Protein AF-0000000079376894 (afdb_homodimer)

Nearest PDB structures (foldseek):
  8e0w-assembly1_A  TM=9.448E-01  e=4.688E-58  Mus musculus
  8e0r-assembly2_B  TM=9.564E-01  e=1.560E-56  Mus musculus
  8e0p-assembly2_B  TM=9.452E-01  e=2.364E-57  Escherichia coli
  8e0p-assembly1_A  TM=9.479E-01  e=5.028E-57  Escherichia coli
  8e0p-assembly4_D  TM=9.497E-01  e=9.604E-57  Escherichia coli

Sequence (1106 aa):
MASERAGTKEGRCAEGPSDGFRYWSWEPTIAGLCAGPRGACVRACVCVRARAQPRGTDRLPTFSPPPRAVYAAAESSLRWEPRCRQQLRHLQDGARIAARLPPRLEGQWVSTGCEVRPGPEFLTRSYLFYANRLFKAFQFYYWDPSCREPSYSLVIKGKLRLRQASWITRGATEADYHLHKVGIVFHSQKAMREVASRINQSSGEGCRGFLPPGRAWAPGALYELLSAKTERDCTAALGFAMHELSLVRVERHHQPLPGLQQSGSSLVEELYLGDIHTDWLERLHYRPTGYQRPLQSAVHHVHPCPACRAIYRADEHHPPILPARAELPVQLSGSWVSTRCEVRPAVLFLTRYFIFHGSNHTWQGYYYHYSDPLCKQPTFTIYASGRYTQGVPSSKVRGGMELAFKVTQARVTPMDQVTVMMLNSSEPGSCGLASSWSTGVEQDITPTNGCLALGIRLPHTEYELFRTEHDPKERSLLYIGERPTDGSSPDRPDKRPTSYQAPLVQCAGASEEFPNYYSLKYVGKEGANGSQELKPFLVALLLLVALQLLRWDMASERAGTKEGRCAEGPSDGFRYWSWEPTIAGLCAGPRGACVRACVCVRARAQPRGTDRLPTFSPPPRAVYAAAESSLRWEPRCRQQLRHLQDGARIAARLPPRLEGQWVSTGCEVRPGPEFLTRSYLFYANRLFKAFQFYYWDPSCREPSYSLVIKGKLRLRQASWITRGATEADYHLHKVGIVFHSQKAMREVASRINQSSGEGCRGFLPPGRAWAPGALYELLSAKTERDCTAALGFAMHELSLVRVERHHQPLPGLQQSGSSLVEELYLGDIHTDWLERLHYRPTGYQRPLQSAVHHVHPCPACRAIYRADEHHPPILPARAELPVQLSGSWVSTRCEVRPAVLFLTRYFIFHGSNHTWQGYYYHYSDPLCKQPTFTIYASGRYTQGVPSSKVRGGMELAFKVTQARVTPMDQVTVMMLNSSEPGSCGLASSWSTGVEQDITPTNGCLALGIRLPHTEYELFRTEHDPKERSLLYIGERPTDGSSPDRPDKRPTSYQAPLVQCAGASEEFPNYYSLKYVGKEGANGSQELKPFLVALLLLVALQLLRWD

pLDDT: mean 76.82, std 28.01, range [15.2, 98.81]

Structure (mmCIF, N/CA/C/O backbone):
data_AF-0000000079376894-model_v1
#
loop_
_entity.id
_entity.type
_entity.pdbx_description
1 polymer 'APC down-regulated 1 like'
#
loop_
_atom_site.group_PDB
_atom_site.id
_atom_site.type_symbol
_atom_site.label_atom_id
_atom_site.label_alt_id
_atom_site.label_comp_id
_atom_site.label_asym_id
_atom_site.label_entity_id
_atom_site.label_seq_id
_atom_site.pdbx_PDB_ins_code
_atom_site.Cartn_x
_atom_site.Cartn_y
_atom_site.Cartn_z
_atom_site.occupancy
_atom_site.B_iso_or_equiv
_atom_site.auth_seq_id
_atom_site.auth_comp_id
_atom_site.auth_asym_id
_atom_site.auth_atom_id
_atom_site.pdbx_PDB_model_num
ATOM 1 N N . MET A 1 1 ? 77.5 -7.77 -24.25 1 15.68 1 MET A N 1
ATOM 2 C CA . MET A 1 1 ? 77.875 -6.363 -24.344 1 15.68 1 MET A CA 1
ATOM 3 C C . MET A 1 1 ? 76.625 -5.469 -24.422 1 15.68 1 MET A C 1
ATOM 5 O O . MET A 1 1 ? 75.562 -5.941 -24.719 1 15.68 1 MET A O 1
ATOM 9 N N . ALA A 1 2 ? 76.875 -4.098 -24.672 1 16.38 2 ALA A N 1
ATOM 10 C CA . ALA A 1 2 ? 76.625 -2.684 -24.391 1 16.38 2 ALA A CA 1
ATOM 11 C C . ALA A 1 2 ? 75.5 -2.135 -25.266 1 16.38 2 ALA A C 1
ATOM 13 O O . ALA A 1 2 ? 75.188 -0.935 -25.234 1 16.38 2 ALA A O 1
ATOM 14 N N . SER A 1 3 ? 75 -2.865 -26.141 1 16.47 3 SER A N 1
ATOM 15 C CA . SER A 1 3 ? 74.562 -2.072 -27.281 1 16.47 3 SER A CA 1
ATOM 16 C C . SER A 1 3 ? 73.312 -1.206 -26.922 1 16.47 3 SER A C 1
ATOM 18 O O . SER A 1 3 ? 72.438 -1.644 -26.188 1 16.47 3 SER A O 1
ATOM 20 N N . GLU A 1 4 ? 73.125 0.078 -27.281 1 16.53 4 GLU A N 1
ATOM 21 C CA . GLU A 1 4 ? 72.875 1.498 -27.031 1 16.53 4 GLU A CA 1
ATOM 22 C C . GLU A 1 4 ? 71.438 1.861 -27.203 1 16.53 4 GLU A C 1
ATOM 24 O O . GLU A 1 4 ? 70.812 2.547 -26.359 1 16.53 4 GLU A O 1
ATOM 29 N N . ARG A 1 5 ? 70.75 1.841 -28.453 1 15.53 5 ARG A N 1
ATOM 30 C CA . ARG A 1 5 ? 70.312 3.096 -29.062 1 15.53 5 ARG A CA 1
ATOM 31 C C . ARG A 1 5 ? 68.938 3.516 -28.531 1 15.53 5 ARG A C 1
ATOM 33 O O . ARG A 1 5 ? 68.125 2.668 -28.219 1 15.53 5 ARG A O 1
ATOM 40 N N . ALA A 1 6 ? 68.375 4.828 -28.578 1 16.48 6 ALA A N 1
ATOM 41 C CA . ALA A 1 6 ? 67.75 5.996 -28 1 16.48 6 ALA A CA 1
ATOM 42 C C . ALA A 1 6 ? 66.312 6.129 -28.484 1 16.48 6 ALA A C 1
ATOM 44 O O . ALA A 1 6 ? 65.438 6.465 -27.703 1 16.48 6 ALA A O 1
ATOM 45 N N . GLY A 1 7 ? 65.875 6.059 -29.812 1 15.73 7 GLY A N 1
ATOM 46 C CA . GLY A 1 7 ? 65.312 7.281 -30.359 1 15.73 7 GLY A CA 1
ATOM 47 C C . GLY A 1 7 ? 63.906 7.547 -29.906 1 15.73 7 GLY A C 1
ATOM 48 O O . GLY A 1 7 ? 63.312 6.723 -29.219 1 15.73 7 GLY A O 1
ATOM 49 N N . THR A 1 8 ? 62.875 7.988 -30.891 1 16.77 8 THR A N 1
ATOM 50 C CA . THR A 1 8 ? 62.125 9.156 -31.344 1 16.77 8 THR A CA 1
ATOM 51 C C . THR A 1 8 ? 60.656 9.023 -30.953 1 16.77 8 THR A C 1
ATOM 53 O O . THR A 1 8 ? 60.156 7.91 -30.719 1 16.77 8 THR A O 1
ATOM 56 N N . LYS A 1 9 ? 59.781 10.188 -31.141 1 17.61 9 LYS A N 1
ATOM 57 C CA . LYS A 1 9 ? 58.812 11.148 -30.594 1 17.61 9 LYS A CA 1
ATOM 58 C C . LYS A 1 9 ? 57.375 10.758 -30.938 1 17.61 9 LYS A C 1
ATOM 60 O O . LYS A 1 9 ? 56.469 11.062 -30.188 1 17.61 9 LYS A O 1
ATOM 65 N N . GLU A 1 10 ? 56.844 10.219 -32.188 1 17.25 10 GLU A N 1
ATOM 66 C CA . GLU A 1 10 ? 55.844 10.938 -32.938 1 17.25 10 GLU A CA 1
ATOM 67 C C . GLU A 1 10 ? 54.438 10.562 -32.438 1 17.25 10 GLU A C 1
ATOM 69 O O . GLU A 1 10 ? 54.031 9.391 -32.469 1 17.25 10 GLU A O 1
ATOM 74 N N . GLY A 1 11 ? 53.75 11.281 -31.5 1 18.5 11 GLY A N 1
ATOM 75 C CA . GLY A 1 11 ? 52.562 11.023 -30.703 1 18.5 11 GLY A CA 1
ATOM 76 C C . GLY A 1 11 ? 51.281 11.148 -31.5 1 18.5 11 GLY A C 1
ATOM 77 O O . GLY A 1 11 ? 51 12.211 -32.062 1 18.5 11 GLY A O 1
ATOM 78 N N . ARG A 1 12 ? 50.719 10.18 -32.281 1 17.67 12 ARG A N 1
ATOM 79 C CA . ARG A 1 12 ? 49.594 10.172 -33.219 1 17.67 12 ARG A CA 1
ATOM 80 C C . ARG A 1 12 ? 48.312 10.672 -32.531 1 17.67 12 ARG A C 1
ATOM 82 O O . ARG A 1 12 ? 48.031 10.297 -31.391 1 17.67 12 ARG A O 1
ATOM 89 N N . CYS A 1 13 ? 47.562 11.711 -33.062 1 17.56 13 CYS A N 1
ATOM 90 C CA . CYS A 1 13 ? 46.531 12.719 -32.875 1 17.56 13 CYS A CA 1
ATOM 91 C C . CYS A 1 13 ? 45.156 12.07 -32.75 1 17.56 13 CYS A C 1
ATOM 93 O O . CYS A 1 13 ? 44.688 11.383 -33.656 1 17.56 13 CYS A O 1
ATOM 95 N N . ALA A 1 14 ? 44.562 11.602 -31.594 1 18.25 14 ALA A N 1
ATOM 96 C CA . ALA A 1 14 ? 43.344 10.906 -31.188 1 18.25 14 ALA A CA 1
ATOM 97 C C . ALA A 1 14 ? 42.125 11.773 -31.422 1 18.25 14 ALA A C 1
ATOM 99 O O . ALA A 1 14 ? 41.875 12.727 -30.672 1 18.25 14 ALA A O 1
ATOM 100 N N . GLU A 1 15 ? 41.812 12.203 -32.656 1 18.25 15 GLU A N 1
ATOM 101 C CA . GLU A 1 15 ? 40.812 13.219 -32.969 1 18.25 15 GLU A CA 1
ATOM 102 C C . GLU A 1 15 ? 39.438 12.805 -32.469 1 18.25 15 GLU A C 1
ATOM 104 O O . GLU A 1 15 ? 39.031 11.648 -32.625 1 18.25 15 GLU A O 1
ATOM 109 N N . GLY A 1 16 ? 38.719 13.547 -31.547 1 19.25 16 GLY A N 1
ATOM 110 C CA . GLY A 1 16 ? 37.594 13.641 -30.641 1 19.25 16 GLY A CA 1
ATOM 111 C C . GLY A 1 16 ? 36.281 13.867 -31.375 1 19.25 16 GLY A C 1
ATOM 112 O O . GLY A 1 16 ? 35.938 15 -31.75 1 19.25 16 GLY A O 1
ATOM 113 N N . PRO A 1 17 ? 35.75 12.945 -32.312 1 19.88 17 PRO A N 1
ATOM 114 C CA . PRO A 1 17 ? 34.75 13.438 -33.25 1 19.88 17 PRO A CA 1
ATOM 115 C C . PRO A 1 17 ? 33.5 13.969 -32.531 1 19.88 17 PRO A C 1
ATOM 117 O O . PRO A 1 17 ? 33.219 13.586 -31.391 1 19.88 17 PRO A O 1
ATOM 120 N N . SER A 1 18 ? 32.875 15.156 -32.969 1 18.7 18 SER A N 1
ATOM 121 C CA . SER A 1 18 ? 31.891 16.188 -32.688 1 18.7 18 SER A CA 1
ATOM 122 C C . SER A 1 18 ? 30.484 15.656 -32.875 1 18.7 18 SER A C 1
ATOM 124 O O . SER A 1 18 ? 30.109 15.203 -33.938 1 18.7 18 SER A O 1
ATOM 126 N N . ASP A 1 19 ? 29.781 15.062 -31.875 1 19 19 ASP A N 1
ATOM 127 C CA . ASP A 1 19 ? 28.516 14.383 -31.656 1 19 19 ASP A CA 1
ATOM 128 C C . ASP A 1 19 ? 27.344 15.312 -31.953 1 19 19 ASP A C 1
ATOM 130 O O . ASP A 1 19 ? 27.016 16.188 -31.156 1 19 19 ASP A O 1
ATOM 134 N N . GLY A 1 20 ? 27.172 15.852 -33.188 1 17.66 20 GLY A N 1
ATOM 135 C CA . GLY A 1 20 ? 26.234 16.875 -33.625 1 17.66 20 GLY A CA 1
ATOM 136 C C . GLY A 1 20 ? 24.781 16.469 -33.438 1 17.66 20 GLY A C 1
ATOM 137 O O . GLY A 1 20 ? 24.344 15.445 -33.969 1 17.66 20 GLY A O 1
ATOM 138 N N . PHE A 1 21 ? 24.109 16.734 -32.406 1 18.73 21 PHE A N 1
ATOM 139 C CA . PHE A 1 21 ? 22.766 16.422 -31.938 1 18.73 21 PHE A CA 1
ATOM 140 C C . PHE A 1 21 ? 21.719 17.094 -32.844 1 18.73 21 PHE A C 1
ATOM 142 O O . PHE A 1 21 ? 21.344 18.234 -32.594 1 18.73 21 PHE A O 1
ATOM 149 N N . ARG A 1 22 ? 21.75 17.016 -34.188 1 16.86 22 ARG A N 1
ATOM 150 C CA . ARG A 1 22 ? 20.906 17.875 -35 1 16.86 22 ARG A CA 1
ATOM 151 C C . ARG A 1 22 ? 19.438 17.578 -34.781 1 16.86 22 ARG A C 1
ATOM 153 O O . ARG A 1 22 ? 19.031 16.406 -34.781 1 16.86 22 ARG A O 1
ATOM 160 N N . TYR A 1 23 ? 18.672 18.5 -34.219 1 18.8 23 TYR A N 1
ATOM 161 C CA . TYR A 1 23 ? 17.281 18.656 -33.812 1 18.8 23 TYR A CA 1
ATOM 162 C C . TYR A 1 23 ? 16.375 18.672 -35.031 1 18.8 23 TYR A C 1
ATOM 164 O O . TYR A 1 23 ? 16.5 19.531 -35.906 1 18.8 23 TYR A O 1
ATOM 172 N N . TRP A 1 24 ? 16.312 17.547 -35.781 1 17.8 24 TRP A N 1
ATOM 173 C CA . TRP A 1 24 ? 15.633 17.578 -37.062 1 17.8 24 TRP A CA 1
ATOM 174 C C . TRP A 1 24 ? 14.195 18.062 -36.906 1 17.8 24 TRP A C 1
ATOM 176 O O . TRP A 1 24 ? 13.508 17.703 -35.969 1 17.8 24 TRP A O 1
ATOM 186 N N . SER A 1 25 ? 13.883 19.156 -37.594 1 18.42 25 SER A N 1
ATOM 187 C CA . SER A 1 25 ? 12.836 20.141 -37.812 1 18.42 25 SER A CA 1
ATOM 188 C C . SER A 1 25 ? 11.617 19.516 -38.469 1 18.42 25 SER A C 1
ATOM 190 O O . SER A 1 25 ? 10.688 20.219 -38.875 1 18.42 25 SER A O 1
ATOM 192 N N . TRP A 1 26 ? 11.156 18.328 -38.062 1 18.03 26 TRP A N 1
ATOM 193 C CA . TRP A 1 26 ? 10.164 17.703 -38.938 1 18.03 26 TRP A CA 1
ATOM 194 C C . TRP A 1 26 ? 8.969 18.625 -39.156 1 18.03 26 TRP A C 1
ATOM 196 O O . TRP A 1 26 ? 8.398 19.141 -38.188 1 18.03 26 TRP A O 1
ATOM 206 N N . GLU A 1 27 ? 8.883 19.188 -40.281 1 18.36 27 GLU A N 1
ATOM 207 C CA . GLU A 1 27 ? 8.055 20.234 -40.875 1 18.36 27 GLU A CA 1
ATOM 208 C C . GLU A 1 27 ? 6.605 19.766 -41.031 1 18.36 27 GLU A C 1
ATOM 210 O O . GLU A 1 27 ? 5.766 20.5 -41.562 1 18.36 27 GLU A O 1
ATOM 215 N N . PRO A 1 28 ? 5.957 18.922 -40.281 1 19 28 PRO A N 1
ATOM 216 C CA . PRO A 1 28 ? 4.789 18.438 -41 1 19 28 PRO A CA 1
ATOM 217 C C . PRO A 1 28 ? 3.832 19.562 -41.406 1 19 28 PRO A C 1
ATOM 219 O O . PRO A 1 28 ? 3.562 20.453 -40.594 1 19 28 PRO A O 1
ATOM 222 N N . THR A 1 29 ? 3.809 19.906 -42.562 1 18.58 29 THR A N 1
ATOM 223 C CA . THR A 1 29 ? 3.111 21 -43.25 1 18.58 29 THR A CA 1
ATOM 224 C C . THR A 1 29 ? 1.601 20.781 -43.188 1 18.58 29 THR A C 1
ATOM 226 O O . THR A 1 29 ? 1.052 19.984 -43.969 1 18.58 29 THR A O 1
ATOM 229 N N . ILE A 1 30 ? 1.025 20.344 -42.125 1 18.95 30 ILE A N 1
ATOM 230 C CA . ILE A 1 30 ? -0.39 20.062 -42.344 1 18.95 30 ILE A CA 1
ATOM 231 C C . ILE A 1 30 ? -1.087 21.328 -42.844 1 18.95 30 ILE A C 1
ATOM 233 O O . ILE A 1 30 ? -1.014 22.375 -42.188 1 18.95 30 ILE A O 1
ATOM 237 N N . ALA A 1 31 ? -1.322 21.328 -44.125 1 18.28 31 ALA A N 1
ATOM 238 C CA . ALA A 1 31 ? -1.952 22.359 -44.938 1 18.28 31 ALA A CA 1
ATOM 239 C C . ALA A 1 31 ? -3.34 22.703 -44.406 1 18.28 31 ALA A C 1
ATOM 241 O O . ALA A 1 31 ? -4.172 21.828 -44.188 1 18.28 31 ALA A O 1
ATOM 242 N N . GLY A 1 32 ? -3.537 23.844 -43.688 1 18.34 32 GLY A N 1
ATOM 243 C CA . GLY A 1 32 ? -4.586 24.594 -43 1 18.34 32 GLY A CA 1
ATOM 244 C C . GLY A 1 32 ? -5.66 25.109 -43.938 1 18.34 32 GLY A C 1
ATOM 245 O O . GLY A 1 32 ? -6.188 26.203 -43.719 1 18.34 32 GLY A O 1
ATOM 246 N N . LEU A 1 33 ? -6.137 24.188 -44.906 1 18.31 33 LEU A N 1
ATOM 247 C CA . LEU A 1 33 ? -6.973 24.938 -45.844 1 18.31 33 LEU A CA 1
ATOM 248 C C . LEU A 1 33 ? -8.07 25.703 -45.125 1 18.31 33 LEU A C 1
ATOM 250 O O . LEU A 1 33 ? -8.57 25.234 -44.094 1 18.31 33 LEU A O 1
ATOM 254 N N . CYS A 1 34 ? -8.602 26.906 -45.688 1 16.91 34 CYS A N 1
ATOM 255 C CA . CYS A 1 34 ? -9.109 28.234 -45.344 1 16.91 34 CYS A CA 1
ATOM 256 C C . CYS A 1 34 ? -10.609 28.188 -45.062 1 16.91 34 CYS A C 1
ATOM 258 O O . CYS A 1 34 ? -11.102 28.797 -44.125 1 16.91 34 CYS A O 1
ATOM 260 N N . ALA A 1 35 ? -11.562 27.688 -46 1 19.03 35 ALA A N 1
ATOM 261 C CA . ALA A 1 35 ? -12.492 28.688 -46.531 1 19.03 35 ALA A CA 1
ATOM 262 C C . ALA A 1 35 ? -13.648 28.922 -45.594 1 19.03 35 ALA A C 1
ATOM 264 O O . ALA A 1 35 ? -13.914 28.094 -44.719 1 19.03 35 ALA A O 1
ATOM 265 N N . GLY A 1 36 ? -14.766 29.812 -46.031 1 17.52 36 GLY A N 1
ATOM 266 C CA . GLY A 1 36 ? -15.484 30.984 -45.531 1 17.52 36 GLY A CA 1
ATOM 267 C C . GLY A 1 36 ? -16.734 30.641 -44.75 1 17.52 36 GLY A C 1
ATOM 268 O O . GLY A 1 36 ? -16.812 30.953 -43.562 1 17.52 36 GLY A O 1
ATOM 269 N N . PRO A 1 37 ? -18.016 30.531 -45.406 1 20.39 37 PRO A N 1
ATOM 270 C CA . PRO A 1 37 ? -19.047 31.516 -45.094 1 20.39 37 PRO A CA 1
ATOM 271 C C . PRO A 1 37 ? -19.938 31.094 -43.938 1 20.39 37 PRO A C 1
ATOM 273 O O . PRO A 1 37 ? -19.969 29.922 -43.562 1 20.39 37 PRO A O 1
ATOM 276 N N . ARG A 1 38 ? -20.906 32.062 -43.406 1 19.88 38 ARG A N 1
ATOM 277 C CA . ARG A 1 38 ? -21.641 32.531 -42.219 1 19.88 38 ARG A CA 1
ATOM 278 C C . ARG A 1 38 ? -22.938 31.734 -42.062 1 19.88 38 ARG A C 1
ATOM 280 O O . ARG A 1 38 ? -23.859 31.859 -42.875 1 19.88 38 ARG A O 1
ATOM 287 N N . GLY A 1 39 ? -22.891 30.406 -42 1 18.53 39 GLY A N 1
ATOM 288 C CA . GLY A 1 39 ? -24.203 29.766 -42 1 18.53 39 GLY A CA 1
ATOM 289 C C . GLY A 1 39 ? -25.094 30.266 -40.875 1 18.53 39 GLY A C 1
ATOM 290 O O . GLY A 1 39 ? -24.594 30.766 -39.844 1 18.53 39 GLY A O 1
ATOM 291 N N . ALA A 1 40 ? -26.375 30.531 -41.156 1 20.5 40 ALA A N 1
ATOM 292 C CA . ALA A 1 40 ? -27.531 31.188 -40.531 1 20.5 40 ALA A CA 1
ATOM 293 C C . ALA A 1 40 ? -27.953 30.469 -39.25 1 20.5 40 ALA A C 1
ATOM 295 O O . ALA A 1 40 ? -28.156 29.25 -39.25 1 20.5 40 ALA A O 1
ATOM 296 N N . CYS A 1 41 ? -27.484 30.922 -38.125 1 18.84 41 CYS A N 1
ATOM 297 C CA . CYS A 1 41 ? -27.594 30.391 -36.781 1 18.84 41 CYS A CA 1
ATOM 298 C C . CYS A 1 41 ? -29.031 30.453 -36.281 1 18.84 41 CYS A C 1
ATOM 300 O O . CYS A 1 41 ? -29.5 31.5 -35.875 1 18.84 41 CYS A O 1
ATOM 302 N N . VAL A 1 42 ? -30.016 30 -37.094 1 19.39 42 VAL A N 1
ATOM 303 C CA . VAL A 1 42 ? -31.312 30.406 -36.562 1 19.39 42 VAL A CA 1
ATOM 304 C C . VAL A 1 42 ? -31.5 29.891 -35.156 1 19.39 42 VAL A C 1
ATOM 306 O O . VAL A 1 42 ? -31.234 28.719 -34.875 1 19.39 42 VAL A O 1
ATOM 309 N N . ARG A 1 43 ? -31.484 30.766 -34.156 1 19.25 43 ARG A N 1
ATOM 310 C CA . ARG A 1 43 ? -31.562 30.797 -32.688 1 19.25 43 ARG A CA 1
ATOM 311 C C . ARG A 1 43 ? -32.906 30.234 -32.219 1 19.25 43 ARG A C 1
ATOM 313 O O . ARG A 1 43 ? -33.938 30.891 -32.344 1 19.25 43 ARG A O 1
ATOM 320 N N . ALA A 1 44 ? -33.5 29.109 -32.75 1 19.19 44 ALA A N 1
ATOM 321 C CA . ALA A 1 44 ? -34.875 28.953 -32.281 1 19.19 44 ALA A CA 1
ATOM 322 C C . ALA A 1 44 ? -34.969 28.781 -30.781 1 19.19 44 ALA A C 1
ATOM 324 O O . ALA A 1 44 ? -34.25 27.953 -30.219 1 19.19 44 ALA A O 1
ATOM 325 N N . CYS A 1 45 ? -35.219 29.891 -30.047 1 19.02 45 CYS A N 1
ATOM 326 C CA . CYS A 1 45 ? -35.375 30.125 -28.609 1 19.02 45 CYS A CA 1
ATOM 327 C C . CYS A 1 45 ? -36.469 29.266 -28.016 1 19.02 45 CYS A C 1
ATOM 329 O O . CYS A 1 45 ? -37.656 29.484 -28.297 1 19.02 45 CYS A O 1
ATOM 331 N N . VAL A 1 46 ? -36.531 27.953 -28.219 1 19.69 46 VAL A N 1
ATOM 332 C CA . VAL A 1 46 ? -37.781 27.328 -27.781 1 19.69 46 VAL A CA 1
ATOM 333 C C . VAL A 1 46 ? -37.938 27.5 -26.281 1 19.69 46 VAL A C 1
ATOM 335 O O . VAL A 1 46 ? -37.031 27.156 -25.5 1 19.69 46 VAL A O 1
ATOM 338 N N . CYS A 1 47 ? -38.688 28.469 -25.844 1 20.05 47 CYS A N 1
ATOM 339 C CA . CYS A 1 47 ? -39.094 28.891 -24.5 1 20.05 47 CYS A CA 1
ATOM 340 C C . CYS A 1 47 ? -39.812 27.766 -23.766 1 20.05 47 CYS A C 1
ATOM 342 O O . CYS A 1 47 ? -40.938 27.391 -24.109 1 20.05 47 CYS A O 1
ATOM 344 N N . VAL A 1 48 ? -39.219 26.625 -23.625 1 19.73 48 VAL A N 1
ATOM 345 C CA . VAL A 1 48 ? -40.062 25.594 -23.016 1 19.73 48 VAL A CA 1
ATOM 346 C C . VAL A 1 48 ? -40.438 26 -21.609 1 19.73 48 VAL A C 1
ATOM 348 O O . VAL A 1 48 ? -39.594 26.297 -20.781 1 19.73 48 VAL A O 1
ATOM 351 N N . ARG A 1 49 ? -41.594 26.656 -21.422 1 21.66 49 ARG A N 1
ATOM 352 C CA . ARG A 1 49 ? -42.281 27.094 -20.219 1 21.66 49 ARG A CA 1
ATOM 353 C C . ARG A 1 49 ? -42.469 25.938 -19.234 1 21.66 49 ARG A C 1
ATOM 355 O O . ARG A 1 49 ? -43.219 25.016 -19.516 1 21.66 49 ARG A O 1
ATOM 362 N N . ALA A 1 50 ? -41.406 25.25 -18.797 1 20.7 50 ALA A N 1
ATOM 363 C CA . ALA A 1 50 ? -41.719 24.141 -17.922 1 20.7 50 ALA A CA 1
ATOM 364 C C . ALA A 1 50 ? -42.406 24.625 -16.641 1 20.7 50 ALA A C 1
ATOM 366 O O . ALA A 1 50 ? -41.875 25.5 -15.953 1 20.7 50 ALA A O 1
ATOM 367 N N . ARG A 1 51 ? -43.688 24.766 -16.688 1 22.69 51 ARG A N 1
ATOM 368 C CA . ARG A 1 51 ? -44.562 25.047 -15.547 1 22.69 51 ARG A CA 1
ATOM 369 C C . ARG A 1 51 ? -44.156 24.203 -14.344 1 22.69 51 ARG A C 1
ATOM 371 O O . ARG A 1 51 ? -44.031 22.984 -14.453 1 22.69 51 ARG A O 1
ATOM 378 N N . ALA A 1 52 ? -43.469 24.812 -13.367 1 22.88 52 ALA A N 1
ATOM 379 C CA . ALA A 1 52 ? -42.938 24.344 -12.086 1 22.88 52 ALA A CA 1
ATOM 380 C C . ALA A 1 52 ? -44.062 23.781 -11.211 1 22.88 52 ALA A C 1
ATOM 382 O O . ALA A 1 52 ? -44.906 24.531 -10.711 1 22.88 52 ALA A O 1
ATOM 383 N N . GLN A 1 53 ? -44.875 22.891 -11.727 1 23.03 53 GLN A N 1
ATOM 384 C CA . GLN A 1 53 ? -45.906 22.5 -10.781 1 23.03 53 GLN A CA 1
ATOM 385 C C . GLN A 1 53 ? -45.312 22.125 -9.43 1 23.03 53 GLN A C 1
ATOM 387 O O . GLN A 1 53 ? -44.188 21.656 -9.352 1 23.03 53 GLN A O 1
ATOM 392 N N . PRO A 1 54 ? -45.969 22.562 -8.32 1 27.38 54 PRO A N 1
ATOM 393 C CA . PRO A 1 54 ? -45.531 22.5 -6.922 1 27.38 54 PRO A CA 1
ATOM 394 C C . PRO A 1 54 ? -45.219 21.078 -6.449 1 27.38 54 PRO A C 1
ATOM 396 O O . PRO A 1 54 ? -46.094 20.203 -6.543 1 27.38 54 PRO A O 1
ATOM 399 N N . ARG A 1 55 ? -44.062 20.547 -6.77 1 24.61 55 ARG A N 1
ATOM 400 C CA . ARG A 1 55 ? -43.688 19.141 -6.656 1 24.61 55 ARG A CA 1
ATOM 401 C C . ARG A 1 55 ? -43.906 18.625 -5.234 1 24.61 55 ARG A C 1
ATOM 403 O O . ARG A 1 55 ? -43.562 19.297 -4.266 1 24.61 55 ARG A O 1
ATOM 410 N N . GLY A 1 56 ? -44.969 17.906 -5.055 1 23.48 56 GLY A N 1
ATOM 411 C CA . GLY A 1 56 ? -45.406 17.141 -3.896 1 23.48 56 GLY A CA 1
ATOM 412 C C . GLY A 1 56 ? -44.25 16.422 -3.195 1 23.48 56 GLY A C 1
ATOM 413 O O . GLY A 1 56 ? -43.188 16.25 -3.775 1 23.48 56 GLY A O 1
ATOM 414 N N . THR A 1 57 ? -44.281 16.328 -1.848 1 27.75 57 THR A N 1
ATOM 415 C CA . THR A 1 57 ? -43.312 15.898 -0.852 1 27.75 57 THR A CA 1
ATOM 416 C C . THR A 1 57 ? -42.781 14.5 -1.179 1 27.75 57 THR A C 1
ATOM 418 O O . THR A 1 57 ? -43.531 13.516 -1.052 1 27.75 57 THR A O 1
ATOM 421 N N . ASP A 1 58 ? -42.156 14.398 -2.301 1 25.56 58 ASP A N 1
ATOM 422 C CA . ASP A 1 58 ? -41.812 13.07 -2.801 1 25.56 58 ASP A CA 1
ATOM 423 C C . ASP A 1 58 ? -41 12.289 -1.772 1 25.56 58 ASP A C 1
ATOM 425 O O . ASP A 1 58 ? -39.938 12.75 -1.325 1 25.56 58 ASP A O 1
ATOM 429 N N . ARG A 1 59 ? -41.719 11.516 -0.993 1 29.16 59 ARG A N 1
ATOM 430 C CA . ARG A 1 59 ? -41.188 10.562 -0.02 1 29.16 59 ARG A CA 1
ATOM 431 C C . ARG A 1 59 ? -40.062 9.734 -0.617 1 29.16 59 ARG A C 1
ATOM 433 O O . ARG A 1 59 ? -40.219 9.094 -1.655 1 29.16 59 ARG A O 1
ATOM 440 N N . LEU A 1 60 ? -38.875 10.258 -0.433 1 27.41 60 LEU A N 1
ATOM 441 C CA . LEU A 1 60 ? -37.656 9.648 -0.966 1 27.41 60 LEU A CA 1
ATOM 442 C C . LEU A 1 60 ? -37.688 8.133 -0.786 1 27.41 60 LEU A C 1
ATOM 444 O O . LEU A 1 60 ? -37.938 7.641 0.315 1 27.41 60 LEU A O 1
ATOM 448 N N . PRO A 1 61 ? -38.031 7.461 -1.914 1 27.2 61 PRO A N 1
ATOM 449 C CA . PRO A 1 61 ? -38.25 6.008 -1.87 1 27.2 61 PRO A CA 1
ATOM 450 C C . PRO A 1 61 ? -37.125 5.285 -1.125 1 27.2 61 PRO A C 1
ATOM 452 O O . PRO A 1 61 ? -36 5.781 -1.061 1 27.2 61 PRO A O 1
ATOM 455 N N . THR A 1 62 ? -37.469 4.477 -0.186 1 30.19 62 THR A N 1
ATOM 456 C CA . THR A 1 62 ? -36.719 3.594 0.68 1 30.19 62 THR A CA 1
ATOM 457 C C . THR A 1 62 ? -35.781 2.703 -0.144 1 30.19 62 THR A C 1
ATOM 459 O O . THR A 1 62 ? -36.25 1.936 -0.991 1 30.19 62 THR A O 1
ATOM 462 N N . PHE A 1 63 ? -34.625 3.238 -0.369 1 27.98 63 PHE A N 1
ATOM 463 C CA . PHE A 1 63 ? -33.625 2.543 -1.185 1 27.98 63 PHE A CA 1
ATOM 464 C C . PHE A 1 63 ? -33.406 1.121 -0.678 1 27.98 63 PHE A C 1
ATOM 466 O O . PHE A 1 63 ? -32.906 0.921 0.421 1 27.98 63 PHE A O 1
ATOM 473 N N . SER A 1 64 ? -34.344 0.251 -0.972 1 31.86 64 SER A N 1
ATOM 474 C CA . SER A 1 64 ? -34.125 -1.168 -0.697 1 31.86 64 SER A CA 1
ATOM 475 C C . SER A 1 64 ? -32.875 -1.693 -1.38 1 31.86 64 SER A C 1
ATOM 477 O O . SER A 1 64 ? -32.625 -1.388 -2.547 1 31.86 64 SER A O 1
ATOM 479 N N . PRO A 1 65 ? -31.953 -2.07 -0.597 1 34.25 65 PRO A N 1
ATOM 480 C CA . PRO A 1 65 ? -30.766 -2.586 -1.261 1 34.25 65 PRO A CA 1
ATOM 481 C C . PRO A 1 65 ? -31.078 -3.531 -2.414 1 34.25 65 PRO A C 1
ATOM 483 O O . PRO A 1 65 ? -32.125 -4.199 -2.396 1 34.25 65 PRO A O 1
ATOM 486 N N . PRO A 1 66 ? -30.781 -3.221 -3.562 1 35.16 66 PRO A N 1
ATOM 487 C CA . PRO A 1 66 ? -31.25 -3.99 -4.719 1 35.16 66 PRO A CA 1
ATOM 488 C C . PRO A 1 66 ? -31.203 -5.496 -4.484 1 35.16 66 PRO A C 1
ATOM 490 O O . PRO A 1 66 ? -30.297 -5.988 -3.801 1 35.16 66 PRO A O 1
ATOM 493 N N . PRO A 1 67 ? -32.344 -6.172 -4.406 1 34.75 67 PRO A N 1
ATOM 494 C CA . PRO A 1 67 ? -32.5 -7.609 -4.188 1 34.75 67 PRO A CA 1
ATOM 495 C C . PRO A 1 67 ? -31.484 -8.453 -4.945 1 34.75 67 PRO A C 1
ATOM 497 O O . PRO A 1 67 ? -30.906 -7.992 -5.934 1 34.75 67 PRO A O 1
ATOM 500 N N . ARG A 1 68 ? -31.172 -9.75 -4.434 1 38.22 68 ARG A N 1
ATOM 501 C CA . ARG A 1 68 ? -30.484 -10.867 -5.07 1 38.22 68 ARG A CA 1
ATOM 502 C C . ARG A 1 68 ? -30.781 -10.914 -6.566 1 38.22 68 ARG A C 1
ATOM 504 O O . ARG A 1 68 ? -30.234 -11.75 -7.289 1 38.22 68 ARG A O 1
ATOM 511 N N . ALA A 1 69 ? -31.859 -10.258 -6.84 1 37.88 69 ALA A N 1
ATOM 512 C CA . ALA A 1 69 ? -32.312 -10.227 -8.227 1 37.88 69 ALA A CA 1
ATOM 513 C C . ALA A 1 69 ? -31.359 -9.414 -9.102 1 37.88 69 ALA A C 1
ATOM 515 O O . ALA A 1 69 ? -31.25 -9.664 -10.305 1 37.88 69 ALA A O 1
ATOM 516 N N . VAL A 1 70 ? -30.719 -8.477 -8.469 1 39.38 70 VAL A N 1
ATOM 517 C CA . VAL A 1 70 ? -29.812 -7.719 -9.328 1 39.38 70 VAL A CA 1
ATOM 518 C C . VAL A 1 70 ? -28.578 -8.555 -9.648 1 39.38 70 VAL A C 1
ATOM 520 O O . VAL A 1 70 ? -27.984 -8.406 -10.711 1 39.38 70 VAL A O 1
ATOM 523 N N . TYR A 1 71 ? -28.047 -9.383 -8.664 1 40.31 71 TYR A N 1
ATOM 524 C CA . TYR A 1 71 ? -26.891 -10.25 -8.906 1 40.31 71 TYR A CA 1
ATOM 525 C C . TYR A 1 71 ? -27.234 -11.32 -9.938 1 40.31 71 TYR A C 1
ATOM 527 O O . TYR A 1 71 ? -26.438 -11.594 -10.844 1 40.31 71 TYR A O 1
ATOM 535 N N . ALA A 1 72 ? -28.375 -12.039 -9.648 1 41.22 72 ALA A N 1
ATOM 536 C CA . ALA A 1 72 ? -28.859 -13.047 -10.578 1 41.22 72 ALA A CA 1
ATOM 537 C C . ALA A 1 72 ? -29.125 -12.445 -11.953 1 41.22 72 ALA A C 1
ATOM 539 O O . ALA A 1 72 ? -28.938 -13.102 -12.977 1 41.22 72 ALA A O 1
ATOM 540 N N . ALA A 1 73 ? -29.516 -11.289 -11.875 1 38.22 73 ALA A N 1
ATOM 541 C CA . ALA A 1 73 ? -29.844 -10.656 -13.148 1 38.22 73 ALA A CA 1
ATOM 542 C C . ALA A 1 73 ? -28.578 -10.289 -13.922 1 38.22 73 ALA A C 1
ATOM 544 O O . ALA A 1 73 ? -28.547 -10.383 -15.148 1 38.22 73 ALA A O 1
ATOM 545 N N . ALA A 1 74 ? -27.594 -9.836 -13.172 1 41.72 74 ALA A N 1
ATOM 546 C CA . ALA A 1 74 ? -26.359 -9.508 -13.906 1 41.72 74 ALA A CA 1
ATOM 547 C C . ALA A 1 74 ? -25.75 -10.758 -14.523 1 41.72 74 ALA A C 1
ATOM 549 O O . ALA A 1 74 ? -25.234 -10.719 -15.641 1 41.72 74 ALA A O 1
ATOM 550 N N . GLU A 1 75 ? -25.719 -11.859 -13.758 1 45.16 75 GLU A N 1
ATOM 551 C CA . GLU A 1 75 ? -25.234 -13.133 -14.273 1 45.16 75 GLU A CA 1
ATOM 552 C C . GLU A 1 75 ? -26.141 -13.68 -15.359 1 45.16 75 GLU A C 1
ATOM 554 O O . GLU A 1 75 ? -25.688 -14.352 -16.281 1 45.16 75 GLU A O 1
ATOM 559 N N . SER A 1 76 ? -27.406 -13.469 -15.195 1 43.12 76 SER A N 1
ATOM 560 C CA . SER A 1 76 ? -28.359 -14.117 -16.078 1 43.12 76 SER A CA 1
ATOM 561 C C . SER A 1 76 ? -28.219 -13.602 -17.516 1 43.12 76 SER A C 1
ATOM 563 O O . SER A 1 76 ? -28.641 -14.273 -18.469 1 43.12 76 SER A O 1
ATOM 565 N N . SER A 1 77 ? -27.688 -12.414 -17.531 1 43.69 77 SER A N 1
ATOM 566 C CA . SER A 1 77 ? -27.75 -11.93 -18.906 1 43.69 77 SER A CA 1
ATOM 567 C C . SER A 1 77 ? -26.578 -12.469 -19.719 1 43.69 77 SER A C 1
ATOM 569 O O . SER A 1 77 ? -26.484 -12.211 -20.922 1 43.69 77 SER A O 1
ATOM 571 N N . LEU A 1 78 ? -25.578 -12.961 -19.047 1 45.78 78 LEU A N 1
ATOM 572 C CA . LEU A 1 78 ? -24.484 -13.469 -19.859 1 45.78 78 LEU A CA 1
ATOM 573 C C . LEU A 1 78 ? -24.75 -14.906 -20.297 1 45.78 78 LEU A C 1
ATOM 575 O O . LEU A 1 78 ? -25.125 -15.742 -19.484 1 45.78 78 LEU A O 1
ATOM 579 N N . ARG A 1 79 ? -25.141 -15.172 -21.469 1 49.66 79 ARG A N 1
ATOM 580 C CA . ARG A 1 79 ? -25.188 -16.531 -22 1 49.66 79 ARG A CA 1
ATOM 581 C C . ARG A 1 79 ? -23.922 -17.297 -21.625 1 49.66 79 ARG A C 1
ATOM 583 O O . ARG A 1 79 ? -22.984 -17.391 -22.406 1 49.66 79 ARG A O 1
ATOM 590 N N . TRP A 1 80 ? -23.594 -17.266 -20.391 1 61.19 80 TRP A N 1
ATOM 591 C CA . TRP A 1 80 ? -22.5 -18.125 -19.922 1 61.19 80 TRP A CA 1
ATOM 592 C C . TRP A 1 80 ? -22.75 -19.578 -20.297 1 61.19 80 TRP A C 1
ATOM 594 O O . TRP A 1 80 ? -23.891 -20.031 -20.297 1 61.19 80 TRP A O 1
ATOM 604 N N . GLU A 1 81 ? -21.672 -20.062 -21.016 1 71.44 81 GLU A N 1
ATOM 605 C CA . GLU A 1 81 ? -21.734 -21.531 -21 1 71.44 81 GLU A CA 1
ATOM 606 C C . GLU A 1 81 ? -22.062 -22.062 -19.609 1 71.44 81 GLU A C 1
ATOM 608 O O . GLU A 1 81 ? -21.453 -21.641 -18.625 1 71.44 81 GLU A O 1
ATOM 613 N N . PRO A 1 82 ? -23.062 -22.734 -19.516 1 70.31 82 PRO A N 1
ATOM 614 C CA . PRO A 1 82 ? -23.594 -23.172 -18.219 1 70.31 82 PRO A CA 1
ATOM 615 C C . PRO A 1 82 ? -22.516 -23.688 -17.281 1 70.31 82 PRO A C 1
ATOM 617 O O . PRO A 1 82 ? -22.531 -23.391 -16.078 1 70.31 82 PRO A O 1
ATOM 620 N N . ARG A 1 83 ? -21.5 -24.328 -17.844 1 75.69 83 ARG A N 1
ATOM 621 C CA . ARG A 1 83 ? -20.469 -24.906 -16.984 1 75.69 83 ARG A CA 1
ATOM 622 C C . ARG A 1 83 ? -19.578 -23.812 -16.391 1 75.69 83 ARG A C 1
ATOM 624 O O . ARG A 1 83 ? -19.172 -23.891 -15.234 1 75.69 83 ARG A O 1
ATOM 631 N N . CYS A 1 84 ? -19.312 -22.844 -17.141 1 84.56 84 CYS A N 1
ATOM 632 C CA . CYS A 1 84 ? -18.453 -21.75 -16.703 1 84.56 84 CYS A CA 1
ATOM 633 C C . CYS A 1 84 ? -19.141 -20.938 -15.609 1 84.56 84 CYS A C 1
ATOM 635 O O . CYS A 1 84 ? -18.5 -20.562 -14.617 1 84.56 84 CYS A O 1
ATOM 637 N N . ARG A 1 85 ? -20.328 -20.797 -15.836 1 78.69 85 ARG A N 1
ATOM 638 C CA . ARG A 1 85 ? -21.125 -20.078 -14.844 1 78.69 85 ARG A CA 1
ATOM 639 C C . ARG A 1 85 ? -21.156 -20.812 -13.516 1 78.69 85 ARG A C 1
ATOM 641 O O . ARG A 1 85 ? -21.062 -20.203 -12.453 1 78.69 85 ARG A O 1
ATOM 648 N N . GLN A 1 86 ? -21.375 -22.031 -13.688 1 76.31 86 GLN A N 1
ATOM 649 C CA . GLN A 1 86 ? -21.438 -22.859 -12.484 1 76.31 86 GLN A CA 1
ATOM 650 C C . GLN A 1 86 ? -20.125 -22.781 -11.703 1 76.31 86 GLN A C 1
ATOM 652 O O . GLN A 1 86 ? -20.125 -22.688 -10.477 1 76.31 86 GLN A O 1
ATOM 657 N N . GLN A 1 87 ? -19.094 -22.719 -12.406 1 78.19 87 GLN A N 1
ATOM 658 C CA . GLN A 1 87 ? -17.781 -22.641 -11.766 1 78.19 87 GLN A CA 1
ATOM 659 C C . GLN A 1 87 ? -17.609 -21.297 -11.07 1 78.19 87 GLN A C 1
ATOM 661 O O . GLN A 1 87 ? -17.078 -21.234 -9.953 1 78.19 87 GLN A O 1
ATOM 666 N N . LEU A 1 88 ? -18 -20.344 -11.688 1 79.75 88 LEU A N 1
ATOM 667 C CA . LEU A 1 88 ? -17.875 -19.016 -11.109 1 79.75 88 LEU A CA 1
ATOM 668 C C . LEU A 1 88 ? -18.797 -18.859 -9.906 1 79.75 88 LEU A C 1
ATOM 670 O O . LEU A 1 88 ? -18.406 -18.25 -8.906 1 79.75 88 LEU A O 1
ATOM 674 N N . ARG A 1 89 ? -20 -19.375 -10.078 1 75.38 89 ARG A N 1
ATOM 675 C CA . ARG A 1 89 ? -20.938 -19.344 -8.961 1 75.38 89 ARG A CA 1
ATOM 676 C C . ARG A 1 89 ? -20.406 -20.125 -7.766 1 75.38 89 ARG A C 1
ATOM 678 O O . ARG A 1 89 ? -20.578 -19.719 -6.617 1 75.38 89 ARG A O 1
ATOM 685 N N . HIS A 1 90 ? -19.781 -21.156 -8.078 1 69.94 90 HIS A N 1
ATOM 686 C CA . HIS A 1 90 ? -19.188 -21.953 -7.012 1 69.94 90 HIS A CA 1
ATOM 687 C C . HIS A 1 90 ? -18.125 -21.156 -6.258 1 69.94 90 HIS A C 1
ATOM 689 O O . HIS A 1 90 ? -18 -21.281 -5.039 1 69.94 90 HIS A O 1
ATOM 695 N N . LEU A 1 91 ? -17.469 -20.406 -6.98 1 74.75 91 LEU A N 1
ATOM 696 C CA . LEU A 1 91 ? -16.469 -19.562 -6.344 1 74.75 91 LEU A CA 1
ATOM 697 C C . LEU A 1 91 ? -17.125 -18.516 -5.449 1 74.75 91 LEU A C 1
ATOM 699 O O . LEU A 1 91 ? -16.594 -18.188 -4.379 1 74.75 91 LEU A O 1
ATOM 703 N N . GLN A 1 92 ? -18.25 -18.125 -5.953 1 67.75 92 GLN A N 1
ATOM 704 C CA . GLN A 1 92 ? -18.953 -17.078 -5.223 1 67.75 92 GLN A CA 1
ATOM 705 C C . GLN A 1 92 ? -19.672 -17.641 -3.998 1 67.75 92 GLN A C 1
ATOM 707 O O . GLN A 1 92 ? -19.844 -16.953 -2.998 1 67.75 92 GLN A O 1
ATOM 712 N N . ASP A 1 93 ? -20.328 -18.812 -4.301 1 60.66 93 ASP A N 1
ATOM 713 C CA . ASP A 1 93 ? -21.016 -19.438 -3.178 1 60.66 93 ASP A CA 1
ATOM 714 C C . ASP A 1 93 ? -20.031 -19.938 -2.135 1 60.66 93 ASP A C 1
ATOM 716 O O . ASP A 1 93 ? -20.438 -20.484 -1.101 1 60.66 93 ASP A O 1
ATOM 720 N N . GLY A 1 94 ? -18.938 -19.391 -2.146 1 55.44 94 GLY A N 1
ATOM 721 C CA . GLY A 1 94 ? -17.875 -19.484 -1.159 1 55.44 94 GLY A CA 1
ATOM 722 C C . GLY A 1 94 ? -17.766 -20.859 -0.536 1 55.44 94 GLY A C 1
ATOM 723 O O . GLY A 1 94 ? -18.375 -21.125 0.502 1 55.44 94 GLY A O 1
ATOM 724 N N . ALA A 1 95 ? -17.625 -21.797 -1.373 1 55.97 95 ALA A N 1
ATOM 725 C CA . ALA A 1 95 ? -17.266 -23 -0.637 1 55.97 95 ALA A CA 1
ATOM 726 C C . ALA A 1 95 ? -16.562 -22.656 0.679 1 55.97 95 ALA A C 1
ATOM 728 O O . ALA A 1 95 ? -16.094 -21.531 0.865 1 55.97 95 ALA A O 1
ATOM 729 N N . ARG A 1 96 ? -16.5 -23.594 1.708 1 75.88 96 ARG A N 1
ATOM 730 C CA . ARG A 1 96 ? -16.094 -23.766 3.1 1 75.88 96 ARG A CA 1
ATOM 731 C C . ARG A 1 96 ? -14.617 -23.406 3.279 1 75.88 96 ARG A C 1
ATOM 733 O O . ARG A 1 96 ? -13.812 -24.25 3.666 1 75.88 96 ARG A O 1
ATOM 740 N N . ILE A 1 97 ? -14.227 -22.203 2.654 1 87.06 97 ILE A N 1
ATOM 741 C CA . ILE A 1 97 ? -12.844 -21.812 2.924 1 87.06 97 ILE A CA 1
ATOM 742 C C . ILE A 1 97 ? -12.758 -21.125 4.289 1 87.06 97 ILE A C 1
ATOM 744 O O . ILE A 1 97 ? -13.508 -20.203 4.574 1 87.06 97 ILE A O 1
ATOM 748 N N . ALA A 1 98 ? -11.953 -21.656 5.031 1 89.31 98 ALA A N 1
ATOM 749 C CA . ALA A 1 98 ? -11.703 -21.062 6.348 1 89.31 98 ALA A CA 1
ATOM 750 C C . ALA A 1 98 ? -10.336 -20.375 6.391 1 89.31 98 ALA A C 1
ATOM 752 O O . ALA A 1 98 ? -9.352 -20.906 5.863 1 89.31 98 ALA A O 1
ATOM 753 N N . ALA A 1 99 ? -10.344 -19.219 6.891 1 92.56 99 ALA A N 1
ATOM 754 C CA . ALA A 1 99 ? -9.102 -18.469 7.074 1 92.56 99 ALA A CA 1
ATOM 755 C C . ALA A 1 99 ? -9.078 -17.781 8.43 1 92.56 99 ALA A C 1
ATOM 757 O O . ALA A 1 99 ? -9.781 -16.781 8.641 1 92.56 99 ALA A O 1
ATOM 758 N N . ARG A 1 100 ? -8.211 -18.188 9.258 1 92.12 100 ARG A N 1
ATOM 759 C CA . ARG A 1 100 ? -8.141 -17.656 10.609 1 92.12 100 ARG A CA 1
ATOM 760 C C . ARG A 1 100 ? -7.23 -16.438 10.672 1 92.12 100 ARG A C 1
ATOM 762 O O . ARG A 1 100 ? -6.242 -16.359 9.938 1 92.12 100 ARG A O 1
ATOM 769 N N . LEU A 1 101 ? -7.574 -15.531 11.625 1 91.88 101 LEU A N 1
ATOM 770 C CA . LEU A 1 101 ? -6.777 -14.328 11.875 1 91.88 101 LEU A CA 1
ATOM 771 C C . LEU A 1 101 ? -6.367 -14.25 13.344 1 91.88 101 LEU A C 1
ATOM 773 O O . LEU A 1 101 ? -7.223 -14.18 14.234 1 91.88 101 LEU A O 1
ATOM 777 N N . PRO A 1 102 ? -5.098 -14.281 13.664 1 91.75 102 PRO A N 1
ATOM 778 C CA . PRO A 1 102 ? -4.004 -14.492 12.711 1 91.75 102 PRO A CA 1
ATOM 779 C C . PRO A 1 102 ? -3.883 -15.945 12.266 1 91.75 102 PRO A C 1
ATOM 781 O O . PRO A 1 102 ? -4.402 -16.844 12.938 1 91.75 102 PRO A O 1
ATOM 784 N N . PRO A 1 103 ? -3.104 -16.094 11.219 1 95.25 103 PRO A N 1
ATOM 785 C CA . PRO A 1 103 ? -3 -17.469 10.711 1 95.25 103 PRO A CA 1
ATOM 786 C C . PRO A 1 103 ? -2.021 -18.328 11.508 1 95.25 103 PRO A C 1
ATOM 788 O O . PRO A 1 103 ? -1.105 -17.797 12.141 1 95.25 103 PRO A O 1
ATOM 791 N N . ARG A 1 104 ? -2.252 -19.625 11.484 1 93.88 104 ARG A N 1
ATOM 792 C CA . ARG A 1 104 ? -1.295 -20.578 12.016 1 93.88 104 ARG A CA 1
ATOM 793 C C . ARG A 1 104 ? -0.301 -21.016 10.945 1 93.88 104 ARG A C 1
ATOM 795 O O . ARG A 1 104 ? -0.691 -21.594 9.922 1 93.88 104 ARG A O 1
ATOM 802 N N . LEU A 1 105 ? 0.929 -20.797 11.219 1 97.06 105 LEU A N 1
ATOM 803 C CA . LEU A 1 105 ? 1.934 -20.984 10.18 1 97.06 105 LEU A CA 1
ATOM 804 C C . LEU A 1 105 ? 2.754 -22.25 10.445 1 97.06 105 LEU A C 1
ATOM 806 O O . LEU A 1 105 ? 3.465 -22.734 9.562 1 97.06 105 LEU A O 1
ATOM 810 N N . GLU A 1 106 ? 2.67 -22.812 11.602 1 97.25 106 GLU A N 1
ATOM 811 C CA . GLU A 1 106 ? 3.539 -23.922 12 1 97.25 106 GLU A CA 1
ATOM 812 C C . GLU A 1 106 ? 3.453 -25.078 11.008 1 97.25 106 GLU A C 1
ATOM 814 O O . GLU A 1 106 ? 2.355 -25.5 10.633 1 97.25 106 GLU A O 1
ATOM 819 N N . GLY A 1 107 ? 4.625 -25.547 10.656 1 97.88 107 GLY A N 1
ATOM 820 C CA . GLY A 1 107 ? 4.691 -26.656 9.719 1 97.88 107 GLY A CA 1
ATOM 821 C C . GLY A 1 107 ? 5.496 -26.328 8.469 1 97.88 107 GLY A C 1
ATOM 822 O O . GLY A 1 107 ? 6.105 -25.266 8.375 1 97.88 107 GLY A O 1
ATOM 823 N N . GLN A 1 108 ? 5.551 -27.312 7.617 1 98.31 108 GLN A N 1
ATOM 824 C CA . GLN A 1 108 ? 6.301 -27.172 6.375 1 98.31 108 GLN A CA 1
ATOM 825 C C . GLN A 1 108 ? 5.367 -26.891 5.199 1 98.31 108 GLN A C 1
ATOM 827 O O . GLN A 1 108 ? 4.348 -27.562 5.039 1 98.31 108 GLN A O 1
ATOM 832 N N . TRP A 1 109 ? 5.691 -25.906 4.52 1 98.75 109 TRP A N 1
ATOM 833 C CA . TRP A 1 109 ? 4.934 -25.453 3.354 1 98.75 109 TRP A CA 1
ATOM 834 C C . TRP A 1 109 ? 5.773 -25.562 2.084 1 98.75 109 TRP A C 1
ATOM 836 O O . TRP A 1 109 ? 6.938 -25.156 2.07 1 98.75 109 TRP A O 1
ATOM 846 N N . VAL A 1 110 ? 5.176 -26.109 0.983 1 98.69 110 VAL A N 1
ATOM 847 C CA . VAL A 1 110 ? 5.98 -26.375 -0.204 1 98.69 110 VAL A CA 1
ATOM 848 C C . VAL A 1 110 ? 5.238 -25.906 -1.449 1 98.69 110 VAL A C 1
ATOM 850 O O . VAL A 1 110 ? 4.012 -25.797 -1.446 1 98.69 110 VAL A O 1
ATOM 853 N N . SER A 1 111 ? 6.016 -25.578 -2.471 1 98.25 111 SER A N 1
ATOM 854 C CA . SER A 1 111 ? 5.43 -25.328 -3.783 1 98.25 111 SER A CA 1
ATOM 855 C C . SER A 1 111 ? 4.742 -26.578 -4.336 1 98.25 111 SER A C 1
ATOM 857 O O . SER A 1 111 ? 5.125 -27.703 -4.004 1 98.25 111 SER A O 1
ATOM 859 N N . THR A 1 112 ? 3.748 -26.375 -5.191 1 95.25 112 THR A N 1
ATOM 860 C CA . THR A 1 112 ? 3.059 -27.5 -5.809 1 95.25 112 THR A CA 1
ATOM 861 C C . THR A 1 112 ? 3.539 -27.703 -7.238 1 95.25 112 THR A C 1
ATOM 863 O O . THR A 1 112 ? 3.084 -28.625 -7.926 1 95.25 112 THR A O 1
ATOM 866 N N . GLY A 1 113 ? 4.355 -26.922 -7.715 1 94.5 113 GLY A N 1
ATOM 867 C CA . GLY A 1 113 ? 4.965 -26.938 -9.031 1 94.5 113 GLY A CA 1
ATOM 868 C C . GLY A 1 113 ? 5.996 -25.844 -9.227 1 94.5 113 GLY A C 1
ATOM 869 O O . GLY A 1 113 ? 6.355 -25.141 -8.281 1 94.5 113 GLY A O 1
ATOM 870 N N . CYS A 1 114 ? 6.465 -25.781 -10.453 1 95.94 114 CYS A N 1
ATOM 871 C CA . CYS A 1 114 ? 7.469 -24.766 -10.75 1 95.94 114 CYS A CA 1
ATOM 872 C C . CYS A 1 114 ? 6.844 -23.375 -10.82 1 95.94 114 CYS A C 1
ATOM 874 O O . CYS A 1 114 ? 5.828 -23.188 -11.492 1 95.94 114 CYS A O 1
ATOM 876 N N . GLU A 1 115 ? 7.395 -22.5 -10.102 1 96.81 115 GLU A N 1
ATOM 877 C CA . GLU A 1 115 ? 6.902 -21.125 -10.062 1 96.81 115 GLU A CA 1
ATOM 878 C C . GLU A 1 115 ? 7.727 -20.219 -10.969 1 96.81 115 GLU A C 1
ATOM 880 O O . GLU A 1 115 ? 8.914 -20.469 -11.195 1 96.81 115 GLU A O 1
ATOM 885 N N . VAL A 1 116 ? 7.043 -19.203 -11.469 1 96.94 116 VAL A N 1
ATOM 886 C CA . VAL A 1 116 ? 7.723 -18.188 -12.266 1 96.94 116 VAL A CA 1
ATOM 887 C C . VAL A 1 116 ? 7.547 -16.828 -11.609 1 96.94 116 VAL A C 1
ATOM 889 O O . VAL A 1 116 ? 6.434 -16.297 -11.523 1 96.94 116 VAL A O 1
ATOM 892 N N . ARG A 1 117 ? 8.633 -16.234 -11.133 1 96.75 117 ARG A N 1
ATOM 893 C CA . ARG A 1 117 ? 8.648 -14.891 -10.57 1 96.75 117 ARG A CA 1
ATOM 894 C C . ARG A 1 117 ? 9.086 -13.867 -11.617 1 96.75 117 ARG A C 1
ATOM 896 O O . ARG A 1 117 ? 9.695 -14.227 -12.617 1 96.75 117 ARG A O 1
ATOM 903 N N . PRO A 1 118 ? 8.758 -12.578 -11.352 1 95.75 118 PRO A N 1
ATOM 904 C CA . PRO A 1 118 ? 9.195 -11.555 -12.305 1 95.75 118 PRO A CA 1
ATOM 905 C C . PRO A 1 118 ? 10.711 -11.508 -12.469 1 95.75 118 PRO A C 1
ATOM 907 O O . PRO A 1 118 ? 11.445 -11.641 -11.492 1 95.75 118 PRO A O 1
ATOM 910 N N . GLY A 1 119 ? 11.117 -11.297 -13.758 1 92.25 119 GLY A N 1
ATOM 911 C CA . GLY A 1 119 ? 12.539 -11.242 -14.078 1 92.25 119 GLY A CA 1
ATOM 912 C C . GLY A 1 119 ? 12.875 -11.883 -15.414 1 92.25 119 GLY A C 1
ATOM 913 O O . GLY A 1 119 ? 13.367 -11.211 -16.328 1 92.25 119 GLY A O 1
ATOM 914 N N . PRO A 1 120 ? 12.562 -13.023 -15.711 1 95.69 120 PRO A N 1
ATOM 915 C CA . PRO A 1 120 ? 11.898 -14.078 -14.938 1 95.69 120 PRO A CA 1
ATOM 916 C C . PRO A 1 120 ? 12.875 -14.875 -14.07 1 95.69 120 PRO A C 1
ATOM 918 O O . PRO A 1 120 ? 14.062 -14.938 -14.375 1 95.69 120 PRO A O 1
ATOM 921 N N . GLU A 1 121 ? 12.344 -15.391 -13.023 1 96.94 121 GLU A N 1
ATOM 922 C CA . GLU A 1 121 ? 13 -16.375 -12.164 1 96.94 121 GLU A CA 1
ATOM 923 C C . GLU A 1 121 ? 12.148 -17.625 -12.016 1 96.94 121 GLU A C 1
ATOM 925 O O . GLU A 1 121 ? 10.945 -17.547 -11.742 1 96.94 121 GLU A O 1
ATOM 930 N N . PHE A 1 122 ? 12.789 -18.766 -12.258 1 97.62 122 PHE A N 1
ATOM 931 C CA . PHE A 1 122 ? 12.133 -20.047 -12.031 1 97.62 122 PHE A CA 1
ATOM 932 C C . PHE A 1 122 ? 12.562 -20.641 -10.695 1 97.62 122 PHE A C 1
ATOM 934 O O . PHE A 1 122 ? 13.758 -20.781 -10.422 1 97.62 122 PHE A O 1
ATOM 941 N N . LEU A 1 123 ? 11.562 -21.016 -9.945 1 98.12 123 LEU A N 1
ATOM 942 C CA . LEU A 1 123 ? 12 -21.484 -8.641 1 98.12 123 LEU A CA 1
ATOM 943 C C . LEU A 1 123 ? 10.938 -22.359 -7.996 1 98.12 123 LEU A C 1
ATOM 945 O O . LEU A 1 123 ? 9.789 -22.406 -8.461 1 98.12 123 LEU A O 1
ATOM 949 N N . THR A 1 124 ? 11.328 -23.094 -7.008 1 98.62 124 THR A N 1
ATOM 950 C CA . THR A 1 124 ? 10.469 -23.766 -6.043 1 98.62 124 THR A CA 1
ATOM 951 C C . THR A 1 124 ? 10.836 -23.375 -4.617 1 98.62 124 THR A C 1
ATOM 953 O O . THR A 1 124 ? 11.984 -23 -4.348 1 98.62 124 THR A O 1
ATOM 956 N N . ARG A 1 125 ? 9.922 -23.453 -3.734 1 98.69 125 ARG A N 1
ATOM 957 C CA . ARG A 1 125 ? 10.109 -23 -2.355 1 98.69 125 ARG A CA 1
ATOM 958 C C . ARG A 1 125 ? 9.711 -24.094 -1.371 1 98.69 125 ARG A C 1
ATOM 960 O O . ARG A 1 125 ? 8.797 -24.875 -1.636 1 98.69 125 ARG A O 1
ATOM 967 N N . SER A 1 126 ? 10.367 -24.156 -0.302 1 98.75 126 SER A N 1
ATOM 968 C CA . SER A 1 126 ? 10.062 -24.984 0.858 1 98.75 126 SER A CA 1
ATOM 969 C C . SER A 1 126 ? 10.328 -24.234 2.16 1 98.75 126 SER A C 1
ATOM 971 O O . SER A 1 126 ? 11.484 -23.953 2.502 1 98.75 126 SER A O 1
ATOM 973 N N . TYR A 1 127 ? 9.32 -23.953 2.898 1 98.75 127 TYR A N 1
ATOM 974 C CA . TYR A 1 127 ? 9.422 -23.125 4.098 1 98.75 127 TYR A CA 1
ATOM 975 C C . TYR A 1 127 ? 8.961 -23.891 5.328 1 98.75 127 TYR A C 1
ATOM 977 O O . TYR A 1 127 ? 7.871 -24.484 5.328 1 98.75 127 TYR A O 1
ATOM 985 N N . LEU A 1 128 ? 9.758 -23.891 6.285 1 98.69 128 LEU A N 1
ATOM 986 C CA . LEU A 1 128 ? 9.422 -24.5 7.566 1 98.69 128 LEU A CA 1
ATOM 987 C C . LEU A 1 128 ? 9.312 -23.453 8.656 1 98.69 128 LEU A C 1
ATOM 989 O O . LEU A 1 128 ? 10.273 -22.719 8.93 1 98.69 128 LEU A O 1
ATOM 993 N N . PHE A 1 129 ? 8.164 -23.375 9.266 1 98.56 129 PHE A N 1
ATOM 994 C CA . PHE A 1 129 ? 7.945 -22.469 10.383 1 98.56 129 PHE A CA 1
ATOM 995 C C . PHE A 1 129 ? 7.84 -23.234 11.688 1 98.56 129 PHE A C 1
ATOM 997 O O . PHE A 1 129 ? 7.098 -24.219 11.781 1 98.56 129 PHE A O 1
ATOM 1004 N N . TYR A 1 130 ? 8.523 -22.734 12.656 1 97.75 130 TYR A N 1
ATOM 1005 C CA . TYR A 1 130 ? 8.508 -23.344 13.984 1 97.75 130 TYR A CA 1
ATOM 1006 C C . TYR A 1 130 ? 7.531 -22.625 14.906 1 97.75 130 TYR A C 1
ATOM 1008 O O . TYR A 1 130 ? 7.066 -21.531 14.594 1 97.75 130 TYR A O 1
ATOM 1016 N N . ALA A 1 131 ? 7.234 -23.219 16 1 93.94 131 ALA A N 1
ATOM 1017 C CA . ALA A 1 131 ? 6.266 -22.688 16.953 1 93.94 131 ALA A CA 1
ATOM 1018 C C . ALA A 1 131 ? 6.758 -21.375 17.547 1 93.94 131 ALA A C 1
ATOM 1020 O O . ALA A 1 131 ? 5.957 -20.484 17.875 1 93.94 131 ALA A O 1
ATOM 1021 N N . ASN A 1 132 ? 8.008 -21.25 17.688 1 93.5 132 ASN A N 1
ATOM 1022 C CA . ASN A 1 132 ? 8.57 -20.047 18.297 1 93.5 132 ASN A CA 1
ATOM 1023 C C . ASN A 1 132 ? 8.758 -18.938 17.266 1 93.5 132 ASN A C 1
ATOM 1025 O O . ASN A 1 132 ? 9.438 -17.938 17.516 1 93.5 132 ASN A O 1
ATOM 1029 N N . ARG A 1 133 ? 8.305 -19.094 16.031 1 92.69 133 ARG A N 1
ATOM 1030 C CA . ARG A 1 133 ? 8.258 -18.109 14.945 1 92.69 133 ARG A CA 1
ATOM 1031 C C . ARG A 1 133 ? 9.602 -18.016 14.234 1 92.69 133 ARG A C 1
ATOM 1033 O O . ARG A 1 133 ? 9.805 -17.141 13.391 1 92.69 133 ARG A O 1
ATOM 1040 N N . LEU A 1 134 ? 10.484 -18.922 14.664 1 97.88 134 LEU A N 1
ATOM 1041 C CA . LEU A 1 134 ? 11.664 -19.109 13.82 1 97.88 134 LEU A CA 1
ATOM 1042 C C . LEU A 1 134 ? 11.297 -19.844 12.539 1 97.88 134 LEU A C 1
ATOM 1044 O O . LEU A 1 134 ? 10.305 -20.562 12.484 1 97.88 134 LEU A O 1
ATOM 1048 N N . PHE A 1 135 ? 12.094 -19.578 11.547 1 98.44 135 PHE A N 1
ATOM 1049 C CA . PHE A 1 135 ? 11.797 -20.297 10.32 1 98.44 135 PHE A CA 1
ATOM 1050 C C . PHE A 1 135 ? 13.086 -20.672 9.586 1 98.44 135 PHE A C 1
ATOM 1052 O O . PHE A 1 135 ? 14.133 -20.062 9.82 1 98.44 135 PHE A O 1
ATOM 1059 N N . LYS A 1 136 ? 13.039 -21.672 8.867 1 98.56 136 LYS A N 1
ATOM 1060 C CA . LYS A 1 136 ? 14.023 -22.109 7.879 1 98.56 136 LYS A CA 1
ATOM 1061 C C . LYS A 1 136 ? 13.391 -22.25 6.496 1 98.56 136 LYS A C 1
ATOM 1063 O O . LYS A 1 136 ? 12.445 -23.016 6.32 1 98.56 136 LYS A O 1
ATOM 1068 N N . ALA A 1 137 ? 13.914 -21.562 5.559 1 98.56 137 ALA A N 1
ATOM 1069 C CA . ALA A 1 137 ? 13.312 -21.547 4.223 1 98.56 137 ALA A CA 1
ATOM 1070 C C . ALA A 1 137 ? 14.336 -21.938 3.162 1 98.56 137 ALA A C 1
ATOM 1072 O O . ALA A 1 137 ? 15.5 -21.547 3.238 1 98.56 137 ALA A O 1
ATOM 1073 N N . PHE A 1 138 ? 13.891 -22.734 2.234 1 98.75 138 PHE A N 1
ATOM 1074 C CA . PHE A 1 138 ? 14.68 -23.047 1.048 1 98.75 138 PHE A CA 1
ATOM 1075 C C . PHE A 1 138 ? 14.055 -22.406 -0.194 1 98.75 138 PHE A C 1
ATOM 1077 O O . PHE A 1 138 ? 12.844 -22.484 -0.395 1 98.75 138 PHE A O 1
ATOM 1084 N N . GLN A 1 139 ? 14.836 -21.812 -0.946 1 98.62 139 GLN A N 1
ATOM 1085 C CA . GLN A 1 139 ? 14.477 -21.391 -2.297 1 98.62 139 GLN A CA 1
ATOM 1086 C C . GLN A 1 139 ? 15.406 -22 -3.332 1 98.62 139 GLN A C 1
ATOM 1088 O O . GLN A 1 139 ? 16.625 -21.812 -3.277 1 98.62 139 GLN A O 1
ATOM 1093 N N . PHE A 1 140 ? 14.867 -22.75 -4.211 1 98.75 140 PHE A N 1
ATOM 1094 C CA . PHE A 1 140 ? 15.641 -23.422 -5.254 1 98.75 140 PHE A CA 1
ATOM 1095 C C . PHE A 1 140 ? 15.438 -22.734 -6.602 1 98.75 140 PHE A C 1
ATOM 1097 O O . PHE A 1 140 ? 14.32 -22.703 -7.125 1 98.75 140 PHE A O 1
ATOM 1104 N N . TYR A 1 141 ? 16.453 -22.25 -7.148 1 98.12 141 TYR A N 1
ATOM 1105 C CA . TYR A 1 141 ? 16.391 -21.547 -8.422 1 98.12 141 TYR A CA 1
ATOM 1106 C C . TYR A 1 141 ? 16.812 -22.438 -9.57 1 98.12 141 TYR A C 1
ATOM 1108 O O . TYR A 1 141 ? 17.703 -23.281 -9.414 1 98.12 141 TYR A O 1
ATOM 1116 N N . TYR A 1 142 ? 16.234 -22.25 -10.758 1 97.88 142 TYR A N 1
ATOM 1117 C CA . TYR A 1 142 ? 16.469 -23.109 -11.906 1 97.88 142 TYR A CA 1
ATOM 1118 C C . TYR A 1 142 ? 16.719 -22.281 -13.164 1 97.88 142 TYR A C 1
ATOM 1120 O O . TYR A 1 142 ? 16.375 -21.109 -13.219 1 97.88 142 TYR A O 1
ATOM 1128 N N . TRP A 1 143 ? 17.25 -22.953 -14.188 1 96.38 143 TRP A N 1
ATOM 1129 C CA . TRP A 1 143 ? 17.516 -22.328 -15.477 1 96.38 143 TRP A CA 1
ATOM 1130 C C . TRP A 1 143 ? 16.297 -22.453 -16.406 1 96.38 143 TRP A C 1
ATOM 1132 O O . TRP A 1 143 ? 16.188 -21.734 -17.391 1 96.38 143 TRP A O 1
ATOM 1142 N N . ASP A 1 144 ? 15.453 -23.391 -16.109 1 94.69 144 ASP A N 1
ATOM 1143 C CA . ASP A 1 144 ? 14.375 -23.719 -17.031 1 94.69 144 ASP A CA 1
ATOM 1144 C C . ASP A 1 144 ? 13.008 -23.609 -16.359 1 94.69 144 ASP A C 1
ATOM 1146 O O . ASP A 1 144 ? 12.906 -23.734 -15.133 1 94.69 144 ASP A O 1
ATOM 1150 N N . PRO A 1 145 ? 11.945 -23.422 -17.125 1 94 145 PRO A N 1
ATOM 1151 C CA . PRO A 1 145 ? 10.609 -23.219 -16.562 1 94 145 PRO A CA 1
ATOM 1152 C C . PRO A 1 145 ? 9.984 -24.5 -16.016 1 94 145 PRO A C 1
ATOM 1154 O O . PRO A 1 145 ? 8.922 -24.453 -15.383 1 94 145 PRO A O 1
ATOM 1157 N N . SER A 1 146 ? 10.578 -25.609 -16.203 1 93.62 146 SER A N 1
ATOM 1158 C CA . SER A 1 146 ? 10.055 -26.875 -15.703 1 93.62 146 SER A CA 1
ATOM 1159 C C . SER A 1 146 ? 10.742 -27.266 -14.398 1 93.62 146 SER A C 1
ATOM 1161 O O . SER A 1 146 ? 10.391 -28.281 -13.789 1 93.62 146 SER A O 1
ATOM 1163 N N . CYS A 1 147 ? 11.727 -26.484 -13.977 1 97.25 147 CYS A N 1
ATOM 1164 C CA . CYS A 1 147 ? 12.469 -26.719 -12.734 1 97.25 147 CYS A CA 1
ATOM 1165 C C . CYS A 1 147 ? 13.141 -28.078 -12.742 1 97.25 147 CYS A C 1
ATOM 1167 O O . CYS A 1 147 ? 13.008 -28.844 -11.789 1 97.25 147 CYS A O 1
ATOM 1169 N N . ARG A 1 148 ? 13.883 -28.297 -13.797 1 96.81 148 ARG A N 1
ATOM 1170 C CA . ARG A 1 148 ? 14.609 -29.547 -13.93 1 96.81 148 ARG A CA 1
ATOM 1171 C C . ARG A 1 148 ? 16.109 -29.312 -13.953 1 96.81 148 ARG A C 1
ATOM 1173 O O . ARG A 1 148 ? 16.891 -30.25 -13.773 1 96.81 148 ARG A O 1
ATOM 1180 N N . GLU A 1 149 ? 16.547 -28.109 -14.219 1 96.75 149 GLU A N 1
ATOM 1181 C CA . GLU A 1 149 ? 17.953 -27.734 -14.258 1 96.75 149 GLU A CA 1
ATOM 1182 C C . GLU A 1 149 ? 18.312 -26.734 -13.164 1 96.75 149 GLU A C 1
ATOM 1184 O O . GLU A 1 149 ? 18.312 -25.531 -13.398 1 96.75 149 GLU A O 1
ATOM 1189 N N . PRO A 1 150 ? 18.766 -27.25 -12.039 1 97.69 150 PRO A N 1
ATOM 1190 C CA . PRO A 1 150 ? 19.031 -26.359 -10.906 1 97.69 150 PRO A CA 1
ATOM 1191 C C . PRO A 1 150 ? 20.188 -25.422 -11.156 1 97.69 150 PRO A C 1
ATOM 1193 O O . PRO A 1 150 ? 21.188 -25.797 -11.781 1 97.69 150 PRO A O 1
ATOM 1196 N N . SER A 1 151 ? 20.078 -24.219 -10.703 1 97.31 151 SER A N 1
ATOM 1197 C CA . SER A 1 151 ? 21.141 -23.203 -10.75 1 97.31 151 SER A CA 1
ATOM 1198 C C . SER A 1 151 ? 21.797 -23.031 -9.383 1 97.31 151 SER A C 1
ATOM 1200 O O . SER A 1 151 ? 22.938 -23.438 -9.18 1 97.31 151 SER A O 1
ATOM 1202 N N . TYR A 1 152 ? 21.078 -22.531 -8.461 1 97.44 152 TYR A N 1
ATOM 1203 C CA . TYR A 1 152 ? 21.562 -22.406 -7.09 1 97.44 152 TYR A CA 1
ATOM 1204 C C . TYR A 1 152 ? 20.422 -22.531 -6.086 1 97.44 152 TYR A C 1
ATOM 1206 O O . TYR A 1 152 ? 19.25 -22.422 -6.453 1 97.44 152 TYR A O 1
ATOM 1214 N N . SER A 1 153 ? 20.766 -22.812 -4.855 1 98.25 153 SER A N 1
ATOM 1215 C CA . SER A 1 153 ? 19.812 -22.906 -3.746 1 98.25 153 SER A CA 1
ATOM 1216 C C . SER A 1 153 ? 20.156 -21.922 -2.635 1 98.25 153 SER A C 1
ATOM 1218 O O . SER A 1 153 ? 21.328 -21.703 -2.336 1 98.25 153 SER A O 1
ATOM 1220 N N . LEU A 1 154 ? 19.156 -21.328 -2.111 1 98.25 154 LEU A N 1
ATOM 1221 C CA . LEU A 1 154 ? 19.328 -20.484 -0.934 1 98.25 154 LEU A CA 1
ATOM 1222 C C . LEU A 1 154 ? 18.75 -21.156 0.306 1 98.25 154 LEU A C 1
ATOM 1224 O O . LEU A 1 154 ? 17.688 -21.797 0.241 1 98.25 154 LEU A O 1
ATOM 1228 N N . VAL A 1 155 ? 19.453 -21.109 1.351 1 98.25 155 VAL A N 1
ATOM 1229 C CA . VAL A 1 155 ? 18.984 -21.516 2.668 1 98.25 155 VAL A CA 1
ATOM 1230 C C . VAL A 1 155 ? 18.859 -20.297 3.57 1 98.25 155 VAL A C 1
ATOM 1232 O O . VAL A 1 155 ? 19.828 -19.578 3.797 1 98.25 155 VAL A O 1
ATOM 1235 N N . ILE A 1 156 ? 17.703 -20.047 4.094 1 98.56 156 ILE A N 1
ATOM 1236 C CA . ILE A 1 156 ? 17.391 -18.812 4.797 1 98.56 156 ILE A CA 1
ATOM 1237 C C . ILE A 1 156 ? 16.875 -19.141 6.199 1 98.56 156 ILE A C 1
ATOM 1239 O O . ILE A 1 156 ? 15.961 -19.938 6.363 1 98.56 156 ILE A O 1
ATOM 1243 N N . LYS A 1 157 ? 17.422 -18.562 7.148 1 98.31 157 LYS A N 1
ATOM 1244 C CA . LYS A 1 157 ? 17 -18.703 8.539 1 98.31 157 LYS A CA 1
ATOM 1245 C C . LYS A 1 157 ? 16.688 -17.344 9.164 1 98.31 157 LYS A C 1
ATOM 1247 O O . LYS A 1 157 ? 17.406 -16.375 8.945 1 98.31 157 LYS A O 1
ATOM 1252 N N . GLY A 1 158 ? 15.562 -17.312 9.852 1 98.25 158 GLY A N 1
ATOM 1253 C CA . GLY A 1 158 ? 15.188 -16.047 10.484 1 98.25 158 GLY A CA 1
ATOM 1254 C C . GLY A 1 158 ? 14.008 -16.188 11.43 1 98.25 158 GLY A C 1
ATOM 1255 O O . GLY A 1 158 ? 13.734 -17.281 11.938 1 98.25 158 GLY A O 1
ATOM 1256 N N . LYS A 1 159 ? 13.469 -15.031 11.727 1 97.81 159 LYS A N 1
ATOM 1257 C CA . LYS A 1 159 ? 12.336 -14.953 12.648 1 97.81 159 LYS A CA 1
ATOM 1258 C C . LYS A 1 159 ? 11.211 -14.109 12.055 1 97.81 159 LYS A C 1
ATOM 1260 O O . LYS A 1 159 ? 11.461 -13.117 11.375 1 97.81 159 LYS A O 1
ATOM 1265 N N . LEU A 1 160 ? 9.992 -14.617 12.336 1 97.12 160 LEU A N 1
ATOM 1266 C CA . LEU A 1 160 ? 8.797 -13.953 11.844 1 97.12 160 LEU A CA 1
ATOM 1267 C C . LEU A 1 160 ? 7.926 -13.469 13 1 97.12 160 LEU A C 1
ATOM 1269 O O . LEU A 1 160 ? 7.766 -14.18 14 1 97.12 160 LEU A O 1
ATOM 1273 N N . ARG A 1 161 ? 7.379 -12.234 12.867 1 93.12 161 ARG A N 1
ATOM 1274 C CA . ARG A 1 161 ? 6.453 -11.672 13.844 1 93.12 161 ARG A CA 1
ATOM 1275 C C . ARG A 1 161 ? 5.164 -11.211 13.18 1 93.12 161 ARG A C 1
ATOM 1277 O O . ARG A 1 161 ? 5.176 -10.289 12.367 1 93.12 161 ARG A O 1
ATOM 1284 N N . LEU A 1 162 ? 4.07 -11.906 13.57 1 92.44 162 LEU A N 1
ATOM 1285 C CA . LEU A 1 162 ? 2.771 -11.484 13.055 1 92.44 162 LEU A CA 1
ATOM 1286 C C . LEU A 1 162 ? 2.281 -10.234 13.781 1 92.44 162 LEU A C 1
ATOM 1288 O O . LEU A 1 162 ? 2.4 -10.141 15.008 1 92.44 162 LEU A O 1
ATOM 1292 N N . ARG A 1 163 ? 1.771 -9.312 13.07 1 89.31 163 ARG A N 1
ATOM 1293 C CA . ARG A 1 163 ? 1.315 -8.055 13.648 1 89.31 163 ARG A CA 1
ATOM 1294 C C . ARG A 1 163 ? -0.207 -8 13.711 1 89.31 163 ARG A C 1
ATOM 1296 O O . ARG A 1 163 ? -0.816 -8.594 14.609 1 89.31 163 ARG A O 1
ATOM 1303 N N . GLN A 1 164 ? -0.912 -7.434 12.758 1 85.94 164 GLN A N 1
ATOM 1304 C CA . GLN A 1 164 ? -2.361 -7.266 12.727 1 85.94 164 GLN A CA 1
ATOM 1305 C C . GLN A 1 164 ? -2.926 -7.621 11.352 1 85.94 164 GLN A C 1
ATOM 1307 O O . GLN A 1 164 ? -2.172 -7.824 10.398 1 85.94 164 GLN A O 1
ATOM 1312 N N . ALA A 1 165 ? -4.203 -7.691 11.359 1 88.94 165 ALA A N 1
ATOM 1313 C CA . ALA A 1 165 ? -4.859 -7.863 10.062 1 88.94 165 ALA A CA 1
ATOM 1314 C C . ALA A 1 165 ? -4.578 -6.68 9.148 1 88.94 165 ALA A C 1
ATOM 1316 O O . ALA A 1 165 ? -4.559 -5.527 9.594 1 88.94 165 ALA A O 1
ATOM 1317 N N . SER A 1 166 ? -4.371 -6.938 7.895 1 87.88 166 SER A N 1
ATOM 1318 C CA . SER A 1 166 ? -4.074 -5.895 6.918 1 87.88 166 SER A CA 1
ATOM 1319 C C . SER A 1 166 ? -5.328 -5.098 6.566 1 87.88 166 SER A C 1
ATOM 1321 O O . SER A 1 166 ? -6.379 -5.676 6.289 1 87.88 166 SER A O 1
ATOM 1323 N N . TRP A 1 167 ? -5.191 -3.875 6.59 1 82.44 167 TRP A N 1
ATOM 1324 C CA . TRP A 1 167 ? -6.289 -3.023 6.148 1 82.44 167 TRP A CA 1
ATOM 1325 C C . TRP A 1 167 ? -6.211 -2.771 4.645 1 82.44 167 TRP A C 1
ATOM 1327 O O . TRP A 1 167 ? -7.195 -2.359 4.027 1 82.44 167 TRP A O 1
ATOM 1337 N N . ILE A 1 168 ? -5.062 -2.965 4.137 1 84.25 168 ILE A N 1
ATOM 1338 C CA . ILE A 1 168 ? -4.863 -2.781 2.705 1 84.25 168 ILE A CA 1
ATOM 1339 C C . ILE A 1 168 ? -5.332 -4.027 1.956 1 84.25 168 ILE A C 1
ATOM 1341 O O . ILE A 1 168 ? -6.168 -3.938 1.053 1 84.25 168 ILE A O 1
ATOM 1345 N N . THR A 1 169 ? -4.773 -5.105 2.32 1 89.56 169 THR A N 1
ATOM 1346 C CA . THR A 1 169 ? -5.191 -6.383 1.752 1 89.56 169 THR A CA 1
ATOM 1347 C C . THR A 1 169 ? -6.07 -7.148 2.734 1 89.56 169 THR A C 1
ATOM 1349 O O . THR A 1 169 ? -5.574 -7.961 3.518 1 89.56 169 THR A O 1
ATOM 1352 N N . ARG A 1 170 ? -7.301 -7 2.49 1 87.44 170 ARG A N 1
ATOM 1353 C CA . ARG A 1 170 ? -8.258 -7.57 3.434 1 87.44 170 ARG A CA 1
ATOM 1354 C C . ARG A 1 170 ? -8.109 -9.086 3.514 1 87.44 170 ARG A C 1
ATOM 1356 O O . ARG A 1 170 ? -7.938 -9.75 2.492 1 87.44 170 ARG A O 1
ATOM 1363 N N . GLY A 1 171 ? -8.18 -9.602 4.75 1 89.94 171 GLY A N 1
ATOM 1364 C CA . GLY A 1 171 ? -8.078 -11.031 4.988 1 89.94 171 GLY A CA 1
ATOM 1365 C C . GLY A 1 171 ? -6.656 -11.492 5.262 1 89.94 171 GLY A C 1
ATOM 1366 O O . GLY A 1 171 ? -6.434 -12.617 5.711 1 89.94 171 GLY A O 1
ATOM 1367 N N . ALA A 1 172 ? -5.742 -10.633 5.016 1 93.38 172 ALA A N 1
ATOM 1368 C CA . ALA A 1 172 ? -4.34 -10.969 5.25 1 93.38 172 ALA A CA 1
ATOM 1369 C C . ALA A 1 172 ? -3.869 -10.461 6.605 1 93.38 172 ALA A C 1
ATOM 1371 O O . ALA A 1 172 ? -4.559 -9.656 7.246 1 93.38 172 ALA A O 1
ATOM 1372 N N . THR A 1 173 ? -2.764 -10.992 7.047 1 94.12 173 THR A N 1
ATOM 1373 C CA . THR A 1 173 ? -2.066 -10.508 8.234 1 94.12 173 THR A CA 1
ATOM 1374 C C . THR A 1 173 ? -0.726 -9.883 7.855 1 94.12 173 THR A C 1
ATOM 1376 O O . THR A 1 173 ? 0.049 -10.469 7.102 1 94.12 173 THR A O 1
ATOM 1379 N N . GLU A 1 174 ? -0.528 -8.656 8.344 1 92 174 GLU A N 1
ATOM 1380 C CA . GLU A 1 174 ? 0.778 -8.031 8.172 1 92 174 GLU A CA 1
ATOM 1381 C C . GLU A 1 174 ? 1.812 -8.641 9.117 1 92 174 GLU A C 1
ATOM 1383 O O . GLU A 1 174 ? 1.486 -9.016 10.242 1 92 174 GLU A O 1
ATOM 1388 N N . ALA A 1 175 ? 3.061 -8.68 8.602 1 94.5 175 ALA A N 1
ATOM 1389 C CA . ALA A 1 175 ? 4.109 -9.273 9.422 1 94.5 175 ALA A CA 1
ATOM 1390 C C . ALA A 1 175 ? 5.457 -8.609 9.164 1 94.5 175 ALA A C 1
ATOM 1392 O O . ALA A 1 175 ? 5.633 -7.922 8.148 1 94.5 175 ALA A O 1
ATOM 1393 N N . ASP A 1 176 ? 6.301 -8.773 10.156 1 92.38 176 ASP A N 1
ATOM 1394 C CA . ASP A 1 176 ? 7.707 -8.391 10.039 1 92.38 176 ASP A CA 1
ATOM 1395 C C . ASP A 1 176 ? 8.617 -9.609 10.141 1 92.38 176 ASP A C 1
ATOM 1397 O O . ASP A 1 176 ? 8.234 -10.633 10.711 1 92.38 176 ASP A O 1
ATOM 1401 N N . TYR A 1 177 ? 9.766 -9.43 9.492 1 96.06 177 TYR A N 1
ATOM 1402 C CA . TYR A 1 177 ? 10.727 -10.531 9.57 1 96.06 177 TYR A CA 1
ATOM 1403 C C . TYR A 1 177 ? 12.133 -10.008 9.836 1 96.06 177 TYR A C 1
ATOM 1405 O O . TYR A 1 177 ? 12.414 -8.828 9.617 1 96.06 177 TYR A O 1
ATOM 1413 N N . HIS A 1 178 ? 12.906 -10.906 10.422 1 95 178 HIS A N 1
ATOM 1414 C CA . HIS A 1 178 ? 14.336 -10.68 10.625 1 95 178 HIS A CA 1
ATOM 1415 C C . HIS A 1 178 ? 15.156 -11.875 10.156 1 95 178 HIS A C 1
ATOM 1417 O O . HIS A 1 178 ? 14.859 -13.016 10.523 1 95 178 HIS A O 1
ATOM 1423 N N . LEU A 1 179 ? 16.156 -11.555 9.367 1 96.81 179 LEU A N 1
ATOM 1424 C CA . LEU A 1 179 ? 17 -12.633 8.852 1 96.81 179 LEU A CA 1
ATOM 1425 C C . LEU A 1 179 ? 18.219 -12.836 9.734 1 96.81 179 LEU A C 1
ATOM 1427 O O . LEU A 1 179 ? 18.906 -11.867 10.094 1 96.81 179 LEU A O 1
ATOM 1431 N N . HIS A 1 180 ? 18.5 -14.055 10.039 1 97.25 180 HIS A N 1
ATOM 1432 C CA . HIS A 1 180 ? 19.688 -14.406 10.797 1 97.25 180 HIS A CA 1
ATOM 1433 C C . HIS A 1 180 ? 20.828 -14.812 9.867 1 97.25 180 HIS A C 1
ATOM 1435 O O . HIS A 1 180 ? 21.969 -14.375 10.047 1 97.25 180 HIS A O 1
ATOM 1441 N N . LYS A 1 181 ? 20.469 -15.602 8.969 1 97.19 181 LYS A N 1
ATOM 1442 C CA . LYS A 1 181 ? 21.484 -16.141 8.07 1 97.19 181 LYS A CA 1
ATOM 1443 C C . LYS A 1 181 ? 20.875 -16.5 6.715 1 97.19 181 LYS A C 1
ATOM 1445 O O . LYS A 1 181 ? 19.766 -17.031 6.648 1 97.19 181 LYS A O 1
ATOM 1450 N N . VAL A 1 182 ? 21.672 -16.219 5.676 1 97.81 182 VAL A N 1
ATOM 1451 C CA . VAL A 1 182 ? 21.328 -16.641 4.324 1 97.81 182 VAL A CA 1
ATOM 1452 C C . VAL A 1 182 ? 22.547 -17.297 3.662 1 97.81 182 VAL A C 1
ATOM 1454 O O . VAL A 1 182 ? 23.609 -16.672 3.566 1 97.81 182 VAL A O 1
ATOM 1457 N N . GLY A 1 183 ? 22.375 -18.516 3.299 1 97 183 GLY A N 1
ATOM 1458 C CA . GLY A 1 183 ? 23.438 -19.234 2.596 1 97 183 GLY A CA 1
ATOM 1459 C C . GLY A 1 183 ? 23.078 -19.562 1.159 1 97 183 GLY A C 1
ATOM 1460 O O . GLY A 1 183 ? 21.891 -19.656 0.815 1 97 183 GLY A O 1
ATOM 1461 N N . ILE A 1 184 ? 24.109 -19.781 0.363 1 96.81 184 ILE A N 1
ATOM 1462 C CA . ILE A 1 184 ? 23.891 -20.109 -1.041 1 96.81 184 ILE A CA 1
ATOM 1463 C C . ILE A 1 184 ? 24.75 -21.312 -1.425 1 96.81 184 ILE A C 1
ATOM 1465 O O . ILE A 1 184 ? 25.906 -21.438 -1.008 1 96.81 184 ILE A O 1
ATOM 1469 N N . VAL A 1 185 ? 24.172 -22.219 -2.135 1 97.56 185 VAL A N 1
ATOM 1470 C CA . VAL A 1 185 ? 24.844 -23.375 -2.727 1 97.56 185 VAL A CA 1
ATOM 1471 C C . VAL A 1 185 ? 24.703 -23.328 -4.246 1 97.56 185 VAL A C 1
ATOM 1473 O O . VAL A 1 185 ? 23.578 -23.203 -4.766 1 97.56 185 VAL A O 1
ATOM 1476 N N . PHE A 1 186 ? 25.812 -23.5 -4.914 1 97.19 186 PHE A N 1
ATOM 1477 C CA . PHE A 1 186 ? 25.797 -23.5 -6.371 1 97.19 186 PHE A CA 1
ATOM 1478 C C . PHE A 1 186 ? 25.75 -24.922 -6.914 1 97.19 186 PHE A C 1
ATOM 1480 O O . PHE A 1 186 ? 26.406 -25.812 -6.383 1 97.19 186 PHE A O 1
ATOM 1487 N N . HIS A 1 187 ? 25.047 -25.094 -8 1 97.19 187 HIS A N 1
ATOM 1488 C CA . HIS A 1 187 ? 24.906 -26.453 -8.547 1 97.19 187 HIS A CA 1
ATOM 1489 C C . HIS A 1 187 ? 25.641 -26.578 -9.875 1 97.19 187 HIS A C 1
ATOM 1491 O O . HIS A 1 187 ? 25.531 -27.609 -10.547 1 97.19 187 HIS A O 1
ATOM 1497 N N . SER A 1 188 ? 26.297 -25.562 -10.297 1 94 188 SER A N 1
ATOM 1498 C CA . SER A 1 188 ? 27.172 -25.578 -11.461 1 94 188 SER A CA 1
ATOM 1499 C C . SER A 1 188 ? 28.203 -24.469 -11.391 1 94 188 SER A C 1
ATOM 1501 O O . SER A 1 188 ? 28.031 -23.484 -10.656 1 94 188 SER A O 1
ATOM 1503 N N . GLN A 1 189 ? 29.234 -24.656 -12.172 1 93.31 189 GLN A N 1
ATOM 1504 C CA . GLN A 1 189 ? 30.25 -23.625 -12.266 1 93.31 189 GLN A CA 1
ATOM 1505 C C . GLN A 1 189 ? 29.703 -22.359 -12.898 1 93.31 189 GLN A C 1
ATOM 1507 O O . GLN A 1 189 ? 30.047 -21.25 -12.484 1 93.31 189 GLN A O 1
ATOM 1512 N N . LYS A 1 190 ? 28.891 -22.578 -13.797 1 93.88 190 LYS A N 1
ATOM 1513 C CA . LYS A 1 190 ? 28.281 -21.438 -14.484 1 93.88 190 LYS A CA 1
ATOM 1514 C C . LYS A 1 190 ? 27.484 -20.578 -13.508 1 93.88 190 LYS A C 1
ATOM 1516 O O . LYS A 1 190 ? 27.594 -19.359 -13.508 1 93.88 190 LYS A O 1
ATOM 1521 N N . ALA A 1 191 ? 26.672 -21.234 -12.719 1 95.31 191 ALA A N 1
ATOM 1522 C CA . ALA A 1 191 ? 25.859 -20.531 -11.734 1 95.31 191 ALA A CA 1
ATOM 1523 C C . ALA A 1 191 ? 26.734 -19.75 -10.766 1 95.31 191 ALA A C 1
ATOM 1525 O O . ALA A 1 191 ? 26.438 -18.578 -10.453 1 95.31 191 ALA A O 1
ATOM 1526 N N . MET A 1 192 ? 27.75 -20.344 -10.273 1 94.81 192 MET A N 1
ATOM 1527 C CA . MET A 1 192 ? 28.641 -19.688 -9.328 1 94.81 192 MET A CA 1
ATOM 1528 C C . MET A 1 192 ? 29.266 -18.438 -9.945 1 94.81 192 MET A C 1
ATOM 1530 O O . MET A 1 192 ? 29.297 -17.375 -9.32 1 94.81 192 MET A O 1
ATOM 1534 N N . ARG A 1 193 ? 29.75 -18.578 -11.148 1 91.88 193 ARG A N 1
ATOM 1535 C CA . ARG A 1 193 ? 30.406 -17.469 -11.828 1 91.88 193 ARG A CA 1
ATOM 1536 C C . ARG A 1 193 ? 29.438 -16.297 -12.039 1 91.88 193 ARG A C 1
ATOM 1538 O O . ARG A 1 193 ? 29.797 -15.141 -11.789 1 91.88 193 ARG A O 1
ATOM 1545 N N . GLU A 1 194 ? 28.297 -16.609 -12.477 1 91.62 194 GLU A N 1
ATOM 1546 C CA . GLU A 1 194 ? 27.297 -15.57 -12.758 1 91.62 194 GLU A CA 1
ATOM 1547 C C . GLU A 1 194 ? 26.906 -14.828 -11.484 1 91.62 194 GLU A C 1
ATOM 1549 O O . GLU A 1 194 ? 26.859 -13.594 -11.469 1 91.62 194 GLU A O 1
ATOM 1554 N N . VAL A 1 195 ? 26.641 -15.531 -10.453 1 92.38 195 VAL A N 1
ATOM 1555 C CA . VAL A 1 195 ? 26.203 -14.93 -9.195 1 92.38 195 VAL A CA 1
ATOM 1556 C C . VAL A 1 195 ? 27.375 -14.156 -8.57 1 92.38 195 VAL A C 1
ATOM 1558 O O . VAL A 1 195 ? 27.188 -13.047 -8.07 1 92.38 195 VAL A O 1
ATOM 1561 N N . ALA A 1 196 ? 28.5 -14.734 -8.609 1 90.44 196 ALA A N 1
ATOM 1562 C CA . ALA A 1 196 ? 29.672 -14.078 -8.047 1 90.44 196 ALA A CA 1
ATOM 1563 C C . ALA A 1 196 ? 29.953 -12.758 -8.758 1 90.44 196 ALA A C 1
ATOM 1565 O O . ALA A 1 196 ? 30.312 -11.766 -8.117 1 90.44 196 ALA A O 1
ATOM 1566 N N . SER A 1 197 ? 29.844 -12.805 -9.969 1 89.88 197 SER A N 1
ATOM 1567 C CA . SER A 1 197 ? 30.062 -11.586 -10.742 1 89.88 197 SER A CA 1
ATOM 1568 C C . SER A 1 197 ? 29.078 -10.492 -10.328 1 89.88 197 SER A C 1
ATOM 1570 O O . SER A 1 197 ? 29.484 -9.328 -10.172 1 89.88 197 SER A O 1
ATOM 1572 N N . ARG A 1 198 ? 27.859 -10.852 -10.102 1 89.5 198 ARG A N 1
ATOM 1573 C CA . ARG A 1 198 ? 26.844 -9.891 -9.672 1 89.5 198 ARG A CA 1
ATOM 1574 C C . ARG A 1 198 ? 27.156 -9.336 -8.289 1 89.5 198 ARG A C 1
ATOM 1576 O O . ARG A 1 198 ? 27.047 -8.133 -8.047 1 89.5 198 ARG A O 1
ATOM 1583 N N . ILE A 1 199 ? 27.531 -10.141 -7.414 1 90.06 199 ILE A N 1
ATOM 1584 C CA . ILE A 1 199 ? 27.812 -9.758 -6.035 1 90.06 199 ILE A CA 1
ATOM 1585 C C . ILE A 1 199 ? 29.047 -8.867 -5.984 1 90.06 199 ILE A C 1
ATOM 1587 O O . ILE A 1 199 ? 29.078 -7.855 -5.277 1 90.06 199 ILE A O 1
ATOM 1591 N N . ASN A 1 200 ? 29.984 -9.258 -6.754 1 86 200 ASN A N 1
ATOM 1592 C CA . ASN A 1 200 ? 31.25 -8.508 -6.746 1 86 200 ASN A CA 1
ATOM 1593 C C . ASN A 1 200 ? 31.062 -7.109 -7.328 1 86 200 ASN A C 1
ATOM 1595 O O . ASN A 1 200 ? 31.828 -6.195 -7 1 86 200 ASN A O 1
ATOM 1599 N N . GLN A 1 201 ? 30.156 -6.945 -8.117 1 83.06 201 GLN A N 1
ATOM 1600 C CA . GLN A 1 201 ? 29.906 -5.656 -8.75 1 83.06 201 GLN A CA 1
ATOM 1601 C C . GLN A 1 201 ? 29.031 -4.773 -7.863 1 83.06 201 GLN A C 1
ATOM 1603 O O . GLN A 1 201 ? 28.922 -3.568 -8.102 1 83.06 201 GLN A O 1
ATOM 1608 N N . SER A 1 202 ? 28.516 -5.355 -6.875 1 80.19 202 SER A N 1
ATOM 1609 C CA . SER A 1 202 ? 27.641 -4.578 -6 1 80.19 202 SER A CA 1
ATOM 1610 C C . SER A 1 202 ? 28.453 -3.732 -5.023 1 80.19 202 SER A C 1
ATOM 1612 O O . SER A 1 202 ? 29.609 -4.047 -4.734 1 80.19 202 SER A O 1
ATOM 1614 N N . SER A 1 203 ? 27.906 -2.637 -4.547 1 67.56 203 SER A N 1
ATOM 1615 C CA . SER A 1 203 ? 28.578 -1.676 -3.68 1 67.56 203 SER A CA 1
ATOM 1616 C C . SER A 1 203 ? 28.391 -2.035 -2.209 1 67.56 203 SER A C 1
ATOM 1618 O O . SER A 1 203 ? 28.859 -1.31 -1.327 1 67.56 203 SER A O 1
ATOM 1620 N N . GLY A 1 204 ? 27.781 -3.158 -2.027 1 67.62 204 GLY A N 1
ATOM 1621 C CA . GLY A 1 204 ? 27.594 -3.477 -0.621 1 67.62 204 GLY A CA 1
ATOM 1622 C C . GLY A 1 204 ? 28.906 -3.617 0.132 1 67.62 204 GLY A C 1
ATOM 1623 O O . GLY A 1 204 ? 29.891 -4.137 -0.406 1 67.62 204 GLY A O 1
ATOM 1624 N N . GLU A 1 205 ? 28.969 -3.041 1.269 1 67.69 205 GLU A N 1
ATOM 1625 C CA . GLU A 1 205 ? 30.172 -3.084 2.086 1 67.69 205 GLU A CA 1
ATOM 1626 C C . GLU A 1 205 ? 30.578 -4.523 2.396 1 67.69 205 GLU A C 1
ATOM 1628 O O . GLU A 1 205 ? 29.766 -5.312 2.875 1 67.69 205 GLU A O 1
ATOM 1633 N N . GLY A 1 206 ? 31.672 -4.949 2.117 1 74.5 206 GLY A N 1
ATOM 1634 C CA . GLY A 1 206 ? 32.188 -6.262 2.457 1 74.5 206 GLY A CA 1
ATOM 1635 C C . GLY A 1 206 ? 31.859 -7.328 1.436 1 74.5 206 GLY A C 1
ATOM 1636 O O . GLY A 1 206 ? 32.156 -8.508 1.64 1 74.5 206 GLY A O 1
ATOM 1637 N N . CYS A 1 207 ? 31.188 -6.91 0.411 1 84.31 207 CYS A N 1
ATOM 1638 C CA . CYS A 1 207 ? 30.766 -7.934 -0.536 1 84.31 207 CYS A CA 1
ATOM 1639 C C . CYS A 1 207 ? 31.734 -8.031 -1.709 1 84.31 207 CYS A C 1
ATOM 1641 O O . CYS A 1 207 ? 31.688 -8.992 -2.48 1 84.31 207 CYS A O 1
ATOM 1643 N N . ARG A 1 208 ? 32.562 -7.039 -1.63 1 79.81 208 ARG A N 1
ATOM 1644 C CA . ARG A 1 208 ? 33.594 -7.117 -2.67 1 79.81 208 ARG A CA 1
ATOM 1645 C C . ARG A 1 208 ? 34.5 -8.32 -2.457 1 79.81 208 ARG A C 1
ATOM 1647 O O . ARG A 1 208 ? 34.969 -8.57 -1.343 1 79.81 208 ARG A O 1
ATOM 1654 N N . GLY A 1 209 ? 34.656 -9.195 -3.391 1 78.38 209 GLY A N 1
ATOM 1655 C CA . GLY A 1 209 ? 35.469 -10.375 -3.309 1 78.38 209 GLY A CA 1
ATOM 1656 C C . GLY A 1 209 ? 34.75 -11.578 -2.727 1 78.38 209 GLY A C 1
ATOM 1657 O O . GLY A 1 209 ? 35.406 -12.453 -2.125 1 78.38 209 GLY A O 1
ATOM 1658 N N . PHE A 1 210 ? 33.5 -11.594 -2.555 1 81.88 210 PHE A N 1
ATOM 1659 C CA . PHE A 1 210 ? 32.719 -12.719 -2.064 1 81.88 210 PHE A CA 1
ATOM 1660 C C . PHE A 1 210 ? 33.281 -14.039 -2.557 1 81.88 210 PHE A C 1
ATOM 1662 O O . PHE A 1 210 ? 33.531 -14.953 -1.762 1 81.88 210 PHE A O 1
ATOM 1669 N N . LEU A 1 211 ? 33.594 -14.125 -3.793 1 82.81 211 LEU A N 1
ATOM 1670 C CA . LEU A 1 211 ? 34.281 -15.242 -4.434 1 82.81 211 LEU A CA 1
ATOM 1671 C C . LEU A 1 211 ? 35.25 -14.742 -5.504 1 82.81 211 LEU A C 1
ATOM 1673 O O . LEU A 1 211 ? 34.844 -14.016 -6.418 1 82.81 211 LEU A O 1
ATOM 1677 N N . PRO A 1 212 ? 36.5 -14.93 -5.148 1 77.12 212 PRO A N 1
ATOM 1678 C CA . PRO A 1 212 ? 37.469 -14.461 -6.145 1 77.12 212 PRO A CA 1
ATOM 1679 C C . PRO A 1 212 ? 37.219 -15.023 -7.535 1 77.12 212 PRO A C 1
ATOM 1681 O O . PRO A 1 212 ? 36.688 -16.141 -7.668 1 77.12 212 PRO A O 1
ATOM 1684 N N . PRO A 1 213 ? 37.594 -14.102 -8.398 1 74.69 213 PRO A N 1
ATOM 1685 C CA . PRO A 1 213 ? 37.469 -14.609 -9.766 1 74.69 213 PRO A CA 1
ATOM 1686 C C . PRO A 1 213 ? 38.281 -15.859 -10.008 1 74.69 213 PRO A C 1
ATOM 1688 O O . PRO A 1 213 ? 39.438 -15.961 -9.523 1 74.69 213 PRO A O 1
ATOM 1691 N N . GLY A 1 214 ? 37.75 -16.797 -10.617 1 73.88 214 GLY A N 1
ATOM 1692 C CA . GLY A 1 214 ? 38.469 -18 -10.969 1 73.88 214 GLY A CA 1
ATOM 1693 C C . GLY A 1 214 ? 38.375 -19.078 -9.914 1 73.88 214 GLY A C 1
ATOM 1694 O O . GLY A 1 214 ? 38.969 -20.156 -10.07 1 73.88 214 GLY A O 1
ATOM 1695 N N . ARG A 1 215 ? 37.781 -18.734 -8.914 1 79.88 215 ARG A N 1
ATOM 1696 C CA . ARG A 1 215 ? 37.594 -19.75 -7.887 1 79.88 215 ARG A CA 1
ATOM 1697 C C . ARG A 1 215 ? 36.906 -20.984 -8.453 1 79.88 215 ARG A C 1
ATOM 1699 O O . ARG A 1 215 ? 35.969 -20.875 -9.242 1 79.88 215 ARG A O 1
ATOM 1706 N N . ALA A 1 216 ? 37.469 -22.188 -8.102 1 83.88 216 ALA A N 1
ATOM 1707 C CA . ALA A 1 216 ? 36.875 -23.438 -8.57 1 83.88 216 ALA A CA 1
ATOM 1708 C C . ALA A 1 216 ? 35.562 -23.734 -7.848 1 83.88 216 ALA A C 1
ATOM 1710 O O . ALA A 1 216 ? 35.438 -23.484 -6.648 1 83.88 216 ALA A O 1
ATOM 1711 N N . TRP A 1 217 ? 34.656 -24.141 -8.664 1 86.38 217 TRP A N 1
ATOM 1712 C CA . TRP A 1 217 ? 33.375 -24.531 -8.117 1 86.38 217 TRP A CA 1
ATOM 1713 C C . TRP A 1 217 ? 33.5 -25.812 -7.289 1 86.38 217 TRP A C 1
ATOM 1715 O O . TRP A 1 217 ? 34.094 -26.797 -7.746 1 86.38 217 TRP A O 1
ATOM 1725 N N . ALA A 1 218 ? 33.094 -25.781 -6.062 1 88.62 218 ALA A N 1
ATOM 1726 C CA . ALA A 1 218 ? 33.031 -26.938 -5.168 1 88.62 218 ALA A CA 1
ATOM 1727 C C . ALA A 1 218 ? 31.609 -27.375 -4.918 1 88.62 218 ALA A C 1
ATOM 1729 O O . ALA A 1 218 ? 30.859 -26.719 -4.191 1 88.62 218 ALA A O 1
ATOM 1730 N N . PRO A 1 219 ? 31.328 -28.547 -5.551 1 86.38 219 PRO A N 1
ATOM 1731 C CA . PRO A 1 219 ? 29.953 -29.016 -5.367 1 86.38 219 PRO A CA 1
ATOM 1732 C C . PRO A 1 219 ? 29.562 -29.156 -3.895 1 86.38 219 PRO A C 1
ATOM 1734 O O . PRO A 1 219 ? 30.328 -29.719 -3.107 1 86.38 219 PRO A O 1
ATOM 1737 N N . GLY A 1 220 ? 28.453 -28.516 -3.523 1 86.94 220 GLY A N 1
ATOM 1738 C CA . GLY A 1 220 ? 27.891 -28.688 -2.189 1 86.94 220 GLY A CA 1
ATOM 1739 C C . GLY A 1 220 ? 28.391 -27.656 -1.202 1 86.94 220 GLY A C 1
ATOM 1740 O O . GLY A 1 220 ? 27.953 -27.625 -0.049 1 86.94 220 GLY A O 1
ATOM 1741 N N . ALA A 1 221 ? 29.344 -26.938 -1.647 1 92.81 221 ALA A N 1
ATOM 1742 C CA . ALA A 1 221 ? 29.859 -25.891 -0.75 1 92.81 221 ALA A CA 1
ATOM 1743 C C . ALA A 1 221 ? 28.781 -24.859 -0.442 1 92.81 221 ALA A C 1
ATOM 1745 O O . ALA A 1 221 ? 28.062 -24.422 -1.34 1 92.81 221 ALA A O 1
ATOM 1746 N N . LEU A 1 222 ? 28.688 -24.562 0.861 1 95.06 222 LEU A N 1
ATOM 1747 C CA . LEU A 1 222 ? 27.75 -23.531 1.314 1 95.06 222 LEU A CA 1
ATOM 1748 C C . LEU A 1 222 ? 28.469 -22.219 1.581 1 95.06 222 LEU A C 1
ATOM 1750 O O . LEU A 1 222 ? 29.406 -22.172 2.375 1 95.06 222 LEU A O 1
ATOM 1754 N N . TYR A 1 223 ? 28.094 -21.203 0.901 1 93.25 223 TYR A N 1
ATOM 1755 C CA . TYR A 1 223 ? 28.672 -19.875 1.095 1 93.25 223 TYR A CA 1
ATOM 1756 C C . TYR A 1 223 ? 27.688 -18.953 1.807 1 93.25 223 TYR A C 1
ATOM 1758 O O . TYR A 1 223 ? 26.484 -19 1.545 1 93.25 223 TYR A O 1
ATOM 1766 N N . GLU A 1 224 ? 28.203 -18.109 2.654 1 93.06 224 GLU A N 1
ATOM 1767 C CA . GLU A 1 224 ? 27.344 -17.234 3.443 1 93.06 224 GLU A CA 1
ATOM 1768 C C . GLU A 1 224 ? 27.141 -15.891 2.742 1 93.06 224 GLU A C 1
ATOM 1770 O O . GLU A 1 224 ? 28.109 -15.188 2.443 1 93.06 224 GLU A O 1
ATOM 1775 N N . LEU A 1 225 ? 25.922 -15.594 2.459 1 93.94 225 LEU A N 1
ATOM 1776 C CA . LEU A 1 225 ? 25.594 -14.328 1.828 1 93.94 225 LEU A CA 1
ATOM 1777 C C . LEU A 1 225 ? 25.25 -13.273 2.877 1 93.94 225 LEU A C 1
ATOM 1779 O O . LEU A 1 225 ? 25.516 -12.086 2.674 1 93.94 225 LEU A O 1
ATOM 1783 N N . LEU A 1 226 ? 24.562 -13.688 3.861 1 94.06 226 LEU A N 1
ATOM 1784 C CA . LEU A 1 226 ? 24.141 -12.797 4.941 1 94.06 226 LEU A CA 1
ATOM 1785 C C . LEU A 1 226 ? 24.359 -13.461 6.301 1 94.06 226 LEU A C 1
ATOM 1787 O O . LEU A 1 226 ? 24.078 -14.648 6.465 1 94.06 226 LEU A O 1
ATOM 1791 N N . SER A 1 227 ? 24.891 -12.68 7.191 1 92.06 227 SER A N 1
ATOM 1792 C CA . SER A 1 227 ? 25.047 -13.07 8.586 1 92.06 227 SER A CA 1
ATOM 1793 C C . SER A 1 227 ? 24.797 -11.898 9.523 1 92.06 227 SER A C 1
ATOM 1795 O O . SER A 1 227 ? 25.547 -10.922 9.516 1 92.06 227 SER A O 1
ATOM 1797 N N . ALA A 1 228 ? 23.812 -12.055 10.242 1 89.75 228 ALA A N 1
ATOM 1798 C CA . ALA A 1 228 ? 23.516 -10.992 11.203 1 89.75 228 ALA A CA 1
ATOM 1799 C C . ALA A 1 228 ? 24.641 -10.828 12.219 1 89.75 228 ALA A C 1
ATOM 1801 O O . ALA A 1 228 ? 24.938 -9.711 12.656 1 89.75 228 ALA A O 1
ATOM 1802 N N . LYS A 1 229 ? 25.328 -11.82 12.531 1 86.44 229 LYS A N 1
ATOM 1803 C CA .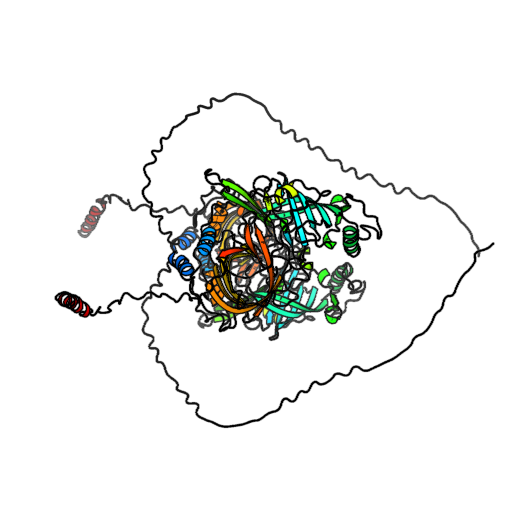 LYS A 1 229 ? 26.406 -11.82 13.508 1 86.44 229 LYS A CA 1
ATOM 1804 C C . LYS A 1 229 ? 27.594 -11 13.016 1 86.44 229 LYS A C 1
ATOM 1806 O O . LYS A 1 229 ? 28.172 -10.211 13.766 1 86.44 229 LYS A O 1
ATOM 1811 N N . THR A 1 230 ? 27.922 -11.156 11.758 1 83.56 230 THR A N 1
ATOM 1812 C CA . THR A 1 230 ? 29.078 -10.477 11.211 1 83.56 230 THR A CA 1
ATOM 1813 C C . THR A 1 230 ? 28.688 -9.188 10.508 1 83.56 230 THR A C 1
ATOM 1815 O O . THR A 1 230 ? 29.531 -8.492 9.93 1 83.56 230 THR A O 1
ATOM 1818 N N . GLU A 1 231 ? 27.422 -8.844 10.492 1 82.38 231 GLU A N 1
ATOM 1819 C CA . GLU A 1 231 ? 26.859 -7.645 9.883 1 82.38 231 GLU A CA 1
ATOM 1820 C C . GLU A 1 231 ? 27.203 -7.578 8.391 1 82.38 231 GLU A C 1
ATOM 1822 O O . GLU A 1 231 ? 27.547 -6.512 7.875 1 82.38 231 GLU A O 1
ATOM 1827 N N . ARG A 1 232 ? 27.281 -8.742 7.777 1 86 232 ARG A N 1
ATOM 1828 C CA . ARG A 1 232 ? 27.453 -8.836 6.332 1 86 232 ARG A CA 1
ATOM 1829 C C . ARG A 1 232 ? 26.125 -9.117 5.633 1 86 232 ARG A C 1
ATOM 1831 O O . ARG A 1 232 ? 25.344 -9.938 6.098 1 86 232 ARG A O 1
ATOM 1838 N N . ASP A 1 233 ? 25.891 -8.328 4.605 1 90.56 233 ASP A N 1
ATOM 1839 C CA . ASP A 1 233 ? 24.672 -8.562 3.82 1 90.56 233 ASP A CA 1
ATOM 1840 C C . ASP A 1 233 ? 24.938 -8.32 2.336 1 90.56 233 ASP A C 1
ATOM 1842 O O . ASP A 1 233 ? 24.969 -7.172 1.887 1 90.56 233 ASP A O 1
ATOM 1846 N N . CYS A 1 234 ? 25.047 -9.414 1.601 1 91.75 234 CYS A N 1
ATOM 1847 C CA . CYS A 1 234 ? 25.312 -9.32 0.17 1 91.75 234 CYS A CA 1
ATOM 1848 C C . CYS A 1 234 ? 24.094 -9.758 -0.643 1 91.75 234 CYS A C 1
ATOM 1850 O O . CYS A 1 234 ? 24.203 -9.969 -1.854 1 91.75 234 CYS A O 1
ATOM 1852 N N . THR A 1 235 ? 22.969 -9.867 -0.006 1 92.56 235 THR A N 1
ATOM 1853 C CA . THR A 1 235 ? 21.797 -10.422 -0.66 1 92.56 235 THR A CA 1
ATOM 1854 C C . THR A 1 235 ? 21.219 -9.422 -1.66 1 92.56 235 THR A C 1
ATOM 1856 O O . THR A 1 235 ? 20.562 -9.82 -2.633 1 92.56 235 THR A O 1
ATOM 1859 N N . ALA A 1 236 ? 21.453 -8.164 -1.473 1 88.81 236 ALA A N 1
ATOM 1860 C CA . ALA A 1 236 ? 20.891 -7.133 -2.328 1 88.81 236 ALA A CA 1
ATOM 1861 C C . ALA A 1 236 ? 21.328 -7.305 -3.775 1 88.81 236 ALA A C 1
ATOM 1863 O O . ALA A 1 236 ? 20.578 -7.004 -4.707 1 88.81 236 ALA A O 1
ATOM 1864 N N . ALA A 1 237 ? 22.516 -7.82 -3.955 1 89.56 237 ALA A N 1
ATOM 1865 C CA . ALA A 1 237 ? 23.078 -8.016 -5.293 1 89.56 237 ALA A CA 1
ATOM 1866 C C . ALA A 1 237 ? 22.25 -9.016 -6.09 1 89.56 237 ALA A C 1
ATOM 1868 O O . ALA A 1 237 ? 22.266 -9 -7.324 1 89.56 237 ALA A O 1
ATOM 1869 N N . LEU A 1 238 ? 21.531 -9.828 -5.387 1 91.12 238 LEU A N 1
ATOM 1870 C CA . LEU A 1 238 ? 20.719 -10.852 -6.035 1 91.12 238 LEU A CA 1
ATOM 1871 C C . LEU A 1 238 ? 19.266 -10.398 -6.129 1 91.12 238 LEU A C 1
ATOM 1873 O O . LEU A 1 238 ? 18.391 -11.164 -6.562 1 91.12 238 LEU A O 1
ATOM 1877 N N . GLY A 1 239 ? 18.984 -9.164 -5.719 1 88.38 239 GLY A N 1
ATOM 1878 C CA . GLY A 1 239 ? 17.594 -8.734 -5.668 1 88.38 239 GLY A CA 1
ATOM 1879 C C . GLY A 1 239 ? 16.75 -9.539 -4.699 1 88.38 239 GLY A C 1
ATOM 1880 O O . GLY A 1 239 ? 15.539 -9.656 -4.867 1 88.38 239 GLY A O 1
ATOM 1881 N N . PHE A 1 240 ? 17.484 -10.047 -3.711 1 92.62 240 PHE A N 1
ATOM 1882 C CA . PHE A 1 240 ? 16.844 -10.953 -2.766 1 92.62 240 PHE A CA 1
ATOM 1883 C C . PHE A 1 240 ? 16.297 -10.18 -1.568 1 92.62 240 PHE A C 1
ATOM 1885 O O . PHE A 1 240 ? 17.016 -9.406 -0.94 1 92.62 240 PHE A O 1
ATOM 1892 N N . ALA A 1 241 ? 15 -10.391 -1.352 1 93.12 241 ALA A N 1
ATOM 1893 C CA . ALA A 1 241 ? 14.344 -9.945 -0.124 1 93.12 241 ALA A CA 1
ATOM 1894 C C . ALA A 1 241 ? 13.234 -10.906 0.281 1 93.12 241 ALA A C 1
ATOM 1896 O O . ALA A 1 241 ? 12.625 -11.562 -0.571 1 93.12 241 ALA A O 1
ATOM 1897 N N . MET A 1 242 ? 13.023 -11.039 1.575 1 96.38 242 MET A N 1
ATOM 1898 C CA . MET A 1 242 ? 11.953 -11.906 2.059 1 96.38 242 MET A CA 1
ATOM 1899 C C . MET A 1 242 ? 10.711 -11.094 2.42 1 96.38 242 MET A C 1
ATOM 1901 O O . MET A 1 242 ? 10 -11.43 3.361 1 96.38 242 MET A O 1
ATOM 1905 N N . HIS A 1 243 ? 10.5 -10.016 1.676 1 94.69 243 HIS A N 1
ATOM 1906 C CA . HIS A 1 243 ? 9.312 -9.203 1.938 1 94.69 243 HIS A CA 1
ATOM 1907 C C . HIS A 1 243 ? 8.039 -10 1.692 1 94.69 243 HIS A C 1
ATOM 1909 O O . HIS A 1 243 ? 6.957 -9.602 2.133 1 94.69 243 HIS A O 1
ATOM 1915 N N . GLU A 1 244 ? 8.203 -11.07 0.982 1 96.88 244 GLU A N 1
ATOM 1916 C CA . GLU A 1 244 ? 7.047 -11.938 0.799 1 96.88 244 GLU A CA 1
ATOM 1917 C C . GLU A 1 244 ? 6.465 -12.375 2.141 1 96.88 244 GLU A C 1
ATOM 1919 O O . GLU A 1 244 ? 5.289 -12.734 2.225 1 96.88 244 GLU A O 1
ATOM 1924 N N . LEU A 1 245 ? 7.27 -12.312 3.189 1 97.88 245 LEU A N 1
ATOM 1925 C CA . LEU A 1 245 ? 6.816 -12.719 4.516 1 97.88 245 LEU A CA 1
ATOM 1926 C C . LEU A 1 245 ? 6.051 -11.586 5.195 1 97.88 245 LEU A C 1
ATOM 1928 O O . LEU A 1 245 ? 5.426 -11.797 6.238 1 97.88 245 LEU A O 1
ATOM 1932 N N . SER A 1 246 ? 5.977 -10.438 4.625 1 95.44 246 SER A N 1
ATOM 1933 C CA . SER A 1 246 ? 5.344 -9.281 5.258 1 95.44 246 SER A CA 1
ATOM 1934 C C . SER A 1 246 ? 3.828 -9.32 5.09 1 95.44 246 SER A C 1
ATOM 1936 O O . SER A 1 246 ? 3.111 -8.508 5.668 1 95.44 246 SER A O 1
ATOM 1938 N N . LEU A 1 247 ? 3.354 -10.156 4.332 1 95.38 247 LEU A N 1
ATOM 1939 C CA . LEU A 1 247 ? 1.93 -10.383 4.113 1 95.38 247 LEU A CA 1
ATOM 1940 C C . LEU A 1 247 ? 1.616 -11.875 4.074 1 95.38 247 LEU A C 1
ATOM 1942 O O . LEU A 1 247 ? 2.107 -12.594 3.199 1 95.38 247 LEU A O 1
ATOM 1946 N N . VAL A 1 248 ? 0.729 -12.281 5.02 1 97 248 VAL A N 1
ATOM 1947 C CA . VAL A 1 248 ? 0.548 -13.719 5.176 1 97 248 VAL A CA 1
ATOM 1948 C C . VAL A 1 248 ? -0.938 -14.039 5.32 1 97 248 VAL A C 1
ATOM 1950 O O . VAL A 1 248 ? -1.679 -13.297 5.973 1 97 248 VAL A O 1
ATOM 1953 N N . ARG A 1 249 ? -1.284 -15.102 4.672 1 96.44 249 ARG A N 1
ATOM 1954 C CA . ARG A 1 249 ? -2.645 -15.617 4.785 1 96.44 249 ARG A CA 1
ATOM 1955 C C . ARG A 1 249 ? -2.666 -17.141 4.629 1 96.44 249 ARG A C 1
ATOM 1957 O O . ARG A 1 249 ? -1.949 -17.688 3.793 1 96.44 249 ARG A O 1
ATOM 1964 N N . VAL A 1 250 ? -3.395 -17.828 5.469 1 97.31 250 VAL A N 1
ATOM 1965 C CA . VAL A 1 250 ? -3.568 -19.266 5.34 1 97.31 250 VAL A CA 1
ATOM 1966 C C . VAL A 1 250 ? -5.043 -19.594 5.098 1 97.31 250 VAL A C 1
ATOM 1968 O O . VAL A 1 250 ? -5.914 -19.125 5.832 1 97.31 250 VAL A O 1
ATOM 1971 N N . GLU A 1 251 ? -5.242 -20.344 4.109 1 95.12 251 GLU A N 1
ATOM 1972 C CA . GLU A 1 251 ? -6.586 -20.828 3.811 1 95.12 251 GLU A CA 1
ATOM 1973 C C . GLU A 1 251 ? -6.672 -22.344 3.963 1 95.12 251 GLU A C 1
ATOM 1975 O O . GLU A 1 251 ? -5.734 -23.062 3.604 1 95.12 251 GLU A O 1
ATOM 1980 N N . ARG A 1 252 ? -7.785 -22.766 4.473 1 94.56 252 ARG A N 1
ATOM 1981 C CA . ARG A 1 252 ? -8.086 -24.188 4.605 1 94.56 252 ARG A CA 1
ATOM 1982 C C . ARG A 1 252 ? -9.391 -24.547 3.902 1 94.56 252 ARG A C 1
ATOM 1984 O O . ARG A 1 252 ? -10.375 -23.797 3.99 1 94.56 252 ARG A O 1
ATOM 1991 N N . HIS A 1 253 ? -9.336 -25.547 3.176 1 91.19 253 HIS A N 1
ATOM 1992 C CA . HIS A 1 253 ? -10.555 -26.031 2.525 1 91.19 253 HIS A CA 1
ATOM 1993 C C . HIS A 1 253 ? -10.484 -27.547 2.283 1 91.19 253 HIS A C 1
ATOM 1995 O O . HIS A 1 253 ? -9.422 -28.156 2.428 1 91.19 253 HIS A O 1
ATOM 2001 N N . HIS A 1 254 ? -11.648 -28.141 2.02 1 88.25 254 HIS A N 1
ATOM 2002 C CA . HIS A 1 254 ? -11.734 -29.578 1.771 1 88.25 254 HIS A CA 1
ATOM 2003 C C . HIS A 1 254 ? -11.977 -29.859 0.294 1 88.25 254 HIS A C 1
ATOM 2005 O O . HIS A 1 254 ? -12.766 -29.188 -0.358 1 88.25 254 HIS A O 1
ATOM 2011 N N . GLN A 1 255 ? -11.164 -30.719 -0.193 1 82.75 255 GLN A N 1
ATOM 2012 C CA . GLN A 1 255 ? -11.328 -31.156 -1.579 1 82.75 255 GLN A CA 1
ATOM 2013 C C . GLN A 1 255 ? -11.867 -32.562 -1.656 1 82.75 255 GLN A C 1
ATOM 2015 O O . GLN A 1 255 ? -11.453 -33.438 -0.893 1 82.75 255 GLN A O 1
ATOM 2020 N N . PRO A 1 256 ? -12.836 -32.75 -2.57 1 76.38 256 PRO A N 1
ATOM 2021 C CA . PRO A 1 256 ? -13.352 -34.125 -2.732 1 76.38 256 PRO A CA 1
ATOM 2022 C C . PRO A 1 256 ? -12.297 -35.094 -3.236 1 76.38 256 PRO A C 1
ATOM 2024 O O . PRO A 1 256 ? -11.445 -34.719 -4.047 1 76.38 256 PRO A O 1
ATOM 2027 N N . LEU A 1 257 ? -12.102 -36.281 -2.646 1 69.88 257 LEU A N 1
ATOM 2028 C CA . LEU A 1 257 ? -11.164 -37.281 -3.096 1 69.88 257 LEU A CA 1
ATOM 2029 C C . LEU A 1 257 ? -11.617 -37.906 -4.418 1 69.88 257 LEU A C 1
ATOM 2031 O O . LEU A 1 257 ? -12.812 -38.125 -4.629 1 69.88 257 LEU A O 1
ATOM 2035 N N . PRO A 1 258 ? -10.523 -37.938 -5.371 1 59.41 258 PRO A N 1
ATOM 2036 C CA . PRO A 1 258 ? -10.852 -38.594 -6.633 1 59.41 258 PRO A CA 1
ATOM 2037 C C . PRO A 1 258 ? -11.203 -40.062 -6.445 1 59.41 258 PRO A C 1
ATOM 2039 O O . PRO A 1 258 ? -10.586 -40.75 -5.629 1 59.41 258 PRO A O 1
ATOM 2042 N N . GLY A 1 259 ? -12.453 -40.688 -6.691 1 54.94 259 GLY A N 1
ATOM 2043 C CA . GLY A 1 259 ? -12.969 -42.031 -6.738 1 54.94 259 GLY A CA 1
ATOM 2044 C C . GLY A 1 259 ? -14.406 -42.156 -6.258 1 54.94 259 GLY A C 1
ATOM 2045 O O . GLY A 1 259 ? -14.906 -41.25 -5.582 1 54.94 259 GLY A O 1
ATOM 2046 N N . LEU A 1 260 ? -15.086 -43.062 -7.039 1 49.19 260 LEU A N 1
ATOM 2047 C CA . LEU A 1 260 ? -16.516 -43.375 -6.926 1 49.19 260 LEU A CA 1
ATOM 2048 C C . LEU A 1 260 ? -16.984 -43.25 -5.48 1 49.19 260 LEU A C 1
ATOM 2050 O O . LEU A 1 260 ? -17.984 -42.562 -5.203 1 49.19 260 LEU A O 1
ATOM 2054 N N . GLN A 1 261 ? -17.016 -44.406 -4.855 1 45.34 261 GLN A N 1
ATOM 2055 C CA . GLN A 1 261 ? -17.875 -44.812 -3.744 1 45.34 261 GLN A CA 1
ATOM 2056 C C . GLN A 1 261 ? -17.516 -44.062 -2.469 1 45.34 261 GLN A C 1
ATOM 2058 O O . GLN A 1 261 ? -18.219 -44.156 -1.464 1 45.34 261 GLN A O 1
ATOM 2063 N N . GLN A 1 262 ? -16.266 -43.688 -2.23 1 47.62 262 GLN A N 1
ATOM 2064 C CA . GLN A 1 262 ? -15.977 -43.344 -0.841 1 47.62 262 GLN A CA 1
ATOM 2065 C C . GLN A 1 262 ? -16.078 -41.812 -0.611 1 47.62 262 GLN A C 1
ATOM 2067 O O . GLN A 1 262 ? -15.5 -41.031 -1.359 1 47.62 262 GLN A O 1
ATOM 2072 N N . SER A 1 263 ? -17.141 -41.219 -0.105 1 58 263 SER A N 1
ATOM 2073 C CA . SER A 1 263 ? -17.688 -40 0.452 1 58 263 SER A CA 1
ATOM 2074 C C . SER A 1 263 ? -16.609 -39.188 1.196 1 58 263 SER A C 1
ATOM 2076 O O . SER A 1 263 ? -16.922 -38.375 2.053 1 58 263 SER A O 1
ATOM 2078 N N . GLY A 1 264 ? -15.211 -39.375 0.954 1 69.06 264 GLY A N 1
ATOM 2079 C CA . GLY A 1 264 ? -14.32 -38.688 1.875 1 69.06 264 GLY A CA 1
ATOM 2080 C C . GLY A 1 264 ? -13.742 -37.406 1.312 1 69.06 264 GLY A C 1
ATOM 2081 O O . GLY A 1 264 ? -13.852 -37.125 0.111 1 69.06 264 GLY A O 1
ATOM 2082 N N . SER A 1 265 ? -13.57 -36.344 2.053 1 81.94 265 SER A N 1
ATOM 2083 C CA . SER A 1 265 ? -12.914 -35.062 1.743 1 81.94 265 SER A CA 1
ATOM 2084 C C . SER A 1 265 ? -11.555 -34.969 2.426 1 81.94 265 SER A C 1
ATOM 2086 O O . SER A 1 265 ? -11.32 -35.625 3.455 1 81.94 265 SER A O 1
ATOM 2088 N N . SER A 1 266 ? -10.625 -34.469 1.563 1 88 266 SER A N 1
ATOM 2089 C CA . SER A 1 266 ? -9.305 -34.25 2.133 1 88 266 SER A CA 1
ATOM 2090 C C . SER A 1 266 ? -9.062 -32.781 2.416 1 88 266 SER A C 1
ATOM 2092 O O . SER A 1 266 ? -9.469 -31.922 1.636 1 88 266 SER A O 1
ATOM 2094 N N . LEU A 1 267 ? -8.398 -32.562 3.541 1 93.12 267 LEU A N 1
ATOM 2095 C CA . LEU A 1 267 ? -8.07 -31.219 3.941 1 93.12 267 LEU A CA 1
ATOM 2096 C C . LEU A 1 267 ? -6.879 -30.688 3.148 1 93.12 267 LEU A C 1
ATOM 2098 O O . LEU A 1 267 ? -5.883 -31.391 2.971 1 93.12 267 LEU A O 1
ATOM 2102 N N . VAL A 1 268 ? -7.039 -29.516 2.615 1 94.88 268 VAL A N 1
ATOM 2103 C CA . VAL A 1 268 ? -5.945 -28.812 1.947 1 94.88 268 VAL A CA 1
ATOM 2104 C C . VAL A 1 268 ? -5.711 -27.469 2.615 1 94.88 268 VAL A C 1
ATOM 2106 O O . VAL A 1 268 ? -6.656 -26.703 2.844 1 94.88 268 VAL A O 1
ATOM 2109 N N . GLU A 1 269 ? -4.477 -27.203 2.994 1 97.25 269 GLU A N 1
ATOM 2110 C CA . GLU A 1 269 ? -4.07 -25.922 3.564 1 97.25 269 GLU A CA 1
ATOM 2111 C C . GLU A 1 269 ? -3.117 -25.172 2.635 1 97.25 269 GLU A C 1
ATOM 2113 O O . GLU A 1 269 ? -2.119 -25.734 2.184 1 97.25 269 GLU A O 1
ATOM 2118 N N . GLU A 1 270 ? -3.451 -23.953 2.383 1 97.31 270 GLU A N 1
ATOM 2119 C CA . GLU A 1 270 ? -2.645 -23.141 1.481 1 97.31 270 GLU A CA 1
ATOM 2120 C C . GLU A 1 270 ? -2.086 -21.922 2.197 1 97.31 270 GLU A C 1
ATOM 2122 O O . GLU A 1 270 ? -2.807 -21.25 2.941 1 97.31 270 GLU A O 1
ATOM 2127 N N . LEU A 1 271 ? -0.825 -21.672 2.012 1 98.44 271 LEU A N 1
ATOM 2128 C CA . LEU A 1 271 ? -0.146 -20.516 2.576 1 98.44 271 LEU A CA 1
ATOM 2129 C C . LEU A 1 271 ? 0.118 -19.469 1.504 1 98.44 271 LEU A C 1
ATOM 2131 O O . LEU A 1 271 ? 0.912 -19.688 0.588 1 98.44 271 LEU A O 1
ATOM 2135 N N . TYR A 1 272 ? -0.556 -18.359 1.671 1 97.19 272 TYR A N 1
ATOM 2136 C CA . TYR A 1 272 ? -0.349 -17.219 0.785 1 97.19 272 TYR A CA 1
ATOM 2137 C C . TYR A 1 272 ? 0.707 -16.281 1.347 1 97.19 272 TYR A C 1
ATOM 2139 O O . TYR A 1 272 ? 0.589 -15.812 2.482 1 97.19 272 TYR A O 1
ATOM 2147 N N . LEU A 1 273 ? 1.713 -16.031 0.525 1 97.94 273 LEU A N 1
ATOM 2148 C CA . LEU A 1 273 ? 2.742 -15.055 0.862 1 97.94 273 LEU A CA 1
ATOM 2149 C C . LEU A 1 273 ? 2.736 -13.891 -0.128 1 97.94 273 LEU A C 1
ATOM 2151 O O . LEU A 1 273 ? 2.24 -14.031 -1.248 1 97.94 273 LEU A O 1
ATOM 2155 N N . GLY A 1 274 ? 3.291 -12.812 0.301 1 96.06 274 GLY A N 1
ATOM 2156 C CA . GLY A 1 274 ? 3.264 -11.594 -0.491 1 96.06 274 GLY A CA 1
ATOM 2157 C C . GLY A 1 274 ? 3.934 -11.742 -1.844 1 96.06 274 GLY A C 1
ATOM 2158 O O . GLY A 1 274 ? 4.879 -12.523 -1.99 1 96.06 274 GLY A O 1
ATOM 2159 N N . ASP A 1 275 ? 3.504 -10.938 -2.77 1 94.69 275 ASP A N 1
ATOM 2160 C CA . ASP A 1 275 ? 4.078 -10.953 -4.113 1 94.69 275 ASP A CA 1
ATOM 2161 C C . ASP A 1 275 ? 5.406 -10.195 -4.152 1 94.69 275 ASP A C 1
ATOM 2163 O O . ASP A 1 275 ? 5.797 -9.57 -3.168 1 94.69 275 ASP A O 1
ATOM 2167 N N . ILE A 1 276 ? 6.066 -10.422 -5.32 1 94.56 276 ILE A N 1
ATOM 2168 C CA . ILE A 1 276 ? 7.344 -9.773 -5.602 1 94.56 276 ILE A CA 1
ATOM 2169 C C . ILE A 1 276 ? 7.141 -8.656 -6.625 1 94.56 276 ILE A C 1
ATOM 2171 O O . ILE A 1 276 ? 6.414 -8.828 -7.605 1 94.56 276 ILE A O 1
ATOM 2175 N N . HIS A 1 277 ? 7.777 -7.535 -6.352 1 93.19 277 HIS A N 1
ATOM 2176 C CA . HIS A 1 277 ? 7.613 -6.426 -7.281 1 93.19 277 HIS A CA 1
ATOM 2177 C C . HIS A 1 277 ? 8.07 -6.805 -8.688 1 93.19 277 HIS A C 1
ATOM 2179 O O . HIS A 1 277 ? 9.102 -7.469 -8.844 1 93.19 277 HIS A O 1
ATOM 2185 N N . THR A 1 278 ? 7.418 -6.375 -9.719 1 93.81 278 THR A N 1
ATOM 2186 C CA . THR A 1 278 ? 7.738 -6.734 -11.094 1 93.81 278 THR A CA 1
ATOM 2187 C C . THR A 1 278 ? 8.992 -6.004 -11.562 1 93.81 278 THR A C 1
ATOM 2189 O O . THR A 1 278 ? 9.672 -6.461 -12.484 1 93.81 278 THR A O 1
ATOM 2192 N N . ASP A 1 279 ? 9.281 -4.855 -10.961 1 91.19 279 ASP A N 1
ATOM 2193 C CA . ASP A 1 279 ? 10.523 -4.129 -11.227 1 91.19 279 ASP A CA 1
ATOM 2194 C C . ASP A 1 279 ? 11.625 -4.547 -10.258 1 91.19 279 ASP A C 1
ATOM 2196 O O . ASP A 1 279 ? 11.5 -4.352 -9.047 1 91.19 279 ASP A O 1
ATOM 2200 N N . TRP A 1 280 ? 12.664 -4.969 -10.812 1 90.94 280 TRP A N 1
ATOM 2201 C CA . TRP A 1 280 ? 13.773 -5.496 -10.023 1 90.94 280 TRP A CA 1
ATOM 2202 C C . TRP A 1 280 ? 14.305 -4.445 -9.055 1 90.94 280 TRP A C 1
ATOM 2204 O O . TRP A 1 280 ? 14.641 -4.758 -7.914 1 90.94 280 TRP A O 1
ATOM 2214 N N . LEU A 1 281 ? 14.328 -3.271 -9.398 1 85.38 281 LEU A N 1
ATOM 2215 C CA . LEU A 1 281 ? 14.938 -2.205 -8.609 1 85.38 281 LEU A CA 1
ATOM 2216 C C . LEU A 1 281 ? 14.062 -1.852 -7.41 1 85.38 281 LEU A C 1
ATOM 2218 O O . LEU A 1 281 ? 14.531 -1.239 -6.449 1 85.38 281 LEU A O 1
ATOM 2222 N N . GLU A 1 282 ? 12.836 -2.23 -7.457 1 88 282 GLU A N 1
ATOM 2223 C CA . GLU A 1 282 ? 11.898 -1.873 -6.398 1 88 282 GLU A CA 1
ATOM 2224 C C . GLU A 1 282 ? 11.742 -3.01 -5.391 1 88 282 GLU A C 1
ATOM 2226 O O . GLU A 1 282 ? 11.156 -2.824 -4.324 1 88 282 GLU A O 1
ATOM 2231 N N . ARG A 1 283 ? 12.281 -4.109 -5.586 1 90.94 283 ARG A N 1
ATOM 2232 C CA . ARG A 1 283 ? 12.062 -5.324 -4.809 1 90.94 283 ARG A CA 1
ATOM 2233 C C . ARG A 1 283 ? 12.508 -5.141 -3.361 1 90.94 283 ARG A C 1
ATOM 2235 O O . ARG A 1 283 ? 11.828 -5.59 -2.436 1 90.94 283 ARG A O 1
ATOM 2242 N N . LEU A 1 284 ? 13.609 -4.457 -3.188 1 89.06 284 LEU A N 1
ATOM 2243 C CA . LEU A 1 284 ? 14.227 -4.379 -1.865 1 89.06 284 LEU A CA 1
ATOM 2244 C C . LEU A 1 284 ? 13.422 -3.465 -0.948 1 89.06 284 LEU A C 1
ATOM 2246 O O . LEU A 1 284 ? 13.594 -3.498 0.273 1 89.06 284 LEU A O 1
ATOM 2250 N N . HIS A 1 285 ? 12.57 -2.701 -1.502 1 84.31 285 HIS A N 1
ATOM 2251 C CA . HIS A 1 285 ? 11.836 -1.742 -0.684 1 84.31 285 HIS A CA 1
ATOM 2252 C C . HIS A 1 285 ? 10.328 -1.969 -0.784 1 84.31 285 HIS A C 1
ATOM 2254 O O . HIS A 1 285 ? 9.547 -1.292 -0.11 1 84.31 285 HIS A O 1
ATOM 2260 N N . TYR A 1 286 ? 10.031 -2.861 -1.442 1 88.44 286 TYR A N 1
ATOM 2261 C CA . TYR A 1 286 ? 8.625 -3.105 -1.757 1 88.44 286 TYR A CA 1
ATOM 2262 C C . TYR A 1 286 ? 7.945 -3.893 -0.642 1 88.44 286 TYR A C 1
ATOM 2264 O O . TYR A 1 286 ? 8.469 -4.91 -0.183 1 88.44 286 TYR A O 1
ATOM 2272 N N . ARG A 1 287 ? 6.781 -3.336 -0.209 1 86.25 287 ARG A N 1
ATOM 2273 C CA . ARG A 1 287 ? 5.891 -4.105 0.652 1 86.25 287 ARG A CA 1
ATOM 2274 C C . ARG A 1 287 ? 4.695 -4.641 -0.132 1 86.25 287 ARG A C 1
ATOM 2276 O O . ARG A 1 287 ? 3.918 -3.863 -0.692 1 86.25 287 ARG A O 1
ATOM 2283 N N . PRO A 1 288 ? 4.477 -5.895 -0.093 1 91.44 288 PRO A N 1
ATOM 2284 C CA . PRO A 1 288 ? 3.494 -6.508 -0.991 1 91.44 288 PRO A CA 1
ATOM 2285 C C . PRO A 1 288 ? 2.055 -6.168 -0.615 1 91.44 288 PRO A C 1
ATOM 2287 O O . PRO A 1 288 ? 1.749 -5.977 0.564 1 91.44 288 PRO A O 1
ATOM 2290 N N . THR A 1 289 ? 1.218 -6.117 -1.634 1 88.75 289 THR A N 1
ATOM 2291 C CA . THR A 1 289 ? -0.214 -5.898 -1.457 1 88.75 289 THR A CA 1
ATOM 2292 C C . THR A 1 289 ? -1.017 -7.012 -2.125 1 88.75 289 THR A C 1
ATOM 2294 O O . THR A 1 289 ? -2.248 -6.965 -2.154 1 88.75 289 THR A O 1
ATOM 2297 N N . GLY A 1 290 ? -0.355 -7.91 -2.703 1 92 290 GLY A N 1
ATOM 2298 C CA . GLY A 1 290 ? -0.925 -9.109 -3.299 1 92 290 GLY A CA 1
ATOM 2299 C C . GLY A 1 290 ? -0.15 -10.367 -2.963 1 92 290 GLY A C 1
ATOM 2300 O O . GLY A 1 290 ? 0.703 -10.359 -2.072 1 92 290 GLY A O 1
ATOM 2301 N N . TYR A 1 291 ? -0.533 -11.469 -3.654 1 94.81 291 TYR A N 1
ATOM 2302 C CA . TYR A 1 291 ? 0.08 -12.742 -3.291 1 94.81 291 TYR A CA 1
ATOM 2303 C C . TYR A 1 291 ? 0.801 -13.359 -4.484 1 94.81 291 TYR A C 1
ATOM 2305 O O . TYR A 1 291 ? 0.463 -13.07 -5.637 1 94.81 291 TYR A O 1
ATOM 2313 N N . GLN A 1 292 ? 1.779 -14.156 -4.129 1 94.56 292 GLN A N 1
ATOM 2314 C CA . GLN A 1 292 ? 2.326 -15.133 -5.066 1 94.56 292 GLN A CA 1
ATOM 2315 C C . GLN A 1 292 ? 1.479 -16.406 -5.105 1 94.56 292 GLN A C 1
ATOM 2317 O O . GLN A 1 292 ? 0.475 -16.5 -4.395 1 94.56 292 GLN A O 1
ATOM 2322 N N . ARG A 1 293 ? 1.929 -17.25 -6.004 1 94.56 293 ARG A N 1
ATOM 2323 C CA . ARG A 1 293 ? 1.312 -18.578 -5.961 1 94.56 293 ARG A CA 1
ATOM 2324 C C . ARG A 1 293 ? 1.417 -19.188 -4.566 1 94.56 293 ARG A C 1
ATOM 2326 O O . ARG A 1 293 ? 2.502 -19.219 -3.98 1 94.56 293 ARG A O 1
ATOM 2333 N N . PRO A 1 294 ? 0.32 -19.609 -4.02 1 97 294 PRO A N 1
ATOM 2334 C CA . PRO A 1 294 ? 0.367 -20.109 -2.641 1 97 294 PRO A CA 1
ATOM 2335 C C . PRO A 1 294 ? 1.14 -21.422 -2.506 1 97 294 PRO A C 1
ATOM 2337 O O . PRO A 1 294 ? 1.146 -22.234 -3.432 1 97 294 PRO A O 1
ATOM 2340 N N . LEU A 1 295 ? 1.786 -21.578 -1.397 1 98.5 295 LEU A N 1
ATOM 2341 C CA . LEU A 1 295 ? 2.348 -22.859 -0.982 1 98.5 295 LEU A CA 1
ATOM 2342 C C . LEU A 1 295 ? 1.273 -23.734 -0.362 1 98.5 295 LEU A C 1
ATOM 2344 O O . LEU A 1 295 ? 0.191 -23.266 -0.015 1 98.5 295 LEU A O 1
ATOM 2348 N N . GLN A 1 296 ? 1.562 -25 -0.331 1 98.12 296 GLN A N 1
ATOM 2349 C CA . GLN A 1 296 ? 0.655 -25.891 0.368 1 98.12 296 GLN A CA 1
ATOM 2350 C C . GLN A 1 296 ? 1.375 -26.641 1.492 1 98.12 296 GLN A C 1
ATOM 2352 O O . GLN A 1 296 ? 2.592 -26.828 1.436 1 98.12 296 GLN A O 1
ATOM 2357 N N . SER A 1 297 ? 0.596 -26.953 2.494 1 98.06 297 SER A N 1
ATOM 2358 C CA . SER A 1 297 ? 1.143 -27.734 3.594 1 98.06 297 SER A CA 1
ATOM 2359 C C . SER A 1 297 ? 1.652 -29.094 3.104 1 98.06 297 SER A C 1
ATOM 2361 O O . SER A 1 297 ? 1.011 -29.734 2.273 1 98.06 297 SER A O 1
ATOM 2363 N N . ALA A 1 298 ? 2.779 -29.5 3.629 1 96.88 298 ALA A N 1
ATOM 2364 C CA . ALA A 1 298 ? 3.342 -30.797 3.244 1 96.88 298 ALA A CA 1
ATOM 2365 C C . ALA A 1 298 ? 2.436 -31.938 3.688 1 96.88 298 ALA A C 1
ATOM 2367 O O . ALA A 1 298 ? 2.422 -33 3.066 1 96.88 298 ALA A O 1
ATOM 2368 N N . VAL A 1 299 ? 1.66 -31.734 4.762 1 94.75 299 VAL A N 1
ATOM 2369 C CA . VAL A 1 299 ? 0.814 -32.781 5.332 1 94.75 299 VAL A CA 1
ATOM 2370 C C . VAL A 1 299 ? -0.597 -32.688 4.758 1 94.75 299 VAL A C 1
ATOM 2372 O O . VAL A 1 299 ? -1.295 -33.688 4.617 1 94.75 299 VAL A O 1
ATOM 2375 N N . HIS A 1 300 ? -1.036 -31.469 4.496 1 95.06 300 HIS A N 1
ATOM 2376 C CA . HIS A 1 300 ? -2.381 -31.219 3.986 1 95.06 300 HIS A CA 1
ATOM 2377 C C . HIS A 1 300 ? -2.338 -30.547 2.623 1 95.06 300 HIS A C 1
ATOM 2379 O O . HIS A 1 300 ? -2.557 -29.344 2.52 1 95.06 300 HIS A O 1
ATOM 2385 N N . HIS A 1 301 ? -2.074 -31.344 1.595 1 94.06 301 HIS A N 1
ATOM 2386 C CA . HIS A 1 301 ? -2.002 -30.828 0.235 1 94.06 301 HIS A CA 1
ATOM 2387 C C . HIS A 1 301 ? -2.854 -31.656 -0.72 1 94.06 301 HIS A C 1
ATOM 2389 O O . HIS A 1 301 ? -3.371 -32.719 -0.342 1 94.06 301 HIS A O 1
ATOM 2395 N N . VAL A 1 302 ? -2.961 -31.141 -1.847 1 90.06 302 VAL A N 1
ATOM 2396 C CA . VAL A 1 302 ? -3.746 -31.828 -2.869 1 90.06 302 VAL A CA 1
ATOM 2397 C C . VAL A 1 302 ? -3.02 -33.094 -3.32 1 90.06 302 VAL A C 1
ATOM 2399 O O . VAL A 1 302 ? -1.795 -33.094 -3.467 1 90.06 302 VAL A O 1
ATOM 2402 N N . HIS A 1 303 ? -3.791 -34.125 -3.594 1 86.94 303 HIS A N 1
ATOM 2403 C CA . HIS A 1 303 ? -3.236 -35.406 -4.094 1 86.94 303 HIS A CA 1
ATOM 2404 C C . HIS A 1 303 ? -3.861 -35.781 -5.43 1 86.94 303 HIS A C 1
ATOM 2406 O O . HIS A 1 303 ? -5.07 -35.625 -5.621 1 86.94 303 HIS A O 1
ATOM 2412 N N . PRO A 1 304 ? -3.039 -36.281 -6.285 1 87.56 304 PRO A N 1
ATOM 2413 C CA . PRO A 1 304 ? -1.595 -36.531 -6.195 1 87.56 304 PRO A CA 1
ATOM 2414 C C . PRO A 1 304 ? -0.779 -35.281 -6.484 1 87.56 304 PRO A C 1
ATOM 2416 O O . PRO A 1 304 ? -1.243 -34.375 -7.203 1 87.56 304 PRO A O 1
ATOM 2419 N N . CYS A 1 305 ? 0.384 -35.219 -5.887 1 91.38 305 CYS A N 1
ATOM 2420 C CA . CYS A 1 305 ? 1.296 -34.125 -6.113 1 91.38 305 CYS A CA 1
ATOM 2421 C C . CYS A 1 305 ? 2.746 -34.594 -6.082 1 91.38 305 CYS A C 1
ATOM 2423 O O . CYS A 1 305 ? 3.451 -34.375 -5.098 1 91.38 305 CYS A O 1
ATOM 2425 N N . PRO A 1 306 ? 3.207 -35.094 -7.184 1 92.19 306 PRO A N 1
ATOM 2426 C CA . PRO A 1 306 ? 4.598 -35.562 -7.23 1 92.19 306 PRO A CA 1
ATOM 2427 C C . PRO A 1 306 ? 5.598 -34.438 -6.957 1 92.19 306 PRO A C 1
ATOM 2429 O O . PRO A 1 306 ? 6.66 -34.688 -6.375 1 92.19 306 PRO A O 1
ATOM 2432 N N . ALA A 1 307 ? 5.293 -33.281 -7.379 1 94.5 307 ALA A N 1
ATOM 2433 C CA . ALA A 1 307 ? 6.176 -32.156 -7.129 1 94.5 307 ALA A CA 1
ATOM 2434 C C . ALA A 1 307 ? 6.316 -31.875 -5.633 1 94.5 307 ALA A C 1
ATOM 2436 O O . ALA A 1 307 ? 7.418 -31.625 -5.145 1 94.5 307 ALA A O 1
ATOM 2437 N N . CYS A 1 308 ? 5.191 -31.938 -4.895 1 96.12 308 CYS A N 1
ATOM 2438 C CA . CYS A 1 308 ? 5.211 -31.703 -3.455 1 96.12 308 CYS A CA 1
ATOM 2439 C C . CYS A 1 308 ? 6.152 -32.688 -2.75 1 96.12 308 CYS A C 1
ATOM 2441 O O . CYS A 1 308 ? 6.922 -32.281 -1.876 1 96.12 308 CYS A O 1
ATOM 2443 N N . ARG A 1 309 ? 6.09 -33.906 -3.178 1 95.38 309 ARG A N 1
ATOM 2444 C CA . ARG A 1 309 ? 6.934 -34.938 -2.572 1 95.38 309 ARG A CA 1
ATOM 2445 C C . ARG A 1 309 ? 8.406 -34.656 -2.838 1 95.38 309 ARG A C 1
ATOM 2447 O O . ARG A 1 309 ? 9.234 -34.75 -1.929 1 95.38 309 ARG A O 1
ATOM 2454 N N . ALA A 1 310 ? 8.688 -34.312 -4.059 1 97.12 310 ALA A N 1
ATOM 2455 C CA . ALA A 1 310 ? 10.07 -34.031 -4.434 1 97.12 310 ALA A CA 1
ATOM 2456 C C . ALA A 1 310 ? 10.617 -32.844 -3.652 1 97.12 310 ALA A C 1
ATOM 2458 O O . ALA A 1 310 ? 11.75 -32.875 -3.18 1 97.12 310 ALA A O 1
ATOM 2459 N N . ILE A 1 311 ? 9.836 -31.844 -3.453 1 98.31 311 ILE A N 1
ATOM 2460 C CA . ILE A 1 311 ? 10.273 -30.609 -2.818 1 98.31 311 ILE A CA 1
ATOM 2461 C C . ILE A 1 311 ? 10.375 -30.812 -1.308 1 98.31 311 ILE A C 1
ATOM 2463 O O . ILE A 1 311 ? 11.297 -30.297 -0.666 1 98.31 311 ILE A O 1
ATOM 2467 N N . TYR A 1 312 ? 9.492 -31.562 -0.773 1 97.44 312 TYR A N 1
ATOM 2468 C CA . TYR A 1 312 ? 9.492 -31.844 0.658 1 97.44 312 TYR A CA 1
ATOM 2469 C C . TYR A 1 312 ? 10.789 -32.531 1.076 1 97.44 312 TYR A C 1
ATOM 2471 O O . TYR A 1 312 ? 11.32 -32.25 2.154 1 97.44 312 TYR A O 1
ATOM 2479 N N . ARG A 1 313 ? 11.312 -33.344 0.241 1 96.81 313 ARG A N 1
ATOM 2480 C CA . ARG A 1 313 ? 12.477 -34.156 0.57 1 96.81 313 ARG A CA 1
ATOM 2481 C C . ARG A 1 313 ? 13.773 -33.438 0.211 1 96.81 313 ARG A C 1
ATOM 2483 O O . ARG A 1 313 ? 14.859 -33.938 0.511 1 96.81 313 ARG A O 1
ATOM 2490 N N . ALA A 1 314 ? 13.641 -32.312 -0.345 1 97.69 314 ALA A N 1
ATOM 2491 C CA . ALA A 1 314 ? 14.812 -31.625 -0.867 1 97.69 314 ALA A CA 1
ATOM 2492 C C . ALA A 1 314 ? 15.539 -30.859 0.24 1 97.69 314 ALA A C 1
ATOM 2494 O O . ALA A 1 314 ? 14.984 -30.656 1.322 1 97.69 314 ALA A O 1
ATOM 2495 N N . ASP A 1 315 ? 16.734 -30.5 -0.03 1 96.44 315 ASP A N 1
ATOM 2496 C CA . ASP A 1 315 ? 17.547 -29.641 0.82 1 96.44 315 ASP A CA 1
ATOM 2497 C C . ASP A 1 315 ? 18.5 -28.781 -0.015 1 96.44 315 ASP A C 1
ATOM 2499 O O . ASP A 1 315 ? 18.422 -28.797 -1.246 1 96.44 315 ASP A O 1
ATOM 2503 N N . GLU A 1 316 ? 19.266 -27.984 0.617 1 95.25 316 GLU A N 1
ATOM 2504 C CA . GLU A 1 316 ? 20.078 -27 -0.095 1 95.25 316 GLU A CA 1
ATOM 2505 C C . GLU A 1 316 ? 21.094 -27.672 -1.006 1 95.25 316 GLU A C 1
ATOM 2507 O O . GLU A 1 316 ? 21.516 -27.094 -2.01 1 95.25 316 GLU A O 1
ATOM 2512 N N . HIS A 1 317 ? 21.531 -28.906 -0.708 1 95.69 317 HIS A N 1
ATOM 2513 C CA . HIS A 1 317 ? 22.547 -29.609 -1.498 1 95.69 317 HIS A CA 1
ATOM 2514 C C . HIS A 1 317 ? 21.906 -30.453 -2.596 1 95.69 317 HIS A C 1
ATOM 2516 O O . HIS A 1 317 ? 22.547 -30.781 -3.588 1 95.69 317 HIS A O 1
ATOM 2522 N N . HIS A 1 318 ? 20.656 -30.75 -2.328 1 96.56 318 HIS A N 1
ATOM 2523 C CA . HIS A 1 318 ? 19.922 -31.578 -3.275 1 96.56 318 HIS A CA 1
ATOM 2524 C C . HIS A 1 318 ? 18.625 -30.906 -3.697 1 96.56 318 HIS A C 1
ATOM 2526 O O . HIS A 1 318 ? 17.531 -31.297 -3.254 1 96.56 318 HIS A O 1
ATOM 2532 N N . PRO A 1 319 ? 18.734 -30 -4.625 1 97.69 319 PRO A N 1
ATOM 2533 C CA . PRO A 1 319 ? 17.516 -29.344 -5.109 1 97.69 319 PRO A CA 1
ATOM 2534 C C . PRO A 1 319 ? 16.562 -30.312 -5.793 1 97.69 319 PRO A C 1
ATOM 2536 O O . PRO A 1 319 ? 17 -31.281 -6.418 1 97.69 319 PRO A O 1
ATOM 2539 N N . PRO A 1 320 ? 15.312 -30.078 -5.633 1 98.31 320 PRO A N 1
ATOM 2540 C CA . PRO A 1 320 ? 14.352 -30.984 -6.258 1 98.31 320 PRO A CA 1
ATOM 2541 C C . PRO A 1 320 ? 14.352 -30.875 -7.781 1 98.31 320 PRO A C 1
ATOM 2543 O O . PRO A 1 320 ? 14.5 -29.781 -8.336 1 98.31 320 PRO A O 1
ATOM 2546 N N . ILE A 1 321 ? 14.273 -31.984 -8.438 1 97.94 321 ILE A N 1
ATOM 2547 C CA . ILE A 1 321 ? 14.055 -32.062 -9.875 1 97.94 321 ILE A CA 1
ATOM 2548 C C . ILE A 1 321 ? 12.617 -32.5 -10.156 1 97.94 321 ILE A C 1
ATOM 2550 O O . ILE A 1 321 ? 12.242 -33.656 -9.859 1 97.94 321 ILE A O 1
ATOM 2554 N N . LEU A 1 322 ? 11.867 -31.625 -10.703 1 96.38 322 LEU A N 1
ATOM 2555 C CA . LEU A 1 322 ? 10.445 -31.891 -10.875 1 96.38 322 LEU A CA 1
ATOM 2556 C C . LEU A 1 322 ? 10.203 -32.781 -12.086 1 96.38 322 LEU A C 1
ATOM 2558 O O . LEU A 1 322 ? 11.047 -32.875 -12.984 1 96.38 322 LEU A O 1
ATOM 2562 N N . PRO A 1 323 ? 9.086 -33.5 -12.055 1 90.5 323 PRO A N 1
ATOM 2563 C CA . PRO A 1 323 ? 8.766 -34.344 -13.211 1 90.5 323 PRO A CA 1
ATOM 2564 C C . PRO A 1 323 ? 8.602 -33.562 -14.5 1 90.5 323 PRO A C 1
ATOM 2566 O O . PRO A 1 323 ? 8.133 -32.406 -14.469 1 90.5 323 PRO A O 1
ATOM 2569 N N . ALA A 1 324 ? 8.969 -34.188 -15.555 1 84.88 324 ALA A N 1
ATOM 2570 C CA . ALA A 1 324 ? 8.867 -33.531 -16.859 1 84.88 324 ALA A CA 1
ATOM 2571 C C . ALA A 1 324 ? 7.414 -33.281 -17.234 1 84.88 324 ALA A C 1
ATOM 2573 O O . ALA A 1 324 ? 6.547 -34.125 -17 1 84.88 324 ALA A O 1
ATOM 2574 N N . ARG A 1 325 ? 7.219 -32.125 -17.703 1 79.19 325 ARG A N 1
ATOM 2575 C CA . ARG A 1 325 ? 5.887 -31.781 -18.203 1 79.19 325 ARG A CA 1
ATOM 2576 C C . ARG A 1 325 ? 5.918 -31.484 -19.688 1 79.19 325 ARG A C 1
ATOM 2578 O O . ARG A 1 325 ? 6.906 -30.953 -20.203 1 79.19 325 ARG A O 1
ATOM 2585 N N . ALA A 1 326 ? 4.867 -31.969 -20.328 1 77.38 326 ALA A N 1
ATOM 2586 C CA . ALA A 1 326 ? 4.777 -31.719 -21.766 1 77.38 326 ALA A CA 1
ATOM 2587 C C . ALA A 1 326 ? 4.555 -30.234 -22.047 1 77.38 326 ALA A C 1
ATOM 2589 O O . ALA A 1 326 ? 3.801 -29.562 -21.328 1 77.38 326 ALA A O 1
ATOM 2590 N N . GLU A 1 327 ? 5.34 -29.812 -22.938 1 78 327 GLU A N 1
ATOM 2591 C CA . GLU A 1 327 ? 5.098 -28.453 -23.422 1 78 327 GLU A CA 1
ATOM 2592 C C . GLU A 1 327 ? 3.922 -28.422 -24.406 1 78 327 GLU A C 1
ATOM 2594 O O . GLU A 1 327 ? 3.943 -29.094 -25.438 1 78 327 GLU A O 1
ATOM 2599 N N . LEU A 1 328 ? 2.898 -27.766 -23.938 1 81.19 328 LEU A N 1
ATOM 2600 C CA . LEU A 1 328 ? 1.716 -27.672 -24.781 1 81.19 328 LEU A CA 1
ATOM 2601 C C . LEU A 1 328 ? 1.677 -26.344 -25.516 1 81.19 328 LEU A C 1
ATOM 2603 O O . LEU A 1 328 ? 1.977 -25.297 -24.938 1 81.19 328 LEU A O 1
ATOM 2607 N N . PRO A 1 329 ? 1.408 -26.422 -26.766 1 83.12 329 PRO A N 1
ATOM 2608 C CA . PRO A 1 329 ? 1.236 -25.156 -27.469 1 83.12 329 PRO A CA 1
ATOM 2609 C C . PRO A 1 329 ? 0.048 -24.344 -26.953 1 83.12 329 PRO A C 1
ATOM 2611 O O . PRO A 1 329 ? -0.98 -24.922 -26.578 1 83.12 329 PRO A O 1
ATOM 2614 N N . VAL A 1 330 ? 0.274 -23.109 -26.953 1 88 330 VAL A N 1
ATOM 2615 C CA . VAL A 1 330 ? -0.803 -22.219 -26.5 1 88 330 VAL A CA 1
ATOM 2616 C C . VAL A 1 330 ? -1.838 -22.062 -27.609 1 88 330 VAL A C 1
ATOM 2618 O O . VAL A 1 330 ? -1.514 -21.609 -28.719 1 88 330 VAL A O 1
ATOM 2621 N N . GLN A 1 331 ? -2.975 -22.562 -27.406 1 83.62 331 GLN A N 1
ATOM 2622 C CA . GLN A 1 331 ? -4.105 -22.344 -28.297 1 83.62 331 GLN A CA 1
ATOM 2623 C C . GLN A 1 331 ? -5.219 -21.562 -27.594 1 83.62 331 GLN A C 1
ATOM 2625 O O . GLN A 1 331 ? -5.891 -22.094 -26.703 1 83.62 331 GLN A O 1
ATOM 2630 N N . LEU A 1 332 ? -5.312 -20.344 -28.047 1 92.5 332 LEU A N 1
ATOM 2631 C CA . LEU A 1 332 ? -6.348 -19.516 -27.438 1 92.5 332 LEU A CA 1
ATOM 2632 C C . LEU A 1 332 ? -7.703 -19.781 -28.094 1 92.5 332 LEU A C 1
ATOM 2634 O O . LEU A 1 332 ? -8.039 -19.141 -29.094 1 92.5 332 LEU A O 1
ATOM 2638 N N . SER A 1 333 ? -8.391 -20.703 -27.562 1 91.94 333 SER A N 1
ATOM 2639 C CA . SER A 1 333 ? -9.742 -21.047 -27.984 1 91.94 333 SER A CA 1
ATOM 2640 C C . SER A 1 333 ? -10.586 -21.516 -26.797 1 91.94 333 SER A C 1
ATOM 2642 O O . SER A 1 333 ? -10.047 -22.031 -25.812 1 91.94 333 SER A O 1
ATOM 2644 N N . GLY A 1 334 ? -11.852 -21.203 -26.906 1 93.62 334 GLY A N 1
ATOM 2645 C CA . GLY A 1 334 ? -12.758 -21.656 -25.859 1 93.62 334 GLY A CA 1
ATOM 2646 C C . GLY A 1 334 ? -12.93 -20.656 -24.734 1 93.62 334 GLY A C 1
ATOM 2647 O O . GLY A 1 334 ? -12.656 -19.469 -24.906 1 93.62 334 GLY A O 1
ATOM 2648 N N . SER A 1 335 ? -13.562 -21.172 -23.641 1 94.44 335 SER A N 1
ATOM 2649 C CA . SER A 1 335 ? -13.875 -20.328 -22.5 1 94.44 335 SER A CA 1
ATOM 2650 C C . SER A 1 335 ? -13.039 -20.719 -21.281 1 94.44 335 SER A C 1
ATOM 2652 O O . SER A 1 335 ? -12.797 -21.906 -21.047 1 94.44 335 SER A O 1
ATOM 2654 N N . TRP A 1 336 ? -12.547 -19.734 -20.641 1 95.56 336 TRP A N 1
ATOM 2655 C CA . TRP A 1 336 ? -11.648 -19.906 -19.5 1 95.56 336 TRP A CA 1
ATOM 2656 C C . TRP A 1 336 ? -12.141 -19.109 -18.297 1 95.56 336 TRP A C 1
ATOM 2658 O O . TRP A 1 336 ? -12.586 -17.969 -18.438 1 95.56 336 TRP A O 1
ATOM 2668 N N . VAL A 1 337 ? -12.086 -19.703 -17.109 1 95 337 VAL A N 1
ATOM 2669 C CA . VAL A 1 337 ? -12.602 -19.047 -15.922 1 95 337 VAL A CA 1
ATOM 2670 C C . VAL A 1 337 ? -11.609 -19.219 -14.773 1 95 337 VAL A C 1
ATOM 2672 O O . VAL A 1 337 ? -10.812 -20.156 -14.758 1 95 337 VAL A O 1
ATOM 2675 N N . SER A 1 338 ? -11.648 -18.25 -13.812 1 94.75 338 SER A N 1
ATOM 2676 C CA . SER A 1 338 ? -10.797 -18.328 -12.625 1 94.75 338 SER A CA 1
ATOM 2677 C C . SER A 1 338 ? -11.078 -19.594 -11.82 1 94.75 338 SER A C 1
ATOM 2679 O O . SER A 1 338 ? -12.219 -20.047 -11.758 1 94.75 338 SER A O 1
ATOM 2681 N N . THR A 1 339 ? -10.039 -20.062 -11.219 1 88.88 339 THR A N 1
ATOM 2682 C CA . THR A 1 339 ? -10.172 -21.266 -10.383 1 88.88 339 THR A CA 1
ATOM 2683 C C . THR A 1 339 ? -10.383 -20.875 -8.922 1 88.88 339 THR A C 1
ATOM 2685 O O . THR A 1 339 ? -10.781 -21.703 -8.102 1 88.88 339 THR A O 1
ATOM 2688 N N . ARG A 1 340 ? -10.141 -19.688 -8.578 1 90.88 340 ARG A N 1
ATOM 2689 C CA . ARG A 1 340 ? -10.266 -19.156 -7.227 1 90.88 340 ARG A CA 1
ATOM 2690 C C . ARG A 1 340 ? -10.406 -17.641 -7.25 1 90.88 340 ARG A C 1
ATOM 2692 O O . ARG A 1 340 ? -10.273 -17.016 -8.305 1 90.88 340 ARG A O 1
ATOM 2699 N N . CYS A 1 341 ? -10.734 -17.094 -6.031 1 92.25 341 CYS A N 1
ATOM 2700 C CA . CYS A 1 341 ? -10.695 -15.648 -5.914 1 92.25 341 CYS A CA 1
ATOM 2701 C C . CYS A 1 341 ? -9.258 -15.133 -6 1 92.25 341 CYS A C 1
ATOM 2703 O O . CYS A 1 341 ? -8.406 -15.508 -5.195 1 92.25 341 CYS A O 1
ATOM 2705 N N . GLU A 1 342 ? -9.023 -14.336 -6.965 1 93.69 342 GLU A N 1
ATOM 2706 C CA . GLU A 1 342 ? -7.672 -13.844 -7.238 1 93.69 342 GLU A CA 1
ATOM 2707 C C . GLU A 1 342 ? -7.414 -12.516 -6.535 1 93.69 342 GLU A C 1
ATOM 2709 O O . GLU A 1 342 ? -8.352 -11.797 -6.188 1 93.69 342 GLU A O 1
ATOM 2714 N N . VAL A 1 343 ? -6.145 -12.312 -6.293 1 89.56 343 VAL A N 1
ATOM 2715 C CA . VAL A 1 343 ? -5.75 -11.031 -5.711 1 89.56 343 VAL A CA 1
ATOM 2716 C C . VAL A 1 343 ? -4.715 -10.352 -6.605 1 89.56 343 VAL A C 1
ATOM 2718 O O . VAL A 1 343 ? -3.758 -10.992 -7.055 1 89.56 343 VAL A O 1
ATOM 2721 N N . ARG A 1 344 ? -4.949 -9.148 -6.922 1 83.69 344 ARG A N 1
ATOM 2722 C CA . ARG A 1 344 ? -4.004 -8.344 -7.691 1 83.69 344 ARG A CA 1
ATOM 2723 C C . ARG A 1 344 ? -3.436 -7.215 -6.844 1 83.69 344 ARG A C 1
ATOM 2725 O O . ARG A 1 344 ? -4.023 -6.836 -5.828 1 83.69 344 ARG A O 1
ATOM 2732 N N . PRO A 1 345 ? -2.211 -6.848 -7.32 1 73.94 345 PRO A N 1
ATOM 2733 C CA . PRO A 1 345 ? -1.673 -5.699 -6.59 1 73.94 345 PRO A CA 1
ATOM 2734 C C . PRO A 1 345 ? -2.635 -4.512 -6.559 1 73.94 345 PRO A C 1
ATOM 2736 O O . PRO A 1 345 ? -3.48 -4.379 -7.445 1 73.94 345 PRO A O 1
ATOM 2739 N N . ALA A 1 346 ? -2.586 -3.699 -5.562 1 65.5 346 ALA A N 1
ATOM 2740 C CA . ALA A 1 346 ? -3.416 -2.529 -5.293 1 65.5 346 ALA A CA 1
ATOM 2741 C C . ALA A 1 346 ? -4.836 -2.938 -4.914 1 65.5 346 ALA A C 1
ATOM 2743 O O . ALA A 1 346 ? -5.801 -2.246 -5.258 1 65.5 346 ALA A O 1
ATOM 2744 N N . VAL A 1 347 ? -4.949 -4.035 -4.297 1 61.47 347 VAL A N 1
ATOM 2745 C CA . VAL A 1 347 ? -5.996 -4.504 -3.391 1 61.47 347 VAL A CA 1
ATOM 2746 C C . VAL A 1 347 ? -7.27 -4.793 -4.18 1 61.47 347 VAL A C 1
ATOM 2748 O O . VAL A 1 347 ? -8.367 -4.418 -3.758 1 61.47 347 VAL A O 1
ATOM 2751 N N . LEU A 1 348 ? -6.988 -5.496 -5.25 1 75.81 348 LEU A N 1
ATOM 2752 C CA . LEU A 1 348 ? -8.219 -5.848 -5.949 1 75.81 348 LEU A CA 1
ATOM 2753 C C . LEU A 1 348 ? -8.445 -7.355 -5.93 1 75.81 348 LEU A C 1
ATOM 2755 O O . LEU A 1 348 ? -7.547 -8.125 -6.273 1 75.81 348 LEU A O 1
ATOM 2759 N N . PHE A 1 349 ? -9.555 -7.816 -5.281 1 90.88 349 PHE A N 1
ATOM 2760 C CA . PHE A 1 349 ? -10.047 -9.18 -5.453 1 90.88 349 PHE A CA 1
ATOM 2761 C C . PHE A 1 349 ? -10.875 -9.297 -6.727 1 90.88 349 PHE A C 1
ATOM 2763 O O . PHE A 1 349 ? -11.68 -8.414 -7.031 1 90.88 349 PHE A O 1
ATOM 2770 N N . LEU A 1 350 ? -10.578 -10.422 -7.457 1 93.62 350 LEU A N 1
ATOM 2771 C CA . LEU A 1 350 ? -11.336 -10.5 -8.703 1 93.62 350 LEU A CA 1
ATOM 2772 C C . LEU A 1 350 ? -11.438 -11.938 -9.188 1 93.62 350 LEU A C 1
ATOM 2774 O O . LEU A 1 350 ? -10.688 -12.805 -8.734 1 93.62 350 LEU A O 1
ATOM 2778 N N . THR A 1 351 ? -12.391 -12.172 -9.992 1 94.12 351 THR A N 1
ATOM 2779 C CA . THR A 1 351 ? -12.5 -13.359 -10.836 1 94.12 351 THR A CA 1
ATOM 2780 C C . THR A 1 351 ? -12.609 -12.969 -12.305 1 94.12 351 THR A C 1
ATOM 2782 O O . THR A 1 351 ? -13.125 -11.898 -12.633 1 94.12 351 THR A O 1
ATOM 2785 N N . ARG A 1 352 ? -12.141 -13.805 -13.141 1 95.12 352 ARG A N 1
ATOM 2786 C CA . ARG A 1 352 ? -12.086 -13.523 -14.57 1 95.12 352 ARG A CA 1
ATOM 2787 C C . ARG A 1 352 ? -12.805 -14.609 -15.367 1 95.12 352 ARG A C 1
ATOM 2789 O O . ARG A 1 352 ? -12.844 -15.773 -14.953 1 95.12 352 ARG A O 1
ATOM 2796 N N . TYR A 1 353 ? -13.375 -14.219 -16.5 1 94.94 353 TYR A N 1
ATOM 2797 C CA . TYR A 1 353 ? -13.992 -15.086 -17.5 1 94.94 353 TYR A CA 1
ATOM 2798 C C . TYR A 1 353 ? -13.633 -14.633 -18.906 1 94.94 353 TYR A C 1
ATOM 2800 O O . TYR A 1 353 ? -13.953 -13.508 -19.297 1 94.94 353 TYR A O 1
ATOM 2808 N N . PHE A 1 354 ? -12.969 -15.531 -19.656 1 96.25 354 PHE A N 1
ATOM 2809 C CA . PHE A 1 354 ? -12.516 -15.188 -21 1 96.25 354 PHE A CA 1
ATOM 2810 C C . PHE A 1 354 ? -13.156 -16.109 -22.031 1 96.25 354 PHE A C 1
ATOM 2812 O O . PHE A 1 354 ? -13.359 -17.297 -21.766 1 96.25 354 PHE A O 1
ATOM 2819 N N . ILE A 1 355 ? -13.406 -15.57 -23.125 1 95.19 355 ILE A N 1
ATOM 2820 C CA . ILE A 1 355 ? -13.797 -16.297 -24.312 1 95.19 355 ILE A CA 1
ATOM 2821 C C . ILE A 1 355 ? -12.859 -15.953 -25.469 1 95.19 355 ILE A C 1
ATOM 2823 O O . ILE A 1 355 ? -12.742 -14.781 -25.844 1 95.19 355 ILE A O 1
ATOM 2827 N N . PHE A 1 356 ? -12.211 -16.969 -26 1 95.81 356 PHE A N 1
ATOM 2828 C CA . PHE A 1 356 ? -11.312 -16.781 -27.141 1 95.81 356 PHE A CA 1
ATOM 2829 C C . PHE A 1 356 ? -11.867 -17.438 -28.391 1 95.81 356 PHE A C 1
ATOM 2831 O O . PHE A 1 356 ? -12.336 -18.578 -28.359 1 95.81 356 PHE A O 1
ATOM 2838 N N . HIS A 1 357 ? -11.773 -16.688 -29.391 1 93.88 357 HIS A N 1
ATOM 2839 C CA . HIS A 1 357 ? -12.109 -17.203 -30.719 1 93.88 357 HIS A CA 1
ATOM 2840 C C . HIS A 1 357 ? -10.867 -17.312 -31.594 1 93.88 357 HIS A C 1
ATOM 2842 O O . HIS A 1 357 ? -10.461 -16.344 -32.25 1 93.88 357 HIS A O 1
ATOM 2848 N N . GLY A 1 358 ? -10.383 -18.484 -31.719 1 90.44 358 GLY A N 1
ATOM 2849 C CA . GLY A 1 358 ? -9.109 -18.734 -32.375 1 90.44 358 GLY A CA 1
ATOM 2850 C C . GLY A 1 358 ? -9.164 -18.469 -33.875 1 90.44 358 GLY A C 1
ATOM 2851 O O . GLY A 1 358 ? -8.164 -18.062 -34.469 1 90.44 358 GLY A O 1
ATOM 2852 N N . SER A 1 359 ? -10.258 -18.719 -34.5 1 88.69 359 SER A N 1
ATOM 2853 C CA . SER A 1 359 ? -10.375 -18.625 -35.938 1 88.69 359 SER A CA 1
ATOM 2854 C C . SER A 1 359 ? -10.195 -17.188 -36.406 1 88.69 359 SER A C 1
ATOM 2856 O O . SER A 1 359 ? -9.555 -16.938 -37.438 1 88.69 359 SER A O 1
ATOM 2858 N N . ASN A 1 360 ? -10.727 -16.266 -35.719 1 92.19 360 ASN A N 1
ATOM 2859 C CA . ASN A 1 360 ? -10.633 -14.875 -36.156 1 92.19 360 ASN A CA 1
ATOM 2860 C C . ASN A 1 360 ? -9.82 -14.023 -35.188 1 92.19 360 ASN A C 1
ATOM 2862 O O . ASN A 1 360 ? -9.812 -12.797 -35.281 1 92.19 360 ASN A O 1
ATOM 2866 N N . HIS A 1 361 ? -9.242 -14.586 -34.188 1 95.06 361 HIS A N 1
ATOM 2867 C CA . HIS A 1 361 ? -8.359 -13.938 -33.219 1 95.06 361 HIS A CA 1
ATOM 2868 C C . HIS A 1 361 ? -9.086 -12.82 -32.469 1 95.06 361 HIS A C 1
ATOM 2870 O O . HIS A 1 361 ? -8.547 -11.719 -32.312 1 95.06 361 HIS A O 1
ATOM 2876 N N . THR A 1 362 ? -10.297 -13.07 -32.094 1 96.69 362 THR A N 1
ATOM 2877 C CA . THR A 1 362 ? -11.039 -12.141 -31.25 1 96.69 362 THR A CA 1
ATOM 2878 C C . THR A 1 362 ? -11.211 -12.703 -29.844 1 96.69 362 THR A C 1
ATOM 2880 O O . THR A 1 362 ? -11.023 -13.906 -29.625 1 96.69 362 THR A O 1
ATOM 2883 N N . TRP A 1 363 ? -11.477 -11.828 -28.906 1 96.5 363 TRP A N 1
ATOM 2884 C CA . TRP A 1 363 ? -11.609 -12.25 -27.531 1 96.5 363 TRP A CA 1
ATOM 2885 C C . TRP A 1 363 ? -12.617 -11.383 -26.781 1 96.5 363 TRP A C 1
ATOM 2887 O O . TRP A 1 363 ? -12.922 -10.266 -27.219 1 96.5 363 TRP A O 1
ATOM 2897 N N . GLN A 1 364 ? -13.211 -11.953 -25.781 1 96.44 364 GLN A N 1
ATOM 2898 C CA . GLN A 1 364 ? -14.047 -11.289 -24.781 1 96.44 364 GLN A CA 1
ATOM 2899 C C . GLN A 1 364 ? -13.586 -11.625 -23.375 1 96.44 364 GLN A C 1
ATOM 2901 O O . GLN A 1 364 ? -13.211 -12.758 -23.094 1 96.44 364 GLN A O 1
ATOM 2906 N N . GLY A 1 365 ? -13.539 -10.602 -22.547 1 96.56 365 GLY A N 1
ATOM 2907 C CA . GLY A 1 365 ? -13.148 -10.781 -21.156 1 96.56 365 GLY A CA 1
ATOM 2908 C C . GLY A 1 365 ? -14.117 -10.141 -20.172 1 96.56 365 GLY A C 1
ATOM 2909 O O . GLY A 1 365 ? -14.633 -9.047 -20.422 1 96.56 365 GLY A O 1
ATOM 2910 N N . TYR A 1 366 ? -14.406 -10.852 -19.156 1 94.31 366 TYR A N 1
ATOM 2911 C CA . TYR A 1 366 ? -15.219 -10.367 -18.031 1 94.31 366 TYR A CA 1
ATOM 2912 C C . TYR A 1 366 ? -14.422 -10.367 -16.734 1 94.31 366 TYR A C 1
ATOM 2914 O O . TYR A 1 366 ? -13.859 -11.391 -16.344 1 94.31 366 TYR A O 1
ATOM 2922 N N . TYR A 1 367 ? -14.367 -9.195 -16.156 1 94.56 367 TYR A N 1
ATOM 2923 C CA . TYR A 1 367 ? -13.672 -9.031 -14.883 1 94.56 367 TYR A CA 1
ATOM 2924 C C . TYR A 1 367 ? -14.641 -8.672 -13.773 1 94.56 367 TYR A C 1
ATOM 2926 O O . TYR A 1 367 ? -15.297 -7.625 -13.82 1 94.56 367 TYR A O 1
ATOM 2934 N N . TYR A 1 368 ? -14.742 -9.539 -12.82 1 93.31 368 TYR A N 1
ATOM 2935 C CA . TYR A 1 368 ? -15.594 -9.305 -11.664 1 93.31 368 TYR A CA 1
ATOM 2936 C C . TYR A 1 368 ? -14.766 -8.938 -10.438 1 93.31 368 TYR A C 1
ATOM 2938 O O . TYR A 1 368 ? -14.039 -9.773 -9.898 1 93.31 368 TYR A O 1
ATOM 2946 N N . HIS A 1 369 ? -14.938 -7.715 -9.953 1 93.06 369 HIS A N 1
ATOM 2947 C CA . HIS A 1 369 ? -14.133 -7.238 -8.828 1 93.06 369 HIS A CA 1
ATOM 2948 C C . HIS A 1 369 ? -14.93 -7.293 -7.527 1 93.06 369 HIS A C 1
ATOM 2950 O O . HIS A 1 369 ? -16.156 -7.117 -7.531 1 93.06 369 HIS A O 1
ATOM 2956 N N . TYR A 1 370 ? -14.211 -7.523 -6.438 1 90.5 370 TYR A N 1
ATOM 2957 C CA . TYR A 1 370 ? -14.828 -7.691 -5.125 1 90.5 370 TYR A CA 1
ATOM 2958 C C . TYR A 1 370 ? -14.055 -6.922 -4.062 1 90.5 370 TYR A C 1
ATOM 2960 O O . TYR A 1 370 ? -12.906 -6.516 -4.289 1 90.5 370 TYR A O 1
ATOM 2968 N N . SER A 1 371 ? -14.68 -6.738 -2.881 1 86.75 371 SER A N 1
ATOM 2969 C CA . SER A 1 371 ? -14.031 -6.027 -1.782 1 86.75 371 SER A CA 1
ATOM 2970 C C . SER A 1 371 ? -13.461 -7 -0.756 1 86.75 371 SER A C 1
ATOM 2972 O O . SER A 1 371 ? -12.773 -6.59 0.182 1 86.75 371 SER A O 1
ATOM 2974 N N . ASP A 1 372 ? -13.711 -8.266 -0.889 1 87.5 372 ASP A N 1
ATOM 2975 C CA . ASP A 1 372 ? -13.328 -9.234 0.128 1 87.5 372 ASP A CA 1
ATOM 2976 C C . ASP A 1 372 ? -12.531 -10.383 -0.486 1 87.5 372 ASP A C 1
ATOM 2978 O O . ASP A 1 372 ? -12.672 -10.68 -1.674 1 87.5 372 ASP A O 1
ATOM 2982 N N . PRO A 1 373 ? -11.781 -11.086 0.345 1 89.94 373 PRO A N 1
ATOM 2983 C CA . PRO A 1 373 ? -10.875 -12.117 -0.167 1 89.94 373 PRO A CA 1
ATOM 2984 C C . PRO A 1 373 ? -11.617 -13.367 -0.637 1 89.94 373 PRO A C 1
ATOM 2986 O O . PRO A 1 373 ? -11.023 -14.234 -1.292 1 89.94 373 PRO A O 1
ATOM 2989 N N . LEU A 1 374 ? -12.789 -13.508 -0.336 1 88.75 374 LEU A N 1
ATOM 2990 C CA . LEU A 1 374 ? -13.539 -14.695 -0.744 1 88.75 374 LEU A CA 1
ATOM 2991 C C . LEU A 1 374 ? -14.461 -14.375 -1.916 1 88.75 374 LEU A C 1
ATOM 2993 O O . LEU A 1 374 ? -15.258 -15.219 -2.332 1 88.75 374 LEU A O 1
ATOM 2997 N N . CYS A 1 375 ? -14.367 -13.117 -2.445 1 90.44 375 CYS A N 1
ATOM 2998 C CA . CYS A 1 375 ? -15.117 -12.672 -3.613 1 90.44 375 CYS A CA 1
ATOM 2999 C C . CYS A 1 375 ? -16.609 -12.828 -3.395 1 90.44 375 CYS A C 1
ATOM 3001 O O . CYS A 1 375 ? -17.312 -13.391 -4.242 1 90.44 375 CYS A O 1
ATOM 3003 N N . LYS A 1 376 ? -17.047 -12.336 -2.322 1 87 376 LYS A N 1
ATOM 3004 C CA . LYS A 1 376 ? -18.469 -12.422 -1.972 1 87 376 LYS A CA 1
ATOM 3005 C C . LYS A 1 376 ? -19.156 -11.062 -2.123 1 87 376 LYS A C 1
ATOM 3007 O O . LYS A 1 376 ? -20.359 -10.992 -2.311 1 87 376 LYS A O 1
ATOM 3012 N N . GLN A 1 377 ? -18.391 -10.039 -2.004 1 86.75 377 GLN A N 1
ATOM 3013 C CA . GLN A 1 377 ? -18.938 -8.695 -2.047 1 86.75 377 GLN A CA 1
ATOM 3014 C C . GLN A 1 377 ? -18.5 -7.957 -3.307 1 86.75 377 GLN A C 1
ATOM 3016 O O . GLN A 1 377 ? -17.453 -7.297 -3.311 1 86.75 377 GLN A O 1
ATOM 3021 N N . PRO A 1 378 ? -19.328 -7.941 -4.328 1 91.12 378 PRO A N 1
ATOM 3022 C CA . PRO A 1 378 ? -18.938 -7.324 -5.602 1 91.12 378 PRO A CA 1
ATOM 3023 C C . PRO A 1 378 ? -18.812 -5.805 -5.508 1 91.12 378 PRO A C 1
ATOM 3025 O O . PRO A 1 378 ? -19.594 -5.164 -4.797 1 91.12 378 PRO A O 1
ATOM 3028 N N . THR A 1 379 ? -17.906 -5.207 -6.234 1 91.25 379 THR A N 1
ATOM 3029 C CA . THR A 1 379 ? -17.719 -3.76 -6.262 1 91.25 379 THR A CA 1
ATOM 3030 C C . THR A 1 379 ? -17.984 -3.209 -7.66 1 91.25 379 THR A C 1
ATOM 3032 O O . THR A 1 379 ? -18.703 -2.215 -7.816 1 91.25 379 THR A O 1
ATOM 3035 N N . PHE A 1 380 ? -17.391 -3.795 -8.711 1 93.56 380 PHE A N 1
ATOM 3036 C CA . PHE A 1 380 ? -17.688 -3.414 -10.086 1 93.56 380 PHE A CA 1
ATOM 3037 C C . PHE A 1 380 ? -17.281 -4.52 -11.055 1 93.56 380 PHE A C 1
ATOM 3039 O O . PHE A 1 380 ? -16.516 -5.41 -10.703 1 93.56 380 PHE A O 1
ATOM 3046 N N . THR A 1 381 ? -17.812 -4.469 -12.25 1 95.19 381 THR A N 1
ATOM 3047 C CA . THR A 1 381 ? -17.484 -5.418 -13.305 1 95.19 381 THR A CA 1
ATOM 3048 C C . THR A 1 381 ? -17.047 -4.688 -14.57 1 95.19 381 THR A C 1
ATOM 3050 O O . THR A 1 381 ? -17.516 -3.58 -14.852 1 95.19 381 THR A O 1
ATOM 3053 N N . ILE A 1 382 ? -16.141 -5.316 -15.273 1 96.06 382 ILE A N 1
ATOM 3054 C CA . ILE A 1 382 ? -15.672 -4.773 -16.547 1 96.06 382 ILE A CA 1
ATOM 3055 C C . ILE A 1 382 ? -15.812 -5.824 -17.641 1 96.06 382 ILE A C 1
ATOM 3057 O O . ILE A 1 382 ? -15.453 -6.988 -17.438 1 96.06 382 ILE A O 1
ATOM 3061 N N . TYR A 1 383 ? -16.453 -5.441 -18.672 1 96.75 383 TYR A N 1
ATOM 3062 C CA . TYR A 1 383 ? -16.438 -6.191 -19.922 1 96.75 383 TYR A CA 1
ATOM 3063 C C . TYR A 1 383 ? -15.469 -5.555 -20.922 1 96.75 383 TYR A C 1
ATOM 3065 O O . TYR A 1 383 ? -15.469 -4.332 -21.094 1 96.75 383 TYR A O 1
ATOM 3073 N N . ALA A 1 384 ? -14.641 -6.309 -21.516 1 97.56 384 ALA A N 1
ATOM 3074 C CA . ALA A 1 384 ? -13.719 -5.824 -22.547 1 97.56 384 ALA A CA 1
ATOM 3075 C C . ALA A 1 384 ? -13.641 -6.805 -23.703 1 97.56 384 ALA A C 1
ATOM 3077 O O . ALA A 1 384 ? -13.789 -8.016 -23.516 1 97.56 384 ALA A O 1
ATOM 3078 N N . SER A 1 385 ? -13.422 -6.27 -24.891 1 97.75 385 SER A N 1
ATOM 3079 C CA . SER A 1 385 ? -13.281 -7.117 -26.078 1 97.75 385 SER A CA 1
ATOM 3080 C C . SER A 1 385 ? -12.383 -6.465 -27.125 1 97.75 385 SER A C 1
ATOM 3082 O O . SER A 1 385 ? -12.109 -5.266 -27.047 1 97.75 385 SER A O 1
ATOM 3084 N N . GLY A 1 386 ? -11.883 -7.297 -28.016 1 97.94 386 GLY A N 1
ATOM 3085 C CA . GLY A 1 386 ? -11 -6.836 -29.078 1 97.94 386 GLY A CA 1
ATOM 3086 C C . GLY A 1 386 ? -10.383 -7.969 -29.875 1 97.94 386 GLY A C 1
ATOM 3087 O O . GLY A 1 386 ? -11.023 -9 -30.109 1 97.94 386 GLY A O 1
ATOM 3088 N N . ARG A 1 387 ? -9.242 -7.668 -30.422 1 97.81 387 ARG A N 1
ATOM 3089 C CA . ARG A 1 387 ? -8.523 -8.641 -31.234 1 97.81 387 ARG A CA 1
ATOM 3090 C C . ARG A 1 387 ? -7.117 -8.883 -30.703 1 97.81 387 ARG A C 1
ATOM 3092 O O . ARG A 1 387 ? -6.609 -8.094 -29.906 1 97.81 387 ARG A O 1
ATOM 3099 N N . TYR A 1 388 ? -6.574 -10.031 -31.094 1 97.38 388 TYR A N 1
ATOM 3100 C CA . TYR A 1 388 ? -5.203 -10.312 -30.688 1 97.38 388 TYR A CA 1
ATOM 3101 C C . TYR A 1 388 ? -4.387 -10.867 -31.844 1 97.38 388 TYR A C 1
ATOM 3103 O O . TYR A 1 388 ? -4.949 -11.328 -32.844 1 97.38 388 TYR A O 1
ATOM 3111 N N . THR A 1 389 ? -3.1 -10.773 -31.75 1 95.69 389 THR A N 1
ATOM 3112 C CA . THR A 1 389 ? -2.176 -11.195 -32.812 1 95.69 389 THR A CA 1
ATOM 3113 C C . THR A 1 389 ? -1.864 -12.688 -32.688 1 95.69 389 THR A C 1
ATOM 3115 O O . THR A 1 389 ? -2.26 -13.328 -31.703 1 95.69 389 THR A O 1
ATOM 3118 N N . GLN A 1 390 ? -1.088 -13.109 -33.656 1 90.88 390 GLN A N 1
ATOM 3119 C CA . GLN A 1 390 ? -0.559 -14.461 -33.594 1 90.88 390 GLN A CA 1
ATOM 3120 C C . GLN A 1 390 ? 0.538 -14.57 -32.531 1 90.88 390 GLN A C 1
ATOM 3122 O O . GLN A 1 390 ? 1.339 -13.641 -32.375 1 90.88 390 GLN A O 1
ATOM 3127 N N . GLY A 1 391 ? 0.565 -15.625 -31.922 1 91.38 391 GLY A N 1
ATOM 3128 C CA . GLY A 1 391 ? 1.527 -15.828 -30.844 1 91.38 391 GLY A CA 1
ATOM 3129 C C . GLY A 1 391 ? 2.926 -16.125 -31.344 1 91.38 391 GLY A C 1
ATOM 3130 O O . GLY A 1 391 ? 3.094 -16.812 -32.375 1 91.38 391 GLY A O 1
ATOM 3131 N N . VAL A 1 392 ? 3.898 -15.539 -30.656 1 94 392 VAL A N 1
ATOM 3132 C CA . VAL A 1 392 ? 5.305 -15.844 -30.891 1 94 392 VAL A CA 1
ATOM 3133 C C . VAL A 1 392 ? 5.969 -16.281 -29.594 1 94 392 VAL A C 1
ATOM 3135 O O . VAL A 1 392 ? 5.695 -15.727 -28.531 1 94 392 VAL A O 1
ATOM 3138 N N . PRO A 1 393 ? 6.789 -17.297 -29.688 1 94.19 393 PRO A N 1
ATOM 3139 C CA . PRO A 1 393 ? 7.488 -17.719 -28.469 1 94.19 393 PRO A CA 1
ATOM 3140 C C . PRO A 1 393 ? 8.305 -16.594 -27.844 1 94.19 393 PRO A C 1
ATOM 3142 O O . PRO A 1 393 ? 8.953 -15.812 -28.562 1 94.19 393 PRO A O 1
ATOM 3145 N N . SER A 1 394 ? 8.266 -16.484 -26.578 1 95.5 394 SER A N 1
ATOM 3146 C CA . SER A 1 394 ? 8.984 -15.414 -25.875 1 95.5 394 SER A CA 1
ATOM 3147 C C . SER A 1 394 ? 10.484 -15.672 -25.875 1 95.5 394 SER A C 1
ATOM 3149 O O . SER A 1 394 ? 10.93 -16.797 -25.594 1 95.5 394 SER A O 1
ATOM 3151 N N . SER A 1 395 ? 11.195 -14.617 -26.125 1 93.81 395 SER A N 1
ATOM 3152 C CA . SER A 1 395 ? 12.648 -14.711 -26.016 1 93.81 395 SER A CA 1
ATOM 3153 C C . SER A 1 395 ? 13.125 -14.492 -24.594 1 93.81 395 SER A C 1
ATOM 3155 O O . SER A 1 395 ? 14.219 -14.922 -24.219 1 93.81 395 SER A O 1
ATOM 3157 N N . LYS A 1 396 ? 12.359 -13.867 -23.812 1 95.19 396 LYS A N 1
ATOM 3158 C CA . LYS A 1 396 ? 12.734 -13.508 -22.453 1 95.19 396 LYS A CA 1
ATOM 3159 C C . LYS A 1 396 ? 12.297 -14.586 -21.469 1 95.19 396 LYS A C 1
ATOM 3161 O O . LYS A 1 396 ? 13.039 -14.922 -20.531 1 95.19 396 LYS A O 1
ATOM 3166 N N . VAL A 1 397 ? 11.117 -15.078 -21.672 1 96.5 397 VAL A N 1
ATOM 3167 C CA . VAL A 1 397 ? 10.5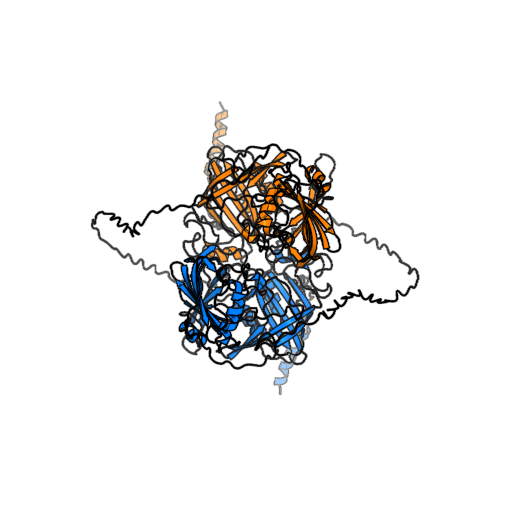7 -16.078 -20.75 1 96.5 397 VAL A CA 1
ATOM 3168 C C . VAL A 1 397 ? 10.43 -17.406 -21.484 1 96.5 397 VAL A C 1
ATOM 3170 O O . VAL A 1 397 ? 9.43 -17.672 -22.156 1 96.5 397 VAL A O 1
ATOM 3173 N N . ARG A 1 398 ? 11.328 -18.281 -21.188 1 93.19 398 ARG A N 1
ATOM 3174 C CA . ARG A 1 398 ? 11.281 -19.594 -21.828 1 93.19 398 ARG A CA 1
ATOM 3175 C C . ARG A 1 398 ? 9.961 -20.297 -21.516 1 93.19 398 ARG A C 1
ATOM 3177 O O . ARG A 1 398 ? 9.516 -20.344 -20.375 1 93.19 398 ARG A O 1
ATOM 3184 N N . GLY A 1 399 ? 9.328 -20.844 -22.594 1 90.56 399 GLY A N 1
ATOM 3185 C CA . GLY A 1 399 ? 8.062 -21.547 -22.438 1 90.56 399 GLY A CA 1
ATOM 3186 C C . GLY A 1 399 ? 6.855 -20.625 -22.562 1 90.56 399 GLY A C 1
ATOM 3187 O O . GLY A 1 399 ? 5.715 -21.094 -22.594 1 90.56 399 GLY A O 1
ATOM 3188 N N . GLY A 1 400 ? 7.129 -19.344 -22.594 1 95.12 400 GLY A N 1
ATOM 3189 C CA . GLY A 1 400 ? 6.055 -18.375 -22.719 1 95.12 400 GLY A CA 1
ATOM 3190 C C . GLY A 1 400 ? 5.77 -17.984 -24.156 1 95.12 400 GLY A C 1
ATOM 3191 O O . GLY A 1 400 ? 6.664 -18.031 -25 1 95.12 400 GLY A O 1
ATOM 3192 N N . MET A 1 401 ? 4.52 -17.625 -24.422 1 96.25 401 MET A N 1
ATOM 3193 C CA . MET A 1 401 ? 4.086 -17.125 -25.719 1 96.25 401 MET A CA 1
ATOM 3194 C C . MET A 1 401 ? 3.691 -15.648 -25.625 1 96.25 401 MET A C 1
ATOM 3196 O O . MET A 1 401 ? 2.986 -15.25 -24.688 1 96.25 401 MET A O 1
ATOM 3200 N N . GLU A 1 402 ? 4.156 -14.867 -26.547 1 96.94 402 GLU A N 1
ATOM 3201 C CA . GLU A 1 402 ? 3.881 -13.43 -26.547 1 96.94 402 GLU A CA 1
ATOM 3202 C C . GLU A 1 402 ? 2.783 -13.078 -27.547 1 96.94 402 GLU A C 1
ATOM 3204 O O . GLU A 1 402 ? 2.814 -13.523 -28.703 1 96.94 402 GLU A O 1
ATOM 3209 N N . LEU A 1 403 ? 1.814 -12.422 -27.078 1 96.94 403 LEU A N 1
ATOM 3210 C CA . LEU A 1 403 ? 0.726 -11.906 -27.906 1 96.94 403 LEU A CA 1
ATOM 3211 C C . LEU A 1 403 ? 0.446 -10.438 -27.594 1 96.94 403 LEU A C 1
ATOM 3213 O O . LEU A 1 403 ? 0.835 -9.945 -26.531 1 96.94 403 LEU A O 1
ATOM 3217 N N . ALA A 1 404 ? -0.114 -9.766 -28.547 1 97.56 404 ALA A N 1
ATOM 3218 C CA . ALA A 1 404 ? -0.594 -8.398 -28.328 1 97.56 404 ALA A CA 1
ATOM 3219 C C . ALA A 1 404 ? -2.111 -8.328 -28.453 1 97.56 404 ALA A C 1
ATOM 3221 O O . ALA A 1 404 ? -2.68 -8.805 -29.438 1 97.56 404 ALA A O 1
ATOM 3222 N N . PHE A 1 405 ? -2.742 -7.789 -27.5 1 97.56 405 PHE A N 1
ATOM 3223 C CA . PHE A 1 405 ? -4.195 -7.676 -27.453 1 97.56 405 PHE A CA 1
ATOM 3224 C C . PHE A 1 405 ? -4.629 -6.227 -27.656 1 97.56 405 PHE A C 1
ATOM 3226 O O . PHE A 1 405 ? -4.246 -5.348 -26.875 1 97.56 405 PHE A O 1
ATOM 3233 N N . LYS A 1 406 ? -5.344 -6.027 -28.625 1 97.5 406 LYS A N 1
ATOM 3234 C CA . LYS A 1 406 ? -5.965 -4.723 -28.828 1 97.5 406 LYS A CA 1
ATOM 3235 C C . LYS A 1 406 ? -7.355 -4.676 -28.188 1 97.5 406 LYS A C 1
ATOM 3237 O O . LYS A 1 406 ? -8.203 -5.527 -28.484 1 97.5 406 LYS A O 1
ATOM 3242 N N . VAL A 1 407 ? -7.555 -3.768 -27.328 1 97.62 407 VAL A N 1
ATOM 3243 C CA . VAL A 1 407 ? -8.844 -3.574 -26.672 1 97.62 407 VAL A CA 1
ATOM 3244 C C . VAL A 1 407 ? -9.586 -2.416 -27.328 1 97.62 407 VAL A C 1
ATOM 3246 O O . VAL A 1 407 ? -9.102 -1.281 -27.328 1 97.62 407 VAL A O 1
ATOM 3249 N N . THR A 1 408 ? -10.766 -2.707 -27.781 1 97.75 408 THR A N 1
ATOM 3250 C CA . THR A 1 408 ? -11.461 -1.686 -28.547 1 97.75 408 THR A CA 1
ATOM 3251 C C . THR A 1 408 ? -12.805 -1.345 -27.906 1 97.75 408 THR A C 1
ATOM 3253 O O . THR A 1 408 ? -13.375 -0.283 -28.172 1 97.75 408 THR A O 1
ATOM 3256 N N . GLN A 1 409 ? -13.328 -2.246 -27.156 1 97.75 409 GLN A N 1
ATOM 3257 C CA . GLN A 1 409 ? -14.602 -2.023 -26.5 1 97.75 409 GLN A CA 1
ATOM 3258 C C . GLN A 1 409 ? -14.516 -2.363 -25.016 1 97.75 409 GLN A C 1
ATOM 3260 O O . GLN A 1 409 ? -13.836 -3.316 -24.625 1 97.75 409 GLN A O 1
ATOM 3265 N N . ALA A 1 410 ? -15.188 -1.581 -24.234 1 98 410 ALA A N 1
ATOM 3266 C CA . ALA A 1 410 ? -15.258 -1.865 -22.797 1 98 410 ALA A CA 1
ATOM 3267 C C . ALA A 1 410 ? -16.547 -1.319 -22.188 1 98 410 ALA A C 1
ATOM 3269 O O . ALA A 1 410 ? -17.078 -0.301 -22.641 1 98 410 ALA A O 1
ATOM 3270 N N . ARG A 1 411 ? -17.047 -1.99 -21.219 1 98.12 411 ARG A N 1
ATOM 3271 C CA . ARG A 1 411 ? -18.203 -1.601 -20.422 1 98.12 411 ARG A CA 1
ATOM 3272 C C . ARG A 1 411 ? -17.938 -1.771 -18.938 1 98.12 411 ARG A C 1
ATOM 3274 O O . ARG A 1 411 ? -17.156 -2.631 -18.531 1 98.12 411 ARG A O 1
ATOM 3281 N N . VAL A 1 412 ? -18.562 -0.897 -18.172 1 97.31 412 VAL A N 1
ATOM 3282 C CA . VAL A 1 412 ? -18.375 -0.935 -16.719 1 97.31 412 VAL A CA 1
ATOM 3283 C C . VAL A 1 412 ? -19.719 -0.979 -16.016 1 97.31 412 VAL A C 1
ATOM 3285 O O . VAL A 1 412 ? -20.672 -0.333 -16.453 1 97.31 412 VAL A O 1
ATOM 3288 N N . THR A 1 413 ? -19.812 -1.79 -14.992 1 97.44 413 THR A N 1
ATOM 3289 C CA . THR A 1 413 ? -21 -1.857 -14.133 1 97.44 413 THR A CA 1
ATOM 3290 C C . THR A 1 413 ? -20.609 -1.701 -12.672 1 97.44 413 THR A C 1
ATOM 3292 O O . THR A 1 413 ? -20.016 -2.607 -12.078 1 97.44 413 THR A O 1
ATOM 3295 N N . PRO A 1 414 ? -20.938 -0.535 -12.086 1 96.44 414 PRO A N 1
ATOM 3296 C CA . PRO A 1 414 ? -20.703 -0.427 -10.648 1 96.44 414 PRO A CA 1
ATOM 3297 C C . PRO A 1 414 ? -21.672 -1.275 -9.828 1 96.44 414 PRO A C 1
ATOM 3299 O O . PRO A 1 414 ? -22.859 -1.372 -10.18 1 96.44 414 PRO A O 1
ATOM 3302 N N . MET A 1 415 ? -21.188 -1.909 -8.766 1 94.69 415 MET A N 1
ATOM 3303 C CA . MET A 1 415 ? -22 -2.855 -8 1 94.69 415 MET A CA 1
ATOM 3304 C C . MET A 1 415 ? -22.172 -2.387 -6.562 1 94.69 415 MET A C 1
ATOM 3306 O O . MET A 1 415 ? -22.844 -3.039 -5.766 1 94.69 415 MET A O 1
ATOM 3310 N N . ASP A 1 416 ? -21.5 -1.31 -6.152 1 89.31 416 ASP A N 1
ATOM 3311 C CA . ASP A 1 416 ? -21.656 -0.764 -4.809 1 89.31 416 ASP A CA 1
ATOM 3312 C C . ASP A 1 416 ? -21.688 0.763 -4.832 1 89.31 416 ASP A C 1
ATOM 3314 O O . ASP A 1 416 ? -21.359 1.377 -5.852 1 89.31 416 ASP A O 1
ATOM 3318 N N . GLN A 1 417 ? -22.062 1.294 -3.707 1 89.19 417 GLN A N 1
ATOM 3319 C CA . GLN A 1 417 ? -22.281 2.736 -3.641 1 89.19 417 GLN A CA 1
ATOM 3320 C C . GLN A 1 417 ? -20.953 3.496 -3.715 1 89.19 417 GLN A C 1
ATOM 3322 O O . GLN A 1 417 ? -20.891 4.586 -4.285 1 89.19 417 GLN A O 1
ATOM 3327 N N . VAL A 1 418 ? -20.016 2.961 -3.152 1 87.94 418 VAL A N 1
ATOM 3328 C CA . VAL A 1 418 ? -18.719 3.631 -3.148 1 87.94 418 VAL A CA 1
ATOM 3329 C C . VAL A 1 418 ? -18.203 3.781 -4.578 1 87.94 418 VAL A C 1
ATOM 3331 O O . VAL A 1 418 ? -17.719 4.848 -4.965 1 87.94 418 VAL A O 1
ATOM 3334 N N . THR A 1 419 ? -18.312 2.75 -5.355 1 91.94 419 THR A N 1
ATOM 3335 C CA . THR A 1 419 ? -17.891 2.795 -6.75 1 91.94 419 THR A CA 1
ATOM 3336 C C . THR A 1 419 ? -18.75 3.775 -7.543 1 91.94 419 THR A C 1
ATOM 3338 O O . THR A 1 419 ? -18.234 4.52 -8.383 1 91.94 419 THR A O 1
ATOM 3341 N N . VAL A 1 420 ? -20 3.75 -7.297 1 94.12 420 VAL A N 1
ATOM 3342 C CA . VAL A 1 420 ? -20.906 4.664 -7.98 1 94.12 420 VAL A CA 1
ATOM 3343 C C . VAL A 1 420 ? -20.484 6.105 -7.723 1 94.12 420 VAL A C 1
ATOM 3345 O O . VAL A 1 420 ? -20.391 6.91 -8.656 1 94.12 420 VAL A O 1
ATOM 3348 N N . MET A 1 421 ? -20.219 6.375 -6.473 1 89.81 421 MET A N 1
ATOM 3349 C CA . MET A 1 421 ? -19.812 7.73 -6.113 1 89.81 421 MET A CA 1
ATOM 3350 C C . MET A 1 421 ? -18.5 8.109 -6.809 1 89.81 421 MET A C 1
ATOM 3352 O O . MET A 1 421 ? -18.359 9.227 -7.297 1 89.81 421 MET A O 1
ATOM 3356 N N . MET A 1 422 ? -17.609 7.227 -6.859 1 91.06 422 MET A N 1
ATOM 3357 C CA . MET A 1 422 ? -16.328 7.473 -7.512 1 91.06 422 MET A CA 1
ATOM 3358 C C . MET A 1 422 ? -16.516 7.75 -9 1 91.06 422 MET A C 1
ATOM 3360 O O . MET A 1 422 ? -15.977 8.719 -9.531 1 91.06 422 MET A O 1
ATOM 3364 N N . LEU A 1 423 ? -17.281 6.938 -9.656 1 95 423 LEU A N 1
ATOM 3365 C CA . LEU A 1 423 ? -17.5 7.098 -11.094 1 95 423 LEU A CA 1
ATOM 3366 C C . LEU A 1 423 ? -18.25 8.391 -11.391 1 95 423 LEU A C 1
ATOM 3368 O O . LEU A 1 423 ? -17.969 9.062 -12.391 1 95 423 LEU A O 1
ATOM 3372 N N . ASN A 1 424 ? -19.141 8.742 -10.539 1 93.88 424 ASN A N 1
ATOM 3373 C CA . ASN A 1 424 ? -19.891 9.969 -10.742 1 93.88 424 ASN A CA 1
ATOM 3374 C C . ASN A 1 424 ? -19.047 11.203 -10.438 1 93.88 424 ASN A C 1
ATOM 3376 O O . ASN A 1 424 ? -19.453 12.328 -10.742 1 93.88 424 ASN A O 1
ATOM 3380 N N . SER A 1 425 ? -17.938 11.016 -9.844 1 91.56 425 SER A N 1
ATOM 3381 C CA . SER A 1 425 ? -17.016 12.117 -9.586 1 91.56 425 SER A CA 1
ATOM 3382 C C . SER A 1 425 ? -16.047 12.312 -10.75 1 91.56 425 SER A C 1
ATOM 3384 O O . SER A 1 425 ? -15.195 13.195 -10.711 1 91.56 425 SER A O 1
ATOM 3386 N N . SER A 1 426 ? -16.25 11.531 -11.773 1 93.25 426 SER A N 1
ATOM 3387 C CA . SER A 1 426 ? -15.344 11.609 -12.914 1 93.25 426 SER A CA 1
ATOM 3388 C C . SER A 1 426 ? -15.586 12.875 -13.719 1 93.25 426 SER A C 1
ATOM 3390 O O . SER A 1 426 ? -16.719 13.367 -13.797 1 93.25 426 SER A O 1
ATOM 3392 N N . GLU A 1 427 ? -14.469 13.375 -14.266 1 90.75 427 GLU A N 1
ATOM 3393 C CA . GLU A 1 427 ? -14.578 14.508 -15.18 1 90.75 427 GLU A CA 1
ATOM 3394 C C . GLU A 1 427 ? -15.539 14.203 -16.328 1 90.75 427 GLU A C 1
ATOM 3396 O O . GLU A 1 427 ? -15.461 13.141 -16.953 1 90.75 427 GLU A O 1
ATOM 3401 N N . PRO A 1 428 ? -16.438 15.18 -16.578 1 91.19 428 PRO A N 1
ATOM 3402 C CA . PRO A 1 428 ? -17.391 14.953 -17.688 1 91.19 428 PRO A CA 1
ATOM 3403 C C . PRO A 1 428 ? -16.688 14.617 -19 1 91.19 428 PRO A C 1
ATOM 3405 O O . PRO A 1 428 ? -15.703 15.273 -19.359 1 91.19 428 PRO A O 1
ATOM 3408 N N . GLY A 1 429 ? -17.141 13.539 -19.641 1 92.94 429 GLY A N 1
ATOM 3409 C CA . GLY A 1 429 ? -16.594 13.125 -20.922 1 92.94 429 GLY A CA 1
ATOM 3410 C C . GLY A 1 429 ? -15.43 12.148 -20.797 1 92.94 429 GLY A C 1
ATOM 3411 O O . GLY A 1 429 ? -14.914 11.656 -21.797 1 92.94 429 GLY A O 1
ATOM 3412 N N . SER A 1 430 ? -15.148 11.836 -19.562 1 93.06 430 SER A N 1
ATOM 3413 C CA . SER A 1 430 ? -13.969 11.008 -19.359 1 93.06 430 SER A CA 1
ATOM 3414 C C . SER A 1 430 ? -14.352 9.586 -18.969 1 93.06 430 SER A C 1
ATOM 3416 O O . SER A 1 430 ? -13.508 8.688 -18.938 1 93.06 430 SER A O 1
ATOM 3418 N N . CYS A 1 431 ? -15.609 9.398 -18.609 1 96.12 431 CYS A N 1
ATOM 3419 C CA . CYS A 1 431 ? -16.016 8.094 -18.109 1 96.12 431 CYS A CA 1
ATOM 3420 C C . CYS A 1 431 ? -17.531 7.914 -18.234 1 96.12 431 CYS A C 1
ATOM 3422 O O . CYS A 1 431 ? -18.266 8.141 -17.266 1 96.12 431 CYS A O 1
ATOM 3424 N N . GLY A 1 432 ? -17.953 7.457 -19.422 1 95.44 432 GLY A N 1
ATOM 3425 C CA . GLY A 1 432 ? -19.375 7.246 -19.609 1 95.44 432 GLY A CA 1
ATOM 3426 C C . GLY A 1 432 ? -20.188 8.523 -19.516 1 95.44 432 GLY A C 1
ATOM 3427 O O . GLY A 1 432 ? -19.672 9.617 -19.75 1 95.44 432 GLY A O 1
ATOM 3428 N N . LEU A 1 433 ? -21.469 8.328 -19.234 1 93.75 433 LEU A N 1
ATOM 3429 C CA . LEU A 1 433 ? -22.344 9.484 -19.109 1 93.75 433 LEU A CA 1
ATOM 3430 C C . LEU A 1 433 ? -22.188 10.156 -17.75 1 93.75 433 LEU A C 1
ATOM 3432 O O . LEU A 1 433 ? -22.297 9.492 -16.719 1 93.75 433 LEU A O 1
ATOM 3436 N N . ALA A 1 434 ? -21.969 11.406 -17.812 1 91 434 ALA A N 1
ATOM 3437 C CA . ALA A 1 434 ? -21.656 12.164 -16.609 1 91 434 ALA A CA 1
ATOM 3438 C C . ALA A 1 434 ? -22.781 12.047 -15.57 1 91 434 ALA A C 1
ATOM 3440 O O . ALA A 1 434 ? -23.953 12.211 -15.898 1 91 434 ALA A O 1
ATOM 3441 N N . SER A 1 435 ? -22.406 11.727 -14.336 1 91.25 435 SER A N 1
ATOM 3442 C CA . SER A 1 435 ? -23.25 11.695 -13.156 1 91.25 435 SER A CA 1
ATOM 3443 C C . SER A 1 435 ? -24.453 10.766 -13.352 1 91.25 435 SER A C 1
ATOM 3445 O O . SER A 1 435 ? -25.547 11.047 -12.875 1 91.25 435 SER A O 1
ATOM 3447 N N . SER A 1 436 ? -24.25 9.727 -14.125 1 94.5 436 SER A N 1
ATOM 3448 C CA . SER A 1 436 ? -25.375 8.859 -14.453 1 94.5 436 SER A CA 1
ATOM 3449 C C . SER A 1 436 ? -25.141 7.438 -13.953 1 94.5 436 SER A C 1
ATOM 3451 O O . SER A 1 436 ? -25.953 6.547 -14.18 1 94.5 436 SER A O 1
ATOM 3453 N N . TRP A 1 437 ? -24.062 7.289 -13.32 1 96.56 437 TRP A N 1
ATOM 3454 C CA . TRP A 1 437 ? -23.766 5.945 -12.836 1 96.56 437 TRP A CA 1
ATOM 3455 C C . TRP A 1 437 ? -24.672 5.562 -11.672 1 96.56 437 TRP A C 1
ATOM 3457 O O . TRP A 1 437 ? -24.953 6.387 -10.805 1 96.56 437 TRP A O 1
ATOM 3467 N N . SER A 1 438 ? -25.141 4.344 -11.727 1 96.75 438 SER A N 1
ATOM 3468 C CA . SER A 1 438 ? -25.969 3.773 -10.672 1 96.75 438 SER A CA 1
ATOM 3469 C C . SER A 1 438 ? -25.641 2.303 -10.438 1 96.75 438 SER A C 1
ATOM 3471 O O . SER A 1 438 ? -25.141 1.625 -11.344 1 96.75 438 SER A O 1
ATOM 3473 N N . THR A 1 439 ? -25.938 1.911 -9.289 1 95.12 439 THR A N 1
ATOM 3474 C CA . THR A 1 439 ? -25.578 0.548 -8.914 1 95.12 439 THR A CA 1
ATOM 3475 C C . THR A 1 439 ? -26.266 -0.462 -9.836 1 95.12 439 THR A C 1
ATOM 3477 O O . THR A 1 439 ? -27.469 -0.395 -10.047 1 95.12 439 THR A O 1
ATOM 3480 N N . GLY A 1 440 ? -25.516 -1.354 -10.406 1 95.62 440 GLY A N 1
ATOM 3481 C CA . GLY A 1 440 ? -26.031 -2.469 -11.188 1 95.62 440 GLY A CA 1
ATOM 3482 C C . GLY A 1 440 ? -26.297 -2.113 -12.633 1 95.62 440 GLY A C 1
ATOM 3483 O O . GLY A 1 440 ? -26.703 -2.969 -13.422 1 95.62 440 GLY A O 1
ATOM 3484 N N . VAL A 1 441 ? -26.078 -0.944 -13.008 1 96.62 441 VAL A N 1
ATOM 3485 C CA . VAL A 1 441 ? -26.375 -0.512 -14.375 1 96.62 441 VAL A CA 1
ATOM 3486 C C . VAL A 1 441 ? -25.078 -0.413 -15.172 1 96.62 441 VAL A C 1
ATOM 3488 O O . VAL A 1 441 ? -24.172 0.344 -14.805 1 96.62 441 VAL A O 1
ATOM 3491 N N . GLU A 1 442 ? -25.047 -1.137 -16.203 1 97.06 442 GLU A N 1
ATOM 3492 C CA . GLU A 1 442 ? -23.859 -1.154 -17.062 1 97.06 442 GLU A CA 1
ATOM 3493 C C . GLU A 1 442 ? -23.844 0.051 -18 1 97.06 442 GLU A C 1
ATOM 3495 O O . GLU A 1 442 ? -24.891 0.47 -18.5 1 97.06 442 GLU A O 1
ATOM 3500 N N . GLN A 1 443 ? -22.688 0.592 -18.25 1 97.31 443 GLN A N 1
ATOM 3501 C CA . GLN A 1 443 ? -22.516 1.646 -19.234 1 97.31 443 GLN A CA 1
ATOM 3502 C C . GLN A 1 443 ? -21.328 1.341 -20.141 1 97.31 443 GLN A C 1
ATOM 3504 O O . GLN A 1 443 ? -20.297 0.823 -19.688 1 97.31 443 GLN A O 1
ATOM 3509 N N . ASP A 1 444 ? -21.562 1.623 -21.438 1 97.44 444 ASP A N 1
ATOM 3510 C CA . ASP A 1 444 ? -20.484 1.526 -22.422 1 97.44 444 ASP A CA 1
ATOM 3511 C C . ASP A 1 444 ? -19.531 2.711 -22.297 1 97.44 444 ASP A C 1
ATOM 3513 O O . ASP A 1 444 ? -19.953 3.867 -22.375 1 97.44 444 ASP A O 1
ATOM 3517 N N . ILE A 1 445 ? -18.281 2.453 -22.109 1 97.88 445 ILE A N 1
ATOM 3518 C CA . ILE A 1 445 ? -17.328 3.541 -21.938 1 97.88 445 ILE A CA 1
ATOM 3519 C C . ILE A 1 445 ? -16.5 3.711 -23.203 1 97.88 445 ILE A C 1
ATOM 3521 O O . ILE A 1 445 ? -15.531 4.477 -23.234 1 97.88 445 ILE A O 1
ATOM 3525 N N . THR A 1 446 ? -16.797 3.008 -24.281 1 97.62 446 THR A N 1
ATOM 3526 C CA . THR A 1 446 ? -16.078 3.105 -25.547 1 97.62 446 THR A CA 1
ATOM 3527 C C . THR A 1 446 ? -16.203 4.512 -26.125 1 97.62 446 THR A C 1
ATOM 3529 O O . THR A 1 446 ? -15.203 5.09 -26.578 1 97.62 446 THR A O 1
ATOM 3532 N N . PRO A 1 447 ? -17.391 5.117 -26.062 1 96.44 447 PRO A N 1
ATOM 3533 C CA . PRO A 1 447 ? -17.531 6.453 -26.641 1 96.44 447 PRO A CA 1
ATOM 3534 C C . PRO A 1 447 ? -16.703 7.512 -25.922 1 96.44 447 PRO A C 1
ATOM 3536 O O . PRO A 1 447 ? -16.375 8.547 -26.516 1 96.44 447 PRO A O 1
ATOM 3539 N N . THR A 1 448 ? -16.422 7.328 -24.688 1 96.75 448 THR A N 1
ATOM 3540 C CA . THR A 1 448 ? -15.617 8.281 -23.938 1 96.75 448 THR A CA 1
ATOM 3541 C C . THR A 1 448 ? -14.148 7.898 -23.953 1 96.75 448 THR A C 1
ATOM 3543 O O . THR A 1 448 ? -13.359 8.367 -23.125 1 96.75 448 THR A O 1
ATOM 3546 N N . ASN A 1 449 ? -13.789 6.992 -24.844 1 96.5 449 ASN A N 1
ATOM 3547 C CA . ASN A 1 449 ? -12.422 6.512 -25 1 96.5 449 ASN A CA 1
ATOM 3548 C C . ASN A 1 449 ? -11.891 5.891 -23.703 1 96.5 449 ASN A C 1
ATOM 3550 O O . ASN A 1 449 ? -10.719 6.074 -23.359 1 96.5 449 ASN A O 1
ATOM 3554 N N . GLY A 1 450 ? -12.766 5.305 -23.016 1 96.44 450 GLY A N 1
ATOM 3555 C CA . GLY A 1 450 ? -12.398 4.656 -21.766 1 96.44 450 GLY A CA 1
ATOM 3556 C C . GLY A 1 450 ? -12.977 5.344 -20.547 1 96.44 450 GLY A C 1
ATOM 3557 O O . GLY A 1 450 ? -14.094 5.863 -20.594 1 96.44 450 GLY A O 1
ATOM 3558 N N . CYS A 1 451 ? -12.305 5.148 -19.484 1 95 451 CYS A N 1
ATOM 3559 C CA . CYS A 1 451 ? -12.672 5.723 -18.203 1 95 451 CYS A CA 1
ATOM 3560 C C . CYS A 1 451 ? -11.43 6.066 -17.391 1 95 451 CYS A C 1
ATOM 3562 O O . CYS A 1 451 ? -10.836 5.191 -16.75 1 95 451 CYS A O 1
ATOM 3564 N N . LEU A 1 452 ? -11.125 7.309 -17.266 1 90.5 452 LEU A N 1
ATOM 3565 C CA . LEU A 1 452 ? -9.898 7.758 -16.625 1 90.5 452 LEU A CA 1
ATOM 3566 C C . LEU A 1 452 ? -9.906 7.402 -15.141 1 90.5 452 LEU A C 1
ATOM 3568 O O . LEU A 1 452 ? -8.867 7.066 -14.578 1 90.5 452 LEU A O 1
ATOM 3572 N N . ALA A 1 453 ? -11.062 7.473 -14.562 1 89.81 453 ALA A N 1
ATOM 3573 C CA . ALA A 1 453 ? -11.164 7.16 -13.141 1 89.81 453 ALA A CA 1
ATOM 3574 C C . ALA A 1 453 ? -10.727 5.727 -12.859 1 89.81 453 ALA A C 1
ATOM 3576 O O . ALA A 1 453 ? -10.172 5.438 -11.797 1 89.81 453 ALA A O 1
ATOM 3577 N N . LEU A 1 454 ? -10.906 4.867 -13.844 1 90.38 454 LEU A N 1
ATOM 3578 C CA . LEU A 1 454 ? -10.539 3.467 -13.672 1 90.38 454 LEU A CA 1
ATOM 3579 C C . LEU A 1 454 ? -9.203 3.17 -14.336 1 90.38 454 LEU A C 1
ATOM 3581 O O . LEU A 1 454 ? -8.758 2.021 -14.367 1 90.38 454 LEU A O 1
ATOM 3585 N N . GLY A 1 455 ? -8.672 4.113 -14.961 1 87.62 455 GLY A N 1
ATOM 3586 C CA . GLY A 1 455 ? -7.391 3.941 -15.633 1 87.62 455 GLY A CA 1
ATOM 3587 C C . GLY A 1 455 ? -7.504 3.207 -16.953 1 87.62 455 GLY A C 1
ATOM 3588 O O . GLY A 1 455 ? -6.547 2.578 -17.406 1 87.62 455 GLY A O 1
ATOM 3589 N N . ILE A 1 456 ? -8.656 3.223 -17.547 1 92.31 456 ILE A N 1
ATOM 3590 C CA . ILE A 1 456 ? -8.891 2.521 -18.797 1 92.31 456 ILE A CA 1
ATOM 3591 C C . ILE A 1 456 ? -8.859 3.518 -19.953 1 92.31 456 ILE A C 1
ATOM 3593 O O . ILE A 1 456 ? -9.633 4.48 -19.969 1 92.31 456 ILE A O 1
ATOM 3597 N N . ARG A 1 457 ? -7.98 3.314 -20.859 1 93.19 457 ARG A N 1
ATOM 3598 C CA . ARG A 1 457 ? -7.914 4.082 -22.109 1 93.19 457 ARG A CA 1
ATOM 3599 C C . ARG A 1 457 ? -8.25 3.207 -23.312 1 93.19 457 ARG A C 1
ATOM 3601 O O . ARG A 1 457 ? -7.836 2.049 -23.375 1 93.19 457 ARG A O 1
ATOM 3608 N N . LEU A 1 458 ? -9.078 3.727 -24.156 1 95.88 458 LEU A N 1
ATOM 3609 C CA . LEU A 1 458 ? -9.453 2.984 -25.359 1 95.88 458 LEU A CA 1
ATOM 3610 C C . LEU A 1 458 ? -9.25 3.83 -26.609 1 95.88 458 LEU A C 1
ATOM 3612 O O . LEU A 1 458 ? -9.453 5.047 -26.578 1 95.88 458 LEU A O 1
ATOM 3616 N N . PRO A 1 459 ? -8.969 3.268 -27.766 1 96 459 PRO A N 1
ATOM 3617 C CA . PRO A 1 459 ? -8.414 1.913 -27.828 1 96 459 PRO A CA 1
ATOM 3618 C C . PRO A 1 459 ? -6.984 1.838 -27.297 1 96 459 PRO A C 1
ATOM 3620 O O . PRO A 1 459 ? -6.309 2.863 -27.188 1 96 459 PRO A O 1
ATOM 3623 N N . HIS A 1 460 ? -6.645 0.71 -26.797 1 95.12 460 HIS A N 1
ATOM 3624 C CA . HIS A 1 460 ? -5.246 0.531 -26.406 1 95.12 460 HIS A CA 1
ATOM 3625 C C . HIS A 1 460 ? -4.781 -0.895 -26.688 1 95.12 460 HIS A C 1
ATOM 3627 O O . HIS A 1 460 ? -5.586 -1.76 -27.031 1 95.12 460 HIS A O 1
ATOM 3633 N N . THR A 1 461 ? -3.502 -1.065 -26.656 1 97.19 461 THR A N 1
ATOM 3634 C CA . THR A 1 461 ? -2.889 -2.371 -26.859 1 97.19 461 THR A CA 1
ATOM 3635 C C . THR A 1 461 ? -2.172 -2.846 -25.609 1 97.19 461 THR A C 1
ATOM 3637 O O . THR A 1 461 ? -1.497 -2.059 -24.938 1 97.19 461 THR A O 1
ATOM 3640 N N . GLU A 1 462 ? -2.402 -4.047 -25.266 1 96.88 462 GLU A N 1
ATOM 3641 C CA . GLU A 1 462 ? -1.707 -4.68 -24.141 1 96.88 462 GLU A CA 1
ATOM 3642 C C . GLU A 1 462 ? -0.777 -5.789 -24.625 1 96.88 462 GLU A C 1
ATOM 3644 O O . GLU A 1 462 ? -1.203 -6.688 -25.359 1 96.88 462 GLU A O 1
ATOM 3649 N N . TYR A 1 463 ? 0.459 -5.703 -24.281 1 97.69 463 TYR A N 1
ATOM 3650 C CA . TYR A 1 463 ? 1.44 -6.738 -24.594 1 97.69 463 TYR A CA 1
ATOM 3651 C C . TYR A 1 463 ? 1.437 -7.824 -23.516 1 97.69 463 TYR A C 1
ATOM 3653 O O . TYR A 1 463 ? 1.828 -7.578 -22.375 1 97.69 463 TYR A O 1
ATOM 3661 N N . GLU A 1 464 ? 1.042 -9.016 -23.922 1 97.5 464 GLU A N 1
ATOM 3662 C CA . GLU A 1 464 ? 0.717 -10.062 -22.953 1 97.5 464 GLU A CA 1
ATOM 3663 C C . GLU A 1 464 ? 1.663 -11.25 -23.094 1 97.5 464 GLU A C 1
ATOM 3665 O O . GLU A 1 464 ? 2.344 -11.398 -24.109 1 97.5 464 GLU A O 1
ATOM 3670 N N . LEU A 1 465 ? 1.735 -12.008 -22.031 1 97.81 465 LEU A N 1
ATOM 3671 C CA . LEU A 1 465 ? 2.441 -13.281 -21.953 1 97.81 465 LEU A CA 1
ATOM 3672 C C . LEU A 1 465 ? 1.482 -14.414 -21.594 1 97.81 465 LEU A C 1
ATOM 3674 O O . LEU A 1 465 ? 0.664 -14.281 -20.688 1 97.81 465 LEU A O 1
ATOM 3678 N N . PHE A 1 466 ? 1.581 -15.586 -22.359 1 97.12 466 PHE A N 1
ATOM 3679 C CA . PHE A 1 466 ? 0.679 -16.703 -22.141 1 97.12 466 PHE A CA 1
ATOM 3680 C C . PHE A 1 466 ? 1.463 -18 -21.953 1 97.12 466 PHE A C 1
ATOM 3682 O O . PHE A 1 466 ? 2.562 -18.141 -22.5 1 97.12 466 PHE A O 1
ATOM 3689 N N . ARG A 1 467 ? 0.843 -18.859 -21.219 1 95.5 467 ARG A N 1
ATOM 3690 C CA . ARG A 1 467 ? 1.301 -20.234 -21.109 1 95.5 467 ARG A CA 1
ATOM 3691 C C . ARG A 1 467 ? 0.141 -21.172 -20.781 1 95.5 467 ARG A C 1
ATOM 3693 O O . ARG A 1 467 ? -0.81 -20.781 -20.094 1 95.5 467 ARG A O 1
ATOM 3700 N N . THR A 1 468 ? 0.199 -22.391 -21.281 1 93.44 468 THR A N 1
ATOM 3701 C CA . THR A 1 468 ? -0.819 -23.391 -20.969 1 93.44 468 THR A CA 1
ATOM 3702 C C . THR A 1 468 ? -0.195 -24.609 -20.297 1 93.44 468 THR A C 1
ATOM 3704 O O . THR A 1 468 ? 0.945 -24.969 -20.594 1 93.44 468 THR A O 1
ATOM 3707 N N . GLU A 1 469 ? -0.917 -25.125 -19.422 1 90.94 469 GLU A N 1
ATOM 3708 C CA . GLU A 1 469 ? -0.535 -26.344 -18.734 1 90.94 469 GLU A CA 1
ATOM 3709 C C . GLU A 1 469 ? -1.748 -27.234 -18.469 1 90.94 469 GLU A C 1
ATOM 3711 O O . GLU A 1 469 ? -2.889 -26.797 -18.625 1 90.94 469 GLU A O 1
ATOM 3716 N N . HIS A 1 470 ? -1.409 -28.5 -18.25 1 88.62 470 HIS A N 1
ATOM 3717 C CA . HIS A 1 470 ? -2.434 -29.422 -17.766 1 88.62 470 HIS A CA 1
ATOM 3718 C C . HIS A 1 470 ? -2.223 -29.75 -16.281 1 88.62 470 HIS A C 1
ATOM 3720 O O . HIS A 1 470 ? -1.088 -29.938 -15.844 1 88.62 470 HIS A O 1
ATOM 3726 N N . ASP A 1 471 ? -3.281 -29.766 -15.586 1 83.44 471 ASP A N 1
ATOM 3727 C CA . ASP A 1 471 ? -3.154 -30.172 -14.195 1 83.44 471 ASP A CA 1
ATOM 3728 C C . ASP A 1 471 ? -3.186 -31.703 -14.07 1 83.44 471 ASP A C 1
ATOM 3730 O O . ASP A 1 471 ? -3.334 -32.406 -15.07 1 83.44 471 ASP A O 1
ATOM 3734 N N . PRO A 1 472 ? -2.959 -32.25 -12.844 1 75.06 472 PRO A N 1
ATOM 3735 C CA . PRO A 1 472 ? -2.922 -33.688 -12.68 1 75.06 472 PRO A CA 1
ATOM 3736 C C . PRO A 1 472 ? -4.238 -34.375 -13.07 1 75.06 472 PRO A C 1
ATOM 3738 O O . PRO A 1 472 ? -4.254 -35.562 -13.383 1 75.06 472 PRO A O 1
ATOM 3741 N N . LYS A 1 473 ? -5.312 -33.594 -13.023 1 76.38 473 LYS A N 1
ATOM 3742 C CA . LYS A 1 473 ? -6.609 -34.125 -13.445 1 76.38 473 LYS A CA 1
ATOM 3743 C C . LYS A 1 473 ? -6.832 -33.938 -14.938 1 76.38 473 LYS A C 1
ATOM 3745 O O . LYS A 1 473 ? -7.949 -34.062 -15.438 1 76.38 473 LYS A O 1
ATOM 3750 N N . GLU A 1 474 ? -5.855 -33.375 -15.609 1 82.12 474 GLU A N 1
ATOM 3751 C CA . GLU A 1 474 ? -5.805 -33.188 -17.047 1 82.12 474 GLU A CA 1
ATOM 3752 C C . GLU A 1 474 ? -6.691 -32.031 -17.5 1 82.12 474 GLU A C 1
ATOM 3754 O O . GLU A 1 474 ? -7.137 -31.984 -18.641 1 82.12 474 GLU A O 1
ATOM 3759 N N . ARG A 1 475 ? -7.012 -31.312 -16.562 1 87.44 475 ARG A N 1
ATOM 3760 C CA . ARG A 1 475 ? -7.695 -30.078 -16.953 1 87.44 475 ARG A CA 1
ATOM 3761 C C . ARG A 1 475 ? -6.715 -29.078 -17.547 1 87.44 475 ARG A C 1
ATOM 3763 O O . ARG A 1 475 ? -5.57 -28.969 -17.094 1 87.44 475 ARG A O 1
ATOM 3770 N N . SER A 1 47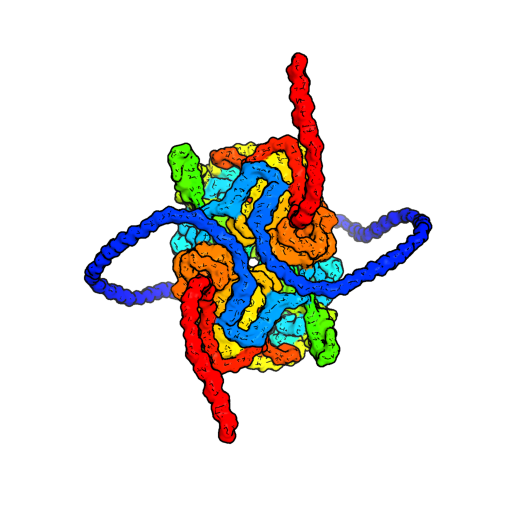6 ? -7.195 -28.328 -18.5 1 91.88 476 SER A N 1
ATOM 3771 C CA . SER A 1 476 ? -6.359 -27.328 -19.156 1 91.88 476 SER A CA 1
ATOM 3772 C C . SER A 1 476 ? -6.324 -26.031 -18.359 1 91.88 476 SER A C 1
ATOM 3774 O O . SER A 1 476 ? -7.367 -25.453 -18.047 1 91.88 476 SER A O 1
ATOM 3776 N N . LEU A 1 477 ? -5.113 -25.609 -18.109 1 94.38 477 LEU A N 1
ATOM 3777 C CA . LEU A 1 477 ? -4.91 -24.359 -17.391 1 94.38 477 LEU A CA 1
ATOM 3778 C C . LEU A 1 477 ? -4.281 -23.312 -18.297 1 94.38 477 LEU A C 1
ATOM 3780 O O . LEU A 1 477 ? -3.408 -23.625 -19.109 1 94.38 477 LEU A O 1
ATOM 3784 N N . LEU A 1 478 ? -4.793 -22.109 -18.188 1 96.31 478 LEU A N 1
ATOM 3785 C CA . LEU A 1 478 ? -4.258 -20.984 -18.938 1 96.31 478 LEU A CA 1
ATOM 3786 C C . LEU A 1 478 ? -3.637 -19.938 -18 1 96.31 478 LEU A C 1
ATOM 3788 O O . LEU A 1 478 ? -4.301 -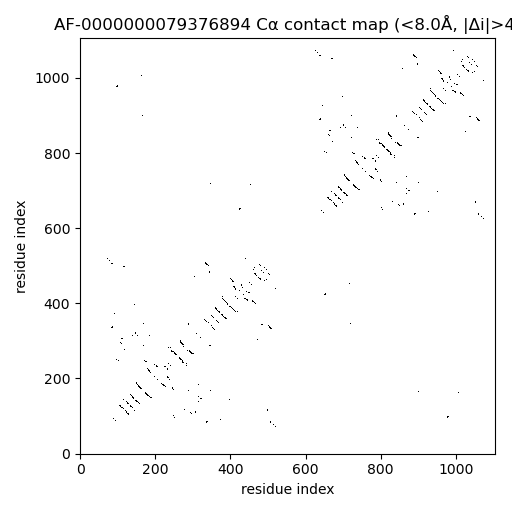19.453 -17.094 1 96.31 478 LEU A O 1
ATOM 3792 N N . TYR A 1 479 ? -2.375 -19.672 -18.234 1 96.44 479 TYR A N 1
ATOM 3793 C CA . TYR A 1 479 ? -1.661 -18.641 -17.484 1 96.44 479 TYR A CA 1
ATOM 3794 C C . TYR A 1 479 ? -1.506 -17.375 -18.328 1 96.44 479 TYR A C 1
ATOM 3796 O O . TYR A 1 479 ? -1.023 -17.422 -19.469 1 96.44 479 TYR A O 1
ATOM 3804 N N . ILE A 1 480 ? -1.949 -16.266 -17.734 1 96.81 480 ILE A N 1
ATOM 3805 C CA . ILE A 1 480 ? -1.812 -14.961 -18.359 1 96.81 480 ILE A CA 1
ATOM 3806 C C . ILE A 1 480 ? -0.819 -14.109 -17.562 1 96.81 480 ILE A C 1
ATOM 3808 O O . ILE A 1 480 ? -0.728 -14.227 -16.344 1 96.81 480 ILE A O 1
ATOM 3812 N N . GLY A 1 481 ? -0.149 -13.258 -18.281 1 96.88 481 GLY A N 1
ATOM 3813 C CA . GLY A 1 481 ? 0.921 -12.469 -17.688 1 96.88 481 GLY A CA 1
ATOM 3814 C C . GLY A 1 481 ? 0.475 -11.68 -16.469 1 96.88 481 GLY A C 1
ATOM 3815 O O . GLY A 1 481 ? -0.651 -11.18 -16.422 1 96.88 481 GLY A O 1
ATOM 3816 N N . GLU A 1 482 ? 1.438 -11.539 -15.547 1 95.31 482 GLU A N 1
ATOM 3817 C CA . GLU A 1 482 ? 1.201 -10.766 -14.328 1 95.31 482 GLU A CA 1
ATOM 3818 C C . GLU A 1 482 ? 1.169 -9.273 -14.625 1 95.31 482 GLU A C 1
ATOM 3820 O O . GLU A 1 482 ? 1.974 -8.766 -15.414 1 95.31 482 GLU A O 1
ATOM 3825 N N . ARG A 1 483 ? 0.251 -8.578 -13.922 1 91.12 483 ARG A N 1
ATOM 3826 C CA . ARG A 1 483 ? 0.172 -7.133 -14.07 1 91.12 483 ARG A CA 1
ATOM 3827 C C . ARG A 1 483 ? 1.298 -6.441 -13.312 1 91.12 483 ARG A C 1
ATOM 3829 O O . ARG A 1 483 ? 1.704 -6.898 -12.242 1 91.12 483 ARG A O 1
ATOM 3836 N N . PRO A 1 484 ? 1.707 -5.297 -13.859 1 89.38 484 PRO A N 1
ATOM 3837 C CA . PRO A 1 484 ? 2.744 -4.559 -13.133 1 89.38 484 PRO A CA 1
ATOM 3838 C C . PRO A 1 484 ? 2.311 -4.16 -11.727 1 89.38 484 PRO A C 1
ATOM 3840 O O . PRO A 1 484 ? 1.165 -3.748 -11.523 1 89.38 484 PRO A O 1
ATOM 3843 N N . THR A 1 485 ? 3.256 -4.258 -10.789 1 88.62 485 THR A N 1
ATOM 3844 C CA . THR A 1 485 ? 2.965 -3.998 -9.383 1 88.62 485 THR A CA 1
ATOM 3845 C C . THR A 1 485 ? 2.629 -2.527 -9.164 1 88.62 485 THR A C 1
ATOM 3847 O O . THR A 1 485 ? 1.91 -2.182 -8.227 1 88.62 485 THR A O 1
ATOM 3850 N N . ASP A 1 486 ? 3.094 -1.634 -9.977 1 78.25 486 ASP A N 1
ATOM 3851 C CA . ASP A 1 486 ? 2.875 -0.202 -9.797 1 78.25 486 ASP A CA 1
ATOM 3852 C C . ASP A 1 486 ? 1.511 0.219 -10.336 1 78.25 486 ASP A C 1
ATOM 3854 O O . ASP A 1 486 ? 1.162 1.4 -10.305 1 78.25 486 ASP A O 1
ATOM 3858 N N . GLY A 1 487 ? 0.831 -0.729 -10.867 1 79 487 GLY A N 1
ATOM 3859 C CA . GLY A 1 487 ? -0.521 -0.443 -11.32 1 79 487 GLY A CA 1
ATOM 3860 C C . GLY A 1 487 ? -0.586 -0.019 -12.773 1 79 487 GLY A C 1
ATOM 3861 O O . GLY A 1 487 ? -1.673 0.149 -13.328 1 79 487 GLY A O 1
ATOM 3862 N N . SER A 1 488 ? 0.521 0.087 -13.438 1 80.44 488 SER A N 1
ATOM 3863 C CA . SER A 1 488 ? 0.518 0.464 -14.844 1 80.44 488 SER A CA 1
ATOM 3864 C C . SER A 1 488 ? 0.096 -0.705 -15.727 1 80.44 488 SER A C 1
ATOM 3866 O O . SER A 1 488 ? -0.112 -1.817 -15.242 1 80.44 488 SER A O 1
ATOM 3868 N N . SER A 1 489 ? -0.189 -0.354 -16.953 1 85.94 489 SER A N 1
ATOM 3869 C CA . SER A 1 489 ? -0.546 -1.375 -17.922 1 85.94 489 SER A CA 1
ATOM 3870 C C . SER A 1 489 ? 0.649 -1.747 -18.797 1 85.94 489 SER A C 1
ATOM 3872 O O . SER A 1 489 ? 1.553 -0.934 -19 1 85.94 489 SER A O 1
ATOM 3874 N N . PRO A 1 490 ? 0.681 -2.973 -19.234 1 93.38 490 PRO A N 1
ATOM 3875 C CA . PRO A 1 490 ? 1.729 -3.352 -20.188 1 93.38 490 PRO A CA 1
ATOM 3876 C C . PRO A 1 490 ? 1.465 -2.828 -21.594 1 93.38 490 PRO A C 1
ATOM 3878 O O . PRO A 1 490 ? 1.278 -3.615 -22.531 1 93.38 490 PRO A O 1
ATOM 3881 N N . ASP A 1 491 ? 1.617 -1.588 -21.828 1 92.06 491 ASP A N 1
ATOM 3882 C CA . ASP A 1 491 ? 1.185 -0.909 -23.047 1 92.06 491 ASP A CA 1
ATOM 3883 C C . ASP A 1 491 ? 2.346 -0.743 -24.016 1 92.06 491 ASP A C 1
ATOM 3885 O O . ASP A 1 491 ? 2.201 -0.094 -25.062 1 92.06 491 ASP A O 1
ATOM 3889 N N . ARG A 1 492 ? 3.48 -1.188 -23.703 1 93.44 492 ARG A N 1
ATOM 3890 C CA . ARG A 1 492 ? 4.652 -1.226 -24.562 1 93.44 492 ARG A CA 1
ATOM 3891 C C . ARG A 1 492 ? 5.379 -2.562 -24.453 1 93.44 492 ARG A C 1
ATOM 3893 O O . ARG A 1 492 ? 5.285 -3.236 -23.422 1 93.44 492 ARG A O 1
ATOM 3900 N N . PRO A 1 493 ? 6.062 -2.914 -25.438 1 92.5 493 PRO A N 1
ATOM 3901 C CA . PRO A 1 493 ? 6.723 -4.219 -25.438 1 92.5 493 PRO A CA 1
ATOM 3902 C C . PRO A 1 493 ? 7.699 -4.383 -24.266 1 92.5 493 PRO A C 1
ATOM 3904 O O . PRO A 1 493 ? 7.828 -5.48 -23.719 1 92.5 493 PRO A O 1
ATOM 3907 N N . ASP A 1 494 ? 8.312 -3.297 -23.875 1 90.38 494 ASP A N 1
ATOM 3908 C CA . ASP A 1 494 ? 9.305 -3.377 -22.797 1 90.38 494 ASP A CA 1
ATOM 3909 C C . ASP A 1 494 ? 8.633 -3.588 -21.453 1 90.38 494 ASP A C 1
ATOM 3911 O O . ASP A 1 494 ? 9.289 -3.963 -20.469 1 90.38 494 ASP A O 1
ATOM 3915 N N . LYS A 1 495 ? 7.359 -3.412 -21.375 1 92.5 495 LYS A N 1
ATOM 3916 C CA . LYS A 1 495 ? 6.613 -3.586 -20.125 1 92.5 495 LYS A CA 1
ATOM 3917 C C . LYS A 1 495 ? 5.895 -4.93 -20.109 1 92.5 495 LYS A C 1
ATOM 3919 O O . LYS A 1 495 ? 5.078 -5.191 -19.219 1 92.5 495 LYS A O 1
ATOM 3924 N N . ARG A 1 496 ? 6.184 -5.719 -21.062 1 96.31 496 ARG A N 1
ATOM 3925 C CA . ARG A 1 496 ? 5.57 -7.043 -21.109 1 96.31 496 ARG A CA 1
ATOM 3926 C C . ARG A 1 496 ? 5.875 -7.836 -19.844 1 96.31 496 ARG A C 1
ATOM 3928 O O . ARG A 1 496 ? 7.008 -7.832 -19.359 1 96.31 496 ARG A O 1
ATOM 3935 N N . PRO A 1 497 ? 4.879 -8.516 -19.328 1 96.81 497 PRO A N 1
ATOM 3936 C CA . PRO A 1 497 ? 5.098 -9.281 -18.109 1 96.81 497 PRO A CA 1
ATOM 3937 C C . PRO A 1 497 ? 6.117 -10.406 -18.281 1 96.81 497 PRO A C 1
ATOM 3939 O O . PRO A 1 497 ? 6.285 -10.922 -19.391 1 96.81 497 PRO A O 1
ATOM 3942 N N . THR A 1 498 ? 6.754 -10.766 -17.219 1 97.5 498 THR A N 1
ATOM 3943 C CA . THR A 1 498 ? 7.723 -11.859 -17.25 1 97.5 498 THR A CA 1
ATOM 3944 C C . THR A 1 498 ? 7.359 -12.93 -16.219 1 97.5 498 THR A C 1
ATOM 3946 O O . THR A 1 498 ? 8.203 -13.742 -15.844 1 97.5 498 THR A O 1
ATOM 3949 N N . SER A 1 499 ? 6.25 -12.828 -15.664 1 96.81 499 SER A N 1
ATOM 3950 C CA . SER A 1 499 ? 5.648 -13.805 -14.758 1 96.81 499 SER A CA 1
ATOM 3951 C C . SER A 1 499 ? 4.145 -13.922 -14.992 1 96.81 499 SER A C 1
ATOM 3953 O O . SER A 1 499 ? 3.613 -13.336 -15.938 1 96.81 499 SER A O 1
ATOM 3955 N N . TYR A 1 500 ? 3.475 -14.758 -14.234 1 96.38 500 TYR A N 1
ATOM 3956 C CA . TYR A 1 500 ? 2.086 -15.062 -14.562 1 96.38 500 TYR A CA 1
ATOM 3957 C C . TYR A 1 500 ? 1.173 -14.789 -13.375 1 96.38 500 TYR A C 1
ATOM 3959 O O . TYR A 1 500 ? 1.61 -14.844 -12.219 1 96.38 500 TYR A O 1
ATOM 3967 N N . GLN A 1 501 ? -0.033 -14.477 -13.664 1 94.69 501 GLN A N 1
ATOM 3968 C CA . GLN A 1 501 ? -1.11 -14.43 -12.68 1 94.69 501 GLN A CA 1
ATOM 3969 C C . GLN A 1 501 ? -1.625 -15.828 -12.352 1 94.69 501 GLN A C 1
ATOM 3971 O O . GLN A 1 501 ? -1.139 -16.812 -12.906 1 94.69 501 GLN A O 1
ATOM 3976 N N . ALA A 1 502 ? -2.652 -15.836 -11.438 1 94.19 502 ALA A N 1
ATOM 3977 C CA . ALA A 1 502 ? -3.309 -17.109 -11.148 1 94.19 502 ALA A CA 1
ATOM 3978 C C . ALA A 1 502 ? -3.916 -17.719 -12.406 1 94.19 502 ALA A C 1
ATOM 3980 O O . ALA A 1 502 ? -4.48 -17 -13.242 1 94.19 502 ALA A O 1
ATOM 3981 N N . PRO A 1 503 ? -3.836 -18.969 -12.562 1 95.44 503 PRO A N 1
ATOM 3982 C CA . PRO A 1 503 ? -4.277 -19.609 -13.797 1 95.44 503 PRO A CA 1
ATOM 3983 C C . PRO A 1 503 ? -5.801 -19.672 -13.922 1 95.44 503 PRO A C 1
ATOM 3985 O O . PRO A 1 503 ? -6.504 -19.625 -12.906 1 95.44 503 PRO A O 1
ATOM 3988 N N . LEU A 1 504 ? -6.211 -19.781 -15.102 1 96.25 504 LEU A N 1
ATOM 3989 C CA . LEU A 1 504 ? -7.602 -20.062 -15.453 1 96.25 504 LEU A CA 1
ATOM 3990 C C . LEU A 1 504 ? -7.773 -21.516 -15.867 1 96.25 504 LEU A C 1
ATOM 3992 O O . LEU A 1 504 ? -6.805 -22.188 -16.25 1 96.25 504 LEU A O 1
ATOM 3996 N N . VAL A 1 505 ? -8.977 -21.984 -15.781 1 94.44 505 VAL A N 1
ATOM 3997 C CA . VAL A 1 505 ? -9.273 -23.344 -16.219 1 94.44 505 VAL A CA 1
ATOM 3998 C C . VAL A 1 505 ? -10.266 -23.328 -17.375 1 94.44 505 VAL A C 1
ATOM 4000 O O . VAL A 1 505 ? -11.18 -22.5 -17.406 1 94.44 505 VAL A O 1
ATOM 4003 N N . GLN A 1 506 ? -9.992 -24.172 -18.359 1 94.19 506 GLN A N 1
ATOM 4004 C CA . GLN A 1 506 ? -10.922 -24.266 -19.469 1 94.19 506 GLN A CA 1
ATOM 4005 C C . GLN A 1 506 ? -12.258 -24.875 -19.031 1 94.19 506 GLN A C 1
ATOM 4007 O O . GLN A 1 506 ? -12.289 -25.984 -18.484 1 94.19 506 GLN A O 1
ATOM 4012 N N . CYS A 1 507 ? -13.305 -24.141 -19.234 1 92.5 507 CYS A N 1
ATOM 4013 C CA . CYS A 1 507 ? -14.609 -24.641 -18.797 1 92.5 507 CYS A CA 1
ATOM 4014 C C . CYS A 1 507 ? -15.477 -25 -20 1 92.5 507 CYS A C 1
ATOM 4016 O O . CYS A 1 507 ? -16.484 -25.703 -19.844 1 92.5 507 CYS A O 1
ATOM 4018 N N . ALA A 1 508 ? -15.18 -24.469 -21.141 1 90.38 508 ALA A N 1
ATOM 4019 C CA . ALA A 1 508 ? -15.898 -24.828 -22.359 1 90.38 508 ALA A CA 1
ATOM 4020 C C . ALA A 1 508 ? -14.977 -24.766 -23.578 1 90.38 508 ALA A C 1
ATOM 4022 O O . ALA A 1 508 ? -14.141 -23.859 -23.672 1 90.38 508 ALA A O 1
ATOM 4023 N N . GLY A 1 509 ? -15.195 -25.766 -24.453 1 86 509 GLY A N 1
ATOM 4024 C CA . GLY A 1 509 ? -14.398 -25.797 -25.672 1 86 509 GLY A CA 1
ATOM 4025 C C . GLY A 1 509 ? -14.836 -24.766 -26.703 1 86 509 GLY A C 1
ATOM 4026 O O . GLY A 1 509 ? -15.719 -23.953 -26.438 1 86 509 GLY A O 1
ATOM 4027 N N . ALA A 1 510 ? -14.18 -24.734 -27.891 1 76.44 510 ALA A N 1
ATOM 4028 C CA . ALA A 1 510 ? -14.391 -23.75 -28.953 1 76.44 510 ALA A CA 1
ATOM 4029 C C . ALA A 1 510 ? -15.812 -23.859 -29.516 1 76.44 510 ALA A C 1
ATOM 4031 O O . ALA A 1 510 ? -16.312 -24.953 -29.75 1 76.44 510 ALA A O 1
ATOM 4032 N N . SER A 1 511 ? -16.797 -22.875 -29.141 1 63.19 511 SER A N 1
ATOM 4033 C CA . SER A 1 511 ? -18.094 -22.891 -29.797 1 63.19 511 SER A CA 1
ATOM 4034 C C . SER A 1 511 ? -18.047 -22.156 -31.125 1 63.19 511 SER A C 1
ATOM 4036 O O . SER A 1 511 ? -17.281 -21.188 -31.281 1 63.19 511 SER A O 1
ATOM 4038 N N . GLU A 1 512 ? -18.312 -22.672 -32.25 1 53.59 512 GLU A N 1
ATOM 4039 C CA . GLU A 1 512 ? -18.375 -22.031 -33.562 1 53.59 512 GLU A CA 1
ATOM 4040 C C . GLU A 1 512 ? -19.203 -20.75 -33.5 1 53.59 512 GLU A C 1
ATOM 4042 O O . GLU A 1 512 ? -19.141 -19.922 -34.406 1 53.59 512 GLU A O 1
ATOM 4047 N N . GLU A 1 513 ? -20.234 -20.5 -32.688 1 50.81 513 GLU A N 1
ATOM 4048 C CA . GLU A 1 513 ? -21.125 -19.359 -32.875 1 50.81 513 GLU A CA 1
ATOM 4049 C C . GLU A 1 513 ? -20.672 -18.172 -32.031 1 50.81 513 GLU A C 1
ATOM 4051 O O . GLU A 1 513 ? -20.266 -18.328 -30.875 1 50.81 513 GLU A O 1
ATOM 4056 N N . PHE A 1 514 ? -20.422 -17.047 -32.688 1 47.78 514 PHE A N 1
ATOM 4057 C CA . PHE A 1 514 ? -20.078 -15.766 -32.094 1 47.78 514 PHE A CA 1
ATOM 4058 C C . PHE A 1 514 ? -21.109 -15.383 -31.016 1 47.78 514 PHE A C 1
ATOM 4060 O O . PHE A 1 514 ? -22.281 -15.188 -31.312 1 47.78 514 PHE A O 1
ATOM 4067 N N . PRO A 1 515 ? -20.844 -15.523 -29.828 1 47.41 515 PRO A N 1
ATOM 4068 C CA . PRO A 1 515 ? -21.859 -15.07 -28.891 1 47.41 515 PRO A CA 1
ATOM 4069 C C . PRO A 1 515 ? -22.031 -13.547 -28.875 1 47.41 515 PRO A C 1
ATOM 4071 O O . PRO A 1 515 ? -21.031 -12.82 -28.875 1 47.41 515 PRO A O 1
ATOM 4074 N N . ASN A 1 516 ? -23.125 -12.93 -29.469 1 45.88 516 ASN A N 1
ATOM 4075 C CA . ASN A 1 516 ? -23.484 -11.516 -29.359 1 45.88 516 ASN A CA 1
ATOM 4076 C C . ASN A 1 516 ? -23.562 -11.07 -27.906 1 45.88 516 ASN A C 1
ATOM 4078 O O . ASN A 1 516 ? -24.094 -11.789 -27.062 1 45.88 516 ASN A O 1
ATOM 4082 N N . TYR A 1 517 ? -22.672 -10.211 -27.625 1 46.62 517 TYR A N 1
ATOM 4083 C CA . TYR A 1 517 ? -22.734 -9.586 -26.312 1 46.62 517 TYR A CA 1
ATOM 4084 C C . TYR A 1 517 ? -24.141 -9.062 -26.016 1 46.62 517 TYR A C 1
ATOM 4086 O O . TYR A 1 517 ? -24.703 -8.312 -26.828 1 46.62 517 TYR A O 1
ATOM 4094 N N . TYR A 1 518 ? -25.031 -9.586 -25.344 1 40.69 518 TYR A N 1
ATOM 4095 C CA . TYR A 1 518 ? -26.297 -9 -24.922 1 40.69 518 TYR A CA 1
ATOM 4096 C C . TYR A 1 518 ? -26.109 -8.117 -23.688 1 40.69 518 TYR A C 1
ATOM 4098 O O . TYR A 1 518 ? -25.609 -8.578 -22.656 1 40.69 518 TYR A O 1
ATOM 4106 N N . SER A 1 519 ? -25.984 -6.816 -24.062 1 40.66 519 SER A N 1
ATOM 4107 C CA . SER A 1 519 ? -25.938 -5.816 -23 1 40.66 519 SER A CA 1
ATOM 4108 C C . SER A 1 519 ? -27.047 -6.055 -21.969 1 40.66 519 SER A C 1
ATOM 4110 O O . SER A 1 519 ? -28.141 -6.504 -22.312 1 40.66 519 SER A O 1
ATOM 4112 N N . LEU A 1 520 ? -26.781 -6.109 -20.922 1 35.38 520 LEU A N 1
ATOM 4113 C CA . LEU A 1 520 ? -27.781 -6.152 -19.859 1 35.38 520 LEU A CA 1
ATOM 4114 C C . LEU A 1 520 ? -28.734 -4.969 -19.969 1 35.38 520 LEU A C 1
ATOM 4116 O O . LEU A 1 520 ? -28.359 -3.832 -19.688 1 35.38 520 LEU A O 1
ATOM 4120 N N . LYS A 1 521 ? -29.703 -4.852 -21.125 1 32.56 521 LYS A N 1
ATOM 4121 C CA . LYS A 1 521 ? -30.734 -3.811 -21.078 1 32.56 521 LYS A CA 1
ATOM 4122 C C . LYS A 1 521 ? -31.359 -3.719 -19.703 1 32.56 521 LYS A C 1
ATOM 4124 O O . LYS A 1 521 ? -31.438 -4.715 -18.969 1 32.56 521 LYS A O 1
ATOM 4129 N N . TYR A 1 522 ? -31.672 -2.408 -19.25 1 32.62 522 TYR A N 1
ATOM 4130 C CA . TYR A 1 522 ? -32.438 -1.978 -18.094 1 32.62 522 TYR A CA 1
ATOM 4131 C C . TYR A 1 522 ? -33.781 -2.705 -18.031 1 32.62 522 TYR A C 1
ATOM 4133 O O . TYR A 1 522 ? -34.656 -2.482 -18.875 1 32.62 522 TYR A O 1
ATOM 4141 N N . VAL A 1 523 ? -34 -3.848 -17.688 1 32.03 523 VAL A N 1
ATOM 4142 C CA . VAL A 1 523 ? -35.406 -4.207 -17.438 1 32.03 523 VAL A CA 1
ATOM 4143 C C . VAL A 1 523 ? -36 -3.26 -16.406 1 32.03 523 VAL A C 1
ATOM 4145 O O . VAL A 1 523 ? -35.688 -3.367 -15.203 1 32.03 523 VAL A O 1
ATOM 4148 N N . GLY A 1 524 ? -36.094 -1.937 -16.672 1 27.92 524 GLY A N 1
ATOM 4149 C CA . GLY A 1 524 ? -36.938 -1.092 -15.852 1 27.92 524 GLY A CA 1
ATOM 4150 C C . GLY A 1 524 ? -38.281 -1.719 -15.547 1 27.92 524 GLY A C 1
ATOM 4151 O O . GLY A 1 524 ? -38.688 -2.674 -16.219 1 27.92 524 GLY A O 1
ATOM 4152 N N . LYS A 1 525 ? -38.969 -1.179 -14.352 1 27.69 525 LYS A N 1
ATOM 4153 C CA . LYS A 1 525 ? -40.344 -1.486 -13.914 1 27.69 525 LYS A CA 1
ATOM 4154 C C . LYS A 1 525 ? -41.312 -1.425 -15.078 1 27.69 525 LYS A C 1
ATOM 4156 O O . LYS A 1 525 ? -41.5 -0.37 -15.688 1 27.69 525 LYS A O 1
ATOM 4161 N N . GLU A 1 526 ? -41.469 -2.314 -15.93 1 28.73 526 GLU A N 1
ATOM 4162 C CA . GLU A 1 526 ? -42.75 -2.289 -16.578 1 28.73 526 GLU A CA 1
ATOM 4163 C C . GLU A 1 526 ? -43.875 -1.938 -15.578 1 28.73 526 GLU A C 1
ATOM 4165 O O . GLU A 1 526 ? -44.031 -2.613 -14.562 1 28.73 526 GLU A O 1
ATOM 4170 N N . GLY A 1 527 ? -44.094 -0.624 -15.211 1 25.77 527 GLY A N 1
ATOM 4171 C CA . GLY A 1 527 ? -45.344 -0.23 -14.602 1 25.77 527 GLY A CA 1
ATOM 4172 C C . GLY A 1 527 ? -46.5 -1.125 -14.992 1 25.77 527 GLY A C 1
ATOM 4173 O O . GLY A 1 527 ? -46.469 -1.761 -16.047 1 25.77 527 GLY A O 1
ATOM 4174 N N . ALA A 1 528 ? -47.219 -1.668 -13.875 1 27.91 528 ALA A N 1
ATOM 4175 C CA . ALA A 1 528 ? -48.438 -2.471 -13.805 1 27.91 528 ALA A CA 1
ATOM 4176 C C . ALA A 1 528 ? -49.406 -2.053 -14.891 1 27.91 528 ALA A C 1
ATOM 4178 O O . ALA A 1 528 ? -50.594 -2.477 -14.867 1 27.91 528 ALA A O 1
ATOM 4179 N N . ASN A 1 529 ? -49.062 -0.9 -15.523 1 26.05 529 ASN A N 1
ATOM 4180 C CA . ASN A 1 529 ? -50.281 -0.625 -16.266 1 26.05 529 ASN A CA 1
ATOM 4181 C C . ASN A 1 529 ? -50.562 -1.697 -17.328 1 26.05 529 ASN A C 1
ATOM 4183 O O . ASN A 1 529 ? -50.125 -1.561 -18.469 1 26.05 529 ASN A O 1
ATOM 4187 N N . GLY A 1 530 ? -50.062 -2.92 -16.938 1 25.77 530 GLY A N 1
ATOM 4188 C CA . GLY A 1 530 ? -50.469 -3.998 -17.812 1 25.77 530 GLY A CA 1
ATOM 4189 C C . GLY A 1 530 ? -51.938 -3.938 -18.172 1 25.77 530 GLY A C 1
ATOM 4190 O O . GLY A 1 530 ? -52.781 -4.57 -17.516 1 25.77 530 GLY A O 1
ATOM 4191 N N . SER A 1 531 ? -52.438 -2.619 -18.266 1 28.12 531 SER A N 1
ATOM 4192 C CA . SER A 1 531 ? -53.781 -2.73 -18.797 1 28.12 531 SER A CA 1
ATOM 4193 C C . SER A 1 531 ? -53.812 -3.605 -20.047 1 28.12 531 SER A C 1
ATOM 4195 O O . SER A 1 531 ? -53.781 -3.098 -21.172 1 28.12 531 SER A O 1
ATOM 4197 N N . GLN A 1 532 ? -52.844 -4.457 -20.125 1 24.72 532 GLN A N 1
ATOM 4198 C CA . GLN A 1 532 ? -53.156 -5.266 -21.297 1 24.72 532 GLN A CA 1
ATOM 4199 C C . GLN A 1 532 ? -54.594 -5.781 -21.266 1 24.72 532 GLN A C 1
ATOM 4201 O O . GLN A 1 532 ? -55 -6.438 -20.297 1 24.72 532 GLN A O 1
ATOM 4206 N N . GLU A 1 533 ? -55.438 -4.953 -21.75 1 26.55 533 GLU A N 1
ATOM 4207 C CA . GLU A 1 533 ? -56.719 -5.426 -22.25 1 26.55 533 GLU A CA 1
ATOM 4208 C C . GLU A 1 533 ? -56.594 -6.828 -22.844 1 26.55 533 GLU A C 1
ATOM 4210 O O . GLU A 1 533 ? -55.812 -7.059 -23.766 1 26.55 533 GLU A O 1
ATOM 4215 N N . LEU A 1 534 ? -56.594 -7.73 -21.859 1 26.45 534 LEU A N 1
ATOM 4216 C CA . LEU A 1 534 ? -56.75 -9.148 -22.156 1 26.45 534 LEU A CA 1
ATOM 4217 C C . LEU A 1 534 ? -57.719 -9.359 -23.312 1 26.45 534 LEU A C 1
ATOM 4219 O O . LEU A 1 534 ? -58.906 -9.094 -23.172 1 26.45 534 LEU A O 1
ATOM 4223 N N . LYS A 1 535 ? -57.375 -8.812 -24.453 1 27.17 535 LYS A N 1
ATOM 4224 C CA . LYS A 1 535 ? -58.344 -9.172 -25.469 1 27.17 535 LYS A CA 1
ATOM 4225 C C . LYS A 1 535 ? -58.625 -10.672 -25.453 1 27.17 535 LYS A C 1
ATOM 4227 O O . LYS A 1 535 ? -57.719 -11.484 -25.422 1 27.17 535 LYS A O 1
ATOM 4232 N N . PRO A 1 536 ? -59.719 -11.07 -24.781 1 29.75 536 PRO A N 1
ATOM 4233 C CA . PRO A 1 536 ? -60.156 -12.469 -24.719 1 29.75 536 PRO A CA 1
ATOM 4234 C C . PRO A 1 536 ? -59.938 -13.219 -26.031 1 29.75 536 PRO A C 1
ATOM 4236 O O . PRO A 1 536 ? -60.281 -12.727 -27.094 1 29.75 536 PRO A O 1
ATOM 4239 N N . PHE A 1 537 ? -58.656 -13.633 -26.188 1 25.5 537 PHE A N 1
ATOM 4240 C CA . PHE A 1 537 ? -58.562 -14.469 -27.375 1 25.5 537 PHE A CA 1
ATOM 4241 C C . PHE A 1 537 ? -59.688 -15.477 -27.438 1 25.5 537 PHE A C 1
ATOM 4243 O O . PHE A 1 537 ? -59.812 -16.344 -26.578 1 25.5 537 PHE A O 1
ATOM 4250 N N . LEU A 1 538 ? -60.844 -14.969 -27.781 1 27.36 538 LEU A N 1
ATOM 4251 C CA . LEU A 1 538 ? -62.062 -15.688 -28.156 1 27.36 538 LEU A CA 1
ATOM 4252 C C . LEU A 1 538 ? -61.719 -16.953 -28.938 1 27.36 538 LEU A C 1
ATOM 4254 O O . LEU A 1 538 ? -62.625 -17.719 -29.312 1 27.36 538 LEU A O 1
ATOM 4258 N N . VAL A 1 539 ? -60.438 -16.875 -29.406 1 25.72 539 VAL A N 1
ATOM 4259 C CA . VAL A 1 539 ? -60.469 -17.781 -30.547 1 25.72 539 VAL A CA 1
ATOM 4260 C C . VAL A 1 539 ? -60.469 -19.234 -30.047 1 25.72 539 VAL A C 1
ATOM 4262 O O . VAL A 1 539 ? -60.906 -20.125 -30.766 1 25.72 539 VAL A O 1
ATOM 4265 N N . ALA A 1 540 ? -59.75 -19.359 -28.859 1 26.06 540 ALA A N 1
ATOM 4266 C CA . ALA A 1 540 ? -59.438 -20.781 -28.688 1 26.06 540 ALA A CA 1
ATOM 4267 C C . ALA A 1 540 ? -60.688 -21.578 -28.391 1 26.06 540 ALA A C 1
ATOM 4269 O O . ALA A 1 540 ? -60.625 -22.781 -28.094 1 26.06 540 ALA A O 1
ATOM 4270 N N . LEU A 1 541 ? -61.812 -20.812 -28.109 1 26.73 541 LEU A N 1
ATOM 4271 C CA . LEU A 1 541 ? -62.969 -21.656 -27.828 1 26.73 541 LEU A CA 1
ATOM 4272 C C . LEU A 1 541 ? -63.156 -22.703 -28.938 1 26.73 541 LEU A C 1
ATOM 4274 O O . LEU A 1 541 ? -63.688 -23.781 -28.688 1 26.73 541 LEU A O 1
ATOM 4278 N N . LEU A 1 542 ? -62.75 -22.188 -30.094 1 26.8 542 LEU A N 1
ATOM 4279 C CA . LEU A 1 542 ? -63.438 -22.891 -31.188 1 26.8 542 LEU A CA 1
ATOM 4280 C C . LEU A 1 542 ? -62.906 -24.312 -31.312 1 26.8 542 LEU A C 1
ATOM 4282 O O . LEU A 1 542 ? -63.656 -25.203 -31.734 1 26.8 542 LEU A O 1
ATOM 4286 N N . LEU A 1 543 ? -61.562 -24.422 -31.062 1 26.91 543 LEU A N 1
ATOM 4287 C CA . LEU A 1 543 ? -61.094 -25.625 -31.75 1 26.91 543 LEU A CA 1
ATOM 4288 C C . LEU A 1 543 ? -61.438 -26.875 -30.969 1 26.91 543 LEU A C 1
ATOM 4290 O O . LEU A 1 543 ? -61.188 -28 -31.422 1 26.91 543 LEU A O 1
ATOM 4294 N N . LEU A 1 544 ? -61.812 -26.688 -29.656 1 29.02 544 LEU A N 1
ATOM 4295 C CA . LEU A 1 544 ? -62.062 -27.953 -28.984 1 29.02 544 LEU A CA 1
ATOM 4296 C C . LEU A 1 544 ? -63.156 -28.734 -29.688 1 29.02 544 LEU A C 1
ATOM 4298 O O . LEU A 1 544 ? -63.469 -29.875 -29.312 1 29.02 544 LEU A O 1
ATOM 4302 N N . VAL A 1 545 ? -64 -27.922 -30.359 1 31.23 545 VAL A N 1
ATOM 4303 C CA . VAL A 1 545 ? -65.188 -28.594 -30.875 1 31.23 545 VAL A CA 1
ATOM 4304 C C . VAL A 1 545 ? -64.75 -29.719 -31.812 1 31.23 545 VAL A C 1
ATOM 4306 O O . VAL A 1 545 ? -65.438 -30.75 -31.922 1 31.23 545 VAL A O 1
ATOM 4309 N N . ALA A 1 546 ? -63.719 -29.469 -32.562 1 30.12 546 ALA A N 1
ATOM 4310 C CA . ALA A 1 546 ? -63.656 -30.25 -33.812 1 30.12 546 ALA A CA 1
ATOM 4311 C C . ALA A 1 546 ? -63.312 -31.703 -33.5 1 30.12 546 ALA A C 1
ATOM 4313 O O . ALA A 1 546 ? -63.625 -32.594 -34.312 1 30.12 546 ALA A O 1
ATOM 4314 N N . LEU A 1 547 ? -62.531 -31.938 -32.5 1 30.03 547 LEU A N 1
ATOM 4315 C CA . LEU A 1 547 ? -62 -33.312 -32.5 1 30.03 547 LEU A CA 1
ATOM 4316 C C . LEU A 1 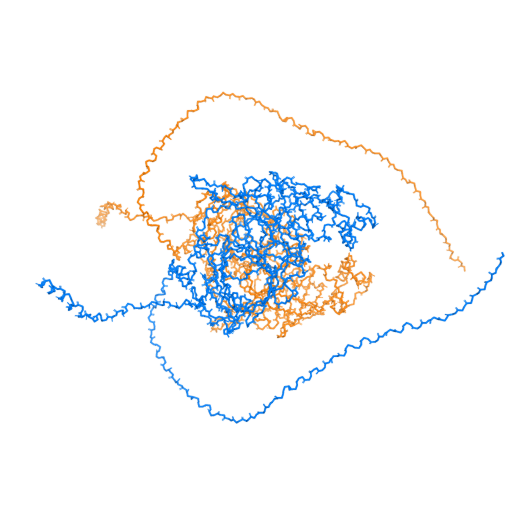547 ? -63.125 -34.312 -32.188 1 30.03 547 LEU A C 1
ATOM 4318 O O . LEU A 1 547 ? -62.875 -35.5 -32.125 1 30.03 547 LEU A O 1
ATOM 4322 N N . GLN A 1 548 ? -64.25 -33.812 -31.625 1 29.53 548 GLN A N 1
ATOM 4323 C CA . GLN A 1 548 ? -65.188 -34.875 -31.281 1 29.53 548 GLN A CA 1
ATOM 4324 C C . GLN A 1 548 ? -65.562 -35.688 -32.5 1 29.53 548 GLN A C 1
ATOM 4326 O O . GLN A 1 548 ? -66.125 -36.781 -32.406 1 29.53 548 GLN A O 1
ATOM 4331 N N . LEU A 1 549 ? -65.688 -35 -33.656 1 31.78 549 LEU A N 1
ATOM 4332 C CA . LEU A 1 549 ? -66.438 -35.656 -34.688 1 31.78 549 LEU A CA 1
ATOM 4333 C C . LEU A 1 549 ? -65.75 -36.875 -35.25 1 31.78 549 LEU A C 1
ATOM 4335 O O . LEU A 1 549 ? -66.312 -37.625 -36.031 1 31.78 549 LEU A O 1
ATOM 4339 N N . LEU A 1 550 ? -64.438 -36.875 -35.25 1 32.22 550 LEU A N 1
ATOM 4340 C CA . LEU A 1 550 ? -63.938 -37.906 -36.156 1 32.22 550 LEU A CA 1
ATOM 4341 C C . LEU A 1 550 ? -64.188 -39.312 -35.625 1 32.22 550 LEU A C 1
ATOM 4343 O O . LEU A 1 550 ? -63.688 -40.281 -36.188 1 32.22 550 LEU A O 1
ATOM 4347 N N . ARG A 1 551 ? -64.625 -39.469 -34.406 1 30.41 551 ARG A N 1
ATOM 4348 C CA . ARG A 1 551 ? -64.875 -40.812 -33.969 1 30.41 551 ARG A CA 1
ATOM 4349 C C . ARG A 1 551 ? -66 -41.469 -34.719 1 30.41 551 ARG A C 1
ATOM 4351 O O . ARG A 1 551 ? -66.438 -42.594 -34.406 1 30.41 551 ARG A O 1
ATOM 4358 N N . TRP A 1 552 ? -66.75 -40.719 -35.5 1 29.75 552 TRP A N 1
ATOM 4359 C CA . TRP A 1 552 ? -67.938 -41.375 -36.031 1 29.75 552 TRP A CA 1
ATOM 4360 C C . TRP A 1 552 ? -67.562 -42.562 -36.969 1 29.75 552 TRP A C 1
ATOM 4362 O O . TRP A 1 552 ? -68.312 -43.531 -37.062 1 29.75 552 TRP A O 1
ATOM 4372 N N . ASP A 1 553 ? -66.688 -42.375 -37.938 1 26.28 553 ASP A N 1
ATOM 4373 C CA . ASP A 1 553 ? -66.688 -43.531 -38.812 1 26.28 553 ASP A CA 1
ATOM 4374 C C . ASP A 1 553 ? -66 -44.719 -38.156 1 26.28 553 ASP A C 1
ATOM 4376 O O . ASP A 1 553 ? -64.875 -44.562 -37.594 1 26.28 553 ASP A O 1
ATOM 4380 N N . MET B 1 1 ? 68.938 39.031 12.766 1 16.19 1 MET B N 1
ATOM 4381 C CA . MET B 1 1 ? 69.062 38.031 13.812 1 16.19 1 MET B CA 1
ATOM 4382 C C . MET B 1 1 ? 67.938 37 13.664 1 16.19 1 MET B C 1
ATOM 4384 O O . MET B 1 1 ? 66.75 37.344 13.523 1 16.19 1 MET B O 1
ATOM 4388 N N . ALA B 1 2 ? 68.25 35.469 13.461 1 17.72 2 ALA B N 1
ATOM 4389 C CA . ALA B 1 2 ? 67.938 34.219 12.805 1 17.72 2 ALA B CA 1
ATOM 4390 C C . ALA B 1 2 ? 66.938 33.375 13.641 1 17.72 2 ALA B C 1
ATOM 4392 O O . ALA B 1 2 ? 67.312 32.906 14.727 1 17.72 2 ALA B O 1
ATOM 4393 N N . SER B 1 3 ? 65.75 33.656 13.711 1 17.45 3 SER B N 1
ATOM 4394 C CA . SER B 1 3 ? 64.625 33.094 14.461 1 17.45 3 SER B CA 1
ATOM 4395 C C . SER B 1 3 ? 64.375 31.641 14.094 1 17.45 3 SER B C 1
ATOM 4397 O O . SER B 1 3 ? 63.812 31.359 13.023 1 17.45 3 SER B O 1
ATOM 4399 N N . GLU B 1 4 ? 65.062 30.656 14.508 1 16.62 4 GLU B N 1
ATOM 4400 C CA . GLU B 1 4 ? 65.5 29.297 14.125 1 16.62 4 GLU B CA 1
ATOM 4401 C C . GLU B 1 4 ? 64.312 28.312 14.297 1 16.62 4 GLU B C 1
ATOM 4403 O O . GLU B 1 4 ? 63.312 28.656 14.883 1 16.62 4 GLU B O 1
ATOM 4408 N N . ARG B 1 5 ? 64.438 27 15.047 1 15.62 5 ARG B N 1
ATOM 4409 C CA . ARG B 1 5 ? 64.688 25.609 14.656 1 15.62 5 ARG B CA 1
ATOM 4410 C C . ARG B 1 5 ? 63.406 24.766 14.883 1 15.62 5 ARG B C 1
ATOM 4412 O O . ARG B 1 5 ? 62.5 25.188 15.586 1 15.62 5 ARG B O 1
ATOM 4419 N N . ALA B 1 6 ? 63.531 23.219 15.148 1 15.76 6 ALA B N 1
ATOM 4420 C CA . ALA B 1 6 ? 63.406 21.859 14.625 1 15.76 6 ALA B CA 1
ATOM 4421 C C . ALA B 1 6 ? 62.531 21 15.531 1 15.76 6 ALA B C 1
ATOM 4423 O O . ALA B 1 6 ? 62.281 19.828 15.227 1 15.76 6 ALA B O 1
ATOM 4424 N N . GLY B 1 7 ? 61.781 21.328 16.594 1 15.48 7 GLY B N 1
ATOM 4425 C CA . GLY B 1 7 ? 61.938 20.328 17.656 1 15.48 7 GLY B CA 1
ATOM 4426 C C . GLY B 1 7 ? 61.25 19.016 17.312 1 15.48 7 GLY B C 1
ATOM 4427 O O . GLY B 1 7 ? 60.469 18.938 16.391 1 15.48 7 GLY B O 1
ATOM 4428 N N . THR B 1 8 ? 61.125 17.938 18.344 1 15.95 8 THR B N 1
ATOM 4429 C CA . THR B 1 8 ? 61.406 16.562 18.75 1 15.95 8 THR B CA 1
ATOM 4430 C C . THR B 1 8 ? 60.156 15.703 18.578 1 15.95 8 THR B C 1
ATOM 4432 O O . THR B 1 8 ? 59.031 16.188 18.719 1 15.95 8 THR B O 1
ATOM 4435 N N . LYS B 1 9 ? 60.188 14.305 18.156 1 16.33 9 LYS B N 1
ATOM 4436 C CA . LYS B 1 9 ? 59.75 13.062 17.547 1 16.33 9 LYS B CA 1
ATOM 4437 C C . LYS B 1 9 ? 58.938 12.219 18.531 1 16.33 9 LYS B C 1
ATOM 4439 O O . LYS B 1 9 ? 58.375 11.18 18.156 1 16.33 9 LYS B O 1
ATOM 4444 N N . GLU B 1 10 ? 58.781 12.289 19.875 1 15.96 10 GLU B N 1
ATOM 4445 C CA . GLU B 1 10 ? 58.938 11.07 20.656 1 15.96 10 GLU B CA 1
ATOM 4446 C C . GLU B 1 10 ? 57.812 10.086 20.406 1 15.96 10 GLU B C 1
ATOM 4448 O O . GLU B 1 10 ? 56.656 10.5 20.156 1 15.96 10 GLU B O 1
ATOM 4453 N N . GLY B 1 11 ? 58.031 8.586 20.469 1 16.14 11 GLY B N 1
ATOM 4454 C CA . GLY B 1 11 ? 57.875 7.188 20.094 1 16.14 11 GLY B CA 1
ATOM 4455 C C . GLY B 1 11 ? 56.719 6.5 20.781 1 16.14 11 GLY B C 1
ATOM 4456 O O . GLY B 1 11 ? 55.906 5.824 20.141 1 16.14 11 GLY B O 1
ATOM 4457 N N . ARG B 1 12 ? 56.656 6.145 22.234 1 15.2 12 ARG B N 1
ATOM 4458 C CA . ARG B 1 12 ? 56.812 4.812 22.812 1 15.2 12 ARG B CA 1
ATOM 4459 C C . ARG B 1 12 ? 55.469 4.102 22.891 1 15.2 12 ARG B C 1
ATOM 4461 O O . ARG B 1 12 ? 54.406 4.742 22.797 1 15.2 12 ARG B O 1
ATOM 4468 N N . CYS B 1 13 ? 55.25 2.953 23.969 1 15.68 13 CYS B N 1
ATOM 4469 C CA . CYS B 1 13 ? 55.219 1.51 24.172 1 15.68 13 CYS B CA 1
ATOM 4470 C C . CYS B 1 13 ? 53.844 1.073 24.703 1 15.68 13 CYS B C 1
ATOM 4472 O O . CYS B 1 13 ? 53.562 -0.12 24.719 1 15.68 13 CYS B O 1
ATOM 4474 N N . ALA B 1 14 ? 52.844 1.776 25.25 1 16.67 14 ALA B N 1
ATOM 4475 C CA . ALA B 1 14 ? 52.406 1.136 26.5 1 16.67 14 ALA B CA 1
ATOM 4476 C C . ALA B 1 14 ? 51.594 -0.121 26.203 1 16.67 14 ALA B C 1
ATOM 4478 O O . ALA B 1 14 ? 50.812 -0.158 25.25 1 16.67 14 ALA B O 1
ATOM 4479 N N . GLU B 1 15 ? 51.562 -1.22 27.109 1 16.56 15 GLU B N 1
ATOM 4480 C CA . GLU B 1 15 ? 51.531 -2.658 27.359 1 16.56 15 GLU B CA 1
ATOM 4481 C C . GLU B 1 15 ? 50.125 -3.188 27.453 1 16.56 15 GLU B C 1
ATOM 4483 O O . GLU B 1 15 ? 49.781 -4.172 26.797 1 16.56 15 GLU B O 1
ATOM 4488 N N . GLY B 1 16 ? 49.281 -3.107 28.594 1 16.55 16 GLY B N 1
ATOM 4489 C CA . GLY B 1 16 ? 49.062 -4.293 29.406 1 16.55 16 GLY B CA 1
ATOM 4490 C C . GLY B 1 16 ? 47.938 -5.164 28.891 1 16.55 16 GLY B C 1
ATOM 4491 O O . GLY B 1 16 ? 47.125 -4.73 28.047 1 16.55 16 GLY B O 1
ATOM 4492 N N . PRO B 1 17 ? 47.375 -6.281 29.703 1 17.45 17 PRO B N 1
ATOM 4493 C CA . PRO B 1 17 ? 47.156 -7.723 29.562 1 17.45 17 PRO B CA 1
ATOM 4494 C C . PRO B 1 17 ? 45.719 -8.062 29.188 1 17.45 17 PRO B C 1
ATOM 4496 O O . PRO B 1 17 ? 44.844 -7.184 29.172 1 17.45 17 PRO B O 1
ATOM 4499 N N . SER B 1 18 ? 45.031 -9.297 29.875 1 16.75 18 SER B N 1
ATOM 4500 C CA . SER B 1 18 ? 44.656 -10.68 29.594 1 16.75 18 SER B CA 1
ATOM 4501 C C . SER B 1 18 ? 43.156 -10.883 29.719 1 16.75 18 SER B C 1
ATOM 4503 O O . SER B 1 18 ? 42.562 -11.656 28.953 1 16.75 18 SER B O 1
ATOM 4505 N N . ASP B 1 19 ? 42.312 -10.445 30.797 1 17.19 19 ASP B N 1
ATOM 4506 C CA . ASP B 1 19 ? 41.594 -11.438 31.578 1 17.19 19 ASP B CA 1
ATOM 4507 C C . ASP B 1 19 ? 40.344 -11.906 30.859 1 17.19 19 ASP B C 1
ATOM 4509 O O . ASP B 1 19 ? 39.812 -11.203 29.984 1 17.19 19 ASP B O 1
ATOM 4513 N N . GLY B 1 20 ? 39.5 -13.031 31.484 1 17.34 20 GLY B N 1
ATOM 4514 C CA . GLY B 1 20 ? 38.812 -14.312 31.391 1 17.34 20 GLY B CA 1
ATOM 4515 C C . GLY B 1 20 ? 37.312 -14.172 31.156 1 17.34 20 GLY B C 1
ATOM 4516 O O . GLY B 1 20 ? 36.719 -13.125 31.453 1 17.34 20 GLY B O 1
ATOM 4517 N N . PHE B 1 21 ? 36.562 -15.031 30.375 1 18.94 21 PHE B N 1
ATOM 4518 C CA . PHE B 1 21 ? 35.375 -15.289 29.609 1 18.94 21 PHE B CA 1
ATOM 4519 C C . PHE B 1 21 ? 34.219 -15.758 30.516 1 18.94 21 PHE B C 1
ATOM 4521 O O . PHE B 1 21 ? 33.156 -16.156 30.031 1 18.94 21 PHE B O 1
ATOM 4528 N N . ARG B 1 22 ? 34.125 -15.586 31.906 1 16.45 22 ARG B N 1
ATOM 4529 C CA . ARG B 1 22 ? 33.375 -16.594 32.625 1 16.45 22 ARG B CA 1
ATOM 4530 C C . ARG B 1 22 ? 31.875 -16.516 32.281 1 16.45 22 ARG B C 1
ATOM 4532 O O . ARG B 1 22 ? 31.328 -15.43 32.125 1 16.45 22 ARG B O 1
ATOM 4539 N N . TYR B 1 23 ? 31.141 -17.734 31.922 1 18.53 23 TYR B N 1
ATOM 4540 C CA . TYR B 1 23 ? 29.906 -18.281 31.406 1 18.53 23 TYR B CA 1
ATOM 4541 C C . TYR B 1 23 ? 28.797 -18.266 32.469 1 18.53 23 TYR B C 1
ATOM 4543 O O . TYR B 1 23 ? 27.672 -18.656 32.188 1 18.53 23 TYR B O 1
ATOM 4551 N N . TRP B 1 24 ? 28.641 -17.266 33.406 1 16.7 24 TRP B N 1
ATOM 4552 C CA . TRP B 1 24 ? 28 -17.578 34.688 1 16.7 24 TRP B CA 1
ATOM 4553 C C . TRP B 1 24 ? 26.562 -18.031 34.438 1 16.7 24 TRP B C 1
ATOM 4555 O O . TRP B 1 24 ? 25.875 -17.531 33.562 1 16.7 24 TRP B O 1
ATOM 4565 N N . SER B 1 25 ? 26.109 -19.297 35.156 1 18 25 SER B N 1
ATOM 4566 C CA . SER B 1 25 ? 25.156 -20.375 35.406 1 18 25 SER B CA 1
ATOM 4567 C C . SER B 1 25 ? 23.906 -19.844 36.125 1 18 25 SER B C 1
ATOM 4569 O O . SER B 1 25 ? 23 -20.609 36.406 1 18 25 SER B O 1
ATOM 4571 N N . TRP B 1 26 ? 23.188 -18.875 35.719 1 17.2 26 TRP B N 1
ATOM 4572 C CA . TRP B 1 26 ? 22.234 -18.312 36.688 1 17.2 26 TRP B CA 1
ATOM 4573 C C . TRP B 1 26 ? 21.156 -19.344 37.062 1 17.2 26 TRP B C 1
ATOM 4575 O O . TRP B 1 26 ? 20.406 -19.797 36.188 1 17.2 26 TRP B O 1
ATOM 4585 N N . GLU B 1 27 ? 21.344 -20.094 38.188 1 17.28 27 GLU B N 1
ATOM 4586 C CA . GLU B 1 27 ? 20.656 -21.234 38.812 1 17.28 27 GLU B CA 1
ATOM 4587 C C . GLU B 1 27 ? 19.281 -20.844 39.344 1 17.28 27 GLU B C 1
ATOM 4589 O O . GLU B 1 27 ? 18.453 -21.703 39.594 1 17.28 27 GLU B O 1
ATOM 4594 N N . PRO B 1 28 ? 18.562 -19.719 39.375 1 18.17 28 PRO B N 1
ATOM 4595 C CA . PRO B 1 28 ? 17.938 -19.594 40.688 1 18.17 28 PRO B CA 1
ATOM 4596 C C . PRO B 1 28 ? 16.875 -20.672 40.938 1 18.17 28 PRO B C 1
ATOM 4598 O O . PRO B 1 28 ? 16.25 -21.156 40 1 18.17 28 PRO B O 1
ATOM 4601 N N . THR B 1 29 ? 16.891 -21.344 42.125 1 17.64 29 THR B N 1
ATOM 4602 C CA . THR B 1 29 ? 16.328 -22.469 42.875 1 17.64 29 THR B CA 1
ATOM 4603 C C . THR B 1 29 ? 14.891 -22.172 43.281 1 17.64 29 THR B C 1
ATOM 4605 O O . THR B 1 29 ? 14.641 -21.625 44.344 1 17.64 29 THR B O 1
ATOM 4608 N N . ILE B 1 30 ? 14.062 -21.391 42.719 1 17.94 30 ILE B N 1
ATOM 4609 C CA . ILE B 1 30 ? 12.992 -21.047 43.656 1 17.94 30 ILE B CA 1
ATOM 4610 C C . ILE B 1 30 ? 12.289 -22.328 44.125 1 17.94 30 ILE B C 1
ATOM 4612 O O . ILE B 1 30 ? 11.961 -23.203 43.312 1 17.94 30 ILE B O 1
ATOM 4616 N N . ALA B 1 31 ? 11.984 -22.484 45.438 1 16.53 31 ALA B N 1
ATOM 4617 C CA . ALA B 1 31 ? 11.664 -23.453 46.5 1 16.53 31 ALA B CA 1
ATOM 4618 C C . ALA B 1 31 ? 10.273 -24.047 46.281 1 16.53 31 ALA B C 1
ATOM 4620 O O . ALA B 1 31 ? 10.117 -25.266 46.219 1 16.53 31 ALA B O 1
ATOM 4621 N N . GLY B 1 32 ? 9.141 -23.562 47.062 1 16.98 32 GLY B N 1
ATOM 4622 C CA . GLY B 1 32 ? 8.555 -24.359 48.125 1 16.98 32 GLY B CA 1
ATOM 4623 C C . GLY B 1 32 ? 7.586 -25.406 47.625 1 16.98 32 GLY B C 1
ATOM 4624 O O . GLY B 1 32 ? 7.191 -25.391 46.469 1 16.98 32 GLY B O 1
ATOM 4625 N N . LEU B 1 33 ? 6.508 -25.859 48.688 1 17.36 33 LEU B N 1
ATOM 4626 C CA . LEU B 1 33 ? 5.969 -27.062 49.281 1 17.36 33 LEU B CA 1
ATOM 4627 C C . LEU B 1 33 ? 4.742 -27.562 48.531 1 17.36 33 LEU B C 1
ATOM 4629 O O . LEU B 1 33 ? 4.062 -26.781 47.875 1 17.36 33 LEU B O 1
ATOM 4633 N N . CYS B 1 34 ? 4.316 -28.922 48.781 1 17.16 34 CYS B N 1
ATOM 4634 C CA . CYS B 1 34 ? 3.717 -30.109 48.156 1 17.16 34 CYS B CA 1
ATOM 4635 C C . CYS B 1 34 ? 2.203 -30.109 48.344 1 17.16 34 CYS B C 1
ATOM 4637 O O . CYS B 1 34 ? 1.496 -30.859 47.656 1 17.16 34 CYS B O 1
ATOM 4639 N N . ALA B 1 35 ? 1.482 -29.344 49.281 1 16.83 35 ALA B N 1
ATOM 4640 C CA . ALA B 1 35 ? 0.646 -30.281 50.031 1 16.83 35 ALA B CA 1
ATOM 4641 C C . ALA B 1 35 ? -0.521 -30.781 49.188 1 16.83 35 ALA B C 1
ATOM 4643 O O . ALA B 1 35 ? -0.792 -30.25 48.125 1 16.83 35 ALA B O 1
ATOM 4644 N N . GLY B 1 36 ? -1.913 -30.781 49.844 1 17.36 36 GLY B N 1
ATOM 4645 C CA . GLY B 1 36 ? -2.758 -31.906 50.219 1 17.36 36 GLY B CA 1
ATOM 4646 C C . GLY B 1 36 ? -3.766 -32.281 49.156 1 17.36 36 GLY B C 1
ATOM 4647 O O . GLY B 1 36 ? -3.877 -31.578 48.125 1 17.36 36 GLY B O 1
ATOM 4648 N N . PRO B 1 37 ? -5.172 -32.625 49.562 1 18.16 37 PRO B N 1
ATOM 4649 C CA . PRO B 1 37 ? -5.875 -33.906 49.375 1 18.16 37 PRO B CA 1
ATOM 4650 C C . PRO B 1 37 ? -6.754 -33.906 48.125 1 18.16 37 PRO B C 1
ATOM 4652 O O . PRO B 1 37 ? -6.668 -34.812 47.312 1 18.16 37 PRO B O 1
ATOM 4655 N N . ARG B 1 38 ? -8.117 -33.219 48.219 1 18.67 38 ARG B N 1
ATOM 4656 C CA . ARG B 1 38 ? -9.367 -33.969 48.25 1 18.67 38 ARG B CA 1
ATOM 4657 C C . ARG B 1 38 ? -9.883 -34.25 46.844 1 18.67 38 ARG B C 1
ATOM 4659 O O . ARG B 1 38 ? -9.5 -33.562 45.906 1 18.67 38 ARG B O 1
ATOM 4666 N N . GLY B 1 39 ? -11.141 -35 46.719 1 17.44 39 GLY B N 1
ATOM 4667 C CA . GLY B 1 39 ? -11.727 -36.125 46 1 17.44 39 GLY B CA 1
ATOM 4668 C C . GLY B 1 39 ? -12.383 -35.688 44.688 1 17.44 39 GLY B C 1
ATOM 4669 O O . GLY B 1 39 ? -11.914 -36.062 43.594 1 17.44 39 GLY B O 1
ATOM 4670 N N . ALA B 1 40 ? -13.766 -35.469 44.719 1 18.91 40 ALA B N 1
ATOM 4671 C CA . ALA B 1 40 ? -14.727 -36.344 44 1 18.91 40 ALA B CA 1
ATOM 4672 C C . ALA B 1 40 ? -15.094 -35.75 42.656 1 18.91 40 ALA B C 1
ATOM 4674 O O . ALA B 1 40 ? -15.32 -34.562 42.531 1 18.91 40 ALA B O 1
ATOM 4675 N N . CYS B 1 41 ? -14.766 -36.344 41.625 1 18.39 41 CYS B N 1
ATOM 4676 C CA . CYS B 1 41 ? -14.805 -36.125 40.188 1 18.39 41 CYS B CA 1
ATOM 4677 C C . CYS B 1 41 ? -16.234 -36.125 39.656 1 18.39 41 CYS B C 1
ATOM 4679 O O . CYS B 1 41 ? -16.5 -36.594 38.562 1 18.39 41 CYS B O 1
ATOM 4681 N N . VAL B 1 42 ? -17.328 -35.719 40.469 1 18.91 42 VAL B N 1
ATOM 4682 C CA . VAL B 1 42 ? -18.516 -36.375 39.938 1 18.91 42 VAL B CA 1
ATOM 4683 C C . VAL B 1 42 ? -18.781 -35.875 38.5 1 18.91 42 VAL B C 1
ATOM 4685 O O . VAL B 1 42 ? -18.766 -34.656 38.25 1 18.91 42 VAL B O 1
ATOM 4688 N N . ARG B 1 43 ? -18.625 -36.719 37.531 1 18.73 43 ARG B N 1
ATOM 4689 C CA . ARG B 1 43 ? -18.703 -36.688 36.094 1 18.73 43 ARG B CA 1
ATOM 4690 C C . ARG B 1 43 ? -20.125 -36.406 35.625 1 18.73 43 ARG B C 1
ATOM 4692 O O . ARG B 1 43 ? -21.016 -37.25 35.719 1 18.73 43 ARG B O 1
ATOM 4699 N N . ALA B 1 44 ? -20.953 -35.438 36.25 1 18.83 44 ALA B N 1
ATOM 4700 C CA . ALA B 1 44 ? -22.359 -35.562 35.844 1 18.83 44 ALA B CA 1
ATOM 4701 C C . ALA B 1 44 ? -22.531 -35.344 34.344 1 18.83 44 ALA B C 1
ATOM 4703 O O . ALA B 1 44 ? -22.031 -34.344 33.781 1 18.83 44 ALA B O 1
ATOM 4704 N N . CYS B 1 45 ? -22.609 -36.438 33.594 1 18.42 45 CYS B N 1
ATOM 4705 C CA . CYS B 1 45 ? -22.766 -36.656 32.156 1 18.42 45 CYS B CA 1
ATOM 4706 C C . CYS B 1 45 ? -24.078 -36.062 31.656 1 18.42 45 CYS B C 1
ATOM 4708 O O . CYS B 1 45 ? -25.156 -36.531 32 1 18.42 45 CYS B O 1
ATOM 4710 N N . VAL B 1 46 ? -24.375 -34.75 31.891 1 19.36 46 VAL B N 1
ATOM 4711 C CA . VAL B 1 46 ? -25.75 -34.344 31.562 1 19.36 46 VAL B CA 1
ATOM 4712 C C . VAL B 1 46 ? -26.031 -34.594 30.078 1 19.36 46 VAL B C 1
ATOM 4714 O O . VAL B 1 46 ? -25.281 -34.156 29.219 1 19.36 46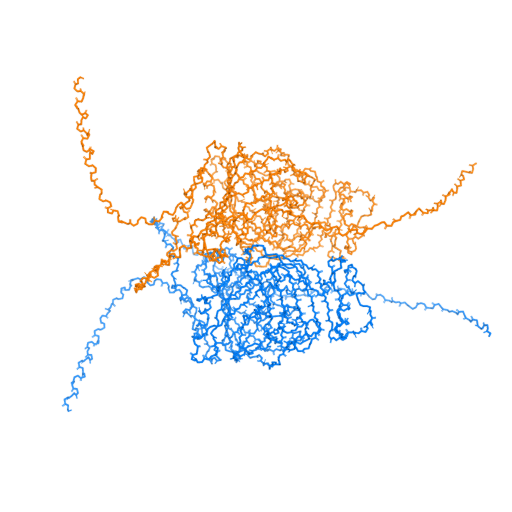 VAL B O 1
ATOM 4717 N N . CYS B 1 47 ? -26.594 -35.75 29.766 1 19.91 47 CYS B N 1
ATOM 4718 C CA . CYS B 1 47 ? -27.078 -36.281 28.5 1 19.91 47 CYS B CA 1
ATOM 4719 C C . CYS B 1 47 ? -28.078 -35.312 27.859 1 19.91 47 CYS B C 1
ATOM 4721 O O . CYS B 1 47 ? -29.203 -35.188 28.344 1 19.91 47 CYS B O 1
ATOM 4723 N N . VAL B 1 48 ? -27.75 -34.062 27.688 1 19.88 48 VAL B N 1
ATOM 4724 C CA . VAL B 1 48 ? -28.844 -33.25 27.219 1 19.88 48 VAL B CA 1
ATOM 4725 C C . VAL B 1 48 ? -29.344 -33.75 25.859 1 19.88 48 VAL B C 1
ATOM 4727 O O . VAL B 1 48 ? -28.562 -33.906 24.922 1 19.88 48 VAL B O 1
ATOM 4730 N N . ARG B 1 49 ? -30.312 -34.656 25.844 1 21.62 49 ARG B N 1
ATOM 4731 C CA . ARG B 1 49 ? -31.062 -35.25 24.734 1 21.62 49 ARG B CA 1
ATOM 4732 C C . ARG B 1 49 ? -31.609 -34.156 23.812 1 21.62 49 ARG B C 1
ATOM 4734 O O . ARG B 1 49 ? -32.5 -33.406 24.203 1 21.62 49 ARG B O 1
ATOM 4741 N N . ALA B 1 50 ? -30.766 -33.344 23.172 1 21.02 50 ALA B N 1
ATOM 4742 C CA . ALA B 1 50 ? -31.344 -32.312 22.312 1 21.02 50 ALA B CA 1
ATOM 4743 C C . ALA B 1 50 ? -32.156 -32.938 21.188 1 21.02 50 ALA B C 1
ATOM 4745 O O . ALA B 1 50 ? -31.641 -33.75 20.406 1 21.02 50 ALA B O 1
ATOM 4746 N N . ARG B 1 51 ? -33.375 -33.344 21.516 1 22.67 51 ARG B N 1
ATOM 4747 C CA . ARG B 1 51 ? -34.344 -33.812 20.531 1 22.67 51 ARG B CA 1
ATOM 4748 C C . ARG B 1 51 ? -34.344 -32.906 19.297 1 22.67 51 ARG B C 1
ATOM 4750 O O . ARG B 1 51 ? -34.469 -31.672 19.422 1 22.67 51 ARG B O 1
ATOM 4757 N N . ALA B 1 52 ? -33.719 -33.375 18.219 1 23.36 52 ALA B N 1
ATOM 4758 C CA . ALA B 1 52 ? -33.531 -32.812 16.875 1 23.36 52 ALA B CA 1
ATOM 4759 C C . ALA B 1 52 ? -34.875 -32.531 16.219 1 23.36 52 ALA B C 1
ATOM 4761 O O . ALA B 1 52 ? -35.594 -33.438 15.828 1 23.36 52 ALA B O 1
ATOM 4762 N N . GLN B 1 53 ? -35.781 -31.828 16.906 1 23.02 53 GLN B N 1
ATOM 4763 C CA . GLN B 1 53 ? -37.031 -31.672 16.172 1 23.02 53 GLN B CA 1
ATOM 4764 C C . GLN B 1 53 ? -36.781 -31.172 14.758 1 23.02 53 GLN B C 1
ATOM 4766 O O . GLN B 1 53 ? -35.812 -30.438 14.523 1 23.02 53 GLN B O 1
ATOM 4771 N N . PRO B 1 54 ? -37.5 -31.766 13.758 1 28.02 54 PRO B N 1
ATOM 4772 C CA . PRO B 1 54 ? -37.344 -31.594 12.312 1 28.02 54 PRO B CA 1
ATOM 4773 C C . PRO B 1 54 ? -37.5 -30.141 11.859 1 28.02 54 PRO B C 1
ATOM 4775 O O . PRO B 1 54 ? -38.562 -29.547 12.078 1 28.02 54 PRO B O 1
ATOM 4778 N N . ARG B 1 55 ? -36.531 -29.281 12.172 1 24.67 55 ARG B N 1
ATOM 4779 C CA . ARG B 1 55 ? -36.719 -27.828 12.062 1 24.67 55 ARG B CA 1
ATOM 4780 C C . ARG B 1 55 ? -37.188 -27.438 10.664 1 24.67 55 ARG B C 1
ATOM 4782 O O . ARG B 1 55 ? -36.719 -28 9.664 1 24.67 55 ARG B O 1
ATOM 4789 N N . GLY B 1 56 ? -38.406 -26.969 10.586 1 23.64 56 GLY B N 1
ATOM 4790 C CA . GLY B 1 56 ? -39.156 -26.359 9.5 1 23.64 56 GLY B CA 1
ATOM 4791 C C . GLY B 1 56 ? -38.312 -25.438 8.648 1 23.64 56 GLY B C 1
ATOM 4792 O O . GLY B 1 56 ? -37.219 -25.016 9.062 1 23.64 56 GLY B O 1
ATOM 4793 N N . THR B 1 57 ? -38.625 -25.344 7.332 1 28 57 THR B N 1
ATOM 4794 C CA . THR B 1 57 ? -37.969 -24.703 6.203 1 28 57 THR B CA 1
ATOM 4795 C C . THR B 1 57 ? -37.688 -23.234 6.5 1 28 57 THR B C 1
ATOM 4797 O O . THR B 1 57 ? -38.625 -22.422 6.57 1 28 57 THR B O 1
ATOM 4800 N N . ASP B 1 58 ? -36.875 -23.031 7.496 1 25.67 58 ASP B N 1
ATOM 4801 C CA . ASP B 1 58 ? -36.688 -21.656 7.98 1 25.67 58 ASP B CA 1
ATOM 4802 C C . ASP B 1 58 ? -36.281 -20.719 6.84 1 25.67 58 ASP B C 1
ATOM 4804 O O . ASP B 1 58 ? -35.281 -20.953 6.152 1 25.67 58 ASP B O 1
ATOM 4808 N N . ARG B 1 59 ? -37.344 -20.188 6.254 1 28.69 59 ARG B N 1
ATOM 4809 C CA . ARG B 1 59 ? -37.219 -19.125 5.258 1 28.69 59 ARG B CA 1
ATOM 4810 C C . ARG B 1 59 ? -36.219 -18.062 5.695 1 28.69 59 ARG B C 1
ATOM 4812 O O . ARG B 1 59 ? -36.375 -17.484 6.773 1 28.69 59 ARG B O 1
ATOM 4819 N N . LEU B 1 60 ? -35.031 -18.312 5.324 1 27.36 60 LEU B N 1
ATOM 4820 C CA . LEU B 1 60 ? -33.906 -17.422 5.676 1 27.36 60 LEU B CA 1
ATOM 4821 C C . LEU B 1 60 ? -34.344 -15.969 5.531 1 27.36 60 LEU B C 1
ATOM 4823 O O . LEU B 1 60 ? -34.844 -15.562 4.484 1 27.36 60 LEU B O 1
ATOM 4827 N N . PRO B 1 61 ? -34.688 -15.391 6.707 1 27.42 61 PRO B N 1
ATOM 4828 C CA . PRO B 1 61 ? -35.219 -14.023 6.719 1 27.42 61 PRO B CA 1
ATOM 4829 C C . PRO B 1 61 ? -34.438 -13.07 5.836 1 27.42 61 PRO B C 1
ATOM 4831 O O . PRO B 1 61 ? -33.219 -13.281 5.621 1 27.42 61 PRO B O 1
ATOM 4834 N N . THR B 1 62 ? -35.062 -12.391 4.957 1 30.64 62 THR B N 1
ATOM 4835 C CA . THR B 1 62 ? -34.656 -11.367 4.016 1 30.64 62 THR B CA 1
ATOM 4836 C C . THR B 1 62 ? -33.844 -10.273 4.73 1 30.64 62 THR B C 1
ATOM 4838 O O . THR B 1 62 ? -34.375 -9.617 5.641 1 30.64 62 THR B O 1
ATOM 4841 N N . PHE B 1 63 ? -32.594 -10.531 4.824 1 28.03 63 PHE B N 1
ATOM 4842 C CA . PHE B 1 63 ? -31.719 -9.609 5.523 1 28.03 63 PHE B CA 1
ATOM 4843 C C . PHE B 1 63 ? -31.891 -8.188 4.996 1 28.03 63 PHE B C 1
ATOM 4845 O O . PHE B 1 63 ? -31.547 -7.902 3.848 1 28.03 63 PHE B O 1
ATOM 4852 N N . SER B 1 64 ? -32.938 -7.547 5.41 1 31.97 64 SER B N 1
ATOM 4853 C CA . SER B 1 64 ? -33.094 -6.125 5.125 1 31.97 64 SER B CA 1
ATOM 4854 C C . SER B 1 64 ? -31.922 -5.32 5.648 1 31.97 64 SER B C 1
ATOM 4856 O O . SER B 1 64 ? -31.469 -5.527 6.773 1 31.97 64 SER B O 1
ATOM 4858 N N . PRO B 1 65 ? -31.203 -4.781 4.762 1 34.31 65 PRO B N 1
ATOM 4859 C CA . PRO B 1 65 ? -30.078 -4 5.277 1 34.31 65 PRO B CA 1
ATOM 4860 C C . PRO B 1 65 ? -30.469 -3.113 6.457 1 34.31 65 PRO B C 1
ATOM 4862 O O . PRO B 1 65 ? -31.625 -2.684 6.559 1 34.31 65 PRO B O 1
ATOM 4865 N N . PRO B 1 66 ? -29.984 -3.318 7.574 1 35.28 66 PRO B N 1
ATOM 4866 C CA . PRO B 1 66 ? -30.469 -2.633 8.773 1 35.28 66 PRO B CA 1
ATOM 4867 C C . PRO B 1 66 ? -30.75 -1.152 8.539 1 35.28 66 PRO B C 1
ATOM 4869 O O . PRO B 1 66 ? -30.047 -0.503 7.758 1 35.28 66 PRO B O 1
ATOM 4872 N N . PRO B 1 67 ? -32 -0.719 8.602 1 35.06 67 PRO B N 1
ATOM 4873 C CA . PRO B 1 67 ? -32.5 0.648 8.414 1 35.06 67 PRO B CA 1
ATOM 4874 C C . PRO B 1 67 ? -31.578 1.696 9.039 1 35.06 67 PRO B C 1
ATOM 4876 O O . PRO B 1 67 ? -30.797 1.381 9.945 1 35.06 67 PRO B O 1
ATOM 4879 N N . ARG B 1 68 ? -31.625 3.029 8.516 1 38.56 68 ARG B N 1
ATOM 4880 C CA . ARG B 1 68 ? -31.094 4.281 9.055 1 38.56 68 ARG B CA 1
ATOM 4881 C C . ARG B 1 68 ? -31.203 4.301 10.578 1 38.56 68 ARG B C 1
ATOM 4883 O O . ARG B 1 68 ? -30.719 5.234 11.227 1 38.56 68 ARG B O 1
ATOM 4890 N N . ALA B 1 69 ? -32.094 3.459 10.992 1 38.22 69 ALA B N 1
ATOM 4891 C CA . ALA B 1 69 ? -32.344 3.369 12.43 1 38.22 69 ALA B CA 1
ATOM 4892 C C . ALA B 1 69 ? -31.141 2.793 13.172 1 38.22 69 ALA B C 1
ATOM 4894 O O . ALA B 1 69 ? -30.922 3.096 14.344 1 38.22 69 ALA B O 1
ATOM 4895 N N . VAL B 1 70 ? -30.422 1.978 12.453 1 39.03 70 VAL B N 1
ATOM 4896 C CA . VAL B 1 70 ? -29.281 1.44 13.188 1 39.03 70 VAL B CA 1
ATOM 4897 C C . VAL B 1 70 ? -28.219 2.52 13.336 1 39.03 70 VAL B C 1
ATOM 4899 O O . VAL B 1 70 ? -27.453 2.52 14.312 1 39.03 70 VAL B O 1
ATOM 4902 N N . TYR B 1 71 ? -28.016 3.438 12.305 1 40.5 71 TYR B N 1
ATOM 4903 C CA . TYR B 1 71 ? -27.047 4.527 12.398 1 40.5 71 TYR B CA 1
ATOM 4904 C C . TYR B 1 71 ? -27.453 5.531 13.469 1 40.5 71 TYR B C 1
ATOM 4906 O O . TYR B 1 71 ? -26.625 5.984 14.258 1 40.5 71 TYR B O 1
ATOM 4914 N N . ALA B 1 72 ? -28.75 5.996 13.344 1 41.66 72 ALA B N 1
ATOM 4915 C CA . ALA B 1 72 ? -29.297 6.91 14.344 1 41.66 72 ALA B CA 1
ATOM 4916 C C . ALA B 1 72 ? -29.234 6.293 15.734 1 41.66 72 ALA B C 1
ATOM 4918 O O . ALA B 1 72 ? -29.062 7.004 16.734 1 41.66 72 ALA B O 1
ATOM 4919 N N . ALA B 1 73 ? -29.406 5.082 15.703 1 37.78 73 ALA B N 1
ATOM 4920 C CA . ALA B 1 73 ? -29.438 4.426 17.016 1 37.78 73 ALA B CA 1
ATOM 4921 C C . ALA B 1 73 ? -28.031 4.352 17.609 1 37.78 73 ALA B C 1
ATOM 4923 O O . ALA B 1 73 ? -27.875 4.469 18.828 1 37.78 73 ALA B O 1
ATOM 4924 N N . ALA B 1 74 ? -27.078 4.094 16.734 1 41.34 74 ALA B N 1
ATOM 4925 C CA . ALA B 1 74 ? -25.719 4.039 17.297 1 41.34 74 ALA B CA 1
ATOM 4926 C C . ALA B 1 74 ? -25.312 5.398 17.844 1 41.34 74 ALA B C 1
ATOM 4928 O O . ALA B 1 74 ? -24.656 5.477 18.891 1 41.34 74 ALA B O 1
ATOM 4929 N N . GLU B 1 75 ? -25.609 6.48 17.094 1 45.34 75 GLU B N 1
ATOM 4930 C CA . GLU B 1 75 ? -25.328 7.832 17.562 1 45.34 75 GLU B CA 1
ATOM 4931 C C . GLU B 1 75 ? -26.188 8.18 18.766 1 45.34 75 GLU B C 1
ATOM 4933 O O . GLU B 1 75 ? -25.766 8.945 19.641 1 45.34 75 GLU B O 1
ATOM 4938 N N . SER B 1 76 ? -27.391 7.699 18.75 1 43.06 76 SER B N 1
ATOM 4939 C CA . SER B 1 76 ? -28.328 8.141 19.781 1 43.06 76 SER B CA 1
ATOM 4940 C C . SER B 1 76 ? -27.891 7.66 21.156 1 43.06 76 SER B C 1
ATOM 4942 O O . SER B 1 76 ? -28.312 8.211 22.172 1 43.06 76 SER B O 1
ATOM 4944 N N . SER B 1 77 ? -27.109 6.613 21.078 1 43.75 77 SER B N 1
ATOM 4945 C CA . SER B 1 77 ? -26.875 6.121 22.438 1 43.75 77 SER B CA 1
ATOM 4946 C C . SER B 1 77 ? -25.75 6.895 23.109 1 43.75 77 SER B C 1
ATOM 4948 O O . SER B 1 77 ? -25.453 6.664 24.281 1 43.75 77 SER B O 1
ATOM 4950 N N . LEU B 1 78 ? -24.969 7.602 22.312 1 46.22 78 LEU B N 1
ATOM 4951 C CA . LEU B 1 78 ? -23.906 8.336 22.984 1 46.22 78 LEU B CA 1
ATOM 4952 C C . LEU B 1 78 ? -24.422 9.68 23.5 1 46.22 78 LEU B C 1
ATOM 4954 O O . LEU B 1 78 ? -25.094 10.414 22.766 1 46.22 78 LEU B O 1
ATOM 4958 N N . ARG B 1 79 ? -24.688 9.859 24.719 1 50.06 79 ARG B N 1
ATOM 4959 C CA . ARG B 1 79 ? -24.953 11.188 25.266 1 50.06 79 ARG B CA 1
ATOM 4960 C C . ARG B 1 79 ? -23.938 12.211 24.734 1 50.06 79 ARG B C 1
ATOM 4962 O O . ARG B 1 79 ? -22.938 12.5 25.391 1 50.06 79 ARG B O 1
ATOM 4969 N N . TRP B 1 80 ? -23.812 12.234 23.484 1 61.44 80 TRP B N 1
ATOM 4970 C CA . TRP B 1 80 ? -23 13.289 22.891 1 61.44 80 TRP B CA 1
ATOM 4971 C C . TRP B 1 80 ? -23.5 14.664 23.312 1 61.44 80 TRP B C 1
ATOM 4973 O O . TRP B 1 80 ? -24.703 14.867 23.484 1 61.44 80 TRP B O 1
ATOM 4983 N N . GLU B 1 81 ? -22.484 15.398 23.891 1 71.69 81 GLU B N 1
ATOM 4984 C CA . GLU B 1 81 ? -22.844 16.812 23.906 1 71.69 81 GLU B CA 1
ATOM 4985 C C . GLU B 1 81 ? -23.469 17.234 22.594 1 71.69 81 GLU B C 1
ATOM 4987 O O . GLU B 1 81 ? -22.922 16.953 21.516 1 71.69 81 GLU B O 1
ATOM 4992 N N . PRO B 1 82 ? -24.578 17.688 22.625 1 70.5 82 PRO B N 1
ATOM 4993 C CA . PRO B 1 82 ? -25.359 17.984 21.422 1 70.5 82 PRO B CA 1
ATOM 4994 C C . PRO B 1 82 ? -24.547 18.703 20.344 1 70.5 82 PRO B C 1
ATOM 4996 O O . PRO B 1 82 ? -24.656 18.391 19.156 1 70.5 82 PRO B O 1
ATOM 4999 N N . ARG B 1 83 ? -23.625 19.562 20.781 1 76.25 83 ARG B N 1
ATOM 5000 C CA . ARG B 1 83 ? -22.859 20.328 19.812 1 76.25 83 ARG B CA 1
ATOM 5001 C C . ARG B 1 83 ? -21.844 19.438 19.094 1 76.25 83 ARG B C 1
ATOM 5003 O O . ARG B 1 83 ? -21.609 19.594 17.891 1 76.25 83 ARG B O 1
ATOM 5010 N N . CYS B 1 84 ? -21.281 18.562 19.766 1 84.62 84 CYS B N 1
ATOM 5011 C CA . CYS B 1 84 ? -20.281 17.672 19.203 1 84.62 84 CYS B CA 1
ATOM 5012 C C . CYS B 1 84 ? -20.906 16.719 18.203 1 84.62 84 CYS B C 1
ATOM 5014 O O . CYS B 1 84 ? -20.359 16.484 17.125 1 84.62 84 CYS B O 1
ATOM 5016 N N . ARG B 1 85 ? -22.016 16.344 18.578 1 78.75 85 ARG B N 1
ATOM 5017 C CA . ARG B 1 85 ? -22.75 15.445 17.688 1 78.75 85 ARG B CA 1
ATOM 5018 C C . ARG B 1 85 ? -23.125 16.156 16.391 1 78.75 85 ARG B C 1
ATOM 5020 O O . ARG B 1 85 ? -23.062 15.57 15.312 1 78.75 85 ARG B O 1
ATOM 5027 N N . GLN B 1 86 ? -23.578 17.297 16.594 1 76.5 86 GLN B N 1
ATOM 5028 C CA . GLN B 1 86 ? -23.953 18.078 15.43 1 76.5 86 GLN B CA 1
ATOM 5029 C C . GLN B 1 86 ? -22.781 18.266 14.484 1 76.5 86 GLN B C 1
ATOM 5031 O O . GLN B 1 86 ? -22.922 18.172 13.266 1 76.5 86 GLN B O 1
ATOM 5036 N N . GLN B 1 87 ? -21.672 18.453 15.047 1 77.94 87 GLN B N 1
ATOM 5037 C CA . GLN B 1 87 ? -20.484 18.641 14.234 1 77.94 87 GLN B CA 1
ATOM 5038 C C . GLN B 1 87 ? -20.109 17.359 13.492 1 77.94 87 GLN B C 1
ATOM 5040 O O . GLN B 1 87 ? -19.734 17.391 12.32 1 77.94 87 GLN B O 1
ATOM 5045 N N . LEU B 1 88 ? -20.203 16.344 14.133 1 79.62 88 LEU B N 1
ATOM 5046 C CA . LEU B 1 88 ? -19.875 15.07 13.516 1 79.62 88 LEU B CA 1
ATOM 5047 C C . LEU B 1 88 ? -20.891 14.695 12.445 1 79.62 88 LEU B C 1
ATOM 5049 O O . LEU B 1 88 ? -20.531 14.172 11.391 1 79.62 88 LEU B O 1
ATOM 5053 N N . ARG B 1 89 ? -22.156 14.953 12.797 1 75.19 89 ARG B N 1
ATOM 5054 C CA . ARG B 1 89 ? -23.203 14.695 11.82 1 75.19 89 ARG B CA 1
ATOM 5055 C C . ARG B 1 89 ? -23.016 15.562 10.578 1 75.19 89 ARG B C 1
ATOM 5057 O O . ARG B 1 89 ? -23.266 15.109 9.453 1 75.19 89 ARG B O 1
ATOM 5064 N N . HIS B 1 90 ? -22.578 16.703 10.812 1 69.75 90 HIS B N 1
ATOM 5065 C CA . HIS B 1 90 ? -22.312 17.594 9.688 1 69.75 90 HIS B CA 1
ATOM 5066 C C . HIS B 1 90 ? -21.219 17.031 8.789 1 69.75 90 HIS B C 1
ATOM 5068 O O . HIS B 1 90 ? -21.297 17.172 7.562 1 69.75 90 HIS B O 1
ATOM 5074 N N . LEU B 1 91 ? -20.328 16.438 9.398 1 74.44 91 LEU B N 1
ATOM 5075 C CA . LEU B 1 91 ? -19.266 15.828 8.617 1 74.44 91 LEU B CA 1
ATOM 5076 C C . LEU B 1 91 ? -19.797 14.656 7.797 1 74.44 91 LEU B C 1
ATOM 5078 O O . LEU B 1 91 ? -19.375 14.445 6.66 1 74.44 91 LEU B O 1
ATOM 5082 N N . GLN B 1 92 ? -20.734 14.039 8.438 1 67.62 92 GLN B N 1
ATOM 5083 C CA . GLN B 1 92 ? -21.297 12.859 7.789 1 67.62 92 GLN B CA 1
ATOM 5084 C C . GLN B 1 92 ? -22.266 13.25 6.68 1 67.62 92 GLN B C 1
ATOM 5086 O O . GLN B 1 92 ? -22.422 12.523 5.699 1 67.62 92 GLN B O 1
ATOM 5091 N N . ASP B 1 93 ? -23.109 14.242 7.098 1 60.78 93 ASP B N 1
ATOM 5092 C CA . ASP B 1 93 ? -24.062 14.695 6.09 1 60.78 93 ASP B CA 1
ATOM 5093 C C . ASP B 1 93 ? -23.359 15.406 4.941 1 60.78 93 ASP B C 1
ATOM 5095 O O . ASP B 1 93 ? -24 15.852 3.988 1 60.78 93 ASP B O 1
ATOM 5099 N N . GLY B 1 94 ? -22.188 15.117 4.797 1 55.41 94 GLY B N 1
ATOM 5100 C CA . GLY B 1 94 ? -21.297 15.453 3.689 1 55.41 94 GLY B CA 1
ATOM 5101 C C . GLY B 1 94 ? -21.578 16.828 3.102 1 55.41 94 GLY B C 1
ATOM 5102 O O . GLY B 1 94 ? -22.391 16.953 2.186 1 55.41 94 GLY B O 1
ATOM 5103 N N . ALA B 1 95 ? -21.453 17.797 3.92 1 56.16 95 ALA B N 1
ATOM 5104 C CA . ALA B 1 95 ? -21.469 19.031 3.152 1 56.16 95 ALA B CA 1
ATOM 5105 C C . ALA B 1 95 ? -20.922 18.812 1.741 1 56.16 95 ALA B C 1
ATOM 5107 O O . ALA B 1 95 ? -20.266 17.812 1.474 1 56.16 95 ALA B O 1
ATOM 5108 N N . ARG B 1 96 ? -21.266 19.656 0.726 1 75.81 96 ARG B N 1
ATOM 5109 C CA . ARG B 1 96 ? -21.094 19.828 -0.715 1 75.81 96 ARG B CA 1
ATOM 5110 C C . ARG B 1 96 ? -19.625 19.797 -1.102 1 75.81 96 ARG B C 1
ATOM 5112 O O . ARG B 1 96 ? -19.078 20.797 -1.562 1 75.81 96 ARG B O 1
ATOM 5119 N N . ILE B 1 97 ? -18.875 18.734 -0.546 1 87.19 97 ILE B N 1
ATOM 5120 C CA . ILE B 1 97 ? -17.5 18.641 -1.005 1 87.19 97 ILE B CA 1
ATOM 5121 C C . ILE B 1 97 ? -17.453 17.969 -2.377 1 87.19 97 ILE B C 1
ATOM 5123 O O . ILE B 1 97 ? -18.016 16.891 -2.57 1 87.19 97 ILE B O 1
ATOM 5127 N N . ALA B 1 98 ? -16.891 18.641 -3.219 1 89.44 98 ALA B N 1
ATOM 5128 C CA . ALA B 1 98 ? -16.703 18.094 -4.562 1 89.44 98 ALA B CA 1
ATOM 5129 C C . ALA B 1 98 ? -15.242 17.719 -4.801 1 89.44 98 ALA B C 1
ATOM 5131 O O . ALA B 1 98 ? -14.328 18.453 -4.402 1 89.44 98 ALA B O 1
ATOM 5132 N N . ALA B 1 99 ? -15.062 16.578 -5.312 1 92.62 99 ALA B N 1
ATOM 5133 C CA . ALA B 1 99 ? -13.727 16.125 -5.676 1 92.62 99 ALA B CA 1
ATOM 5134 C C . ALA B 1 99 ? -13.742 15.422 -7.031 1 92.62 99 ALA B C 1
ATOM 5136 O O . ALA B 1 99 ? -14.234 14.297 -7.156 1 92.62 99 ALA B O 1
ATOM 5137 N N . ARG B 1 100 ? -13.102 16.016 -7.965 1 92.12 100 ARG B N 1
ATOM 5138 C CA . ARG B 1 100 ? -13.102 15.492 -9.328 1 92.12 100 ARG B CA 1
ATOM 5139 C C . ARG B 1 100 ? -11.969 14.492 -9.531 1 92.12 100 ARG B C 1
ATOM 5141 O O . ARG B 1 100 ? -10.898 14.633 -8.945 1 92.12 100 ARG B O 1
ATOM 5148 N N . LEU B 1 101 ? -12.234 13.5 -10.43 1 92.06 101 LEU B N 1
ATOM 5149 C CA . LEU B 1 101 ? -11.242 12.5 -10.805 1 92.06 101 LEU B CA 1
ATOM 5150 C C . LEU B 1 101 ? -11.023 12.484 -12.312 1 92.06 101 LEU B C 1
ATOM 5152 O O . LEU B 1 101 ? -11.953 12.234 -13.078 1 92.06 101 LEU B O 1
ATOM 5156 N N . PRO B 1 102 ? -9.836 12.789 -12.805 1 91.81 102 PRO B N 1
ATOM 5157 C CA . PRO B 1 102 ? -8.695 13.242 -12.016 1 91.81 102 PRO B CA 1
ATOM 5158 C C . PRO B 1 102 ? -8.828 14.695 -11.57 1 91.81 102 PRO B C 1
ATOM 5160 O O . PRO B 1 102 ? -9.609 15.453 -12.148 1 91.81 102 PRO B O 1
ATOM 5163 N N . PRO B 1 103 ? -7.973 15.031 -10.617 1 95.31 103 PRO B N 1
ATOM 5164 C CA . PRO B 1 103 ? -8.102 16.391 -10.109 1 95.31 103 PRO B CA 1
ATOM 5165 C C . PRO B 1 103 ? -7.441 17.422 -11.023 1 95.31 103 PRO B C 1
ATOM 5167 O O . PRO B 1 103 ? -6.527 17.094 -11.781 1 95.31 103 PRO B O 1
ATOM 5170 N N . ARG B 1 104 ? -7.934 18.641 -10.953 1 93.94 104 ARG B N 1
ATOM 5171 C CA . ARG B 1 104 ? -7.285 19.781 -11.594 1 93.94 104 ARG B CA 1
ATOM 5172 C C . ARG B 1 104 ? -6.273 20.438 -10.656 1 93.94 104 ARG B C 1
ATOM 5174 O O . ARG B 1 104 ? -6.637 20.938 -9.586 1 93.94 104 ARG B O 1
ATOM 5181 N N . LEU B 1 105 ? -5.07 20.469 -11.094 1 97.06 105 LEU B N 1
ATOM 5182 C CA . LEU B 1 105 ? -4 20.891 -10.195 1 97.06 105 LEU B CA 1
ATOM 5183 C C . LEU B 1 105 ? -3.512 22.281 -10.555 1 97.06 105 LEU B C 1
ATOM 5185 O O . LEU B 1 105 ? -2.805 22.922 -9.766 1 97.06 105 LEU B O 1
ATOM 5189 N N . GLU B 1 106 ? -3.873 22.812 -11.68 1 97.25 106 GLU B N 1
ATOM 5190 C CA . GLU B 1 106 ? -3.32 24.062 -12.18 1 97.25 106 GLU B CA 1
ATOM 5191 C C . GLU B 1 106 ? -3.52 25.188 -11.164 1 97.25 106 GLU B C 1
ATOM 5193 O O . GLU B 1 106 ? -4.617 25.375 -10.633 1 97.25 106 GLU B O 1
ATOM 5198 N N . GLY B 1 107 ? -2.439 25.906 -10.969 1 97.88 107 GLY B N 1
ATOM 5199 C CA . GLY B 1 107 ? -2.486 27.016 -10.031 1 97.88 107 GLY B CA 1
ATOM 5200 C C . GLY B 1 107 ? -1.476 26.891 -8.914 1 97.88 107 GLY B C 1
ATOM 5201 O O . GLY B 1 107 ? -0.646 25.984 -8.914 1 97.88 107 GLY B O 1
ATOM 5202 N N . GLN B 1 108 ? -1.515 27.891 -8.055 1 98.31 108 GLN B N 1
ATOM 5203 C CA . GLN B 1 108 ? -0.591 27.922 -6.926 1 98.31 108 GLN B CA 1
ATOM 5204 C C . GLN B 1 108 ? -1.276 27.469 -5.641 1 98.31 108 GLN B C 1
ATOM 5206 O O . GLN B 1 108 ? -2.389 27.906 -5.336 1 98.31 108 GLN B O 1
ATOM 5211 N N . TRP B 1 109 ? -0.655 26.578 -5.023 1 98.75 109 TRP B N 1
ATOM 5212 C CA . TRP B 1 109 ? -1.14 26 -3.773 1 98.75 109 TRP B CA 1
ATOM 5213 C C . TRP B 1 109 ? -0.178 26.297 -2.629 1 98.75 109 TRP B C 1
ATOM 5215 O O . TRP B 1 109 ? 1.037 26.141 -2.773 1 98.75 109 TRP B O 1
ATOM 5225 N N . VAL B 1 110 ? -0.728 26.734 -1.446 1 98.69 110 VAL B N 1
ATOM 5226 C CA . VAL B 1 110 ? 0.153 27.172 -0.374 1 98.69 110 VAL B CA 1
ATOM 5227 C C . VAL B 1 110 ? -0.293 26.562 0.953 1 98.69 110 VAL B C 1
ATOM 5229 O O . VAL B 1 110 ? -1.46 26.203 1.113 1 98.69 110 VAL B O 1
ATOM 5232 N N . SER B 1 111 ? 0.664 26.438 1.858 1 98.25 111 SER B N 1
ATOM 5233 C CA . SER B 1 111 ? 0.33 26.078 3.232 1 98.25 111 SER B CA 1
ATOM 5234 C C . SER B 1 111 ? -0.528 27.156 3.893 1 98.25 111 SER B C 1
ATOM 5236 O O . SER B 1 111 ? -0.438 28.328 3.539 1 98.25 111 SER B O 1
ATOM 5238 N N . THR B 1 112 ? -1.332 26.766 4.863 1 95.31 112 THR B N 1
ATOM 5239 C CA . THR B 1 112 ? -2.162 27.719 5.582 1 95.31 112 THR B CA 1
ATOM 5240 C C . THR B 1 112 ? -1.548 28.062 6.941 1 95.31 112 THR B C 1
ATOM 5242 O O . THR B 1 112 ? -2.09 28.875 7.691 1 95.31 112 THR B O 1
ATOM 5245 N N . GLY B 1 113 ? -0.531 27.453 7.289 1 94.5 113 GLY B N 1
ATOM 5246 C CA . GLY B 1 113 ? 0.231 27.625 8.516 1 94.5 113 GLY B CA 1
ATOM 5247 C C . GLY B 1 113 ? 1.493 26.781 8.555 1 94.5 113 GLY B C 1
ATOM 5248 O O . GLY B 1 113 ? 1.861 26.156 7.555 1 94.5 113 GLY B O 1
ATOM 5249 N N . CYS B 1 114 ? 2.113 26.844 9.711 1 95.94 114 CYS B N 1
ATOM 5250 C CA . CYS B 1 114 ? 3.346 26.078 9.852 1 95.94 114 CYS B CA 1
ATOM 5251 C C . CYS B 1 114 ? 3.049 24.578 9.984 1 95.94 114 CYS B C 1
ATOM 5253 O O . CYS B 1 114 ? 2.195 24.188 10.781 1 95.94 114 CYS B O 1
ATOM 5255 N N . GLU B 1 115 ? 3.678 23.844 9.188 1 96.88 115 GLU B N 1
ATOM 5256 C CA . GLU B 1 115 ? 3.49 22.391 9.195 1 96.88 115 GLU B CA 1
ATOM 5257 C C . GLU B 1 115 ? 4.602 21.688 9.969 1 96.88 115 GLU B C 1
ATOM 5259 O O . GLU B 1 115 ? 5.727 22.188 10.031 1 96.88 115 GLU B O 1
ATOM 5264 N N . VAL B 1 116 ? 4.223 20.562 10.547 1 96.94 116 VAL B N 1
ATOM 5265 C CA . VAL B 1 116 ? 5.207 19.719 11.219 1 96.94 116 VAL B CA 1
ATOM 5266 C C . VAL B 1 116 ? 5.242 18.344 10.57 1 96.94 116 VAL B C 1
ATOM 5268 O O . VAL B 1 116 ? 4.262 17.594 10.633 1 96.94 116 VAL B O 1
ATOM 5271 N N . ARG B 1 117 ? 6.352 18 9.953 1 96.75 117 ARG B N 1
ATOM 5272 C CA . ARG B 1 117 ? 6.578 16.672 9.375 1 96.75 117 ARG B CA 1
ATOM 5273 C C . ARG B 1 117 ? 7.363 15.789 10.336 1 96.75 117 ARG B C 1
ATOM 5275 O O . ARG B 1 117 ? 8.016 16.281 11.258 1 96.75 117 ARG B O 1
ATOM 5282 N N . PRO B 1 118 ? 7.289 14.461 10.094 1 95.75 118 PRO B N 1
ATOM 5283 C CA . PRO B 1 118 ? 8.062 13.562 10.961 1 95.75 118 PRO B CA 1
ATOM 5284 C C . PRO B 1 118 ? 9.562 13.852 10.922 1 95.75 118 PRO B C 1
ATOM 5286 O O . PRO B 1 118 ? 10.109 14.141 9.859 1 95.75 118 PRO B O 1
ATOM 5289 N N . GLY B 1 119 ? 10.18 13.75 12.141 1 92.38 119 GLY B N 1
ATOM 5290 C CA . GLY B 1 119 ? 11.609 14.008 12.266 1 92.38 119 GLY B CA 1
ATOM 5291 C C . GLY B 1 119 ? 11.977 14.719 13.555 1 92.38 119 GLY B C 1
ATOM 5292 O O . GLY B 1 119 ? 12.711 14.172 14.383 1 92.38 119 GLY B O 1
ATOM 5293 N N . PRO B 1 120 ? 11.461 15.773 13.93 1 95.69 120 PRO B N 1
ATOM 5294 C CA . PRO B 1 120 ? 10.484 16.641 13.266 1 95.69 120 PRO B CA 1
ATOM 5295 C C . PRO B 1 120 ? 11.133 17.609 12.289 1 95.69 120 PRO B C 1
ATOM 5297 O O . PRO B 1 120 ? 12.312 17.938 12.422 1 95.69 120 PRO B O 1
ATOM 5300 N N . GLU B 1 121 ? 10.375 18 11.328 1 96.88 121 GLU B N 1
ATOM 5301 C CA . GLU B 1 121 ? 10.68 19.078 10.406 1 96.88 121 GLU B CA 1
ATOM 5302 C C . GLU B 1 121 ? 9.57 20.125 10.391 1 96.88 121 GLU B C 1
ATOM 5304 O O . GLU B 1 121 ? 8.391 19.781 10.281 1 96.88 121 GLU B O 1
ATOM 5309 N N . PHE B 1 122 ? 9.977 21.375 10.562 1 97.62 122 PHE B N 1
ATOM 5310 C CA . PHE B 1 122 ? 9.031 22.484 10.438 1 97.62 122 PHE B CA 1
ATOM 5311 C C . PHE B 1 122 ? 9.148 23.141 9.062 1 97.62 122 PHE B C 1
ATOM 5313 O O . PHE B 1 122 ? 10.242 23.516 8.641 1 97.62 122 PHE B O 1
ATOM 5320 N N . LEU B 1 123 ? 8.008 23.266 8.453 1 98.12 123 LEU B N 1
ATOM 5321 C CA . LEU B 1 123 ? 8.156 23.812 7.109 1 98.12 123 LEU B CA 1
ATOM 5322 C C . LEU B 1 123 ? 6.848 24.422 6.625 1 98.12 123 LEU B C 1
ATOM 5324 O O . LEU B 1 123 ? 5.797 24.219 7.238 1 98.12 123 LEU B O 1
ATOM 5328 N N . THR B 1 124 ? 6.938 25.203 5.605 1 98.62 124 THR B N 1
ATOM 5329 C CA . THR B 1 124 ? 5.832 25.672 4.773 1 98.62 124 THR B CA 1
ATOM 5330 C C . THR B 1 124 ? 6.082 25.344 3.305 1 98.62 124 THR B C 1
ATOM 5332 O O . THR B 1 124 ? 7.234 25.219 2.881 1 98.62 124 THR B O 1
ATOM 5335 N N . ARG B 1 125 ? 5.074 25.203 2.557 1 98.69 125 ARG B N 1
ATOM 5336 C CA . ARG B 1 125 ? 5.164 24.797 1.159 1 98.69 125 ARG B CA 1
ATOM 5337 C C . ARG B 1 125 ? 4.414 25.766 0.253 1 98.69 125 ARG B C 1
ATOM 5339 O O . ARG B 1 125 ? 3.393 26.328 0.651 1 98.69 125 ARG B O 1
ATOM 5346 N N . SER B 1 126 ? 4.891 25.953 -0.899 1 98.81 126 SER B N 1
ATOM 5347 C CA . SER B 1 126 ? 4.262 26.688 -1.996 1 98.81 126 SER B CA 1
ATOM 5348 C C . SER B 1 126 ? 4.504 25.984 -3.332 1 98.81 126 SER B C 1
ATOM 5350 O O . SER B 1 126 ? 5.633 25.953 -3.83 1 98.81 126 SER B O 1
ATOM 5352 N N . TYR B 1 127 ? 3.488 25.469 -3.934 1 98.75 127 TYR B N 1
ATOM 5353 C CA . TYR B 1 127 ? 3.607 24.672 -5.148 1 98.75 127 TYR B CA 1
ATOM 5354 C C . TYR B 1 127 ? 2.826 25.297 -6.293 1 98.75 127 TYR B C 1
ATOM 5356 O O . TYR B 1 127 ? 1.647 25.641 -6.141 1 98.75 127 TYR B O 1
ATOM 5364 N N . LEU B 1 128 ? 3.471 25.453 -7.348 1 98.69 128 LEU B N 1
ATOM 5365 C CA . LEU B 1 128 ? 2.846 25.969 -8.562 1 98.69 128 LEU B CA 1
ATOM 5366 C C . LEU B 1 128 ? 2.82 24.891 -9.648 1 98.69 128 LEU B C 1
ATOM 5368 O O . LEU B 1 128 ? 3.869 24.391 -10.047 1 98.69 128 LEU B O 1
ATOM 5372 N N . PHE B 1 129 ? 1.641 24.562 -10.086 1 98.5 129 PHE B N 1
ATOM 5373 C CA . PHE B 1 129 ? 1.474 23.609 -11.18 1 98.5 129 PHE B CA 1
ATOM 5374 C C . PHE B 1 129 ? 1.027 24.328 -12.453 1 98.5 129 PHE B C 1
ATOM 5376 O O . PHE B 1 129 ? 0.089 25.125 -12.43 1 98.5 129 PHE B O 1
ATOM 5383 N N . TYR B 1 130 ? 1.668 23.969 -13.523 1 97.75 130 TYR B N 1
ATOM 5384 C CA . TYR B 1 130 ? 1.341 24.547 -14.82 1 97.75 130 TYR B CA 1
ATOM 5385 C C . TYR B 1 130 ? 0.424 23.625 -15.617 1 97.75 130 TYR B C 1
ATOM 5387 O O . TYR B 1 130 ? 0.255 22.453 -15.266 1 97.75 130 TYR B O 1
ATOM 5395 N N . ALA B 1 131 ? -0.138 24.109 -16.656 1 93.94 131 ALA B N 1
ATOM 5396 C CA . ALA B 1 131 ? -1.083 23.359 -17.469 1 93.94 131 ALA B CA 1
ATOM 5397 C C . ALA B 1 131 ? -0.401 22.172 -18.156 1 93.94 131 ALA B C 1
ATOM 5399 O O . ALA B 1 131 ? -1.027 21.141 -18.375 1 93.94 131 ALA B O 1
ATOM 5400 N N . ASN B 1 132 ? 0.809 22.328 -18.453 1 93.44 132 ASN B N 1
ATOM 5401 C CA . ASN B 1 132 ? 1.535 21.266 -19.141 1 93.44 132 ASN B CA 1
ATOM 5402 C C . ASN B 1 132 ? 2.09 20.234 -18.172 1 93.44 132 ASN B C 1
ATOM 5404 O O . ASN B 1 132 ? 2.928 19.422 -18.531 1 93.44 132 ASN B O 1
ATOM 5408 N N . ARG B 1 133 ? 1.789 20.312 -16.891 1 92.5 133 ARG B N 1
ATOM 5409 C CA . ARG B 1 133 ? 2.098 19.359 -15.82 1 92.5 133 ARG B CA 1
ATOM 5410 C C . ARG B 1 133 ? 3.516 19.578 -15.297 1 92.5 133 ARG B C 1
ATOM 5412 O O . ARG B 1 133 ? 4.008 18.781 -14.492 1 92.5 133 ARG B O 1
ATOM 5419 N N . LEU B 1 134 ? 4.109 20.641 -15.82 1 97.81 134 LEU B N 1
ATOM 5420 C CA . LEU B 1 134 ? 5.32 21.078 -15.141 1 97.81 134 LEU B CA 1
ATOM 5421 C C . LEU B 1 134 ? 4.984 21.734 -13.805 1 97.81 134 LEU B C 1
ATOM 5423 O O . LEU B 1 134 ? 3.869 22.234 -13.617 1 97.81 134 LEU B O 1
ATOM 5427 N N . PHE B 1 135 ? 5.949 21.656 -12.93 1 98.44 135 PHE B N 1
ATOM 5428 C CA . PHE B 1 135 ? 5.672 22.328 -11.664 1 98.44 135 PHE B CA 1
ATOM 5429 C C . PHE B 1 135 ? 6.934 22.984 -11.109 1 98.44 135 PHE B C 1
ATOM 5431 O O . PHE B 1 135 ? 8.047 22.609 -11.484 1 98.44 135 PHE B O 1
ATOM 5438 N N . LYS B 1 136 ? 6.762 23.969 -10.367 1 98.56 136 LYS B N 1
ATOM 5439 C CA . LYS B 1 136 ? 7.754 24.609 -9.516 1 98.56 136 LYS B CA 1
ATOM 5440 C C . LYS B 1 136 ? 7.297 24.641 -8.062 1 98.56 136 LYS B C 1
ATOM 5442 O O . LYS B 1 136 ? 6.238 25.172 -7.746 1 98.56 136 LYS B O 1
ATOM 5447 N N . ALA B 1 137 ? 8.086 24.078 -7.219 1 98.56 137 ALA B N 1
ATOM 5448 C CA . ALA B 1 137 ? 7.691 23.953 -5.82 1 98.56 137 ALA B CA 1
ATOM 5449 C C . ALA B 1 137 ? 8.742 24.578 -4.898 1 98.56 137 ALA B C 1
ATOM 5451 O O . ALA B 1 137 ? 9.938 24.453 -5.137 1 98.56 137 ALA B O 1
ATOM 5452 N N . PHE B 1 138 ? 8.258 25.281 -3.904 1 98.75 138 PHE B N 1
ATOM 5453 C CA . PHE B 1 138 ? 9.109 25.781 -2.828 1 98.75 138 PHE B CA 1
ATOM 5454 C C . PHE B 1 138 ? 8.805 25.047 -1.522 1 98.75 138 PHE B C 1
ATOM 5456 O O . PHE B 1 138 ? 7.645 24.875 -1.158 1 98.75 138 PHE B O 1
ATOM 5463 N N . GLN B 1 139 ? 9.805 24.625 -0.895 1 98.62 139 GLN B N 1
ATOM 5464 C CA . GLN B 1 139 ? 9.727 24.156 0.485 1 98.62 139 GLN B CA 1
ATOM 5465 C C . GLN B 1 139 ? 10.633 24.969 1.396 1 98.62 139 GLN B C 1
ATOM 5467 O O . GLN B 1 139 ? 11.844 25.047 1.176 1 98.62 139 GLN B O 1
ATOM 5472 N N . PHE B 1 140 ? 10.062 25.609 2.354 1 98.75 140 PHE B N 1
ATOM 5473 C CA . PHE B 1 140 ? 10.805 26.438 3.293 1 98.75 140 PHE B CA 1
ATOM 5474 C C . PHE B 1 140 ? 10.938 25.734 4.641 1 98.75 140 PHE B C 1
ATOM 5476 O O . PHE B 1 140 ? 9.938 25.484 5.312 1 98.75 140 PHE B O 1
ATOM 5483 N N . TYR B 1 141 ? 12.102 25.5 5.039 1 98.12 141 TYR B N 1
ATOM 5484 C CA . TYR B 1 141 ? 12.359 24.797 6.297 1 98.12 141 TYR B CA 1
ATOM 5485 C C . TYR B 1 141 ? 12.742 25.781 7.395 1 98.12 141 TYR B C 1
ATOM 5487 O O . TYR B 1 141 ? 13.398 26.797 7.129 1 98.12 141 TYR B O 1
ATOM 5495 N N . TYR B 1 142 ? 12.375 25.484 8.641 1 97.88 142 TYR B N 1
ATOM 5496 C CA . TYR B 1 142 ? 12.562 26.406 9.766 1 97.88 142 TYR B CA 1
ATOM 5497 C C . TYR B 1 142 ? 13.156 25.672 10.961 1 97.88 142 TYR B C 1
ATOM 5499 O O . TYR B 1 142 ? 13.094 24.438 11.047 1 97.88 142 TYR B O 1
ATOM 5507 N N . TRP B 1 143 ? 13.656 26.469 11.922 1 96.38 143 TRP B N 1
ATOM 5508 C CA . TRP B 1 143 ? 14.219 25.922 13.156 1 96.38 143 TRP B CA 1
ATOM 5509 C C . TRP B 1 143 ? 13.148 25.797 14.234 1 96.38 143 TRP B C 1
ATOM 5511 O O . TRP B 1 143 ? 13.328 25.078 15.219 1 96.38 143 TRP B O 1
ATOM 5521 N N . ASP B 1 144 ? 12.078 26.516 14.062 1 94.69 144 ASP B N 1
ATOM 5522 C CA . ASP B 1 144 ? 11.086 26.609 15.133 1 94.69 144 ASP B CA 1
ATOM 5523 C C . ASP B 1 144 ? 9.703 26.203 14.641 1 94.69 144 ASP B C 1
ATOM 5525 O O . ASP B 1 144 ? 9.406 26.281 13.445 1 94.69 144 ASP B O 1
ATOM 5529 N N . PRO B 1 145 ? 8.812 25.812 15.539 1 94.06 145 PRO B N 1
ATOM 5530 C CA . PRO B 1 145 ? 7.496 25.297 15.156 1 94.06 145 PRO B CA 1
ATOM 5531 C C . PRO B 1 145 ? 6.547 26.422 14.719 1 94.06 145 PRO B C 1
ATOM 5533 O O . PRO B 1 145 ? 5.445 26.141 14.227 1 94.06 145 PRO B O 1
ATOM 5536 N N . SER B 1 146 ? 6.902 27.625 14.859 1 93.62 146 SER B N 1
ATOM 5537 C CA . SER B 1 146 ? 6.062 28.75 14.445 1 93.62 146 SER B CA 1
ATOM 5538 C C . SER B 1 146 ? 6.469 29.266 13.07 1 93.62 146 SER B C 1
ATOM 5540 O O . SER B 1 146 ? 5.832 30.172 12.523 1 93.62 146 SER B O 1
ATOM 5542 N N . CYS B 1 147 ? 7.539 28.719 12.508 1 97.25 147 CYS B N 1
ATOM 5543 C CA . CYS B 1 147 ? 8.039 29.078 11.188 1 97.25 147 CYS B CA 1
ATOM 5544 C C . CYS B 1 147 ? 8.398 30.562 11.125 1 97.25 147 CYS B C 1
ATOM 5546 O O . CYS B 1 147 ? 7.973 31.266 10.211 1 97.25 147 CYS B O 1
ATOM 5548 N N . ARG B 1 148 ? 9.195 30.938 12.07 1 96.81 148 ARG B N 1
ATOM 5549 C CA . ARG B 1 148 ? 9.641 32.312 12.133 1 96.81 148 ARG B CA 1
ATOM 5550 C C . ARG B 1 148 ? 11.148 32.438 11.953 1 96.81 148 ARG B C 1
ATOM 5552 O O . ARG B 1 148 ? 11.68 33.5 11.68 1 96.81 148 ARG B O 1
ATOM 5559 N N . GLU B 1 149 ? 11.867 31.328 12.133 1 96.69 149 GLU B N 1
ATOM 5560 C CA . GLU B 1 149 ? 13.32 31.281 11.977 1 96.69 149 GLU B CA 1
ATOM 5561 C C . GLU B 1 149 ? 13.719 30.359 10.828 1 96.69 149 GLU B C 1
ATOM 5563 O O . GLU B 1 149 ? 14.031 29.188 11.039 1 96.69 149 GLU B O 1
ATOM 5568 N N . PRO B 1 150 ? 13.906 30.938 9.656 1 97.69 150 PRO B N 1
ATOM 5569 C CA . PRO B 1 150 ? 14.203 30.109 8.477 1 97.69 150 PRO B CA 1
ATOM 5570 C C . PRO B 1 150 ? 15.57 29.438 8.555 1 97.69 150 PRO B C 1
ATOM 5572 O O . PRO B 1 150 ? 16.531 30.031 9.062 1 97.69 150 PRO B O 1
ATOM 5575 N N . SER B 1 151 ? 15.656 28.234 8.109 1 97.31 151 SER B N 1
ATOM 5576 C CA . SER B 1 151 ? 16.891 27.484 8 1 97.31 151 SER B CA 1
ATOM 5577 C C . SER B 1 151 ? 17.391 27.438 6.555 1 97.31 151 SER B C 1
ATOM 5579 O O . SER B 1 151 ? 18.375 28.078 6.211 1 97.31 151 SER B O 1
ATOM 5581 N N . TYR B 1 152 ? 16.672 26.781 5.73 1 97.44 152 TYR B N 1
ATOM 5582 C CA . TYR B 1 152 ? 17 26.75 4.309 1 97.44 152 TYR B CA 1
ATOM 5583 C C . TYR B 1 152 ? 15.734 26.609 3.469 1 97.44 152 TYR B C 1
ATOM 5585 O O . TYR B 1 152 ? 14.672 26.25 3.988 1 97.44 152 TYR B O 1
ATOM 5593 N N . SER B 1 153 ? 15.836 26.938 2.207 1 98.25 153 SER B N 1
ATOM 5594 C CA . SER B 1 153 ? 14.75 26.812 1.238 1 98.25 153 SER B CA 1
ATOM 5595 C C . SER B 1 153 ? 15.148 25.906 0.076 1 98.25 153 SER B C 1
ATOM 5597 O O . SER B 1 153 ? 16.297 25.938 -0.382 1 98.25 153 SER B O 1
ATOM 5599 N N . LEU B 1 154 ? 14.234 25.109 -0.321 1 98.19 154 LEU B N 1
ATOM 5600 C CA . LEU B 1 154 ? 14.414 24.297 -1.521 1 98.19 154 LEU B CA 1
ATOM 5601 C C . LEU B 1 154 ? 13.547 24.828 -2.662 1 98.19 154 LEU B C 1
ATOM 5603 O O . LEU B 1 154 ? 12.398 25.219 -2.447 1 98.19 154 LEU B O 1
ATOM 5607 N N . VAL B 1 155 ? 14.109 24.906 -3.795 1 98.19 155 VAL B N 1
ATOM 5608 C CA . VAL B 1 155 ? 13.383 25.172 -5.031 1 98.19 155 VAL B CA 1
ATOM 5609 C C . VAL B 1 155 ? 13.406 23.938 -5.922 1 98.19 155 VAL B C 1
ATOM 5611 O O . VAL B 1 155 ? 14.477 23.438 -6.285 1 98.19 155 VAL B O 1
ATOM 5614 N N . ILE B 1 156 ? 12.273 23.453 -6.297 1 98.5 156 ILE B N 1
ATOM 5615 C CA . ILE B 1 156 ? 12.141 22.156 -6.969 1 98.5 156 ILE B CA 1
ATOM 5616 C C . ILE B 1 156 ? 11.391 22.344 -8.289 1 98.5 156 ILE B C 1
ATOM 5618 O O . ILE B 1 156 ? 10.305 22.938 -8.312 1 98.5 156 ILE B O 1
ATOM 5622 N N . LYS B 1 157 ? 11.906 21.891 -9.312 1 98.31 157 LYS B N 1
ATOM 5623 C CA . LYS B 1 157 ? 11.281 21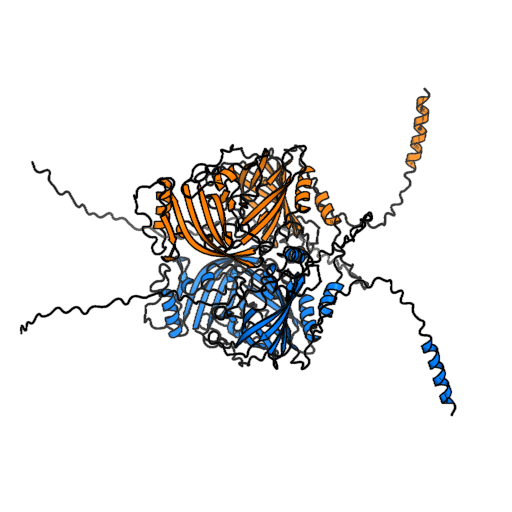.922 -10.625 1 98.31 157 LYS B CA 1
ATOM 5624 C C . LYS B 1 157 ? 11.188 20.516 -11.227 1 98.31 157 LYS B C 1
ATOM 5626 O O . LYS B 1 157 ? 12.133 19.734 -11.117 1 98.31 157 LYS B O 1
ATOM 5631 N N . GLY B 1 158 ? 10.023 20.219 -11.758 1 98.25 158 GLY B N 1
ATOM 5632 C CA . GLY B 1 158 ? 9.844 18.906 -12.359 1 98.25 158 GLY B CA 1
ATOM 5633 C C . GLY B 1 158 ? 8.539 18.781 -13.125 1 98.25 158 GLY B C 1
ATOM 5634 O O . GLY B 1 158 ? 7.977 19.781 -13.578 1 98.25 158 GLY B O 1
ATOM 5635 N N . LYS B 1 159 ? 8.227 17.531 -13.375 1 97.81 159 LYS B N 1
ATOM 5636 C CA . LYS B 1 159 ? 7.023 17.203 -14.133 1 97.81 159 LYS B CA 1
ATOM 5637 C C . LYS B 1 159 ? 6.195 16.141 -13.414 1 97.81 159 LYS B C 1
ATOM 5639 O O . LYS B 1 159 ? 6.742 15.227 -12.789 1 97.81 159 LYS B O 1
ATOM 5644 N N . LEU B 1 160 ? 4.867 16.359 -13.516 1 97.12 160 LEU B N 1
ATOM 5645 C CA . LEU B 1 160 ? 3.918 15.461 -12.883 1 97.12 160 LEU B CA 1
ATOM 5646 C C . LEU B 1 160 ? 3.027 14.789 -13.922 1 97.12 160 LEU B C 1
ATOM 5648 O O . LEU B 1 160 ? 2.59 15.43 -14.875 1 97.12 160 LEU B O 1
ATOM 5652 N N . ARG B 1 161 ? 2.779 13.461 -13.734 1 93.19 161 ARG B N 1
ATOM 5653 C CA . ARG B 1 161 ? 1.872 12.703 -14.586 1 93.19 161 ARG B CA 1
ATOM 5654 C C . ARG B 1 161 ? 0.812 11.984 -13.758 1 93.19 161 ARG B C 1
ATOM 5656 O O . ARG B 1 161 ? 1.131 11.094 -12.977 1 93.19 161 ARG B O 1
ATOM 5663 N N . LEU B 1 162 ? -0.441 12.43 -13.992 1 92.56 162 LEU B N 1
ATOM 5664 C CA . LEU B 1 162 ? -1.54 11.75 -13.312 1 92.56 162 LEU B CA 1
ATOM 5665 C C . LEU B 1 162 ? -1.845 10.414 -13.984 1 92.56 162 LEU B C 1
ATOM 5667 O O . LEU B 1 162 ? -1.857 10.32 -15.219 1 92.56 162 LEU B O 1
ATOM 5671 N N . ARG B 1 163 ? -2.068 9.414 -13.227 1 89.44 163 ARG B N 1
ATOM 5672 C CA . ARG B 1 163 ? -2.324 8.078 -13.75 1 89.44 163 ARG B CA 1
ATOM 5673 C C . ARG B 1 163 ? -3.795 7.703 -13.602 1 89.44 163 ARG B C 1
ATOM 5675 O O . ARG B 1 163 ? -4.637 8.164 -14.375 1 89.44 163 ARG B O 1
ATOM 5682 N N . GLN B 1 164 ? -4.215 6.992 -12.578 1 86.38 164 GLN B N 1
ATOM 5683 C CA . GLN B 1 164 ? -5.578 6.52 -12.352 1 86.38 164 GLN B CA 1
ATOM 5684 C C . GLN B 1 164 ? -6.012 6.773 -10.906 1 86.38 164 GLN B C 1
ATOM 5686 O O . GLN B 1 164 ? -5.195 7.148 -10.062 1 86.38 164 GLN B O 1
ATOM 5691 N N . ALA B 1 165 ? -7.27 6.566 -10.734 1 89.06 165 ALA B N 1
ATOM 5692 C CA . ALA B 1 165 ? -7.762 6.617 -9.359 1 89.06 165 ALA B CA 1
ATOM 5693 C C . ALA B 1 165 ? -7.113 5.535 -8.508 1 89.06 165 ALA B C 1
ATOM 5695 O O . ALA B 1 165 ? -6.906 4.41 -8.969 1 89.06 165 ALA B O 1
ATOM 5696 N N . SER B 1 166 ? -6.801 5.855 -7.285 1 88.06 166 SER B N 1
ATOM 5697 C CA . SER B 1 166 ? -6.164 4.91 -6.375 1 88.06 166 SER B CA 1
ATOM 5698 C C . SER B 1 166 ? -7.16 3.871 -5.871 1 88.06 166 SER B C 1
ATOM 5700 O O . SER B 1 166 ? -8.266 4.215 -5.445 1 88.06 166 SER B O 1
ATOM 5702 N N . TRP B 1 167 ? -6.773 2.711 -5.93 1 82.38 167 TRP B N 1
ATOM 5703 C CA . TRP B 1 167 ? -7.598 1.651 -5.359 1 82.38 167 TRP B CA 1
ATOM 5704 C C . TRP B 1 167 ? -7.266 1.439 -3.885 1 82.38 167 TRP B C 1
ATOM 5706 O O . TRP B 1 167 ? -8.047 0.835 -3.146 1 82.38 167 TRP B O 1
ATOM 5716 N N . ILE B 1 168 ? -6.125 1.875 -3.521 1 84.31 168 ILE B N 1
ATOM 5717 C CA . ILE B 1 168 ? -5.699 1.759 -2.131 1 84.31 168 ILE B CA 1
ATOM 5718 C C . ILE B 1 168 ? -6.316 2.887 -1.308 1 84.31 168 ILE B C 1
ATOM 5720 O O . ILE B 1 168 ? -6.988 2.635 -0.304 1 84.31 168 ILE B O 1
ATOM 5724 N N . THR B 1 169 ? -6.047 4.059 -1.731 1 89.62 169 THR B N 1
ATOM 5725 C CA . THR B 1 169 ? -6.645 5.227 -1.096 1 89.62 169 THR B CA 1
ATOM 5726 C C . THR B 1 169 ? -7.793 5.773 -1.939 1 89.62 169 THR B C 1
ATOM 5728 O O . THR B 1 169 ? -7.59 6.656 -2.777 1 89.62 169 THR B O 1
ATOM 5731 N N . ARG B 1 170 ? -8.914 5.363 -1.529 1 87.56 170 ARG B N 1
ATOM 5732 C CA . ARG B 1 170 ? -10.086 5.703 -2.328 1 87.56 170 ARG B CA 1
ATOM 5733 C C . ARG B 1 170 ? -10.281 7.215 -2.406 1 87.56 170 ARG B C 1
ATOM 5735 O O . ARG B 1 170 ? -10.117 7.918 -1.406 1 87.56 170 ARG B O 1
ATOM 5742 N N . GLY B 1 171 ? -10.633 7.688 -3.613 1 90.06 171 GLY B N 1
ATOM 5743 C CA . GLY B 1 171 ? -10.875 9.102 -3.844 1 90.06 171 GLY B CA 1
ATOM 5744 C C . GLY B 1 171 ? -9.633 9.852 -4.297 1 90.06 171 GLY B C 1
ATOM 5745 O O . GLY B 1 171 ? -9.719 10.992 -4.754 1 90.06 171 GLY B O 1
ATOM 5746 N N . ALA B 1 172 ? -8.523 9.211 -4.191 1 93.44 172 ALA B N 1
ATOM 5747 C CA . ALA B 1 172 ? -7.273 9.836 -4.605 1 93.44 172 ALA B CA 1
ATOM 5748 C C . ALA B 1 172 ? -6.895 9.414 -6.023 1 93.44 172 ALA B C 1
ATOM 5750 O O . ALA B 1 172 ? -7.48 8.484 -6.578 1 93.44 172 ALA B O 1
ATOM 5751 N N . THR B 1 173 ? -5.992 10.172 -6.605 1 94.25 173 THR B N 1
ATOM 5752 C CA . THR B 1 173 ? -5.375 9.828 -7.883 1 94.25 173 THR B CA 1
ATOM 5753 C C . THR B 1 173 ? -3.895 9.508 -7.699 1 94.25 173 THR B C 1
ATOM 5755 O O . THR B 1 173 ? -3.168 10.266 -7.051 1 94.25 173 THR B O 1
ATOM 5758 N N . GLU B 1 174 ? -3.508 8.344 -8.234 1 92.12 174 GLU B N 1
ATOM 5759 C CA . GLU B 1 174 ? -2.088 8.008 -8.25 1 92.12 174 GLU B CA 1
ATOM 5760 C C . GLU B 1 174 ? -1.346 8.812 -9.312 1 92.12 174 GLU B C 1
ATOM 5762 O O . GLU B 1 174 ? -1.892 9.094 -10.383 1 92.12 174 GLU B O 1
ATOM 5767 N N . ALA B 1 175 ? -0.072 9.141 -8.969 1 94.56 175 ALA B N 1
ATOM 5768 C CA . ALA B 1 175 ? 0.707 9.93 -9.922 1 94.56 175 ALA B CA 1
ATOM 5769 C C . ALA B 1 175 ? 2.188 9.57 -9.852 1 94.56 175 ALA B C 1
ATOM 5771 O O . ALA B 1 175 ? 2.639 8.945 -8.883 1 94.56 175 ALA B O 1
ATOM 5772 N N . ASP B 1 176 ? 2.846 9.891 -10.945 1 92.44 176 ASP B N 1
ATOM 5773 C CA . ASP B 1 176 ? 4.301 9.82 -11.023 1 92.44 176 ASP B CA 1
ATOM 5774 C C . ASP B 1 176 ? 4.906 11.211 -11.227 1 92.44 176 ASP B C 1
ATOM 5776 O O . ASP B 1 176 ? 4.238 12.117 -11.719 1 92.44 176 ASP B O 1
ATOM 5780 N N . TYR B 1 177 ? 6.148 11.289 -10.742 1 96.06 177 TYR B N 1
ATOM 5781 C CA . TYR B 1 177 ? 6.824 12.57 -10.938 1 96.06 177 TYR B CA 1
ATOM 5782 C C . TYR B 1 177 ? 8.266 12.367 -11.383 1 96.06 177 TYR B C 1
ATOM 5784 O O . TYR B 1 177 ? 8.82 11.273 -11.219 1 96.06 177 TYR B O 1
ATOM 5792 N N . HIS B 1 178 ? 8.75 13.406 -12.047 1 95.06 178 HIS B N 1
ATOM 5793 C CA . HIS B 1 178 ? 10.156 13.484 -12.445 1 95.06 178 HIS B CA 1
ATOM 5794 C C . HIS B 1 178 ? 10.758 14.836 -12.07 1 95.06 178 HIS B C 1
ATOM 5796 O O . HIS B 1 178 ? 10.172 15.883 -12.367 1 95.06 178 HIS B O 1
ATOM 5802 N N . LEU B 1 179 ? 11.891 14.742 -11.438 1 96.81 179 LEU B N 1
ATOM 5803 C CA . LEU B 1 179 ? 12.539 15.984 -11.023 1 96.81 179 LEU B CA 1
ATOM 5804 C C . LEU B 1 179 ? 13.562 16.438 -12.062 1 96.81 179 LEU B C 1
ATOM 5806 O O . LEU B 1 179 ? 14.375 15.625 -12.523 1 96.81 179 LEU B O 1
ATOM 5810 N N . HIS B 1 180 ? 13.531 17.688 -12.383 1 97.25 180 HIS B N 1
ATOM 5811 C CA . HIS B 1 180 ? 14.508 18.281 -13.281 1 97.25 180 HIS B CA 1
ATOM 5812 C C . HIS B 1 180 ? 15.641 18.938 -12.516 1 97.25 180 HIS B C 1
ATOM 5814 O O . HIS B 1 180 ? 16.812 18.75 -12.852 1 97.25 180 HIS B O 1
ATOM 5820 N N . LYS B 1 181 ? 15.234 19.641 -11.555 1 97.12 181 LYS B N 1
ATOM 5821 C CA . LYS B 1 181 ? 16.219 20.391 -10.789 1 97.12 181 LYS B CA 1
ATOM 5822 C C . LYS B 1 181 ? 15.742 20.641 -9.359 1 97.12 181 LYS B C 1
ATOM 5824 O O . LYS B 1 181 ? 14.562 20.906 -9.141 1 97.12 181 LYS B O 1
ATOM 5829 N N . VAL B 1 182 ? 16.703 20.547 -8.445 1 97.81 182 VAL B N 1
ATOM 5830 C CA . VAL B 1 182 ? 16.469 20.906 -7.059 1 97.81 182 VAL B CA 1
ATOM 5831 C C . VAL B 1 182 ? 17.594 21.812 -6.559 1 97.81 182 VAL B C 1
ATOM 5833 O O . VAL B 1 182 ? 18.766 21.438 -6.617 1 97.81 182 VAL B O 1
ATOM 5836 N N . GLY B 1 183 ? 17.219 22.984 -6.148 1 97 183 GLY B N 1
ATOM 5837 C CA . GLY B 1 183 ? 18.188 23.922 -5.582 1 97 183 GLY B CA 1
ATOM 5838 C C . GLY B 1 183 ? 17.953 24.188 -4.105 1 97 183 GLY B C 1
ATOM 5839 O O . GLY B 1 183 ? 16.844 24.016 -3.605 1 97 183 GLY B O 1
ATOM 5840 N N . ILE B 1 184 ? 19.031 24.625 -3.463 1 96.81 184 ILE B N 1
ATOM 5841 C CA . ILE B 1 184 ? 18.938 24.922 -2.037 1 96.81 184 ILE B CA 1
ATOM 5842 C C . ILE B 1 184 ? 19.547 26.297 -1.753 1 96.81 184 ILE B C 1
ATOM 5844 O O . ILE B 1 184 ? 20.578 26.641 -2.32 1 96.81 184 ILE B O 1
ATOM 5848 N N . VAL B 1 185 ? 18.891 27.062 -0.954 1 97.56 185 VAL B N 1
ATOM 5849 C CA . VAL B 1 185 ? 19.375 28.344 -0.439 1 97.56 185 VAL B CA 1
ATOM 5850 C C . VAL B 1 185 ? 19.438 28.281 1.085 1 97.56 185 VAL B C 1
ATOM 5852 O O . VAL B 1 185 ? 18.469 27.922 1.747 1 97.56 185 VAL B O 1
ATOM 5855 N N . PHE B 1 186 ? 20.578 28.703 1.597 1 97.12 186 PHE B N 1
ATOM 5856 C CA . PHE B 1 186 ? 20.766 28.719 3.045 1 97.12 186 PHE B CA 1
ATOM 5857 C C . PHE B 1 186 ? 20.469 30.094 3.611 1 97.12 186 PHE B C 1
ATOM 5859 O O . PHE B 1 186 ? 20.844 31.109 3.006 1 97.12 186 PHE B O 1
ATOM 5866 N N . HIS B 1 187 ? 19.906 30.141 4.785 1 97.19 187 HIS B N 1
ATOM 5867 C CA . HIS B 1 187 ? 19.547 31.438 5.359 1 97.19 187 HIS B CA 1
ATOM 5868 C C . HIS B 1 187 ? 20.406 31.75 6.582 1 97.19 187 HIS B C 1
ATOM 5870 O O . HIS B 1 187 ? 20.172 32.719 7.281 1 97.19 187 HIS B O 1
ATOM 5876 N N . SER B 1 188 ? 21.312 30.906 6.891 1 93.94 188 SER B N 1
ATOM 5877 C CA . SER B 1 188 ? 22.312 31.125 7.93 1 93.94 188 SER B CA 1
ATOM 5878 C C . SER B 1 188 ? 23.547 30.25 7.711 1 93.94 188 SER B C 1
ATOM 5880 O O . SER B 1 188 ? 23.484 29.25 6.984 1 93.94 188 SER B O 1
ATOM 5882 N N . GLN B 1 189 ? 24.578 30.688 8.375 1 93.25 189 GLN B N 1
ATOM 5883 C CA . GLN B 1 189 ? 25.797 29.906 8.32 1 93.25 189 GLN B CA 1
ATOM 5884 C C . GLN B 1 189 ? 25.609 28.547 9 1 93.25 189 GLN B C 1
ATOM 5886 O O . GLN B 1 189 ? 26.141 27.531 8.523 1 93.25 189 GLN B O 1
ATOM 5891 N N . LYS B 1 190 ? 24.922 28.594 9.984 1 93.88 190 LYS B N 1
ATOM 5892 C CA . LYS B 1 190 ? 24.656 27.359 10.727 1 93.88 190 LYS B CA 1
ATOM 5893 C C . LYS B 1 190 ? 23.938 26.344 9.852 1 93.88 190 LYS B C 1
ATOM 5895 O O . LYS B 1 190 ? 24.328 25.172 9.812 1 93.88 190 LYS B O 1
ATOM 5900 N N . ALA B 1 191 ? 22.891 26.781 9.188 1 95.25 191 ALA B N 1
ATOM 5901 C CA . ALA B 1 191 ? 22.125 25.891 8.312 1 95.25 191 ALA B CA 1
ATOM 5902 C C . ALA B 1 191 ? 23.031 25.297 7.227 1 95.25 191 ALA B C 1
ATOM 5904 O O . ALA B 1 191 ? 22.953 24.109 6.945 1 95.25 191 ALA B O 1
ATOM 5905 N N . MET B 1 192 ? 23.828 26.094 6.609 1 94.75 192 MET B N 1
ATOM 5906 C CA . MET B 1 192 ? 24.719 25.641 5.547 1 94.75 192 MET B CA 1
ATOM 5907 C C . MET B 1 192 ? 25.672 24.562 6.059 1 94.75 192 MET B C 1
ATOM 5909 O O . MET B 1 192 ? 25.844 23.531 5.414 1 94.75 192 MET B O 1
ATOM 5913 N N . ARG B 1 193 ? 26.266 24.844 7.188 1 91.88 193 ARG B N 1
ATOM 5914 C CA . ARG B 1 193 ? 27.234 23.906 7.758 1 91.88 193 ARG B CA 1
ATOM 5915 C C . ARG B 1 193 ? 26.578 22.562 8.07 1 91.88 193 ARG B C 1
ATOM 5917 O O . ARG B 1 193 ? 27.141 21.5 7.762 1 91.88 193 ARG B O 1
ATOM 5924 N N . GLU B 1 194 ? 25.469 22.609 8.656 1 91.62 194 GLU B N 1
ATOM 5925 C CA . GLU B 1 194 ? 24.766 21.391 9.055 1 91.62 194 GLU B CA 1
ATOM 5926 C C . GLU B 1 194 ? 24.375 20.562 7.836 1 91.62 194 GLU B C 1
ATOM 5928 O O . GLU B 1 194 ? 24.594 19.344 7.809 1 91.62 194 GLU B O 1
ATOM 5933 N N . VAL B 1 195 ? 23.812 21.172 6.859 1 92.38 195 VAL B N 1
ATOM 5934 C CA . VAL B 1 195 ? 23.359 20.469 5.664 1 92.38 195 VAL B CA 1
ATOM 5935 C C . VAL B 1 195 ? 24.578 19.969 4.879 1 92.38 195 VAL B C 1
ATOM 5937 O O . VAL B 1 195 ? 24.562 18.828 4.387 1 92.38 195 VAL B O 1
ATOM 5940 N N . ALA B 1 196 ? 25.531 20.781 4.773 1 90.38 196 ALA B N 1
ATOM 5941 C CA . ALA B 1 196 ? 26.734 20.391 4.047 1 90.38 196 ALA B CA 1
ATOM 5942 C C . ALA B 1 196 ? 27.406 19.172 4.688 1 90.38 196 ALA B C 1
ATOM 5944 O O . ALA B 1 196 ? 27.875 18.281 3.988 1 90.38 196 ALA B O 1
ATOM 5945 N N . SER B 1 197 ? 27.438 19.219 5.91 1 89.94 197 SER B N 1
ATOM 5946 C CA . SER B 1 197 ? 28.016 18.078 6.625 1 89.94 197 SER B CA 1
ATOM 5947 C C . SER B 1 197 ? 27.266 16.797 6.324 1 89.94 197 SER B C 1
ATOM 5949 O O . SER B 1 197 ? 27.875 15.742 6.102 1 89.94 197 SER B O 1
ATOM 5951 N N . ARG B 1 198 ? 25.953 16.859 6.289 1 89.5 198 ARG B N 1
ATOM 5952 C CA . ARG B 1 198 ? 25.125 15.695 5.984 1 89.5 198 ARG B CA 1
ATOM 5953 C C . ARG B 1 198 ? 25.375 15.211 4.562 1 89.5 198 ARG B C 1
ATOM 5955 O O . ARG B 1 198 ? 25.484 14.008 4.32 1 89.5 198 ARG B O 1
ATOM 5962 N N . ILE B 1 199 ? 25.438 16.062 3.652 1 90.12 199 ILE B N 1
ATOM 5963 C CA . ILE B 1 199 ? 25.609 15.727 2.242 1 90.12 199 ILE B CA 1
ATOM 5964 C C . ILE B 1 199 ? 27 15.141 2.014 1 90.12 199 ILE B C 1
ATOM 5966 O O . ILE B 1 199 ? 27.141 14.148 1.294 1 90.12 199 ILE B O 1
ATOM 5970 N N . ASN B 1 200 ? 27.906 15.742 2.66 1 85.81 200 ASN B N 1
ATOM 5971 C CA . ASN B 1 2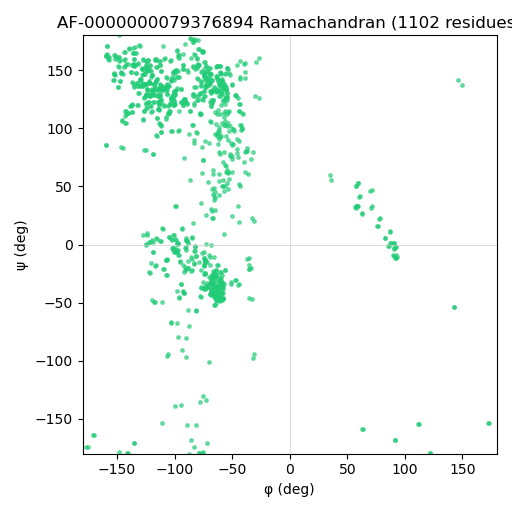00 ? 29.281 15.297 2.475 1 85.81 200 ASN B CA 1
ATOM 5972 C C . ASN B 1 200 ? 29.5 13.898 3.049 1 85.81 200 ASN B C 1
ATOM 5974 O O . ASN B 1 200 ? 30.391 13.164 2.604 1 85.81 200 ASN B O 1
ATOM 5978 N N . GLN B 1 201 ? 28.766 13.555 3.943 1 83.06 201 GLN B N 1
ATOM 5979 C CA . GLN B 1 201 ? 28.875 12.25 4.586 1 83.06 201 GLN B CA 1
ATOM 5980 C C . GLN B 1 201 ? 28.109 11.18 3.805 1 83.06 201 GLN B C 1
ATOM 5982 O O . GLN B 1 201 ? 28.297 9.984 4.035 1 83.06 201 GLN B O 1
ATOM 5987 N N . SER B 1 202 ? 27.328 11.625 2.92 1 80.25 202 SER B N 1
ATOM 5988 C CA . SER B 1 202 ? 26.547 10.664 2.154 1 80.25 202 SER B CA 1
ATOM 5989 C C . SER B 1 202 ? 27.391 10.008 1.064 1 80.25 202 SER B C 1
ATOM 5991 O O . SER B 1 202 ? 28.406 10.562 0.63 1 80.25 202 SER B O 1
ATOM 5993 N N . SER B 1 203 ? 27.031 8.812 0.633 1 67.12 203 SER B N 1
ATOM 5994 C CA . SER B 1 203 ? 27.781 8.016 -0.333 1 67.12 203 SER B CA 1
ATOM 5995 C C . SER B 1 203 ? 27.328 8.312 -1.76 1 67.12 203 SER B C 1
ATOM 5997 O O . SER B 1 203 ? 27.812 7.691 -2.709 1 67.12 203 SER B O 1
ATOM 5999 N N . GLY B 1 204 ? 26.453 9.242 -1.837 1 67.75 204 GLY B N 1
ATOM 6000 C CA . GLY B 1 204 ? 26.031 9.5 -3.201 1 67.75 204 GLY B CA 1
ATOM 6001 C C . GLY B 1 204 ? 27.156 9.906 -4.121 1 67.75 204 GLY B C 1
ATOM 6002 O O . GLY B 1 204 ? 28.062 10.633 -3.711 1 67.75 204 GLY B O 1
ATOM 6003 N N . GLU B 1 205 ? 27.188 9.367 -5.262 1 68.06 205 GLU B N 1
ATOM 6004 C CA . GLU B 1 205 ? 28.234 9.664 -6.234 1 68.06 205 GLU B CA 1
ATOM 6005 C C . GLU B 1 205 ? 28.281 11.148 -6.566 1 68.06 205 GLU B C 1
ATOM 6007 O O . GLU B 1 205 ? 27.266 11.742 -6.922 1 68.06 205 GLU B O 1
ATOM 6012 N N . GLY B 1 206 ? 29.281 11.789 -6.434 1 74.56 206 GLY B N 1
ATOM 6013 C CA . GLY B 1 206 ? 29.469 13.18 -6.816 1 74.56 206 GLY B CA 1
ATOM 6014 C C . GLY B 1 206 ? 29.047 14.156 -5.738 1 74.56 206 GLY B C 1
ATOM 6015 O O . GLY B 1 206 ? 29.047 15.367 -5.957 1 74.56 206 GLY B O 1
ATOM 6016 N N . CYS B 1 207 ? 28.609 13.617 -4.645 1 84.12 207 CYS B N 1
ATOM 6017 C CA . CYS B 1 207 ? 28.094 14.531 -3.631 1 84.12 207 CYS B CA 1
ATOM 6018 C C . CYS B 1 207 ? 29.172 14.852 -2.59 1 84.12 207 CYS B C 1
ATOM 6020 O O . CYS B 1 207 ? 29.016 15.781 -1.802 1 84.12 207 CYS B O 1
ATOM 6022 N N . ARG B 1 208 ? 30.203 14.062 -2.799 1 79.81 208 ARG B N 1
ATOM 6023 C CA . ARG B 1 208 ? 31.312 14.375 -1.9 1 79.81 208 ARG B CA 1
ATOM 6024 C C . ARG B 1 208 ? 31.891 15.742 -2.205 1 79.81 208 ARG B C 1
ATOM 6026 O O . ARG B 1 208 ? 32.156 16.078 -3.365 1 79.81 208 ARG B O 1
ATOM 6033 N N . GLY B 1 209 ? 31.969 16.625 -1.281 1 78.25 209 GLY B N 1
ATOM 6034 C CA . GLY B 1 209 ? 32.5 17.969 -1.444 1 78.25 209 GLY B CA 1
ATOM 6035 C C . GLY B 1 209 ? 31.484 18.984 -1.915 1 78.25 209 GLY B C 1
ATOM 6036 O O . GLY B 1 209 ? 31.828 19.969 -2.57 1 78.25 209 GLY B O 1
ATOM 6037 N N . PHE B 1 210 ? 30.234 18.719 -1.955 1 81.88 210 PHE B N 1
ATOM 6038 C CA . PHE B 1 210 ? 29.156 19.625 -2.326 1 81.88 210 PHE B CA 1
ATOM 6039 C C . PHE B 1 210 ? 29.484 21.062 -1.898 1 81.88 210 PHE B C 1
ATOM 6041 O O . PHE B 1 210 ? 29.422 21.984 -2.709 1 81.88 210 PHE B O 1
ATOM 6048 N N . LEU B 1 211 ? 29.922 21.219 -0.691 1 83 211 LEU B N 1
ATOM 6049 C CA . LEU B 1 211 ? 30.438 22.469 -0.135 1 83 211 LEU B CA 1
ATOM 6050 C C . LEU B 1 211 ? 31.625 22.203 0.794 1 83 211 LEU B C 1
ATOM 6052 O O . LEU B 1 211 ? 31.516 21.406 1.729 1 83 211 LEU B O 1
ATOM 6056 N N . PRO B 1 212 ? 32.75 22.672 0.303 1 77.38 212 PRO B N 1
ATOM 6057 C CA . PRO B 1 212 ? 33.938 22.453 1.159 1 77.38 212 PRO B CA 1
ATOM 6058 C C . PRO B 1 212 ? 33.719 22.938 2.588 1 77.38 212 PRO B C 1
ATOM 6060 O O . PRO B 1 212 ? 33 23.922 2.807 1 77.38 212 PRO B O 1
ATOM 6063 N N . PRO B 1 213 ? 34.375 22.125 3.363 1 74.75 213 PRO B N 1
ATOM 6064 C CA . PRO B 1 213 ? 34.312 22.609 4.746 1 74.75 213 PRO B CA 1
ATOM 6065 C C . PRO B 1 213 ? 34.875 24.016 4.914 1 74.75 213 PRO B C 1
ATOM 6067 O O . PRO B 1 213 ? 35.875 24.359 4.293 1 74.75 213 PRO B O 1
ATOM 6070 N N . GLY B 1 214 ? 34.188 24.812 5.613 1 74.31 214 GLY B N 1
ATOM 6071 C CA . GLY B 1 214 ? 34.656 26.156 5.906 1 74.31 214 GLY B CA 1
ATOM 6072 C C . GLY B 1 214 ? 34.219 27.188 4.879 1 74.31 214 GLY B C 1
ATOM 6073 O O . GLY B 1 214 ? 34.562 28.359 4.98 1 74.31 214 GLY B O 1
ATOM 6074 N N . ARG B 1 215 ? 33.594 26.672 3.945 1 79.94 215 ARG B N 1
ATOM 6075 C CA . ARG B 1 215 ? 33.094 27.625 2.963 1 79.94 215 ARG B CA 1
ATOM 6076 C C . ARG B 1 215 ? 32.25 28.688 3.629 1 79.94 215 ARG B C 1
ATOM 6078 O O . ARG B 1 215 ? 31.438 28.391 4.516 1 79.94 215 ARG B O 1
ATOM 6085 N N . ALA B 1 216 ? 32.469 29.984 3.242 1 83.75 216 ALA B N 1
ATOM 6086 C CA . ALA B 1 216 ? 31.703 31.094 3.805 1 83.75 216 ALA B CA 1
ATOM 6087 C C . ALA B 1 216 ? 30.281 31.094 3.248 1 83.75 216 ALA B C 1
ATOM 6089 O O . ALA B 1 216 ? 30.078 30.828 2.066 1 83.75 216 ALA B O 1
ATOM 6090 N N . TRP B 1 217 ? 29.406 31.297 4.188 1 86.44 217 TRP B N 1
ATOM 6091 C CA . TRP B 1 217 ? 28 31.406 3.807 1 86.44 217 TRP B CA 1
ATOM 6092 C C . TRP B 1 217 ? 27.734 32.656 2.99 1 86.44 217 TRP B C 1
ATOM 6094 O O . TRP B 1 217 ? 28.156 33.75 3.383 1 86.44 217 TRP B O 1
ATOM 6104 N N . ALA B 1 218 ? 27.219 32.531 1.815 1 88.5 218 ALA B N 1
ATOM 6105 C CA . ALA B 1 218 ? 26.812 33.656 0.951 1 88.5 218 ALA B CA 1
ATOM 6106 C C . ALA B 1 218 ? 25.281 33.75 0.895 1 88.5 218 ALA B C 1
ATOM 6108 O O . ALA B 1 218 ? 24.625 32.938 0.258 1 88.5 218 ALA B O 1
ATOM 6109 N N . PRO B 1 219 ? 24.875 34.844 1.569 1 86.38 219 PRO B N 1
ATOM 6110 C CA . PRO B 1 219 ? 23.406 35 1.57 1 86.38 219 PRO B CA 1
ATOM 6111 C C . PRO B 1 219 ? 22.828 35.031 0.162 1 86.38 219 PRO B C 1
ATOM 6113 O O . PRO B 1 219 ? 23.344 35.75 -0.709 1 86.38 219 PRO B O 1
ATOM 6116 N N . GLY B 1 220 ? 21.828 34.156 -0.068 1 86.88 220 GLY B N 1
ATOM 6117 C CA . GLY B 1 220 ? 21.078 34.188 -1.316 1 86.88 220 GLY B CA 1
ATOM 6118 C C . GLY B 1 220 ? 21.656 33.25 -2.373 1 86.88 220 GLY B C 1
ATOM 6119 O O . GLY B 1 220 ? 21.094 33.125 -3.463 1 86.88 220 GLY B O 1
ATOM 6120 N N . ALA B 1 221 ? 22.797 32.781 -2.062 1 92.75 221 ALA B N 1
ATOM 6121 C CA . ALA B 1 221 ? 23.391 31.859 -3.033 1 92.75 221 ALA B CA 1
ATOM 6122 C C . ALA B 1 221 ? 22.531 30.609 -3.209 1 92.75 221 ALA B C 1
ATOM 6124 O O . ALA B 1 221 ? 22.047 30.031 -2.229 1 92.75 221 ALA B O 1
ATOM 6125 N N . LEU B 1 222 ? 22.312 30.281 -4.488 1 94.94 222 LEU B N 1
ATOM 6126 C CA . LEU B 1 222 ? 21.578 29.062 -4.828 1 94.94 222 LEU B CA 1
ATOM 6127 C C . LEU B 1 222 ? 22.531 27.938 -5.203 1 94.94 222 LEU B C 1
ATOM 6129 O O . LEU B 1 222 ? 23.344 28.094 -6.117 1 94.94 222 LEU B O 1
ATOM 6133 N N . TYR B 1 223 ? 22.484 26.875 -4.508 1 93.31 223 TYR B N 1
ATOM 6134 C CA . TYR B 1 223 ? 23.312 25.703 -4.793 1 93.31 223 TYR B CA 1
ATOM 6135 C C . TYR B 1 223 ? 22.453 24.578 -5.383 1 93.31 223 TYR B C 1
ATOM 6137 O O . TYR B 1 223 ? 21.312 24.375 -4.969 1 93.31 223 TYR B O 1
ATOM 6145 N N . GLU B 1 224 ? 23.031 23.844 -6.289 1 93.06 224 GLU B N 1
ATOM 6146 C CA . GLU B 1 224 ? 22.297 22.797 -6.969 1 93.06 224 GLU B CA 1
ATOM 6147 C C . GLU B 1 224 ? 22.469 21.453 -6.266 1 93.06 224 GLU B C 1
ATOM 6149 O O . GLU B 1 224 ? 23.609 20.969 -6.102 1 93.06 224 GLU B O 1
ATOM 6154 N N . LEU B 1 225 ? 21.391 20.906 -5.844 1 93.94 225 LEU B N 1
ATOM 6155 C CA . LEU B 1 225 ? 21.422 19.609 -5.191 1 93.94 225 LEU B CA 1
ATOM 6156 C C . LEU B 1 225 ? 21.188 18.484 -6.199 1 93.94 225 LEU B C 1
ATOM 6158 O O . LEU B 1 225 ? 21.719 17.391 -6.051 1 93.94 225 LEU B O 1
ATOM 6162 N N . LEU B 1 226 ? 20.281 18.734 -7.074 1 94.19 226 LEU B N 1
ATOM 6163 C CA . LEU B 1 226 ? 19.938 17.766 -8.102 1 94.19 226 LEU B CA 1
ATOM 6164 C C . LEU B 1 226 ? 19.812 18.438 -9.469 1 94.19 226 LEU B C 1
ATOM 6166 O O . LEU B 1 226 ? 19.266 19.531 -9.578 1 94.19 226 LEU B O 1
ATOM 6170 N N . SER B 1 227 ? 20.375 17.781 -10.43 1 92.06 227 SER B N 1
ATOM 6171 C CA . SER B 1 227 ? 20.25 18.172 -11.828 1 92.06 227 SER B CA 1
ATOM 6172 C C . SER B 1 227 ? 20.156 16.953 -12.742 1 92.06 227 SER B C 1
ATOM 6174 O O . SER B 1 227 ? 21.094 16.172 -12.844 1 92.06 227 SER B O 1
ATOM 6176 N N . ALA B 1 228 ? 19.078 16.875 -13.312 1 89.69 228 ALA B N 1
ATOM 6177 C CA . ALA B 1 228 ? 18.875 15.766 -14.242 1 89.69 228 ALA B CA 1
ATOM 6178 C C . ALA B 1 228 ? 19.875 15.836 -15.391 1 89.69 228 ALA B C 1
ATOM 6180 O O . ALA B 1 228 ? 20.344 14.805 -15.883 1 89.69 228 ALA B O 1
ATOM 6181 N N . LYS B 1 229 ? 20.281 16.953 -15.789 1 86.25 229 LYS B N 1
ATOM 6182 C CA . LYS B 1 229 ? 21.188 17.172 -16.906 1 86.25 229 LYS B CA 1
ATOM 6183 C C . LYS B 1 229 ? 22.594 16.641 -16.578 1 86.25 229 LYS B C 1
ATOM 6185 O O . LYS B 1 229 ? 23.219 15.977 -17.422 1 86.25 229 LYS B O 1
ATOM 6190 N N . THR B 1 230 ? 23.016 16.875 -15.375 1 83 230 THR B N 1
ATOM 6191 C CA . THR B 1 230 ? 24.359 16.469 -15 1 83 230 THR B CA 1
ATOM 6192 C C . THR B 1 230 ? 24.344 15.125 -14.273 1 83 230 THR B C 1
ATOM 6194 O O . THR B 1 230 ? 25.391 14.648 -13.82 1 83 230 THR B O 1
ATOM 6197 N N . GLU B 1 231 ? 23.219 14.531 -14.094 1 82.31 231 GLU B N 1
ATOM 6198 C CA . GLU B 1 231 ? 23.016 13.25 -13.43 1 82.31 231 GLU B CA 1
ATOM 6199 C C . GLU B 1 231 ? 23.547 13.273 -12 1 82.31 231 GLU B C 1
ATOM 6201 O O . GLU B 1 231 ? 24.188 12.32 -11.555 1 82.31 231 GLU B O 1
ATOM 6206 N N . ARG B 1 232 ? 23.453 14.43 -11.375 1 85.81 232 ARG B N 1
ATOM 6207 C CA . ARG B 1 232 ? 23.812 14.578 -9.969 1 85.81 232 ARG B CA 1
ATOM 6208 C C . ARG B 1 232 ? 22.562 14.586 -9.094 1 85.81 232 ARG B C 1
ATOM 6210 O O . ARG B 1 232 ? 21.562 15.219 -9.438 1 85.81 232 ARG B O 1
ATOM 6217 N N . ASP B 1 233 ? 22.625 13.773 -8.07 1 90.56 233 ASP B N 1
ATOM 6218 C CA . ASP B 1 233 ? 21.516 13.758 -7.125 1 90.56 233 ASP B CA 1
ATOM 6219 C C . ASP B 1 233 ? 22.016 13.594 -5.691 1 90.56 233 ASP B C 1
ATOM 6221 O O . ASP B 1 233 ? 22.359 12.492 -5.266 1 90.56 233 ASP B O 1
ATOM 6225 N N . CYS B 1 234 ? 21.984 14.703 -4.961 1 91.69 234 CYS B N 1
ATOM 6226 C CA . CYS B 1 234 ? 22.453 14.695 -3.578 1 91.69 234 CYS B CA 1
ATOM 6227 C C . CYS B 1 234 ? 21.297 14.867 -2.605 1 91.69 234 CYS B C 1
ATOM 6229 O O . CYS B 1 234 ? 21.5 15.117 -1.419 1 91.69 234 CYS B O 1
ATOM 6231 N N . THR B 1 235 ? 20.094 14.719 -3.088 1 92.5 235 THR B N 1
ATOM 6232 C CA . THR B 1 235 ? 18.922 15.008 -2.277 1 92.5 235 THR B CA 1
ATOM 6233 C C . THR B 1 235 ? 18.703 13.93 -1.225 1 92.5 235 THR B C 1
ATOM 6235 O O . THR B 1 235 ? 18.125 14.188 -0.17 1 92.5 235 THR B O 1
ATOM 6238 N N . ALA B 1 236 ? 19.188 12.75 -1.459 1 88.75 236 ALA B N 1
ATOM 6239 C CA . ALA B 1 236 ? 18.969 11.625 -0.553 1 88.75 236 ALA B CA 1
ATOM 6240 C C . ALA B 1 236 ? 19.562 11.914 0.828 1 88.75 236 ALA B C 1
ATOM 6242 O O . ALA B 1 236 ? 19.016 11.469 1.842 1 88.75 236 ALA B O 1
ATOM 6243 N N . ALA B 1 237 ? 20.609 12.664 0.854 1 89.5 237 ALA B N 1
ATOM 6244 C CA . ALA B 1 237 ? 21.281 12.992 2.109 1 89.5 237 ALA B CA 1
ATOM 6245 C C . ALA B 1 237 ? 20.375 13.805 3.025 1 89.5 237 ALA B C 1
ATOM 6247 O O . ALA B 1 237 ? 20.562 13.812 4.246 1 89.5 237 ALA B O 1
ATOM 6248 N N . LEU B 1 238 ? 19.422 14.43 2.432 1 91.06 238 LEU B N 1
ATOM 6249 C CA . LEU B 1 238 ? 18.5 15.258 3.201 1 91.06 238 LEU B CA 1
ATOM 6250 C C . LEU B 1 238 ? 17.203 14.508 3.484 1 91.06 238 LEU B C 1
ATOM 6252 O O . LEU B 1 238 ? 16.266 15.078 4.047 1 91.06 238 LEU B O 1
ATOM 6256 N N . GLY B 1 239 ? 17.141 13.234 3.086 1 88.38 239 GLY B N 1
ATOM 6257 C CA . GLY B 1 239 ? 15.883 12.516 3.215 1 88.38 239 GLY B CA 1
ATOM 6258 C C . GLY B 1 239 ? 14.766 13.109 2.375 1 88.38 239 GLY B C 1
ATOM 6259 O O . GLY B 1 239 ? 13.586 12.953 2.697 1 88.38 239 GLY B O 1
ATOM 6260 N N . PHE B 1 240 ? 15.242 13.758 1.325 1 92.62 240 PHE B N 1
ATOM 6261 C CA . PHE B 1 240 ? 14.297 14.492 0.487 1 92.62 240 PHE B CA 1
ATOM 6262 C C . PHE B 1 240 ? 13.773 13.602 -0.637 1 92.62 240 PHE B C 1
ATOM 6264 O O . PHE B 1 240 ? 14.555 12.992 -1.368 1 92.62 240 PHE B O 1
ATOM 6271 N N . ALA B 1 241 ? 12.445 13.516 -0.681 1 93.12 241 ALA B N 1
ATOM 6272 C CA . ALA B 1 241 ? 11.742 12.922 -1.814 1 93.12 241 ALA B CA 1
ATOM 6273 C C . ALA B 1 241 ? 10.406 13.625 -2.053 1 93.12 241 ALA B C 1
ATOM 6275 O O . ALA B 1 241 ? 9.797 14.141 -1.116 1 93.12 241 ALA B O 1
ATOM 6276 N N . MET B 1 242 ? 10 13.68 -3.301 1 96.38 242 MET B N 1
ATOM 6277 C CA . MET B 1 242 ? 8.711 14.297 -3.623 1 96.38 242 MET B CA 1
ATOM 6278 C C . MET B 1 242 ? 7.641 13.234 -3.824 1 96.38 242 MET B C 1
ATOM 6280 O O . MET B 1 242 ? 6.75 13.398 -4.66 1 96.38 242 MET B O 1
ATOM 6284 N N . HIS B 1 243 ? 7.766 12.148 -3.084 1 94.75 243 HIS B N 1
ATOM 6285 C CA . HIS B 1 243 ? 6.758 11.102 -3.197 1 94.75 243 HIS B CA 1
ATOM 6286 C C . HIS B 1 243 ? 5.387 11.602 -2.771 1 94.75 243 HIS B C 1
ATOM 6288 O O . HIS B 1 243 ? 4.367 10.977 -3.07 1 94.75 243 HIS B O 1
ATOM 6294 N N . GLU B 1 244 ? 5.41 12.695 -2.07 1 96.94 244 GLU B N 1
ATOM 6295 C CA . GLU B 1 244 ? 4.125 13.297 -1.724 1 96.94 244 GLU B CA 1
ATOM 6296 C C . GLU B 1 244 ? 3.291 13.578 -2.971 1 96.94 244 GLU B C 1
ATOM 6298 O O . GLU B 1 244 ? 2.066 13.68 -2.893 1 96.94 244 GLU B O 1
ATOM 6303 N N . LEU B 1 245 ? 3.943 13.68 -4.117 1 97.88 245 LEU B N 1
ATOM 6304 C CA . LEU B 1 245 ? 3.24 13.953 -5.367 1 97.88 245 LEU B CA 1
ATOM 6305 C C . LEU B 1 245 ? 2.652 12.672 -5.953 1 97.88 245 LEU B C 1
ATOM 6307 O O . LEU B 1 245 ? 1.864 12.727 -6.898 1 97.88 245 LEU B O 1
ATOM 6311 N N . SER B 1 246 ? 2.904 11.539 -5.398 1 95.5 246 SER B N 1
ATOM 6312 C CA . SER B 1 246 ? 2.455 10.266 -5.957 1 95.5 246 SER B CA 1
ATOM 6313 C C . SER B 1 246 ? 1.002 9.984 -5.59 1 95.5 246 SER B C 1
ATOM 6315 O O . SER B 1 246 ? 0.404 9.031 -6.086 1 95.5 246 SER B O 1
ATOM 6317 N N . LEU B 1 247 ? 0.463 10.703 -4.758 1 95.44 247 LEU B N 1
ATOM 6318 C CA . LEU B 1 247 ? -0.935 10.617 -4.344 1 95.44 247 LEU B CA 1
ATOM 6319 C C . LEU B 1 247 ? -1.553 12.008 -4.242 1 95.44 247 LEU B C 1
ATOM 6321 O O . LEU B 1 247 ? -1.119 12.828 -3.426 1 95.44 247 LEU B O 1
ATOM 6325 N N . VAL B 1 248 ? -2.615 12.203 -5.055 1 97.06 248 VAL B N 1
ATOM 6326 C CA . VAL B 1 248 ? -3.119 13.57 -5.164 1 97.06 248 VAL B CA 1
ATOM 6327 C C . VAL B 1 248 ? -4.645 13.562 -5.102 1 97.06 248 VAL B C 1
ATOM 6329 O O . VAL B 1 248 ? -5.293 12.672 -5.66 1 97.06 248 VAL B O 1
ATOM 6332 N N . ARG B 1 249 ? -5.117 14.531 -4.391 1 96.44 249 ARG B N 1
ATOM 6333 C CA . ARG B 1 249 ? -6.559 14.742 -4.312 1 96.44 249 ARG B CA 1
ATOM 6334 C C . ARG B 1 249 ? -6.883 16.219 -4.133 1 96.44 249 ARG B C 1
ATOM 6336 O O . ARG B 1 249 ? -6.195 16.938 -3.396 1 96.44 249 ARG B O 1
ATOM 6343 N N . VAL B 1 250 ? -7.852 16.734 -4.855 1 97.38 250 VAL B N 1
ATOM 6344 C CA . VAL B 1 250 ? -8.312 18.109 -4.684 1 97.38 250 VAL B CA 1
ATOM 6345 C C . VAL B 1 250 ? -9.773 18.109 -4.242 1 97.38 250 VAL B C 1
ATOM 6347 O O . VAL B 1 250 ? -10.617 17.453 -4.859 1 97.38 250 VAL B O 1
ATOM 6350 N N . GLU B 1 251 ? -9.992 18.812 -3.223 1 95.19 251 GLU B N 1
ATOM 6351 C CA . GLU B 1 251 ? -11.359 19 -2.74 1 95.19 251 GLU B CA 1
ATOM 6352 C C . GLU B 1 251 ? -11.781 20.469 -2.859 1 95.19 251 GLU B C 1
ATOM 6354 O O . GLU B 1 251 ? -10.984 21.375 -2.621 1 95.19 251 GLU B O 1
ATOM 6359 N N . ARG B 1 252 ? -13.023 20.641 -3.209 1 94.62 252 ARG B N 1
ATOM 6360 C CA . ARG B 1 252 ? -13.633 21.953 -3.283 1 94.62 252 ARG B CA 1
ATOM 6361 C C . ARG B 1 252 ? -14.875 22.031 -2.4 1 94.62 252 ARG B C 1
ATOM 6363 O O . ARG B 1 252 ? -15.68 21.094 -2.365 1 94.62 252 ARG B O 1
ATOM 6370 N N . HIS B 1 253 ? -14.938 23.062 -1.673 1 91.19 253 HIS B N 1
ATOM 6371 C CA . HIS B 1 253 ? -16.125 23.281 -0.857 1 91.19 253 HIS B CA 1
ATOM 6372 C C . HIS B 1 253 ? -16.344 24.766 -0.607 1 91.19 253 HIS B C 1
ATOM 6374 O O . HIS B 1 253 ? -15.477 25.594 -0.884 1 91.19 253 HIS B O 1
ATOM 6380 N N . HIS B 1 254 ? -17.578 25.109 -0.178 1 88.19 254 HIS B N 1
ATOM 6381 C CA . HIS B 1 254 ? -17.938 26.5 0.097 1 88.19 254 HIS B CA 1
ATOM 6382 C C . HIS B 1 254 ? -18.031 26.75 1.598 1 88.19 254 HIS B C 1
ATOM 6384 O O . HIS B 1 254 ? -18.578 25.922 2.338 1 88.19 254 HIS B O 1
ATOM 6390 N N . GLN B 1 255 ? -17.359 27.766 1.978 1 82.69 255 GLN B N 1
ATOM 6391 C CA . GLN B 1 255 ? -17.422 28.172 3.379 1 82.69 255 GLN B CA 1
ATOM 6392 C C . GLN B 1 255 ? -18.25 29.438 3.547 1 82.69 255 GLN B C 1
ATOM 6394 O O . GLN B 1 255 ? -18.125 30.375 2.746 1 82.69 255 GLN B O 1
ATOM 6399 N N . PRO B 1 256 ? -19.094 29.438 4.59 1 76.31 256 PRO B N 1
ATOM 6400 C CA . PRO B 1 256 ? -19.859 30.656 4.84 1 76.31 256 PRO B CA 1
ATOM 6401 C C . PRO B 1 256 ? -18.984 31.844 5.207 1 76.31 256 PRO B C 1
ATOM 6403 O O . PRO B 1 256 ? -17.969 31.672 5.891 1 76.31 256 PRO B O 1
ATOM 6406 N N . LEU B 1 257 ? -19.125 33.031 4.605 1 70.06 257 LEU B N 1
ATOM 6407 C CA . LEU B 1 257 ? -18.375 34.219 4.938 1 70.06 257 LEU B CA 1
ATOM 6408 C C . LEU B 1 257 ? -18.766 34.75 6.316 1 70.06 257 LEU B C 1
ATOM 6410 O O . LEU B 1 257 ? -19.938 34.719 6.695 1 70.06 257 LEU B O 1
ATOM 6414 N N . PRO B 1 258 ? -17.594 35 7.113 1 59.22 258 PRO B N 1
ATOM 6415 C CA . PRO B 1 258 ? -17.875 35.625 8.414 1 59.22 258 PRO B CA 1
ATOM 6416 C C . PRO B 1 258 ? -18.547 36.969 8.297 1 59.22 258 PRO B C 1
ATOM 6418 O O . PRO B 1 258 ? -18.203 37.781 7.422 1 59.22 258 PRO B O 1
ATOM 6421 N N . GLY B 1 259 ? -19.859 37.312 8.672 1 55.12 259 GLY B N 1
ATOM 6422 C CA . GLY B 1 259 ? -20.641 38.531 8.805 1 55.12 259 GLY B CA 1
ATOM 6423 C C . GLY B 1 259 ? -22.125 38.344 8.539 1 55.12 259 GLY B C 1
ATOM 6424 O O . GLY B 1 259 ? -22.516 37.344 7.902 1 55.12 259 GLY B O 1
ATOM 6425 N N . LEU B 1 260 ? -22.844 39.031 9.461 1 49.38 260 LEU B N 1
ATOM 6426 C CA . LEU B 1 260 ? -24.297 39.031 9.555 1 49.38 260 LEU B CA 1
ATOM 6427 C C . LEU B 1 260 ? -24.922 38.844 8.172 1 49.38 260 LEU B C 1
ATOM 6429 O O . LEU B 1 260 ? -25.812 38 7.992 1 49.38 260 LEU B O 1
ATOM 6433 N N . GLN B 1 261 ? -25.219 40 7.59 1 45.59 261 GLN B N 1
ATOM 6434 C CA . GLN B 1 261 ? -26.266 40.25 6.602 1 45.59 261 GLN B CA 1
ATOM 6435 C C . GLN B 1 261 ? -25.938 39.562 5.273 1 45.59 261 GLN B C 1
ATOM 6437 O O . GLN B 1 261 ? -26.766 39.562 4.359 1 45.59 261 GLN B O 1
ATOM 6442 N N . GLN B 1 262 ? -24.672 39.406 4.871 1 47.62 262 GLN B N 1
ATOM 6443 C CA . GLN B 1 262 ? -24.5 39.094 3.453 1 47.62 262 GLN B CA 1
ATOM 6444 C C . GLN B 1 262 ? -24.344 37.594 3.219 1 47.62 262 GLN B C 1
ATOM 6446 O O . GLN B 1 262 ? -23.531 36.938 3.879 1 47.62 262 GLN B O 1
ATOM 6451 N N . SER B 1 263 ? -25.328 36.812 2.848 1 58 263 SER B N 1
ATOM 6452 C CA . SER B 1 263 ? -25.688 35.469 2.354 1 58 263 SER B CA 1
ATOM 6453 C C . SER B 1 263 ? -24.594 34.906 1.458 1 58 263 SER B C 1
ATOM 6455 O O . SER B 1 263 ? -24.844 34 0.654 1 58 263 SER B O 1
ATOM 6457 N N . GLY B 1 264 ? -23.234 35.344 1.515 1 68.81 264 GLY B N 1
ATOM 6458 C CA . GLY B 1 264 ? -22.359 34.844 0.47 1 68.81 264 GLY B CA 1
ATOM 6459 C C . GLY B 1 264 ? -21.453 33.719 0.934 1 68.81 264 GLY B C 1
ATOM 6460 O O . GLY B 1 264 ? -21.344 33.469 2.133 1 68.81 264 GLY B O 1
ATOM 6461 N N . SER B 1 265 ? -21.172 32.719 0.157 1 81.81 265 SER B N 1
ATOM 6462 C CA . SER B 1 265 ? -20.219 31.625 0.358 1 81.81 265 SER B CA 1
ATOM 6463 C C . SER B 1 265 ? -18.969 31.812 -0.501 1 81.81 265 SER B C 1
ATOM 6465 O O . SER B 1 265 ? -19.016 32.469 -1.54 1 81.81 265 SER B O 1
ATOM 6467 N N . SER B 1 266 ? -17.875 31.531 0.225 1 88 266 SER B N 1
ATOM 6468 C CA . SER B 1 266 ? -16.625 31.578 -0.521 1 88 266 SER B CA 1
ATOM 6469 C C . SER B 1 266 ? -16.109 30.188 -0.855 1 88 266 SER B C 1
ATOM 6471 O O . SER B 1 266 ? -16.219 29.266 -0.04 1 88 266 SER B O 1
ATOM 6473 N N . LEU B 1 267 ? -15.578 30.109 -2.064 1 93 267 LEU B N 1
ATOM 6474 C CA . LEU B 1 267 ? -15.023 28.844 -2.527 1 93 267 LEU B CA 1
ATOM 6475 C C . LEU B 1 267 ? -13.648 28.594 -1.905 1 93 267 LEU B C 1
ATOM 6477 O O . LEU B 1 267 ? -12.812 29.5 -1.852 1 93 267 LEU B O 1
ATOM 6481 N N . VAL B 1 268 ? -13.492 27.422 -1.376 1 94.88 268 VAL B N 1
ATOM 6482 C CA . VAL B 1 268 ? -12.195 26.969 -0.87 1 94.88 268 VAL B CA 1
ATOM 6483 C C . VAL B 1 268 ? -11.766 25.703 -1.586 1 94.88 268 VAL B C 1
ATOM 6485 O O . VAL B 1 268 ? -12.555 24.75 -1.699 1 94.88 268 VAL B O 1
ATOM 6488 N N . GLU B 1 269 ? -10.57 25.688 -2.125 1 97.25 269 GLU B N 1
ATOM 6489 C CA . GLU B 1 269 ? -9.977 24.516 -2.762 1 97.25 269 GLU B CA 1
ATOM 6490 C C . GLU B 1 269 ? -8.773 24.016 -1.979 1 97.25 269 GLU B C 1
ATOM 6492 O O . GLU B 1 269 ? -7.867 24.781 -1.652 1 97.25 269 GLU B O 1
ATOM 6497 N N . GLU B 1 270 ? -8.797 22.75 -1.706 1 97.31 270 GLU B N 1
ATOM 6498 C CA . GLU B 1 270 ? -7.719 22.141 -0.933 1 97.31 270 GLU B CA 1
ATOM 6499 C C . GLU B 1 270 ? -7.016 21.062 -1.734 1 97.31 270 GLU B C 1
ATOM 6501 O O . GLU B 1 270 ? -7.668 20.234 -2.381 1 97.31 270 GLU B O 1
ATOM 6506 N N . LEU B 1 271 ? -5.715 21.094 -1.727 1 98.44 271 LEU B N 1
ATOM 6507 C CA . LEU B 1 271 ? -4.887 20.094 -2.395 1 98.44 271 LEU B CA 1
ATOM 6508 C C . LEU B 1 271 ? -4.262 19.141 -1.384 1 98.44 271 LEU B C 1
ATOM 6510 O O . LEU B 1 271 ? -3.418 19.547 -0.58 1 98.44 271 LEU B O 1
ATOM 6514 N N . TYR B 1 272 ? -4.707 17.922 -1.476 1 97.25 272 TYR B N 1
ATOM 6515 C CA . TYR B 1 272 ? -4.141 16.859 -0.642 1 97.25 272 TYR B CA 1
ATOM 6516 C C . TYR B 1 272 ? -2.994 16.156 -1.354 1 97.25 272 TYR B C 1
ATOM 6518 O O . TYR B 1 272 ? -3.16 15.664 -2.473 1 97.25 272 TYR B O 1
ATOM 6526 N N . LEU B 1 273 ? -1.861 16.141 -0.677 1 98 273 LEU B N 1
ATOM 6527 C CA . LEU B 1 273 ? -0.702 15.406 -1.163 1 98 273 LEU B CA 1
ATOM 6528 C C . LEU B 1 273 ? -0.328 14.281 -0.198 1 98 273 LEU B C 1
ATOM 6530 O O . LEU B 1 273 ? -0.689 14.328 0.979 1 98 273 LEU B O 1
ATOM 6534 N N . GLY B 1 274 ? 0.387 13.344 -0.716 1 96.19 274 GLY B N 1
ATOM 6535 C CA . GLY B 1 274 ? 0.729 12.156 0.055 1 96.19 274 GLY B CA 1
ATOM 6536 C C . GLY B 1 274 ? 1.526 12.469 1.307 1 96.19 274 GLY B C 1
ATOM 6537 O O . GLY B 1 274 ? 2.293 13.43 1.337 1 96.19 274 GLY B O 1
ATOM 6538 N N . ASP B 1 275 ? 1.402 11.594 2.266 1 94.75 275 ASP B N 1
ATOM 6539 C CA . ASP B 1 275 ? 2.133 11.75 3.52 1 94.75 275 ASP B CA 1
ATOM 6540 C C . ASP B 1 275 ? 3.582 11.297 3.373 1 94.75 275 ASP B C 1
ATOM 6542 O O . ASP B 1 275 ? 3.967 10.758 2.334 1 94.75 275 ASP B O 1
ATOM 6546 N N . ILE B 1 276 ? 4.324 11.68 4.453 1 94.56 276 ILE B N 1
ATOM 6547 C CA . ILE B 1 276 ? 5.738 11.328 4.551 1 94.56 276 ILE B CA 1
ATOM 6548 C C . ILE B 1 276 ? 5.922 10.211 5.574 1 94.56 276 ILE B C 1
ATOM 6550 O O . ILE B 1 276 ? 5.309 10.234 6.645 1 94.56 276 ILE B O 1
ATOM 6554 N N . HIS B 1 277 ? 6.754 9.25 5.199 1 93.12 277 HIS B N 1
ATOM 6555 C CA . HIS B 1 277 ? 6.965 8.141 6.121 1 93.12 277 HIS B CA 1
ATOM 6556 C C . HIS B 1 277 ? 7.516 8.633 7.457 1 93.12 277 HIS B C 1
ATOM 6558 O O . HIS B 1 277 ? 8.383 9.508 7.492 1 93.12 277 HIS B O 1
ATOM 6564 N N . THR B 1 278 ? 7.105 8.094 8.555 1 93.88 278 THR B N 1
ATOM 6565 C CA . THR B 1 278 ? 7.52 8.531 9.883 1 93.88 278 THR B CA 1
ATOM 6566 C C . THR B 1 278 ? 8.953 8.094 10.172 1 93.88 278 THR B C 1
ATOM 6568 O O . THR B 1 278 ? 9.641 8.703 11 1 93.88 278 THR B O 1
ATOM 6571 N N . ASP B 1 279 ? 9.398 7.023 9.523 1 91.19 279 ASP B N 1
ATOM 6572 C CA . ASP B 1 279 ? 10.789 6.582 9.609 1 91.19 279 ASP B CA 1
ATOM 6573 C C . ASP B 1 279 ? 11.633 7.211 8.5 1 91.19 279 ASP B C 1
ATOM 6575 O O . ASP B 1 279 ? 11.398 6.969 7.316 1 91.19 279 ASP B O 1
ATOM 6579 N N . TRP B 1 280 ? 12.609 7.859 8.93 1 91 280 TRP B N 1
ATOM 6580 C CA . TRP B 1 280 ? 13.461 8.609 8.008 1 91 280 TRP B CA 1
ATOM 6581 C C . TRP B 1 280 ? 14.078 7.684 6.965 1 91 280 TRP B C 1
ATOM 6583 O O . TRP B 1 280 ? 14.188 8.047 5.789 1 91 280 TRP B O 1
ATOM 6593 N N . LEU B 1 281 ? 14.406 6.551 7.273 1 85.5 281 LEU B N 1
ATOM 6594 C CA . LEU B 1 281 ? 15.125 5.633 6.395 1 85.5 281 LEU B CA 1
ATOM 6595 C C . LEU B 1 281 ? 14.195 5.078 5.32 1 85.5 281 LEU B C 1
ATOM 6597 O O . LEU B 1 281 ? 14.656 4.566 4.297 1 85.5 281 LEU B O 1
ATOM 6601 N N . GLU B 1 282 ? 12.93 5.18 5.531 1 88.06 282 GLU B N 1
ATOM 6602 C CA . GLU B 1 282 ? 11.961 4.613 4.602 1 88.06 282 GLU B CA 1
ATOM 6603 C C . GLU B 1 282 ? 11.422 5.672 3.643 1 88.06 282 GLU B C 1
ATOM 6605 O O . GLU B 1 282 ? 10.758 5.348 2.658 1 88.06 282 GLU B O 1
ATOM 6610 N N . ARG B 1 283 ? 11.734 6.867 3.783 1 90.88 283 ARG B N 1
ATOM 6611 C CA . ARG B 1 283 ? 11.156 7.992 3.062 1 90.88 283 ARG B CA 1
ATOM 6612 C C . ARG B 1 283 ? 11.43 7.887 1.566 1 90.88 283 ARG B C 1
ATOM 6614 O O . ARG B 1 283 ? 10.555 8.172 0.746 1 90.88 283 ARG B O 1
ATOM 6621 N N . LEU B 1 284 ? 12.617 7.457 1.234 1 89 284 LEU B N 1
ATOM 6622 C CA . LEU B 1 284 ? 13.055 7.496 -0.158 1 89 284 LEU B CA 1
ATOM 6623 C C . LEU B 1 284 ? 12.352 6.414 -0.975 1 89 284 LEU B C 1
ATOM 6625 O O . LEU B 1 284 ? 12.352 6.465 -2.207 1 89 284 LEU B O 1
ATOM 6629 N N . HIS B 1 285 ? 11.758 5.492 -0.323 1 84.31 285 HIS B N 1
ATOM 6630 C CA . HIS B 1 285 ? 11.148 4.387 -1.051 1 84.31 285 HIS B CA 1
ATOM 6631 C C . HIS B 1 285 ? 9.656 4.285 -0.746 1 84.31 285 HIS B C 1
ATOM 6633 O O . HIS B 1 285 ? 8.961 3.445 -1.318 1 84.31 285 HIS B O 1
ATOM 6639 N N . TYR B 1 286 ? 9.258 5.098 -0.045 1 88.38 286 TYR B N 1
ATOM 6640 C CA . TYR B 1 286 ? 7.891 5.035 0.458 1 88.38 286 TYR B CA 1
ATOM 6641 C C . TYR B 1 286 ? 6.914 5.641 -0.542 1 88.38 286 TYR B C 1
ATOM 6643 O O . TYR B 1 286 ? 7.137 6.742 -1.052 1 88.38 286 TYR B O 1
ATOM 6651 N N . ARG B 1 287 ? 5.852 4.84 -0.816 1 86.19 287 ARG B N 1
ATOM 6652 C CA . ARG B 1 287 ? 4.707 5.387 -1.538 1 86.19 287 ARG B CA 1
ATOM 6653 C C . ARG B 1 287 ? 3.543 5.664 -0.591 1 86.19 287 ARG B C 1
ATOM 6655 O O . ARG B 1 287 ? 3.035 4.75 0.063 1 86.19 287 ARG B O 1
ATOM 6662 N N . PRO B 1 288 ? 3.059 6.844 -0.585 1 91.44 288 PRO B N 1
ATOM 6663 C CA . PRO B 1 288 ? 2.102 7.25 0.447 1 91.44 288 PRO B CA 1
ATOM 6664 C C . PRO B 1 288 ? 0.731 6.598 0.269 1 91.44 288 PRO B C 1
ATOM 6666 O O . PRO B 1 288 ? 0.313 6.332 -0.861 1 91.44 288 PRO B O 1
ATOM 6669 N N . THR B 1 289 ? 0.069 6.383 1.39 1 88.88 289 THR B N 1
ATOM 6670 C CA . THR B 1 289 ? -1.293 5.863 1.408 1 88.88 289 THR B CA 1
ATOM 6671 C C . THR B 1 289 ? -2.215 6.789 2.197 1 88.88 289 THR B C 1
ATOM 6673 O O . THR B 1 289 ? -3.387 6.469 2.414 1 88.88 289 THR B O 1
ATOM 6676 N N . GLY B 1 290 ? -1.698 7.82 2.691 1 92.06 290 GLY B N 1
ATOM 6677 C CA . GLY B 1 290 ? -2.424 8.875 3.375 1 92.06 290 GLY B CA 1
ATOM 6678 C C . GLY B 1 290 ? -1.989 10.266 2.953 1 92.06 290 GLY B C 1
ATOM 6679 O O . GLY B 1 290 ? -1.286 10.43 1.954 1 92.06 290 GLY B O 1
ATOM 6680 N N . TYR B 1 291 ? -2.5 11.266 3.703 1 94.94 291 TYR B N 1
ATOM 6681 C CA . TYR B 1 291 ? -2.227 12.633 3.281 1 94.94 291 TYR B CA 1
ATOM 6682 C C . TYR B 1 291 ? -1.501 13.414 4.375 1 94.94 291 TYR B C 1
ATOM 6684 O O . TYR B 1 291 ? -1.611 13.078 5.559 1 94.94 291 TYR B O 1
ATOM 6692 N N . GLN B 1 292 ? -0.774 14.406 3.902 1 94.56 292 GLN B N 1
ATOM 6693 C CA . GLN B 1 292 ? -0.325 15.484 4.777 1 94.56 292 GLN B CA 1
ATOM 6694 C C . GLN B 1 292 ? -1.41 16.547 4.945 1 94.56 292 GLN B C 1
ATOM 6696 O O . GLN B 1 292 ? -2.5 16.422 4.379 1 94.56 292 GLN B O 1
ATOM 6701 N N . ARG B 1 293 ? -1.035 17.484 5.785 1 94.62 293 ARG B N 1
ATOM 6702 C CA . ARG B 1 293 ? -1.921 18.641 5.844 1 94.62 293 ARG B CA 1
ATOM 6703 C C . ARG B 1 293 ? -2.135 19.234 4.457 1 94.62 293 ARG B C 1
ATOM 6705 O O . ARG B 1 293 ? -1.173 19.5 3.73 1 94.62 293 ARG B O 1
ATOM 6712 N N . PRO B 1 294 ? -3.361 19.406 4.07 1 97 294 PRO B N 1
ATOM 6713 C CA . PRO B 1 294 ? -3.607 19.875 2.703 1 97 294 PRO B CA 1
ATOM 6714 C C . PRO B 1 294 ? -3.162 21.328 2.486 1 97 294 PRO B C 1
ATOM 6716 O O . PRO B 1 294 ? -3.211 22.141 3.414 1 97 294 PRO B O 1
ATOM 6719 N N . LEU B 1 295 ? -2.713 21.609 1.304 1 98.5 295 LEU B N 1
ATOM 6720 C CA . LEU B 1 295 ? -2.502 22.969 0.837 1 98.5 295 LEU B CA 1
ATOM 6721 C C . LEU B 1 295 ? -3.812 23.594 0.378 1 98.5 295 LEU B C 1
ATOM 6723 O O . LEU B 1 295 ? -4.801 22.891 0.163 1 98.5 295 LEU B O 1
ATOM 6727 N N . GLN B 1 296 ? -3.811 24.875 0.336 1 98.12 296 GLN B N 1
ATOM 6728 C CA . GLN B 1 296 ? -4.973 25.562 -0.223 1 98.12 296 GLN B CA 1
ATOM 6729 C C . GLN B 1 296 ? -4.586 26.422 -1.422 1 98.12 296 GLN B C 1
ATOM 6731 O O . GLN B 1 296 ? -3.445 26.875 -1.523 1 98.12 296 GLN B O 1
ATOM 6736 N N . SER B 1 297 ? -5.535 26.547 -2.314 1 98.06 297 SER B N 1
ATOM 6737 C CA . SER B 1 297 ? -5.324 27.422 -3.465 1 98.06 297 SER B CA 1
ATOM 6738 C C . SER B 1 297 ? -5.055 28.859 -3.027 1 98.06 297 SER B C 1
ATOM 6740 O O . SER B 1 297 ? -5.707 29.359 -2.113 1 98.06 297 SER B O 1
ATOM 6742 N N . ALA B 1 298 ? -4.121 29.484 -3.688 1 96.88 298 ALA B N 1
ATOM 6743 C CA . ALA B 1 298 ? -3.803 30.875 -3.365 1 96.88 298 ALA B CA 1
ATOM 6744 C C . ALA B 1 298 ? -4.984 31.797 -3.664 1 96.88 298 ALA B C 1
ATOM 6746 O O . ALA B 1 298 ? -5.145 32.844 -3.029 1 96.88 298 ALA B O 1
ATOM 6747 N N . VAL B 1 299 ? -5.832 31.422 -4.625 1 94.62 299 VAL B N 1
ATOM 6748 C CA . VAL B 1 299 ? -6.949 32.25 -5.059 1 94.62 299 VAL B CA 1
ATOM 6749 C C . VAL B 1 299 ? -8.219 31.859 -4.309 1 94.62 299 VAL B C 1
ATOM 6751 O O . VAL B 1 299 ? -9.094 32.688 -4.059 1 94.62 299 VAL B O 1
ATOM 6754 N N . HIS B 1 300 ? -8.344 30.594 -4.008 1 95 300 HIS B N 1
ATOM 6755 C CA . HIS B 1 300 ? -9.523 30.062 -3.328 1 95 300 HIS B CA 1
ATOM 6756 C C . HIS B 1 300 ? -9.156 29.438 -1.992 1 95 300 HIS B C 1
ATOM 6758 O O . HIS B 1 300 ? -9.094 28.203 -1.879 1 95 300 HIS B O 1
ATOM 6764 N N . HIS B 1 301 ? -8.93 30.281 -0.997 1 94.06 301 HIS B N 1
ATOM 6765 C CA . HIS B 1 301 ? -8.57 29.797 0.334 1 94.06 301 HIS B CA 1
ATOM 6766 C C . HIS B 1 301 ? -9.438 30.453 1.405 1 94.06 301 HIS B C 1
ATOM 6768 O O . HIS B 1 301 ? -10.211 31.375 1.114 1 94.06 301 HIS B O 1
ATOM 6774 N N . VAL B 1 302 ? -9.289 29.953 2.529 1 90 302 VAL B N 1
ATOM 6775 C CA . VAL B 1 302 ? -10.055 30.469 3.658 1 90 302 VAL B CA 1
ATOM 6776 C C . VAL B 1 302 ? -9.562 31.859 4.023 1 90 302 VAL B C 1
ATOM 6778 O O . VAL B 1 302 ? -8.359 32.125 3.998 1 90 302 VAL B O 1
ATOM 6781 N N . HIS B 1 303 ? -10.492 32.719 4.406 1 86.94 303 HIS B N 1
ATOM 6782 C CA . HIS B 1 303 ? -10.156 34.062 4.844 1 86.94 303 HIS B CA 1
ATOM 6783 C C . HIS B 1 303 ? -10.664 34.344 6.258 1 86.94 303 HIS B C 1
ATOM 6785 O O . HIS B 1 303 ? -11.773 33.938 6.609 1 86.94 303 HIS B O 1
ATOM 6791 N N . PRO B 1 304 ? -9.867 35.031 7.016 1 87.56 304 PRO B N 1
ATOM 6792 C CA . PRO B 1 304 ? -8.531 35.562 6.738 1 87.56 304 PRO B CA 1
ATOM 6793 C C . PRO B 1 304 ? -7.434 34.5 6.895 1 87.56 304 PRO B C 1
ATOM 6795 O O . PRO B 1 304 ? -7.598 33.531 7.652 1 87.56 304 PRO B O 1
ATOM 6798 N N . CYS B 1 305 ? -6.383 34.719 6.148 1 91.31 305 CYS B N 1
ATOM 6799 C CA . CYS B 1 305 ? -5.234 33.812 6.234 1 91.31 305 CYS B CA 1
ATOM 6800 C C . CYS B 1 305 ? -3.934 34.594 6.012 1 91.31 305 CYS B C 1
ATOM 6802 O O . CYS B 1 305 ? -3.338 34.5 4.934 1 91.31 305 CYS B O 1
ATOM 6804 N N . PRO B 1 306 ? -3.459 35.188 7.051 1 92.19 306 PRO B N 1
ATOM 6805 C CA . PRO B 1 306 ? -2.209 35.938 6.914 1 92.19 306 PRO B CA 1
ATOM 6806 C C . PRO B 1 306 ? -1.035 35.062 6.492 1 92.19 306 PRO B C 1
ATOM 6808 O O . PRO B 1 306 ? -0.141 35.531 5.777 1 92.19 306 PRO B O 1
ATOM 6811 N N . ALA B 1 307 ? -1.028 33.875 6.93 1 94.5 307 ALA B N 1
ATOM 6812 C CA . ALA B 1 307 ? 0.038 32.969 6.547 1 94.5 307 ALA B CA 1
ATOM 6813 C C . ALA B 1 307 ? 0.029 32.688 5.043 1 94.5 307 ALA B C 1
ATOM 6815 O O . ALA B 1 307 ? 1.084 32.688 4.406 1 94.5 307 ALA B O 1
ATOM 6816 N N . CYS B 1 308 ? -1.174 32.5 4.465 1 96.06 308 CYS B N 1
ATOM 6817 C CA . CYS B 1 308 ? -1.295 32.25 3.033 1 96.06 308 CYS B CA 1
ATOM 6818 C C . CYS B 1 308 ? -0.689 33.406 2.223 1 96.06 308 CYS B C 1
ATOM 6820 O O . CYS B 1 308 ? 0.022 33.156 1.244 1 96.06 308 CYS B O 1
ATOM 6822 N N . ARG B 1 309 ? -0.947 34.594 2.666 1 95.31 309 ARG B N 1
ATOM 6823 C CA . ARG B 1 309 ? -0.43 35.781 1.969 1 95.31 309 ARG B CA 1
ATOM 6824 C C . ARG B 1 309 ? 1.093 35.812 2.031 1 95.31 309 ARG B C 1
ATOM 6826 O O . ARG B 1 309 ? 1.754 36.094 1.025 1 95.31 309 ARG B O 1
ATOM 6833 N N . ALA B 1 310 ? 1.591 35.562 3.203 1 97.12 310 ALA B N 1
ATOM 6834 C CA . ALA B 1 310 ? 3.041 35.594 3.387 1 97.12 310 ALA B CA 1
ATOM 6835 C C . ALA B 1 310 ? 3.717 34.531 2.521 1 97.12 310 ALA B C 1
ATOM 6837 O O . ALA B 1 310 ? 4.75 34.781 1.904 1 97.12 310 ALA B O 1
ATOM 6838 N N . ILE B 1 311 ? 3.15 33.375 2.414 1 98.31 311 ILE B N 1
ATOM 6839 C CA . ILE B 1 311 ? 3.758 32.25 1.706 1 98.31 311 ILE B CA 1
ATOM 6840 C C . ILE B 1 311 ? 3.607 32.469 0.199 1 98.31 311 ILE B C 1
ATOM 6842 O O . ILE B 1 311 ? 4.523 32.156 -0.568 1 98.31 311 ILE B O 1
ATOM 6846 N N . TYR B 1 312 ? 2.516 33 -0.202 1 97.44 312 TYR B N 1
ATOM 6847 C CA . TYR B 1 312 ? 2.27 33.25 -1.616 1 97.44 312 TYR B CA 1
ATOM 6848 C C . TYR B 1 312 ? 3.316 34.188 -2.191 1 97.44 312 TYR B C 1
ATOM 6850 O O . TYR B 1 312 ? 3.748 34.031 -3.336 1 97.44 312 TYR B O 1
ATOM 6858 N N . ARG B 1 313 ? 3.762 35.125 -1.424 1 96.75 313 ARG B N 1
ATOM 6859 C CA . ARG B 1 313 ? 4.668 36.156 -1.89 1 96.75 313 ARG B CA 1
ATOM 6860 C C . ARG B 1 313 ? 6.125 35.75 -1.717 1 96.75 313 ARG B C 1
ATOM 6862 O O . ARG B 1 313 ? 7.035 36.469 -2.148 1 96.75 313 ARG B O 1
ATOM 6869 N N . ALA B 1 314 ? 6.312 34.625 -1.174 1 97.69 314 ALA B N 1
ATOM 6870 C CA . ALA B 1 314 ? 7.668 34.188 -0.825 1 97.69 314 ALA B CA 1
ATOM 6871 C C . ALA B 1 314 ? 8.383 33.594 -2.031 1 97.69 314 ALA B C 1
ATOM 6873 O O . ALA B 1 314 ? 7.746 33.25 -3.035 1 97.69 314 ALA B O 1
ATOM 6874 N N . ASP B 1 315 ? 9.641 33.5 -1.924 1 96.38 315 ASP B N 1
ATOM 6875 C CA . ASP B 1 315 ? 10.5 32.812 -2.891 1 96.38 315 ASP B CA 1
ATOM 6876 C C . ASP B 1 315 ? 11.719 32.188 -2.205 1 96.38 315 ASP B C 1
ATOM 6878 O O . ASP B 1 315 ? 11.812 32.219 -0.977 1 96.38 315 ASP B O 1
ATOM 6882 N N . GLU B 1 316 ? 12.555 31.578 -2.955 1 95.19 316 GLU B N 1
ATOM 6883 C CA . GLU B 1 316 ? 13.641 30.797 -2.377 1 95.19 316 GLU B CA 1
ATOM 6884 C C . GLU B 1 316 ? 14.609 31.688 -1.596 1 95.19 316 GLU B C 1
ATOM 6886 O O . GLU B 1 316 ? 15.273 31.234 -0.67 1 95.19 316 GLU B O 1
ATOM 6891 N N . HIS B 1 317 ? 14.719 33 -1.917 1 95.56 317 HIS B N 1
ATOM 6892 C CA . HIS B 1 317 ? 15.648 33.906 -1.256 1 95.56 317 HIS B CA 1
ATOM 6893 C C . HIS B 1 317 ? 14.992 34.594 -0.069 1 95.56 317 HIS B C 1
ATOM 6895 O O . HIS B 1 317 ? 15.68 35.062 0.834 1 95.56 317 HIS B O 1
ATOM 6901 N N . HIS B 1 318 ? 13.703 34.625 -0.177 1 96.44 318 HIS B N 1
ATOM 6902 C CA . HIS B 1 318 ? 12.938 35.281 0.873 1 96.44 318 HIS B CA 1
ATOM 6903 C C . HIS B 1 318 ? 11.875 34.344 1.456 1 96.44 318 HIS B C 1
ATOM 6905 O O . HIS B 1 318 ? 10.688 34.5 1.16 1 96.44 318 HIS B O 1
ATOM 6911 N N . PRO B 1 319 ? 12.305 33.5 2.35 1 97.62 319 PRO B N 1
ATOM 6912 C CA . PRO B 1 319 ? 11.336 32.625 2.982 1 97.62 319 PRO B CA 1
ATOM 6913 C C . PRO B 1 319 ? 10.289 33.375 3.801 1 97.62 319 PRO B C 1
ATOM 6915 O O . PRO B 1 319 ? 10.586 34.406 4.375 1 97.62 319 PRO B O 1
ATOM 6918 N N . PRO B 1 320 ? 9.109 32.875 3.805 1 98.31 320 PRO B N 1
ATOM 6919 C CA . PRO B 1 320 ? 8.07 33.562 4.57 1 98.31 320 PRO B CA 1
ATOM 6920 C C . PRO B 1 320 ? 8.297 33.469 6.078 1 98.31 320 PRO B C 1
ATOM 6922 O O . PRO B 1 320 ? 8.742 32.438 6.586 1 98.31 320 PRO B O 1
ATOM 6925 N N . ILE B 1 321 ? 8.07 34.531 6.754 1 97.94 321 ILE B N 1
ATOM 6926 C CA . ILE B 1 321 ? 8.039 34.594 8.211 1 97.94 321 ILE B CA 1
ATOM 6927 C C . ILE B 1 321 ? 6.59 34.719 8.688 1 97.94 321 ILE B C 1
ATOM 6929 O O . ILE B 1 321 ? 5.941 35.75 8.453 1 97.94 321 ILE B O 1
ATOM 6933 N N . LEU B 1 322 ? 6.133 33.688 9.328 1 96.38 322 LEU B N 1
ATOM 6934 C CA . LEU B 1 322 ? 4.723 33.656 9.695 1 96.38 322 LEU B CA 1
ATOM 6935 C C . LEU B 1 322 ? 4.461 34.5 10.945 1 96.38 322 LEU B C 1
ATOM 6937 O O . LEU B 1 322 ? 5.379 34.75 11.719 1 96.38 322 LEU B O 1
ATOM 6941 N N . PRO B 1 323 ? 3.213 34.969 11.07 1 90.5 323 PRO B N 1
ATOM 6942 C CA . PRO B 1 323 ? 2.883 35.719 12.266 1 90.5 323 PRO B CA 1
ATOM 6943 C C . PRO B 1 323 ? 3.066 34.938 13.555 1 90.5 323 PRO B C 1
ATOM 6945 O O . PRO B 1 323 ? 2.842 33.719 13.57 1 90.5 323 PRO B O 1
ATOM 6948 N N . ALA B 1 324 ? 3.438 35.625 14.562 1 84.81 324 ALA B N 1
ATOM 6949 C CA . ALA B 1 324 ? 3.66 35 15.852 1 84.81 324 ALA B CA 1
ATOM 6950 C C . ALA B 1 324 ? 2.355 34.438 16.422 1 84.81 324 ALA B C 1
ATOM 6952 O O . ALA B 1 324 ? 1.306 35.062 16.312 1 84.81 324 ALA B O 1
ATOM 6953 N N . ARG B 1 325 ? 2.479 33.281 16.891 1 79.12 325 ARG B N 1
ATOM 6954 C CA . ARG B 1 325 ? 1.333 32.656 17.562 1 79.12 325 ARG B CA 1
ATOM 6955 C C . ARG B 1 325 ? 1.625 32.406 19.031 1 79.12 325 ARG B C 1
ATOM 6957 O O . ARG B 1 325 ? 2.762 32.094 19.406 1 79.12 325 ARG B O 1
ATOM 6964 N N . ALA B 1 326 ? 0.583 32.656 19.797 1 77.12 326 ALA B N 1
ATOM 6965 C CA . ALA B 1 326 ? 0.742 32.406 21.234 1 77.12 326 ALA B CA 1
ATOM 6966 C C . ALA B 1 326 ? 0.881 30.922 21.531 1 77.12 326 ALA B C 1
ATOM 6968 O O . ALA B 1 326 ? 0.202 30.094 20.922 1 77.12 326 ALA B O 1
ATOM 6969 N N . GLU B 1 327 ? 1.854 30.703 22.312 1 77.81 327 GLU B N 1
ATOM 6970 C CA . GLU B 1 327 ? 1.974 29.328 22.812 1 77.81 327 GLU B CA 1
ATOM 6971 C C . GLU B 1 327 ? 0.978 29.062 23.938 1 77.81 327 GLU B C 1
ATOM 6973 O O . GLU B 1 327 ? 1 29.734 24.969 1 77.81 327 GLU B O 1
ATOM 6978 N N . LEU B 1 328 ? 0.053 28.203 23.594 1 80.38 328 LEU B N 1
ATOM 6979 C CA . LEU B 1 328 ? -0.952 27.875 24.609 1 80.38 328 LEU B CA 1
ATOM 6980 C C . LEU B 1 328 ? -0.606 26.578 25.312 1 80.38 328 LEU B C 1
ATOM 6982 O O . LEU B 1 328 ? -0.175 25.609 24.672 1 80.38 328 LEU B O 1
ATOM 6986 N N . PRO B 1 329 ? -0.712 26.609 26.578 1 82.12 329 PRO B N 1
ATOM 6987 C CA . PRO B 1 329 ? -0.512 25.344 27.281 1 82.12 329 PRO B CA 1
ATOM 6988 C C . PRO B 1 329 ? -1.559 24.297 26.906 1 82.12 329 PRO B C 1
ATOM 6990 O O . PRO B 1 329 ? -2.723 24.641 26.688 1 82.12 329 PRO B O 1
ATOM 6993 N N . VAL B 1 330 ? -1.067 23.125 26.844 1 86.94 330 VAL B N 1
ATOM 6994 C CA . VAL B 1 330 ? -1.981 22.031 26.531 1 86.94 330 VAL B CA 1
ATOM 6995 C C . VAL B 1 330 ? -2.812 21.672 27.766 1 86.94 330 VAL B C 1
ATOM 6997 O O . VAL B 1 330 ? -2.266 21.312 28.812 1 86.94 330 VAL B O 1
ATOM 7000 N N . GLN B 1 331 ? -4.047 21.922 27.703 1 82.69 331 GLN B N 1
ATOM 7001 C CA . GLN B 1 331 ? -4.984 21.484 28.734 1 82.69 331 GLN B CA 1
ATOM 7002 C C . GLN B 1 331 ? -5.977 20.469 28.172 1 82.69 331 GLN B C 1
ATOM 7004 O O . GLN B 1 331 ? -6.848 20.812 27.375 1 82.69 331 GLN B O 1
ATOM 7009 N N . LEU B 1 332 ? -5.75 19.266 28.625 1 92.31 332 LEU B N 1
ATOM 7010 C CA . LEU B 1 332 ? -6.648 18.219 28.156 1 92.31 332 LEU B CA 1
ATOM 7011 C C . LEU B 1 332 ? -7.926 18.188 28.984 1 92.31 332 LEU B C 1
ATOM 7013 O O . LEU B 1 332 ? -7.988 17.5 30.016 1 92.31 332 LEU B O 1
ATOM 7017 N N . SER B 1 333 ? -8.859 18.953 28.594 1 91.75 333 SER B N 1
ATOM 7018 C CA . SER B 1 333 ? -10.188 19 29.203 1 91.75 333 SER B CA 1
ATOM 7019 C C . SER B 1 333 ? -11.258 19.266 28.141 1 91.75 333 SER B C 1
ATOM 7021 O O . SER B 1 333 ? -10.984 19.844 27.094 1 91.75 333 SER B O 1
ATOM 7023 N N . GLY B 1 334 ? -12.391 18.672 28.422 1 93.44 334 GLY B N 1
ATOM 7024 C CA . GLY B 1 334 ? -13.508 18.906 27.516 1 93.44 334 GLY B CA 1
ATOM 7025 C C . GLY B 1 334 ? -13.617 17.891 26.406 1 93.44 334 GLY B C 1
ATOM 7026 O O . GLY B 1 334 ? -13.07 16.781 26.516 1 93.44 334 GLY B O 1
ATOM 7027 N N . SER B 1 335 ? -14.484 18.234 25.422 1 94.31 335 SER B N 1
ATOM 7028 C CA . SER B 1 335 ? -14.758 17.328 24.312 1 94.31 335 SER B CA 1
ATOM 7029 C C . SER B 1 335 ? -14.195 17.875 23 1 94.31 335 SER B C 1
ATOM 7031 O O . SER B 1 335 ? -14.25 19.078 22.75 1 94.31 335 SER B O 1
ATOM 7033 N N . TRP B 1 336 ? -13.594 17.016 22.281 1 95.44 336 TRP B N 1
ATOM 7034 C CA . TRP B 1 336 ? -12.922 17.359 21.031 1 95.44 336 TRP B CA 1
ATOM 7035 C C . TRP B 1 336 ? -13.383 16.469 19.891 1 95.44 336 TRP B C 1
ATOM 7037 O O . TRP B 1 336 ? -13.555 15.258 20.078 1 95.44 336 TRP B O 1
ATOM 7047 N N . VAL B 1 337 ? -13.625 17.031 18.734 1 94.88 337 VAL B N 1
ATOM 7048 C CA . VAL B 1 337 ? -14.141 16.266 17.609 1 94.88 337 VAL B CA 1
ATOM 7049 C C . VAL B 1 337 ? -13.375 16.609 16.344 1 94.88 337 VAL B C 1
ATOM 7051 O O . VAL B 1 337 ? -12.797 17.703 16.234 1 94.88 337 VAL B O 1
ATOM 7054 N N . SER B 1 338 ? -13.344 15.656 15.367 1 94.75 338 SER B N 1
ATOM 7055 C CA . SER B 1 338 ? -12.695 15.891 14.078 1 94.75 338 SER B CA 1
ATOM 7056 C C . SER B 1 338 ? -13.336 17.062 13.344 1 94.75 338 SER B C 1
ATOM 7058 O O . SER B 1 338 ? -14.547 17.266 13.438 1 94.75 338 SER B O 1
ATOM 7060 N N . THR B 1 339 ? -12.516 17.734 12.602 1 88.88 339 THR B N 1
ATOM 7061 C CA . THR B 1 339 ? -13.008 18.859 11.812 1 88.88 339 THR B CA 1
ATOM 7062 C C . THR B 1 339 ? -13.328 18.422 10.391 1 88.88 339 THR B C 1
ATOM 7064 O O . THR B 1 339 ? -14 19.141 9.648 1 88.88 339 THR B O 1
ATOM 7067 N N . ARG B 1 340 ? -12.891 17.312 10 1 90.81 340 ARG B N 1
ATOM 7068 C CA . ARG B 1 340 ? -13.086 16.75 8.672 1 90.81 340 ARG B CA 1
ATOM 7069 C C . ARG B 1 340 ? -12.891 15.234 8.688 1 90.81 340 ARG B C 1
ATOM 7071 O O . ARG B 1 340 ? -12.484 14.664 9.703 1 90.81 340 ARG B O 1
ATOM 7078 N N . CYS B 1 341 ? -13.25 14.617 7.516 1 92.31 341 CYS B N 1
ATOM 7079 C CA . CYS B 1 341 ? -12.914 13.211 7.371 1 92.31 341 CYS B CA 1
ATOM 7080 C C . CYS B 1 341 ? -11.406 13.016 7.254 1 92.31 341 CYS B C 1
ATOM 7082 O O . CYS B 1 341 ? -10.773 13.562 6.348 1 92.31 341 CYS B O 1
ATOM 7084 N N . GLU B 1 342 ? -10.875 12.305 8.172 1 93.75 342 GLU B N 1
ATOM 7085 C CA . GLU B 1 342 ? -9.43 12.125 8.258 1 93.75 342 GLU B CA 1
ATOM 7086 C C . GLU B 1 342 ? -8.984 10.867 7.504 1 93.75 342 GLU B C 1
ATOM 7088 O O . GLU B 1 342 ? -9.789 9.969 7.266 1 93.75 342 GLU B O 1
ATOM 7093 N N . VAL B 1 343 ? -7.742 10.938 7.094 1 89.81 343 VAL B N 1
ATOM 7094 C CA . VAL B 1 343 ? -7.164 9.766 6.445 1 89.81 343 VAL B CA 1
ATOM 7095 C C . VAL B 1 343 ? -5.898 9.336 7.184 1 89.81 343 VAL B C 1
ATOM 7097 O O . VAL B 1 343 ? -5.047 10.172 7.504 1 89.81 343 VAL B O 1
ATOM 7100 N N . ARG B 1 344 ? -5.828 8.109 7.512 1 84.31 344 ARG B N 1
ATOM 7101 C CA . ARG B 1 344 ? -4.641 7.523 8.133 1 84.31 344 ARG B CA 1
ATOM 7102 C C . ARG B 1 344 ? -3.965 6.531 7.195 1 84.31 344 ARG B C 1
ATOM 7104 O O . ARG B 1 344 ? -4.59 6.027 6.258 1 84.31 344 ARG B O 1
ATOM 7111 N N . PRO B 1 345 ? -2.637 6.438 7.516 1 74.75 345 PRO B N 1
ATOM 7112 C CA . PRO B 1 345 ? -1.975 5.422 6.691 1 74.75 345 PRO B CA 1
ATOM 7113 C C . PRO B 1 345 ? -2.666 4.062 6.766 1 74.75 345 PRO B C 1
ATOM 7115 O O . PRO B 1 345 ? -3.34 3.762 7.754 1 74.75 345 PRO B O 1
ATOM 7118 N N . ALA B 1 346 ? -2.584 3.271 5.762 1 66.19 346 ALA B N 1
ATOM 7119 C CA . ALA B 1 346 ? -3.18 1.95 5.586 1 66.19 346 ALA B CA 1
ATOM 7120 C C . ALA B 1 346 ? -4.691 2.051 5.391 1 66.19 346 ALA B C 1
ATOM 7122 O O . ALA B 1 346 ? -5.441 1.187 5.848 1 66.19 346 ALA B O 1
ATOM 7123 N N . VAL B 1 347 ? -5.102 3.082 4.789 1 61.72 347 VAL B N 1
ATOM 7124 C CA . VAL B 1 347 ? -6.336 3.299 4.047 1 61.72 347 VAL B CA 1
ATOM 7125 C C . VAL B 1 347 ? -7.52 3.334 5.008 1 61.72 347 VAL B C 1
ATOM 7127 O O . VAL B 1 347 ? -8.555 2.713 4.754 1 61.72 347 VAL B O 1
ATOM 7130 N N . LEU B 1 348 ? -7.246 4.098 6.043 1 76.06 348 LEU B N 1
ATOM 7131 C CA . LEU B 1 348 ? -8.406 4.188 6.926 1 76.06 348 LEU B CA 1
ATOM 7132 C C . LEU B 1 348 ? -8.953 5.609 6.957 1 76.06 348 LEU B C 1
ATOM 7134 O O . LEU B 1 348 ? -8.211 6.562 7.188 1 76.06 348 LEU B O 1
ATOM 7138 N N . PHE B 1 349 ? -10.219 5.797 6.484 1 91 349 PHE B N 1
ATOM 7139 C CA . PHE B 1 349 ? -10.961 7.023 6.738 1 91 349 PHE B CA 1
ATOM 7140 C C . PHE B 1 349 ? -11.625 6.98 8.109 1 91 349 PHE B C 1
ATOM 7142 O O . PHE B 1 349 ? -12.18 5.957 8.5 1 91 349 PHE B O 1
ATOM 7149 N N . LEU B 1 350 ? -11.484 8.156 8.812 1 93.75 350 LEU B N 1
ATOM 7150 C CA . LEU B 1 350 ? -12.078 8.086 10.141 1 93.75 350 LEU B CA 1
ATOM 7151 C C . LEU B 1 350 ? -12.406 9.477 10.664 1 93.75 350 LEU B C 1
ATOM 7153 O O . LEU B 1 350 ? -11.93 10.477 10.125 1 93.75 350 LEU B O 1
ATOM 7157 N N . THR B 1 351 ? -13.273 9.516 11.602 1 94.12 351 THR B N 1
ATOM 7158 C CA . THR B 1 351 ? -13.516 10.664 12.469 1 94.12 351 THR B CA 1
ATOM 7159 C C . THR B 1 351 ? -13.344 10.281 13.938 1 94.12 351 THR B C 1
ATOM 7161 O O . THR B 1 351 ? -13.562 9.125 14.312 1 94.12 351 THR B O 1
ATOM 7164 N N . ARG B 1 352 ? -12.953 11.211 14.695 1 95.25 352 ARG B N 1
ATOM 7165 C CA . ARG B 1 352 ? -12.656 10.961 16.109 1 95.25 352 ARG B CA 1
ATOM 7166 C C . ARG B 1 352 ? -13.469 11.883 17 1 95.25 352 ARG B C 1
ATOM 7168 O O . ARG B 1 352 ? -13.805 13 16.625 1 95.25 352 ARG B O 1
ATOM 7175 N N . TYR B 1 353 ? -13.789 11.391 18.188 1 94.94 353 TYR B N 1
ATOM 7176 C CA . TYR B 1 353 ? -14.438 12.117 19.281 1 94.94 353 TYR B CA 1
ATOM 7177 C C . TYR B 1 353 ? -13.805 11.773 20.625 1 94.94 353 TYR B C 1
ATOM 7179 O O . TYR B 1 353 ? -13.82 10.609 21.047 1 94.94 353 TYR B O 1
ATOM 7187 N N . PHE B 1 354 ? -13.258 12.805 21.281 1 96.19 354 PHE B N 1
ATOM 7188 C CA . PHE B 1 354 ? -12.562 12.578 22.547 1 96.19 354 PHE B CA 1
ATOM 7189 C C . PHE B 1 354 ? -13.227 13.359 23.672 1 96.19 354 PHE B C 1
ATOM 7191 O O . PHE B 1 354 ? -13.711 14.469 23.453 1 96.19 354 PHE B O 1
ATOM 7198 N N . ILE B 1 355 ? -13.203 12.789 24.781 1 95.12 355 ILE B N 1
ATOM 7199 C CA . ILE B 1 355 ? -13.57 13.438 26.031 1 95.12 355 ILE B CA 1
ATOM 7200 C C . ILE B 1 355 ? -12.43 13.312 27.047 1 95.12 355 ILE B C 1
ATOM 7202 O O . ILE B 1 355 ? -12.016 12.195 27.391 1 95.12 355 ILE B O 1
ATOM 7206 N N . PHE B 1 356 ? -11.961 14.453 27.5 1 95.81 356 PHE B N 1
ATOM 7207 C CA . PHE B 1 356 ? -10.898 14.469 28.5 1 95.81 356 PHE B CA 1
ATOM 7208 C C . PHE B 1 356 ? -11.398 15.008 29.828 1 95.81 356 PHE B C 1
ATOM 7210 O O . PHE B 1 356 ? -12.094 16.031 29.859 1 95.81 356 PHE B O 1
ATOM 7217 N N . HIS B 1 357 ? -11.008 14.328 30.797 1 93.81 357 HIS B N 1
ATOM 7218 C CA . HIS B 1 357 ? -11.258 14.773 32.156 1 93.81 357 HIS B CA 1
ATOM 7219 C C . HIS B 1 357 ? -9.961 15.164 32.844 1 93.81 357 HIS B C 1
ATOM 7221 O O . HIS B 1 357 ? -9.273 14.312 33.406 1 93.81 357 HIS B O 1
ATOM 7227 N N . GLY B 1 358 ? -9.734 16.422 32.938 1 90.31 358 GLY B N 1
ATOM 7228 C CA . GLY B 1 358 ? -8.477 16.953 33.438 1 90.31 358 GLY B CA 1
ATOM 7229 C C . GLY B 1 358 ? -8.266 16.703 34.906 1 90.31 358 GLY B C 1
ATOM 7230 O O . GLY B 1 358 ? -7.133 16.516 35.344 1 90.31 358 GLY B O 1
ATOM 7231 N N . SER B 1 359 ? -9.297 16.688 35.656 1 88.44 359 SER B N 1
ATOM 7232 C CA . SER B 1 359 ? -9.195 16.594 37.125 1 88.44 359 SER B CA 1
ATOM 7233 C C . SER B 1 359 ? -8.648 15.234 37.531 1 88.44 359 SER B C 1
ATOM 7235 O O . SER B 1 359 ? -7.84 15.141 38.469 1 88.44 359 SER B O 1
ATOM 7237 N N . ASN B 1 360 ? -9.047 14.211 36.906 1 92.06 360 ASN B N 1
ATOM 7238 C CA . ASN B 1 360 ? -8.602 12.883 37.312 1 92.06 360 ASN B CA 1
ATOM 7239 C C . ASN B 1 360 ? -7.77 12.211 36.219 1 92.06 360 ASN B C 1
ATOM 7241 O O . ASN B 1 360 ? -7.473 11.016 36.312 1 92.06 360 ASN B O 1
ATOM 7245 N N . HIS B 1 361 ? -7.465 12.875 35.156 1 94.88 361 HIS B N 1
ATOM 7246 C CA . HIS B 1 361 ? -6.602 12.414 34.062 1 94.88 361 HIS B CA 1
ATOM 7247 C C . HIS B 1 361 ? -7.164 11.164 33.406 1 94.88 361 HIS B C 1
ATOM 7249 O O . HIS B 1 361 ? -6.43 10.203 33.156 1 94.88 361 HIS B O 1
ATOM 7255 N N . THR B 1 362 ? -8.438 11.133 33.219 1 96.62 362 THR B N 1
ATOM 7256 C CA . THR B 1 362 ? -9.07 10.055 32.469 1 96.62 362 THR B CA 1
ATOM 7257 C C . THR B 1 362 ? -9.547 10.547 31.109 1 96.62 362 THR B C 1
ATOM 7259 O O . THR B 1 362 ? -9.664 11.758 30.891 1 96.62 362 THR B O 1
ATOM 7262 N N . TRP B 1 363 ? -9.758 9.617 30.219 1 96.44 363 TRP B N 1
ATOM 7263 C CA . TRP B 1 363 ? -10.172 9.984 28.859 1 96.44 363 TRP B CA 1
ATOM 7264 C C . TRP B 1 363 ? -11.055 8.906 28.25 1 96.44 363 TRP B C 1
ATOM 7266 O O . TRP B 1 363 ? -11.055 7.762 28.703 1 96.44 363 TRP B O 1
ATOM 7276 N N . GLN B 1 364 ? -11.883 9.336 27.344 1 96.44 364 GLN B N 1
ATOM 7277 C CA . GLN B 1 364 ? -12.688 8.492 26.453 1 96.44 364 GLN B CA 1
ATOM 7278 C C . GLN B 1 364 ? -12.508 8.898 25 1 96.44 364 GLN B C 1
ATOM 7280 O O . GLN B 1 364 ? -12.422 10.086 24.688 1 96.44 364 GLN B O 1
ATOM 7285 N N . GLY B 1 365 ? -12.359 7.902 24.141 1 96.56 365 GLY B N 1
ATOM 7286 C CA . GLY B 1 365 ? -12.211 8.141 22.719 1 96.56 365 GLY B CA 1
ATOM 7287 C C . GLY B 1 365 ? -13.141 7.297 21.875 1 96.56 365 GLY B C 1
ATOM 7288 O O . GLY B 1 365 ? -13.367 6.125 22.172 1 96.56 365 GLY B O 1
ATOM 7289 N N . TYR B 1 366 ? -13.711 7.906 20.906 1 94.31 366 TYR B N 1
ATOM 7290 C CA . TYR B 1 366 ? -14.547 7.246 19.922 1 94.31 366 TYR B CA 1
ATOM 7291 C C . TYR B 1 366 ? -13.945 7.398 18.516 1 94.31 366 TYR B C 1
ATOM 7293 O O . TYR B 1 366 ? -13.68 8.516 18.078 1 94.31 366 TYR B O 1
ATOM 7301 N N . TYR B 1 367 ? -13.711 6.273 17.922 1 94.62 367 TYR B N 1
ATOM 7302 C CA . TYR B 1 367 ? -13.172 6.238 16.562 1 94.62 367 TYR B CA 1
ATOM 7303 C C . TYR B 1 367 ? -14.195 5.664 15.586 1 94.62 367 TYR B C 1
ATOM 7305 O O . TYR B 1 367 ? -14.602 4.508 15.711 1 94.62 367 TYR B O 1
ATOM 7313 N N . TYR B 1 368 ? -14.609 6.48 14.672 1 93.38 368 TYR B N 1
ATOM 7314 C CA . TYR B 1 368 ? -15.539 6.047 13.633 1 93.38 368 TYR B CA 1
ATOM 7315 C C . TYR B 1 368 ? -14.82 5.852 12.305 1 93.38 368 TYR B C 1
ATOM 7317 O O . TYR B 1 368 ? -14.367 6.82 11.688 1 93.38 368 TYR B O 1
ATOM 7325 N N . HIS B 1 369 ? -14.773 4.613 11.828 1 93.12 369 HIS B N 1
ATOM 7326 C CA . HIS B 1 369 ? -14.055 4.305 10.594 1 93.12 369 HIS B CA 1
ATOM 7327 C C . HIS B 1 369 ? -15.016 4.172 9.414 1 93.12 369 HIS B C 1
ATOM 7329 O O . HIS B 1 369 ? -16.156 3.744 9.586 1 93.12 369 HIS B O 1
ATOM 7335 N N . TYR B 1 370 ? -14.516 4.531 8.242 1 90.75 370 TYR B N 1
ATOM 7336 C CA . TYR B 1 370 ? -15.32 4.543 7.023 1 90.75 370 TYR B CA 1
ATOM 7337 C C . TYR B 1 370 ? -14.555 3.943 5.852 1 90.75 370 TYR B C 1
ATOM 7339 O O . TYR B 1 370 ? -13.328 3.801 5.914 1 90.75 370 TYR B O 1
ATOM 7347 N N . SER B 1 371 ? -15.281 3.605 4.77 1 86.88 371 SER B N 1
ATOM 7348 C CA . SER B 1 371 ? -14.648 3.037 3.582 1 86.88 371 SER B CA 1
ATOM 7349 C C . SER B 1 371 ? -14.445 4.094 2.502 1 86.88 371 SER B C 1
ATOM 7351 O O . SER B 1 371 ? -13.82 3.828 1.475 1 86.88 371 SER B O 1
ATOM 7353 N N . ASP B 1 372 ? -14.938 5.277 2.689 1 87.81 372 ASP B N 1
ATOM 7354 C CA . ASP B 1 372 ? -14.914 6.301 1.647 1 87.81 372 ASP B CA 1
ATOM 7355 C C . ASP B 1 372 ? -14.305 7.602 2.166 1 87.81 372 ASP B C 1
ATOM 7357 O O . ASP B 1 372 ? -14.344 7.871 3.367 1 87.81 372 ASP B O 1
ATOM 7361 N N . PRO B 1 373 ? -13.844 8.43 1.251 1 90.19 373 PRO B N 1
ATOM 7362 C CA . PRO B 1 373 ? -13.117 9.633 1.652 1 90.19 373 PRO B CA 1
ATOM 7363 C C . PRO B 1 373 ? -14.031 10.703 2.24 1 90.19 373 PRO B C 1
ATOM 7365 O O . PRO B 1 373 ? -13.555 11.68 2.826 1 90.19 373 PRO B O 1
ATOM 7368 N N . LEU B 1 374 ? -15.242 10.602 2.104 1 88.81 374 LEU B N 1
ATOM 7369 C CA . LEU B 1 374 ? -16.172 11.602 2.629 1 88.81 374 LEU B CA 1
ATOM 7370 C C . LEU B 1 374 ? -16.828 11.109 3.908 1 88.81 374 LEU B C 1
ATOM 7372 O O . LEU B 1 374 ? -17.734 11.773 4.438 1 88.81 374 LEU B O 1
ATOM 7376 N N . CYS B 1 375 ? -16.406 9.898 4.398 1 90.5 375 CYS B N 1
ATOM 7377 C CA . CYS B 1 375 ? -16.875 9.32 5.648 1 90.5 375 CYS B CA 1
ATOM 7378 C C . CYS B 1 375 ? -18.391 9.156 5.633 1 90.5 375 CYS B C 1
ATOM 7380 O O . CYS B 1 375 ? -19.078 9.562 6.574 1 90.5 375 CYS B O 1
ATOM 7382 N N . LYS B 1 376 ? -18.859 8.57 4.625 1 87.06 376 LYS B N 1
ATOM 7383 C CA . LYS B 1 376 ? -20.297 8.344 4.473 1 87.06 376 LYS B CA 1
ATOM 7384 C C . LYS B 1 376 ? -20.641 6.871 4.688 1 87.06 376 LYS B C 1
ATOM 7386 O O . LYS B 1 376 ? -21.781 6.547 5.031 1 87.06 376 LYS B O 1
ATOM 7391 N N . GLN B 1 377 ? -19.703 6.035 4.449 1 86.88 377 GLN B N 1
ATOM 7392 C CA . GLN B 1 377 ? -19.938 4.598 4.543 1 86.88 377 GLN B CA 1
ATOM 7393 C C . GLN B 1 377 ? -19.172 3.99 5.719 1 86.88 377 GLN B C 1
ATOM 7395 O O . GLN B 1 377 ? -18.031 3.568 5.574 1 86.88 377 GLN B O 1
ATOM 7400 N N . PRO B 1 378 ? -19.844 3.814 6.848 1 91.25 378 PRO B N 1
ATOM 7401 C CA . PRO B 1 378 ? -19.156 3.316 8.047 1 91.25 378 PRO B CA 1
ATOM 7402 C C . PRO B 1 378 ? -18.734 1.854 7.918 1 91.25 378 PRO B C 1
ATOM 7404 O O . PRO B 1 378 ? -19.453 1.052 7.309 1 91.25 378 PRO B O 1
ATOM 7407 N N . THR B 1 379 ? -17.641 1.47 8.508 1 91.31 379 THR B N 1
ATOM 7408 C CA . THR B 1 379 ? -17.156 0.097 8.492 1 91.31 379 THR B CA 1
ATOM 7409 C C . THR B 1 379 ? -17.094 -0.481 9.898 1 91.31 379 THR B C 1
ATOM 7411 O O . THR B 1 379 ? -17.547 -1.604 10.133 1 91.31 379 THR B O 1
ATOM 7414 N N . PHE B 1 380 ? -16.484 0.247 10.875 1 93.62 380 PHE B N 1
ATOM 7415 C CA . PHE B 1 380 ? -16.516 -0.17 12.273 1 93.62 380 PHE B CA 1
ATOM 7416 C C . PHE B 1 380 ? -16.234 1.01 13.195 1 93.62 380 PHE B C 1
ATOM 7418 O O . PHE B 1 380 ? -15.703 2.037 12.75 1 93.62 380 PHE B O 1
ATOM 7425 N N . THR B 1 381 ? -16.578 0.855 14.438 1 95.25 381 THR B N 1
ATOM 7426 C CA . THR B 1 381 ? -16.328 1.866 15.461 1 95.25 381 THR B CA 1
ATOM 7427 C C . THR B 1 381 ? -15.57 1.266 16.641 1 95.25 381 THR B C 1
ATOM 7429 O O . THR B 1 381 ? -15.75 0.09 16.969 1 95.25 381 THR B O 1
ATOM 7432 N N . ILE B 1 382 ? -14.742 2.092 17.219 1 96.12 382 ILE B N 1
ATOM 7433 C CA . ILE B 1 382 ? -13.984 1.685 18.406 1 96.12 382 ILE B CA 1
ATOM 7434 C C . ILE B 1 382 ? -14.203 2.697 19.531 1 96.12 382 ILE B C 1
ATOM 7436 O O . ILE B 1 382 ? -14.125 3.908 19.297 1 96.12 382 ILE B O 1
ATOM 7440 N N . TYR B 1 383 ? -14.609 2.191 20.625 1 96.81 383 TYR B N 1
ATOM 7441 C CA . TYR B 1 383 ? -14.57 2.943 21.875 1 96.81 383 TYR B CA 1
ATOM 7442 C C . TYR B 1 383 ? -13.375 2.541 22.719 1 96.81 383 TYR B C 1
ATOM 7444 O O . TYR B 1 383 ? -13.078 1.353 22.859 1 96.81 383 TYR B O 1
ATOM 7452 N N . ALA B 1 384 ? -12.641 3.459 23.219 1 97.56 384 ALA B N 1
ATOM 7453 C CA . ALA B 1 384 ? -11.508 3.195 24.094 1 97.56 384 ALA B CA 1
ATOM 7454 C C . ALA B 1 384 ? -11.477 4.184 25.266 1 97.56 384 ALA B C 1
ATOM 7456 O O . ALA B 1 384 ? -11.906 5.332 25.125 1 97.56 384 ALA B O 1
ATOM 7457 N N . SER B 1 385 ? -10.992 3.723 26.391 1 97.75 385 SER B N 1
ATOM 7458 C CA . SER B 1 385 ? -10.875 4.594 27.562 1 97.75 385 SER B CA 1
ATOM 7459 C C . SER B 1 385 ? -9.727 4.16 28.469 1 97.75 385 SER B C 1
ATOM 7461 O O . SER B 1 385 ? -9.211 3.049 28.328 1 97.75 385 SER B O 1
ATOM 7463 N N . GLY B 1 386 ? -9.289 5.094 29.297 1 97.94 386 GLY B N 1
ATOM 7464 C CA . GLY B 1 386 ? -8.195 4.848 30.219 1 97.94 386 GLY B CA 1
ATOM 7465 C C . GLY B 1 386 ? -7.734 6.098 30.953 1 97.94 386 GLY B C 1
ATOM 7466 O O . GLY B 1 386 ? -8.547 6.961 31.281 1 97.94 386 GLY B O 1
ATOM 7467 N N . ARG B 1 387 ? -6.492 6.059 31.344 1 97.81 387 ARG B N 1
ATOM 7468 C CA . ARG B 1 387 ? -5.898 7.172 32.062 1 97.81 387 ARG B CA 1
ATOM 7469 C C . ARG B 1 387 ? -4.664 7.703 31.344 1 97.81 387 ARG B C 1
ATOM 7471 O O . ARG B 1 387 ? -4.105 7.027 30.484 1 97.81 387 ARG B O 1
ATOM 7478 N N . TYR B 1 388 ? -4.332 8.945 31.672 1 97.31 388 TYR B N 1
ATOM 7479 C CA . TYR B 1 388 ? -3.119 9.508 31.094 1 97.31 388 TYR B CA 1
ATOM 7480 C C . TYR B 1 388 ? -2.295 10.242 32.125 1 97.31 388 TYR B C 1
ATOM 7482 O O . TYR B 1 388 ? -2.803 10.578 33.219 1 97.31 388 TYR B O 1
ATOM 7490 N N . THR B 1 389 ? -1.043 10.43 31.875 1 95.62 389 THR B N 1
ATOM 7491 C CA . THR B 1 389 ? -0.1 11.055 32.812 1 95.62 389 THR B CA 1
ATOM 7492 C C . THR B 1 389 ? -0.129 12.578 32.656 1 95.62 389 THR B C 1
ATOM 7494 O O . THR B 1 389 ? -0.776 13.109 31.766 1 95.62 389 THR B O 1
ATOM 7497 N N . GLN B 1 390 ? 0.673 13.156 33.531 1 90.81 390 GLN B N 1
ATOM 7498 C CA . GLN B 1 390 ? 0.885 14.602 33.406 1 90.81 390 GLN B CA 1
ATOM 7499 C C . GLN B 1 390 ? 1.78 14.922 32.219 1 90.81 390 GLN B C 1
ATOM 7501 O O . GLN B 1 390 ? 2.734 14.188 31.938 1 90.81 390 GLN B O 1
ATOM 7506 N N . GLY B 1 391 ? 1.488 15.945 31.625 1 91.25 391 GLY B N 1
ATOM 7507 C CA . GLY B 1 391 ? 2.229 16.328 30.438 1 91.25 391 GLY B CA 1
ATOM 7508 C C . GLY B 1 391 ? 3.586 16.938 30.75 1 91.25 391 GLY B C 1
ATOM 7509 O O . GLY B 1 391 ? 3.736 17.656 31.734 1 91.25 391 GLY B O 1
ATOM 7510 N N . VAL B 1 392 ? 4.559 16.562 29.922 1 93.81 392 VAL B N 1
ATOM 7511 C CA . VAL B 1 392 ? 5.883 17.172 29.969 1 93.81 392 VAL B CA 1
ATOM 7512 C C . VAL B 1 392 ? 6.258 17.719 28.609 1 93.81 392 VAL B C 1
ATOM 7514 O O . VAL B 1 392 ? 5.969 17.109 27.578 1 93.81 392 VAL B O 1
ATOM 7517 N N . PRO B 1 393 ? 6.84 18.891 28.609 1 94.06 393 PRO B N 1
ATOM 7518 C CA . PRO B 1 393 ? 7.262 19.422 27.312 1 94.06 393 PRO B CA 1
ATOM 7519 C C . PRO B 1 393 ? 8.211 18.484 26.562 1 94.06 393 PRO B C 1
ATOM 7521 O O . PRO B 1 393 ? 9.094 17.875 27.172 1 94.06 393 PRO B O 1
ATOM 7524 N N . SER B 1 394 ? 8.016 18.344 25.312 1 95.38 394 SER B N 1
ATOM 7525 C CA . SER B 1 394 ? 8.844 17.453 24.516 1 95.38 394 SER B CA 1
ATOM 7526 C C . SER B 1 394 ? 10.242 18.031 24.297 1 95.38 394 SER B C 1
ATOM 7528 O O . SER B 1 394 ? 10.391 19.219 24 1 95.38 394 SER B O 1
ATOM 7530 N N . SER B 1 395 ? 11.188 17.156 24.422 1 93.75 395 SER B N 1
ATOM 7531 C CA . SER B 1 395 ? 12.555 17.562 24.141 1 93.75 395 SER B CA 1
ATOM 7532 C C . SER B 1 395 ? 12.875 17.438 22.656 1 93.75 395 SER B C 1
ATOM 7534 O O . SER B 1 395 ? 13.781 18.094 22.141 1 93.75 395 SER B O 1
ATOM 7536 N N . LYS B 1 396 ? 12.172 16.641 21.984 1 95.12 396 LYS B N 1
ATOM 7537 C CA . LYS B 1 396 ? 12.43 16.359 20.578 1 95.12 396 LYS B CA 1
ATOM 7538 C C . LYS B 1 396 ? 11.641 17.297 19.672 1 95.12 396 LYS B C 1
ATOM 7540 O O . LYS B 1 396 ? 12.164 17.766 18.656 1 95.12 396 LYS B O 1
ATOM 7545 N N . VAL B 1 397 ? 10.43 17.531 20.031 1 96.5 397 VAL B N 1
ATOM 7546 C CA . VAL B 1 397 ? 9.562 18.375 19.219 1 96.5 397 VAL B CA 1
ATOM 7547 C C . VAL B 1 397 ? 9.242 19.672 19.984 1 96.5 397 VAL B C 1
ATOM 7549 O O . VAL B 1 397 ? 8.312 19.703 20.781 1 96.5 397 VAL B O 1
ATOM 7552 N N . ARG B 1 398 ? 9.883 20.719 19.578 1 93.12 398 ARG B N 1
ATOM 7553 C CA . ARG B 1 398 ? 9.641 22 20.234 1 93.12 398 ARG B CA 1
ATOM 7554 C C . ARG B 1 398 ? 8.172 22.406 20.125 1 93.12 398 ARG B C 1
ATOM 7556 O O . ARG B 1 398 ? 7.578 22.328 19.047 1 93.12 398 ARG B O 1
ATOM 7563 N N . GLY B 1 399 ? 7.59 22.797 21.266 1 90.38 399 GLY B N 1
ATOM 7564 C CA . GLY B 1 399 ? 6.195 23.203 21.297 1 90.38 399 GLY B CA 1
ATOM 7565 C C . GLY B 1 399 ? 5.242 22.062 21.578 1 90.38 399 GLY B C 1
ATOM 7566 O O . GLY B 1 399 ? 4.043 22.281 21.766 1 90.38 399 GLY B O 1
ATOM 7567 N N . GLY B 1 400 ? 5.781 20.859 21.547 1 95 400 GLY B N 1
ATOM 7568 C CA . GLY B 1 400 ? 4.965 19.688 21.797 1 95 400 GLY B CA 1
ATOM 7569 C C . GLY B 1 400 ? 4.969 19.266 23.266 1 95 400 GLY B C 1
ATOM 7570 O O . GLY B 1 400 ? 5.934 19.516 23.984 1 95 400 GLY B O 1
ATOM 7571 N N . MET B 1 401 ? 3.863 18.656 23.688 1 96.12 401 MET B N 1
ATOM 7572 C CA . MET B 1 401 ? 3.727 18.078 25.016 1 96.12 401 MET B CA 1
ATOM 7573 C C . MET B 1 401 ? 3.646 16.562 24.953 1 96.12 401 MET B C 1
ATOM 7575 O O . MET B 1 401 ? 2.924 16 24.125 1 96.12 401 MET B O 1
ATOM 7579 N N . GLU B 1 402 ? 4.395 15.906 25.812 1 96.88 402 GLU B N 1
ATOM 7580 C CA . GLU B 1 402 ? 4.434 14.445 25.828 1 96.88 402 GLU B CA 1
ATOM 7581 C C . GLU B 1 402 ? 3.584 13.875 26.953 1 96.88 402 GLU B C 1
ATOM 7583 O O . GLU B 1 402 ? 3.67 14.336 28.094 1 96.88 402 GLU B O 1
ATOM 7588 N N . LEU B 1 403 ? 2.729 13.023 26.609 1 96.88 403 LEU B N 1
ATOM 7589 C CA . LEU B 1 403 ? 1.896 12.297 27.562 1 96.88 403 LEU B CA 1
ATOM 7590 C C . LEU B 1 403 ? 1.9 10.805 27.266 1 96.88 403 LEU B C 1
ATOM 7592 O O . LEU B 1 403 ? 2.238 10.383 26.156 1 96.88 403 LEU B O 1
ATOM 7596 N N . ALA B 1 404 ? 1.636 10.039 28.281 1 97.5 404 ALA B N 1
ATOM 7597 C CA . ALA B 1 404 ? 1.432 8.602 28.109 1 97.5 404 ALA B CA 1
ATOM 7598 C C . ALA B 1 404 ? -0.005 8.203 28.438 1 97.5 404 ALA B C 1
ATOM 7600 O O . ALA B 1 404 ? -0.525 8.57 29.5 1 97.5 404 ALA B O 1
ATOM 7601 N N . PHE B 1 405 ? -0.635 7.523 27.562 1 97.56 405 PHE B N 1
ATOM 7602 C CA . PHE B 1 405 ? -2.023 7.105 27.719 1 97.56 405 PHE B CA 1
ATOM 7603 C C . PHE B 1 405 ? -2.111 5.602 27.938 1 97.56 405 PHE B C 1
ATOM 7605 O O . PHE B 1 405 ? -1.666 4.812 27.109 1 97.56 405 PHE B O 1
ATOM 7612 N N . LYS B 1 406 ? -2.613 5.27 29 1 97.5 406 LYS B N 1
ATOM 7613 C CA . LYS B 1 406 ? -2.914 3.863 29.266 1 97.5 406 LYS B CA 1
ATOM 7614 C C . LYS B 1 406 ? -4.332 3.516 28.828 1 97.5 406 LYS B C 1
ATOM 7616 O O . LYS B 1 406 ? -5.293 4.172 29.234 1 97.5 406 LYS B O 1
ATOM 7621 N N . VAL B 1 407 ? -4.457 2.57 27.984 1 97.62 407 VAL B N 1
ATOM 7622 C CA . VAL B 1 407 ? -5.75 2.1 27.5 1 97.62 407 VAL B CA 1
ATOM 7623 C C . VAL B 1 407 ? -6.137 0.815 28.234 1 97.62 407 VAL B C 1
ATOM 7625 O O . VAL B 1 407 ? -5.426 -0.188 28.156 1 97.62 407 VAL B O 1
ATOM 7628 N N . THR B 1 408 ? -7.266 0.853 28.844 1 97.75 408 THR B N 1
ATOM 7629 C CA . THR B 1 408 ? -7.625 -0.286 29.672 1 97.75 408 THR B CA 1
ATOM 7630 C C . THR B 1 408 ? -8.93 -0.912 29.203 1 97.75 408 THR B C 1
ATOM 7632 O O . THR B 1 408 ? -9.219 -2.068 29.531 1 97.75 408 THR B O 1
ATOM 7635 N N . GLN B 1 409 ? -9.734 -0.152 28.562 1 97.75 409 GLN B N 1
ATOM 7636 C CA . GLN B 1 409 ? -11.016 -0.651 28.078 1 97.75 409 GLN B CA 1
ATOM 7637 C C . GLN B 1 409 ? -11.203 -0.319 26.594 1 97.75 409 GLN B C 1
ATOM 7639 O O . GLN B 1 409 ? -10.797 0.753 26.141 1 97.75 409 GLN B O 1
ATOM 7644 N N . ALA B 1 410 ? -11.797 -1.235 25.906 1 98 410 ALA B N 1
ATOM 7645 C CA . ALA B 1 410 ? -12.117 -0.991 24.5 1 98 410 ALA B CA 1
ATOM 7646 C C . ALA B 1 410 ? -13.328 -1.807 24.078 1 98 410 ALA B C 1
ATOM 7648 O O . ALA B 1 410 ? -13.562 -2.908 24.578 1 98 410 ALA B O 1
ATOM 7649 N N . ARG B 1 411 ? -14.086 -1.268 23.188 1 98.12 411 ARG B N 1
ATOM 7650 C CA . ARG B 1 411 ? -15.234 -1.907 22.562 1 98.12 411 ARG B CA 1
ATOM 7651 C C . ARG B 1 411 ? -15.219 -1.704 21.047 1 98.12 411 ARG B C 1
ATOM 7653 O O . ARG B 1 411 ? -14.688 -0.703 20.547 1 98.12 411 ARG B O 1
ATOM 7660 N N . VAL B 1 412 ? -15.742 -2.701 20.359 1 97.38 412 VAL B N 1
ATOM 7661 C CA . VAL B 1 412 ? -15.758 -2.646 18.906 1 97.38 412 VAL B CA 1
ATOM 7662 C C . VAL B 1 412 ? -17.172 -2.9 18.391 1 97.38 412 VAL B C 1
ATOM 7664 O O . VAL B 1 412 ? -17.906 -3.73 18.938 1 97.38 412 VAL B O 1
ATOM 7667 N N . THR B 1 413 ? -17.578 -2.145 17.391 1 97.5 413 THR B N 1
ATOM 7668 C CA . THR B 1 413 ? -18.844 -2.34 16.703 1 97.5 413 THR B CA 1
ATOM 7669 C C . THR B 1 413 ? -18.641 -2.43 15.203 1 97.5 413 THR B C 1
ATOM 7671 O O . THR B 1 413 ? -18.344 -1.428 14.547 1 97.5 413 THR B O 1
ATOM 7674 N N . PRO B 1 414 ? -18.781 -3.648 14.648 1 96.44 414 PRO B N 1
ATOM 7675 C CA . PRO B 1 414 ? -18.734 -3.729 13.188 1 96.44 414 PRO B CA 1
ATOM 7676 C C . PRO B 1 414 ? -19.969 -3.115 12.523 1 96.44 414 PRO B C 1
ATOM 7678 O O . PRO B 1 414 ? -21.078 -3.264 13.031 1 96.44 414 PRO B O 1
ATOM 7681 N N . MET B 1 415 ? -19.781 -2.414 11.414 1 94.75 415 MET B N 1
ATOM 7682 C CA . MET B 1 415 ? -20.859 -1.672 10.781 1 94.75 415 MET B CA 1
ATOM 7683 C C . MET B 1 415 ? -21.125 -2.189 9.367 1 94.75 415 MET B C 1
ATOM 7685 O O . MET B 1 415 ? -22.031 -1.71 8.688 1 94.75 415 MET B O 1
ATOM 7689 N N . ASP B 1 416 ? -20.297 -3.102 8.859 1 89.38 416 ASP B N 1
ATOM 7690 C CA . ASP B 1 416 ? -20.516 -3.686 7.539 1 89.38 416 ASP B CA 1
ATOM 7691 C C . ASP B 1 416 ? -20.219 -5.184 7.547 1 89.38 416 ASP B C 1
ATOM 7693 O O . ASP B 1 416 ? -19.625 -5.699 8.5 1 89.38 416 ASP B O 1
ATOM 7697 N N . GLN B 1 417 ? -20.609 -5.797 6.469 1 88.94 417 GLN B N 1
ATOM 7698 C CA . GLN B 1 417 ? -20.531 -7.254 6.414 1 88.94 417 GLN B CA 1
ATOM 7699 C C . GLN B 1 417 ? -19.078 -7.719 6.293 1 88.94 417 GLN B C 1
ATOM 7701 O O . GLN B 1 417 ? -18.703 -8.758 6.836 1 88.94 417 GLN B O 1
ATOM 7706 N N . VAL B 1 418 ? -18.359 -7 5.625 1 87.75 418 VAL B N 1
ATOM 7707 C CA . VAL B 1 418 ? -16.969 -7.383 5.434 1 87.75 418 VAL B CA 1
ATOM 7708 C C . VAL B 1 418 ? -16.25 -7.402 6.781 1 87.75 418 VAL B C 1
ATOM 7710 O O . VAL B 1 418 ? -15.5 -8.336 7.082 1 87.75 418 VAL B O 1
ATOM 7713 N N . THR B 1 419 ? -16.453 -6.402 7.582 1 91.94 419 THR B N 1
ATOM 7714 C CA . THR B 1 419 ? -15.852 -6.34 8.906 1 91.94 419 THR B CA 1
ATOM 7715 C C . THR B 1 419 ? -16.359 -7.469 9.789 1 91.94 419 THR B C 1
ATOM 7717 O O . THR B 1 419 ? -15.594 -8.078 10.539 1 91.94 419 THR B O 1
ATOM 7720 N N . VAL B 1 420 ? -17.625 -7.715 9.711 1 94.12 420 VAL B N 1
ATOM 7721 C CA . VAL B 1 420 ? -18.203 -8.789 10.5 1 94.12 420 VAL B CA 1
ATOM 7722 C C . VAL B 1 420 ? -17.516 -10.117 10.164 1 94.12 420 VAL B C 1
ATOM 7724 O O . VAL B 1 420 ? -17.141 -10.867 11.062 1 94.12 420 VAL B O 1
ATOM 7727 N N . MET B 1 421 ? -17.375 -10.328 8.883 1 89.69 421 MET B N 1
ATOM 7728 C CA . MET B 1 421 ? -16.734 -11.57 8.445 1 89.69 421 MET B CA 1
ATOM 7729 C C . MET B 1 421 ? -15.305 -11.656 8.953 1 89.69 421 MET B C 1
ATOM 7731 O O . MET B 1 421 ? -14.859 -12.711 9.398 1 89.69 421 MET B O 1
ATOM 7735 N N . MET B 1 422 ? -14.625 -10.602 8.906 1 90.88 422 MET B N 1
ATOM 7736 C CA . MET B 1 422 ? -13.242 -10.562 9.375 1 90.88 422 MET B CA 1
ATOM 7737 C C . MET B 1 422 ? -13.164 -10.852 10.867 1 90.88 422 MET B C 1
ATOM 7739 O O . MET B 1 422 ? -12.352 -11.68 11.305 1 90.88 422 MET B O 1
ATOM 7743 N N . LEU B 1 423 ? -13.984 -10.219 11.641 1 94.94 423 LEU B N 1
ATOM 7744 C CA . LEU B 1 423 ? -13.969 -10.398 13.086 1 94.94 423 LEU B CA 1
ATOM 7745 C C . LEU B 1 423 ? -14.367 -11.82 13.461 1 94.94 423 LEU B C 1
ATOM 7747 O O . LEU B 1 423 ? -13.82 -12.391 14.406 1 94.94 423 LEU B O 1
ATOM 7751 N N . ASN B 1 424 ? -15.273 -12.359 12.727 1 93.81 424 ASN B N 1
ATOM 7752 C CA . ASN B 1 424 ? -15.711 -13.727 13.016 1 93.81 424 ASN B CA 1
ATOM 7753 C C . ASN B 1 424 ? -14.672 -14.75 12.578 1 93.81 424 ASN B C 1
ATOM 7755 O O . ASN B 1 424 ? -14.781 -15.93 12.914 1 93.81 424 ASN B O 1
ATOM 7759 N N . SER B 1 425 ? -13.727 -14.328 11.844 1 91.5 425 SER B N 1
ATOM 7760 C CA . SER B 1 425 ? -12.633 -15.211 11.445 1 91.5 425 SER B CA 1
ATOM 7761 C C . SER B 1 425 ? -11.5 -15.18 12.469 1 91.5 425 SER B C 1
ATOM 7763 O O . SER B 1 425 ? -10.484 -15.867 12.289 1 91.5 425 SER B O 1
ATOM 7765 N N . SER B 1 426 ? -11.719 -14.445 13.516 1 93.19 426 SER B N 1
ATOM 7766 C CA . SER B 1 426 ? -10.664 -14.32 14.523 1 93.19 426 SER B CA 1
ATOM 7767 C C . SER B 1 426 ? -10.523 -15.602 15.336 1 93.19 426 SER B C 1
ATOM 7769 O O . SER B 1 426 ? -11.5 -16.312 15.555 1 93.19 426 SER B O 1
ATOM 7771 N N . GLU B 1 427 ? -9.273 -15.828 15.719 1 90.69 427 GLU B N 1
ATOM 7772 C CA . GLU B 1 427 ? -9.016 -16.938 16.625 1 90.69 427 GLU B CA 1
ATOM 7773 C C . GLU B 1 427 ? -9.852 -16.828 17.891 1 90.69 427 GLU B C 1
ATOM 7775 O O . GLU B 1 427 ? -9.914 -15.766 18.516 1 90.69 427 GLU B O 1
ATOM 7780 N N . PRO B 1 428 ? -10.469 -17.984 18.25 1 91.12 428 PRO B N 1
ATOM 7781 C CA . PRO B 1 428 ? -11.273 -17.953 19.469 1 91.12 428 PRO B CA 1
ATOM 7782 C C . PRO B 1 428 ? -10.484 -17.453 20.688 1 91.12 428 PRO B C 1
ATOM 7784 O O . PRO B 1 428 ? -9.344 -17.875 20.906 1 91.12 428 PRO B O 1
ATOM 7787 N N . GLY B 1 429 ? -11.07 -16.484 21.406 1 92.88 429 GLY B N 1
ATOM 7788 C CA . GLY B 1 429 ? -10.461 -15.938 22.609 1 92.88 429 GLY B CA 1
ATOM 7789 C C . GLY B 1 429 ? -9.57 -14.742 22.328 1 92.88 429 GLY B C 1
ATOM 7790 O O . GLY B 1 429 ? -9.031 -14.133 23.25 1 92.88 429 GLY B O 1
ATOM 7791 N N . SER B 1 430 ? -9.531 -14.398 21.078 1 93 430 SER B N 1
ATOM 7792 C CA . SER B 1 430 ? -8.594 -13.336 20.719 1 93 430 SER B CA 1
ATOM 7793 C C . SER B 1 430 ? -9.32 -12.039 20.406 1 93 430 SER B C 1
ATOM 7795 O O . SER B 1 430 ? -8.695 -10.984 20.281 1 93 430 SER B O 1
ATOM 7797 N N . CYS B 1 431 ? -10.625 -12.125 20.234 1 96.12 431 CYS B N 1
ATOM 7798 C CA . CYS B 1 431 ? -11.367 -10.945 19.812 1 96.12 431 CYS B CA 1
ATOM 7799 C C . CYS B 1 431 ? -12.852 -11.094 20.156 1 96.12 431 CYS B C 1
ATOM 7801 O O . CYS B 1 431 ? -13.648 -11.477 19.297 1 96.12 431 CYS B O 1
ATOM 7803 N N . GLY B 1 432 ? -13.195 -10.727 21.391 1 95.56 432 GLY B N 1
ATOM 7804 C CA . GLY B 1 432 ? -14.594 -10.82 21.781 1 95.56 432 GLY B CA 1
ATOM 7805 C C . GLY B 1 432 ? -15.125 -12.242 21.766 1 95.56 432 GLY B C 1
ATOM 7806 O O . GLY B 1 432 ? -14.359 -13.195 21.922 1 95.56 432 GLY B O 1
ATOM 7807 N N . LEU B 1 433 ? -16.438 -12.328 21.672 1 93.88 433 LEU B N 1
ATOM 7808 C CA . LEU B 1 433 ? -17.062 -13.648 21.656 1 93.88 433 LEU B CA 1
ATOM 7809 C C . LEU B 1 433 ? -16.938 -14.281 20.266 1 93.88 433 LEU B C 1
ATOM 7811 O O . LEU B 1 433 ? -17.312 -13.672 19.266 1 93.88 433 LEU B O 1
ATOM 7815 N N . ALA B 1 434 ? -16.469 -15.469 20.281 1 91 434 ALA B N 1
ATOM 7816 C CA . ALA B 1 434 ? -16.172 -16.172 19.031 1 91 434 ALA B CA 1
ATOM 7817 C C . ALA B 1 434 ? -17.406 -16.297 18.156 1 91 434 ALA B C 1
ATOM 7819 O O . ALA B 1 434 ? -18.469 -16.703 18.641 1 91 434 ALA B O 1
ATOM 7820 N N . SER B 1 435 ? -17.281 -15.922 16.891 1 91.19 435 SER B N 1
ATOM 7821 C CA . SER B 1 435 ? -18.281 -16.094 15.836 1 91.19 435 SER B CA 1
ATOM 7822 C C . SER B 1 435 ? -19.594 -15.438 16.203 1 91.19 435 SER B C 1
ATOM 7824 O O . SER B 1 435 ? -20.672 -15.953 15.883 1 91.19 435 SER B O 1
ATOM 7826 N N . SER B 1 436 ? -19.531 -14.359 16.969 1 94.5 436 SER B N 1
ATOM 7827 C CA . SER B 1 436 ? -20.766 -13.742 17.453 1 94.5 436 SER B CA 1
ATOM 7828 C C . SER B 1 436 ? -20.891 -12.305 16.953 1 94.5 436 SER B C 1
ATOM 7830 O O . SER B 1 436 ? -21.844 -11.609 17.297 1 94.5 436 SER B O 1
ATOM 7832 N N . TRP B 1 437 ? -19.969 -11.961 16.172 1 96.62 437 TRP B N 1
ATOM 7833 C CA . TRP B 1 437 ? -20.031 -10.586 15.672 1 96.62 437 TRP B CA 1
ATOM 7834 C C . TRP B 1 437 ? -21.141 -10.422 14.641 1 96.62 437 TRP B C 1
ATOM 7836 O O . TRP B 1 437 ? -21.359 -11.297 13.805 1 96.62 437 TRP B O 1
ATOM 7846 N N . SER B 1 438 ? -21.875 -9.328 14.789 1 96.69 438 SER B N 1
ATOM 7847 C CA . SER B 1 438 ? -22.938 -8.969 13.867 1 96.69 438 SER B CA 1
ATOM 7848 C C . SER B 1 438 ? -22.953 -7.461 13.617 1 96.69 438 SER B C 1
ATOM 7850 O O . SER B 1 438 ? -22.5 -6.68 14.453 1 96.69 438 SER B O 1
ATOM 7852 N N . THR B 1 439 ? -23.484 -7.156 12.516 1 95.19 439 THR B N 1
ATOM 7853 C CA . THR B 1 439 ? -23.469 -5.754 12.117 1 95.19 439 THR B CA 1
ATOM 7854 C C . THR B 1 439 ? -24.234 -4.902 13.133 1 95.19 439 THR B C 1
ATOM 7856 O O . THR B 1 439 ? -25.359 -5.223 13.508 1 95.19 439 THR B O 1
ATOM 7859 N N . GLY B 1 440 ? -23.625 -3.861 13.625 1 95.69 440 GLY B N 1
ATOM 7860 C CA . GLY B 1 440 ? -24.25 -2.873 14.484 1 95.69 440 GLY B CA 1
ATOM 7861 C C . GLY B 1 440 ? -24.234 -3.256 15.953 1 95.69 440 GLY B C 1
ATOM 7862 O O . GLY B 1 440 ? -24.703 -2.496 16.797 1 95.69 440 GLY B O 1
ATOM 7863 N N . VAL B 1 441 ? -23.734 -4.34 16.266 1 96.69 441 VAL B N 1
ATOM 7864 C CA . VAL B 1 441 ? -23.734 -4.805 17.656 1 96.69 441 VAL B CA 1
ATOM 7865 C C . VAL B 1 441 ? -22.344 -4.617 18.266 1 96.69 441 VAL B C 1
ATOM 7867 O O . VAL B 1 441 ? -21.359 -5.172 17.781 1 96.69 441 VAL B O 1
ATOM 7870 N N . GLU B 1 442 ? -22.328 -3.891 19.281 1 97.06 442 GLU B N 1
ATOM 7871 C CA . GLU B 1 442 ? -21.078 -3.611 19.984 1 97.06 442 GLU B CA 1
ATOM 7872 C C . GLU B 1 442 ? -20.672 -4.773 20.891 1 97.06 442 GLU B C 1
ATOM 7874 O O . GLU B 1 442 ? -21.531 -5.402 21.516 1 97.06 442 GLU B O 1
ATOM 7879 N N . GLN B 1 443 ? -19.406 -5.039 20.969 1 97.31 443 GLN B N 1
ATOM 7880 C CA . GLN B 1 443 ? -18.875 -6.016 21.906 1 97.31 443 GLN B CA 1
ATOM 7881 C C . GLN B 1 443 ? -17.672 -5.445 22.656 1 97.31 443 GLN B C 1
ATOM 7883 O O . GLN B 1 443 ? -16.859 -4.723 22.078 1 97.31 443 GLN B O 1
ATOM 7888 N N . ASP B 1 444 ? -17.656 -5.77 23.969 1 97.5 444 ASP B N 1
ATOM 7889 C CA . ASP B 1 444 ? -16.5 -5.43 24.781 1 97.5 444 ASP B CA 1
ATOM 7890 C C . ASP B 1 444 ? -15.336 -6.383 24.516 1 97.5 444 ASP B C 1
ATOM 7892 O O . ASP B 1 444 ? -15.484 -7.602 24.641 1 97.5 444 ASP B O 1
ATOM 7896 N N . ILE B 1 445 ? -14.211 -5.867 24.172 1 97.88 445 ILE B N 1
ATOM 7897 C CA . ILE B 1 445 ? -13.078 -6.727 23.859 1 97.88 445 ILE B CA 1
ATOM 7898 C C . ILE B 1 445 ? -12.07 -6.699 25 1 97.88 445 ILE B C 1
ATOM 7900 O O . ILE B 1 445 ? -10.969 -7.242 24.891 1 97.88 445 ILE B O 1
ATOM 7904 N N . THR B 1 446 ? -12.367 -6.062 26.125 1 97.56 446 THR B N 1
ATOM 7905 C CA . THR B 1 446 ? -11.477 -5.988 27.266 1 97.56 446 THR B CA 1
ATOM 7906 C C . THR B 1 446 ? -11.211 -7.379 27.844 1 97.56 446 THR B C 1
ATOM 7908 O O . THR B 1 446 ? -10.062 -7.723 28.141 1 97.56 446 THR B O 1
ATOM 7911 N N . PRO B 1 447 ? -12.242 -8.227 27.906 1 96.38 447 PRO B N 1
ATOM 7912 C CA . PRO B 1 447 ? -12.023 -9.555 28.5 1 96.38 447 PRO B CA 1
ATOM 7913 C C . PRO B 1 447 ? -11.086 -10.414 27.656 1 96.38 447 PRO B C 1
ATOM 7915 O O . PRO B 1 447 ? -10.469 -11.352 28.172 1 96.38 447 PRO B O 1
ATOM 7918 N N . THR B 1 448 ? -11.023 -10.195 26.406 1 96.75 448 THR B N 1
ATOM 7919 C CA . THR B 1 448 ? -10.148 -10.969 25.516 1 96.75 448 THR B CA 1
ATOM 7920 C C . THR B 1 448 ? -8.805 -10.273 25.344 1 96.75 448 THR B C 1
ATOM 7922 O O . THR B 1 448 ? -8.062 -10.578 24.406 1 96.75 448 THR B O 1
ATOM 7925 N N . ASN B 1 449 ? -8.531 -9.297 26.188 1 96.5 449 ASN B N 1
ATOM 7926 C CA . ASN B 1 449 ? -7.285 -8.539 26.172 1 96.5 449 ASN B CA 1
ATOM 7927 C C . ASN B 1 449 ? -7.082 -7.836 24.828 1 96.5 449 ASN B C 1
ATOM 7929 O O . ASN B 1 449 ? -5.961 -7.773 24.328 1 96.5 449 ASN B O 1
ATOM 7933 N N . GLY B 1 450 ? -8.141 -7.449 24.266 1 96.44 450 GLY B N 1
ATOM 7934 C CA . GLY B 1 450 ? -8.102 -6.754 23 1 96.44 450 GLY B CA 1
ATOM 7935 C C . GLY B 1 450 ? -8.68 -7.566 21.859 1 96.44 450 GLY B C 1
ATOM 7936 O O . GLY B 1 450 ? -9.641 -8.32 22.047 1 96.44 450 GLY B O 1
ATOM 7937 N N . CYS B 1 451 ? -8.227 -7.25 20.719 1 95.06 451 CYS B N 1
ATOM 7938 C CA . CYS B 1 451 ? -8.625 -7.91 19.484 1 95.06 451 CYS B CA 1
ATOM 7939 C C . CYS B 1 451 ? -7.465 -7.988 18.5 1 95.06 451 CYS B C 1
ATOM 7941 O O . CYS B 1 451 ? -7.172 -7.016 17.797 1 95.06 451 CYS B O 1
ATOM 7943 N N . LEU B 1 452 ? -6.914 -9.133 18.328 1 90.56 452 LEU B N 1
ATOM 7944 C CA . LEU B 1 452 ? -5.723 -9.32 17.516 1 90.56 452 LEU B CA 1
ATOM 7945 C C . LEU B 1 452 ? -6.012 -9 16.047 1 90.56 452 LEU B C 1
ATOM 7947 O O . LEU B 1 452 ? -5.156 -8.461 15.344 1 90.56 452 LEU B O 1
ATOM 7951 N N . ALA B 1 453 ? -7.195 -9.328 15.625 1 89.81 453 ALA B N 1
ATOM 7952 C CA . ALA B 1 453 ? -7.562 -9.07 14.234 1 89.81 453 ALA B CA 1
ATOM 7953 C C . ALA B 1 453 ? -7.48 -7.578 13.914 1 89.81 453 ALA B C 1
ATOM 7955 O O . ALA B 1 453 ? -7.164 -7.195 12.789 1 89.81 453 ALA B O 1
ATOM 7956 N N . LEU B 1 454 ? -7.703 -6.758 14.93 1 90.38 454 LEU B N 1
ATOM 7957 C CA . LEU B 1 454 ? -7.672 -5.312 14.734 1 90.38 454 LEU B CA 1
ATOM 7958 C C . LEU B 1 454 ? -6.348 -4.727 15.211 1 90.38 454 LEU B C 1
ATOM 7960 O O . LEU B 1 454 ? -6.16 -3.508 15.195 1 90.38 454 LEU B O 1
ATOM 7964 N N . GLY B 1 455 ? -5.535 -5.527 15.742 1 87.69 455 GLY B N 1
ATOM 7965 C CA . GLY B 1 455 ? -4.242 -5.074 16.234 1 87.69 455 GLY B CA 1
ATOM 7966 C C . GLY B 1 455 ? -4.332 -4.359 17.578 1 87.69 455 GLY B C 1
ATOM 7967 O O . GLY B 1 455 ? -3.479 -3.529 17.891 1 87.69 455 GLY B O 1
ATOM 7968 N N . ILE B 1 456 ? -5.363 -4.609 18.312 1 92.38 456 ILE B N 1
ATOM 7969 C CA . ILE B 1 456 ? -5.566 -3.961 19.594 1 92.38 456 ILE B CA 1
ATOM 7970 C C . ILE B 1 456 ? -5.164 -4.91 20.719 1 92.38 456 ILE B C 1
ATOM 7972 O O . ILE B 1 456 ? -5.699 -6.016 20.828 1 92.38 456 ILE B O 1
ATOM 7976 N N . ARG B 1 457 ? -4.238 -4.512 21.516 1 93.12 457 ARG B N 1
ATOM 7977 C CA . ARG B 1 457 ? -3.84 -5.23 22.719 1 93.12 457 ARG B CA 1
ATOM 7978 C C . ARG B 1 457 ? -4.191 -4.43 23.969 1 93.12 457 ARG B C 1
ATOM 7980 O O . ARG B 1 457 ? -4.023 -3.211 24 1 93.12 457 ARG B O 1
ATOM 7987 N N . LEU B 1 458 ? -4.758 -5.102 24.906 1 95.88 458 LEU B N 1
ATOM 7988 C CA . LEU B 1 458 ? -5.125 -4.445 26.156 1 95.88 458 LEU B CA 1
ATOM 7989 C C . LEU B 1 458 ? -4.578 -5.215 27.359 1 95.88 458 LEU B C 1
ATOM 7991 O O . LEU B 1 458 ? -4.516 -6.445 27.328 1 95.88 458 LEU B O 1
ATOM 7995 N N . PRO B 1 459 ? -4.27 -4.598 28.484 1 96 459 PRO B N 1
ATOM 7996 C CA . PRO B 1 459 ? -4.016 -3.156 28.484 1 96 459 PRO B CA 1
ATOM 7997 C C . PRO B 1 459 ? -2.717 -2.781 27.781 1 96 459 PRO B C 1
ATOM 7999 O O . PRO B 1 459 ? -1.855 -3.639 27.562 1 96 459 PRO B O 1
ATOM 8002 N N . HIS B 1 460 ? -2.691 -1.619 27.25 1 95.12 460 HIS B N 1
ATOM 8003 C CA . HIS B 1 460 ? -1.43 -1.152 26.688 1 95.12 460 HIS B CA 1
ATOM 8004 C C . HIS B 1 460 ? -1.242 0.343 26.922 1 95.12 460 HIS B C 1
ATOM 8006 O O . HIS B 1 460 ? -2.152 1.02 27.406 1 95.12 460 HIS B O 1
ATOM 8012 N N . THR B 1 461 ? -0.046 0.776 26.719 1 97.19 461 THR B N 1
ATOM 8013 C CA . THR B 1 461 ? 0.298 2.186 26.859 1 97.19 461 THR B CA 1
ATOM 8014 C C . THR B 1 461 ? 0.722 2.785 25.531 1 97.19 461 THR B C 1
ATOM 8016 O O . THR B 1 461 ? 1.45 2.152 24.766 1 97.19 461 THR B O 1
ATOM 8019 N N . GLU B 1 462 ? 0.196 3.902 25.234 1 96.88 462 GLU B N 1
ATOM 8020 C CA . GLU B 1 462 ? 0.584 4.656 24.047 1 96.88 462 GLU B CA 1
ATOM 8021 C C . GLU B 1 462 ? 1.315 5.941 24.422 1 96.88 462 GLU B C 1
ATOM 8023 O O . GLU B 1 462 ? 0.816 6.734 25.234 1 96.88 462 GLU B O 1
ATOM 8028 N N . TYR B 1 463 ? 2.477 6.133 23.906 1 97.69 463 TYR B N 1
ATOM 8029 C CA . TYR B 1 463 ? 3.246 7.359 24.094 1 97.69 463 TYR B CA 1
ATOM 8030 C C . TYR B 1 463 ? 2.863 8.406 23.047 1 97.69 463 TYR B C 1
ATOM 8032 O O . TYR B 1 463 ? 3.137 8.227 21.859 1 97.69 463 TYR B O 1
ATOM 8040 N N . GLU B 1 464 ? 2.285 9.484 23.531 1 97.5 464 GLU B N 1
ATOM 8041 C CA . GLU B 1 464 ? 1.613 10.422 22.641 1 97.5 464 GLU B CA 1
ATOM 8042 C C . GLU B 1 464 ? 2.293 11.789 22.656 1 97.5 464 GLU B C 1
ATOM 8044 O O . GLU B 1 464 ? 3.062 12.094 23.578 1 97.5 464 GLU B O 1
ATOM 8049 N N . LEU B 1 465 ? 2.057 12.531 21.625 1 97.75 465 LEU B N 1
ATOM 8050 C CA . LEU B 1 465 ? 2.453 13.93 21.453 1 97.75 465 LEU B CA 1
ATOM 8051 C C . LEU B 1 465 ? 1.235 14.82 21.25 1 97.75 465 LEU B C 1
ATOM 8053 O O . LEU B 1 465 ? 0.353 14.5 20.453 1 97.75 465 LEU B O 1
ATOM 8057 N N . PHE B 1 466 ? 1.177 15.992 22.016 1 97.06 466 PHE B N 1
ATOM 8058 C CA . PHE B 1 466 ? 0.033 16.891 21.938 1 97.06 466 PHE B CA 1
ATOM 8059 C C . PHE B 1 466 ? 0.489 18.328 21.672 1 97.06 466 PHE B C 1
ATOM 8061 O O . PHE B 1 466 ? 1.595 18.703 22.047 1 97.06 466 PHE B O 1
ATOM 8068 N N . ARG B 1 467 ? -0.377 19.016 21.031 1 95.44 467 ARG B N 1
ATOM 8069 C CA . ARG B 1 467 ? -0.246 20.469 20.875 1 95.44 467 ARG B CA 1
ATOM 8070 C C . ARG B 1 467 ? -1.612 21.125 20.719 1 95.44 467 ARG B C 1
ATOM 8072 O O . ARG B 1 467 ? -2.541 20.516 20.172 1 95.44 467 ARG B O 1
ATOM 8079 N N . THR B 1 468 ? -1.747 22.328 21.234 1 93.25 468 THR B N 1
ATOM 8080 C CA . THR B 1 468 ? -2.988 23.078 21.062 1 93.25 468 THR B CA 1
ATOM 8081 C C . THR B 1 468 ? -2.736 24.391 20.328 1 93.25 468 THR B C 1
ATOM 8083 O O . THR B 1 468 ? -1.667 25 20.469 1 93.25 468 THR B O 1
ATOM 8086 N N . GLU B 1 469 ? -3.666 24.734 19.594 1 90.88 469 GLU B N 1
ATOM 8087 C CA . GLU B 1 469 ? -3.65 26 18.859 1 90.88 469 GLU B CA 1
ATOM 8088 C C . GLU B 1 469 ? -5.051 26.609 18.781 1 90.88 469 GLU B C 1
ATOM 8090 O O . GLU B 1 469 ? -6.039 25.938 19.078 1 90.88 469 GLU B O 1
ATOM 8095 N N . HIS B 1 470 ? -5.023 27.922 18.531 1 88.5 470 HIS B N 1
ATOM 8096 C CA . HIS B 1 470 ? -6.277 28.578 18.203 1 88.5 470 HIS B CA 1
ATOM 8097 C C . HIS B 1 470 ? -6.344 28.922 16.719 1 88.5 470 HIS B C 1
ATOM 8099 O O . HIS B 1 470 ? -5.352 29.359 16.125 1 88.5 470 HIS B O 1
ATOM 8105 N N . ASP B 1 471 ? -7.461 28.703 16.172 1 83.25 471 ASP B N 1
ATOM 8106 C CA . ASP B 1 471 ? -7.617 29.109 14.773 1 83.25 471 ASP B CA 1
ATOM 8107 C C . ASP B 1 471 ? -7.992 30.594 14.68 1 83.25 471 ASP B C 1
ATOM 8109 O O . ASP B 1 471 ? -8.156 31.266 15.703 1 83.25 471 ASP B O 1
ATOM 8113 N N . PRO B 1 472 ? -8.055 31.156 13.445 1 74.94 472 PRO B N 1
ATOM 8114 C CA . PRO B 1 472 ? -8.359 32.562 13.297 1 74.94 472 PRO B CA 1
ATOM 8115 C C . PRO B 1 472 ? -9.719 32.969 13.883 1 74.94 472 PRO B C 1
ATOM 8117 O O . PRO B 1 472 ? -9.945 34.125 14.211 1 74.94 472 PRO B O 1
ATOM 8120 N N . LYS B 1 473 ? -10.594 31.984 13.977 1 76.44 473 LYS B N 1
ATOM 8121 C CA . LYS B 1 473 ? -11.898 32.25 14.578 1 76.44 473 LYS B CA 1
ATOM 8122 C C . LYS B 1 473 ? -11.867 32 16.094 1 76.44 473 LYS B C 1
ATOM 8124 O O . LYS B 1 473 ? -12.914 31.922 16.734 1 76.44 473 LYS B O 1
ATOM 8129 N N . GLU B 1 474 ? -10.703 31.688 16.594 1 81.81 474 GLU B N 1
ATOM 8130 C CA . GLU B 1 474 ? -10.422 31.531 18.016 1 81.81 474 GLU B CA 1
ATOM 8131 C C . GLU B 1 474 ? -10.969 30.219 18.562 1 81.81 474 GLU B C 1
ATOM 8133 O O . GLU B 1 474 ? -11.234 30.094 19.766 1 81.81 474 GLU B O 1
ATOM 8138 N N . ARG B 1 475 ? -11.25 29.438 17.672 1 87.62 475 ARG B N 1
ATOM 8139 C CA . ARG B 1 475 ? -11.594 28.094 18.125 1 87.62 475 ARG B CA 1
ATOM 8140 C C . ARG B 1 475 ? -10.352 27.328 18.562 1 87.62 475 ARG B C 1
ATOM 8142 O O . ARG B 1 475 ? -9.289 27.453 17.953 1 87.62 475 ARG B O 1
ATOM 8149 N N . SER B 1 476 ? -10.523 26.516 19.578 1 91.69 476 SER B N 1
ATOM 8150 C CA . SER B 1 476 ? -9.414 25.719 20.094 1 91.69 476 SER B CA 1
ATOM 8151 C C . SER B 1 476 ? -9.211 24.453 19.266 1 91.69 476 SER B C 1
ATOM 8153 O O . SER B 1 476 ? -10.148 23.672 19.094 1 91.69 476 SER B O 1
ATOM 8155 N N . LEU B 1 477 ? -7.996 24.297 18.859 1 94.25 477 LEU B N 1
ATOM 8156 C CA . LEU B 1 477 ? -7.629 23.109 18.094 1 94.25 477 LEU B CA 1
ATOM 8157 C C . LEU B 1 477 ? -6.676 22.219 18.906 1 94.25 477 LEU B C 1
ATOM 8159 O O . LEU B 1 477 ? -5.789 22.734 19.594 1 94.25 477 LEU B O 1
ATOM 8163 N N . LEU B 1 478 ? -6.93 20.953 18.828 1 96.25 478 LEU B N 1
ATOM 8164 C CA . LEU B 1 478 ? -6.074 19.969 19.484 1 96.25 478 LEU B CA 1
ATOM 8165 C C . LEU B 1 478 ? -5.375 19.078 18.453 1 96.25 478 LEU B C 1
ATOM 8167 O O . LEU B 1 478 ? -6.035 18.438 17.641 1 96.25 478 LEU B O 1
ATOM 8171 N N . TYR B 1 479 ? -4.07 19.078 18.516 1 96.38 479 TYR B N 1
ATOM 8172 C CA . TYR B 1 479 ? -3.26 18.219 17.672 1 96.38 479 TYR B CA 1
ATOM 8173 C C . TYR B 1 479 ? -2.727 17.031 18.453 1 96.38 479 TYR B C 1
ATOM 8175 O O . TYR B 1 479 ? -2.117 17.203 19.516 1 96.38 479 TYR B O 1
ATOM 8183 N N . ILE B 1 480 ? -3 15.844 17.906 1 96.81 480 ILE B N 1
ATOM 8184 C CA . ILE B 1 480 ? -2.502 14.609 18.484 1 96.81 480 ILE B CA 1
ATOM 8185 C C . ILE B 1 480 ? -1.465 13.977 17.562 1 96.81 480 ILE B C 1
ATOM 8187 O O . ILE B 1 480 ? -1.562 14.094 16.344 1 96.81 480 ILE B O 1
ATOM 8191 N N . GLY B 1 481 ? -0.541 13.289 18.156 1 96.88 481 GLY B N 1
ATOM 8192 C CA . GLY B 1 481 ? 0.582 12.742 17.422 1 96.88 481 GLY B CA 1
ATOM 8193 C C . GLY B 1 481 ? 0.158 11.852 16.266 1 96.88 481 GLY B C 1
ATOM 8194 O O . GLY B 1 481 ? -0.83 11.125 16.375 1 96.88 481 GLY B O 1
ATOM 8195 N N . GLU B 1 482 ? 0.991 11.914 15.211 1 95.31 482 GLU B N 1
ATOM 8196 C CA . GLU B 1 482 ? 0.764 11.094 14.023 1 95.31 482 GLU B CA 1
ATOM 8197 C C . GLU B 1 482 ? 1.094 9.633 14.297 1 95.31 482 GLU B C 1
ATOM 8199 O O . GLU B 1 482 ? 2.086 9.328 14.961 1 95.31 482 GLU B O 1
ATOM 8204 N N . ARG B 1 483 ? 0.257 8.758 13.703 1 91.19 483 ARG B N 1
ATOM 8205 C CA . ARG B 1 483 ? 0.51 7.328 13.836 1 91.19 483 ARG B CA 1
ATOM 8206 C C . ARG B 1 483 ? 1.645 6.883 12.922 1 91.19 483 ARG B C 1
ATOM 8208 O O . ARG B 1 483 ? 1.797 7.406 11.82 1 91.19 483 ARG B O 1
ATOM 8215 N N . PRO B 1 484 ? 2.361 5.863 13.414 1 89.44 484 PRO B N 1
ATOM 8216 C CA . PRO B 1 484 ? 3.428 5.355 12.539 1 89.44 484 PRO B CA 1
ATOM 8217 C C . PRO B 1 484 ? 2.904 4.855 11.195 1 89.44 484 PRO B C 1
ATOM 8219 O O . PRO B 1 484 ? 1.858 4.207 11.141 1 89.44 484 PRO B O 1
ATOM 8222 N N . THR B 1 485 ? 3.664 5.148 10.141 1 88.69 485 THR B N 1
ATOM 8223 C CA . THR B 1 485 ? 3.25 4.816 8.781 1 88.69 485 THR B CA 1
ATOM 8224 C C . THR B 1 485 ? 3.213 3.303 8.578 1 88.69 485 THR B C 1
ATOM 8226 O O . THR B 1 485 ? 2.467 2.801 7.738 1 88.69 485 THR B O 1
ATOM 8229 N N . ASP B 1 486 ? 3.971 2.553 9.312 1 78.44 486 ASP B N 1
ATOM 8230 C CA . ASP B 1 486 ? 4.039 1.105 9.141 1 78.44 486 ASP B CA 1
ATOM 8231 C C . ASP B 1 486 ? 2.885 0.408 9.852 1 78.44 486 ASP B C 1
ATOM 8233 O O . ASP B 1 486 ? 2.793 -0.822 9.844 1 78.44 486 ASP B O 1
ATOM 8237 N N . GLY B 1 487 ? 2.105 1.186 10.484 1 79.06 487 GLY B N 1
ATOM 8238 C CA . GLY B 1 487 ? 0.92 0.621 11.109 1 79.06 487 GLY B CA 1
ATOM 8239 C C . GLY B 1 487 ? 1.147 0.21 12.555 1 79.06 487 GLY B C 1
ATOM 8240 O O . GLY B 1 487 ? 0.208 -0.187 13.242 1 79.06 487 GLY B O 1
ATOM 8241 N N . SER B 1 488 ? 2.326 0.352 13.055 1 80.5 488 SER B N 1
ATOM 8242 C CA . SER B 1 488 ? 2.598 0.001 14.445 1 80.5 488 SER B CA 1
ATOM 8243 C C . SER B 1 488 ? 2.055 1.062 15.398 1 80.5 488 SER B C 1
ATOM 8245 O O . SER B 1 488 ? 1.557 2.1 14.961 1 80.5 488 SER B O 1
ATOM 8247 N N . SER B 1 489 ? 2.002 0.666 16.641 1 86.06 489 SER B N 1
ATOM 8248 C CA . SER B 1 489 ? 1.569 1.597 17.688 1 86.06 489 SER B CA 1
ATOM 8249 C C . SER B 1 489 ? 2.764 2.227 18.391 1 86.06 489 SER B C 1
ATOM 8251 O O . SER B 1 489 ? 3.838 1.628 18.453 1 86.06 489 SER B O 1
ATOM 8253 N N . PRO B 1 490 ? 2.59 3.439 18.844 1 93.38 490 PRO B N 1
ATOM 8254 C CA . PRO B 1 490 ? 3.65 4.051 19.641 1 93.38 490 PRO B CA 1
ATOM 8255 C C . PRO B 1 490 ? 3.699 3.498 21.062 1 93.38 490 PRO B C 1
ATOM 8257 O O . PRO B 1 490 ? 3.477 4.238 22.031 1 93.38 490 PRO B O 1
ATOM 8260 N N . ASP B 1 491 ? 4.148 2.32 21.25 1 92.06 491 ASP B N 1
ATOM 8261 C CA . ASP B 1 491 ? 4.039 1.576 22.5 1 92.06 491 ASP B CA 1
ATOM 8262 C C . ASP B 1 491 ? 5.332 1.675 23.312 1 92.06 491 ASP B C 1
ATOM 8264 O O . ASP B 1 491 ? 5.473 1.018 24.344 1 92.06 491 ASP B O 1
ATOM 8268 N N . ARG B 1 492 ? 6.285 2.359 22.859 1 93.31 492 ARG B N 1
ATOM 8269 C CA . ARG B 1 492 ? 7.527 2.658 23.562 1 93.31 492 ARG B CA 1
ATOM 8270 C C . ARG B 1 492 ? 7.93 4.117 23.375 1 93.31 492 ARG B C 1
ATOM 8272 O O . ARG B 1 492 ? 7.559 4.742 22.375 1 93.31 492 ARG B O 1
ATOM 8279 N N . PRO B 1 493 ? 8.648 4.617 24.266 1 92.44 493 PRO B N 1
ATOM 8280 C CA . PRO B 1 493 ? 9.008 6.035 24.203 1 92.44 493 PRO B CA 1
ATOM 8281 C C . PRO B 1 493 ? 9.758 6.391 22.922 1 92.44 493 PRO B C 1
ATOM 8283 O O . PRO B 1 493 ? 9.578 7.48 22.375 1 92.44 493 PRO B O 1
ATOM 8286 N N . ASP B 1 494 ? 10.531 5.469 22.422 1 90.19 494 ASP B N 1
ATOM 8287 C CA . ASP B 1 494 ? 11.336 5.746 21.234 1 90.19 494 ASP B CA 1
ATOM 8288 C C . ASP B 1 494 ? 10.461 5.789 19.984 1 90.19 494 ASP B C 1
ATOM 8290 O O . ASP B 1 494 ? 10.891 6.285 18.938 1 90.19 494 ASP B O 1
ATOM 8294 N N . LYS B 1 495 ? 9.258 5.332 20.078 1 92.5 495 LYS B N 1
ATOM 8295 C CA . LYS B 1 495 ? 8.336 5.324 18.953 1 92.5 495 LYS B CA 1
ATOM 8296 C C . LYS B 1 495 ? 7.344 6.48 19.047 1 92.5 495 LYS B C 1
ATOM 8298 O O . LYS B 1 495 ? 6.383 6.547 18.266 1 92.5 495 LYS B O 1
ATOM 8303 N N . ARG B 1 496 ? 7.574 7.332 19.969 1 96.31 496 ARG B N 1
ATOM 8304 C CA . ARG B 1 496 ? 6.703 8.492 20.125 1 96.31 496 ARG B CA 1
ATOM 8305 C C . ARG B 1 496 ? 6.66 9.312 18.828 1 96.31 496 ARG B C 1
ATOM 8307 O O . ARG B 1 496 ? 7.691 9.547 18.203 1 96.31 496 ARG B O 1
ATOM 8314 N N . PRO B 1 497 ? 5.484 9.758 18.453 1 96.81 497 PRO B N 1
ATOM 8315 C CA . PRO B 1 497 ? 5.363 10.539 17.219 1 96.81 497 PRO B CA 1
ATOM 8316 C C . PRO B 1 497 ? 6.133 11.859 17.281 1 96.81 497 PRO B C 1
ATOM 8318 O O . PRO B 1 497 ? 6.336 12.406 18.375 1 96.81 497 PRO B O 1
ATOM 8321 N N . THR B 1 498 ? 6.523 12.336 16.156 1 97.5 498 THR B N 1
ATOM 8322 C CA . THR B 1 498 ? 7.23 13.609 16.062 1 97.5 498 THR B CA 1
ATOM 8323 C C . THR B 1 498 ? 6.516 14.562 15.117 1 97.5 498 THR B C 1
ATOM 8325 O O . THR B 1 498 ? 7.102 15.539 14.648 1 97.5 498 THR B O 1
ATOM 8328 N N . SER B 1 499 ? 5.395 14.211 14.703 1 96.81 499 SER B N 1
ATOM 8329 C CA . SER B 1 499 ? 4.48 15.023 13.906 1 96.81 499 SER B CA 1
ATOM 8330 C C . SER B 1 499 ? 3.033 14.812 14.344 1 96.81 499 SER B C 1
ATOM 8332 O O . SER B 1 499 ? 2.77 14.141 15.344 1 96.81 499 SER B O 1
ATOM 8334 N N . TYR B 1 500 ? 2.104 15.484 13.695 1 96.38 500 TYR B N 1
ATOM 8335 C CA . TYR B 1 500 ? 0.738 15.492 14.203 1 96.38 500 TYR B CA 1
ATOM 8336 C C . TYR B 1 500 ? -0.246 15.008 13.148 1 96.38 500 TYR B C 1
ATOM 8338 O O . TYR B 1 500 ? 0.01 15.141 11.945 1 96.38 500 TYR B O 1
ATOM 8346 N N . GLN B 1 501 ? -1.312 14.445 13.594 1 94.69 501 GLN B N 1
ATOM 8347 C CA . GLN B 1 501 ? -2.475 14.148 12.766 1 94.69 501 GLN B CA 1
ATOM 8348 C C . GLN B 1 501 ? -3.318 15.398 12.531 1 94.69 501 GLN B C 1
ATOM 8350 O O . GLN B 1 501 ? -2.986 16.484 13.031 1 94.69 501 GLN B O 1
ATOM 8355 N N . ALA B 1 502 ? -4.438 15.188 11.766 1 94.19 502 ALA B N 1
ATOM 8356 C CA . ALA B 1 502 ? -5.387 16.281 11.586 1 94.19 502 ALA B CA 1
ATOM 8357 C C . ALA B 1 502 ? -5.934 16.766 12.922 1 94.19 502 ALA B C 1
ATOM 8359 O O . ALA B 1 502 ? -6.211 15.945 13.812 1 94.19 502 ALA B O 1
ATOM 8360 N N . PRO B 1 503 ? -6.102 17.984 13.086 1 95.44 503 PRO B N 1
ATOM 8361 C CA . PRO B 1 503 ? -6.5 18.547 14.375 1 95.44 503 PRO B CA 1
ATOM 8362 C C . PRO B 1 503 ? -7.969 18.281 14.703 1 95.44 503 PRO B C 1
ATOM 8364 O O . PRO B 1 503 ? -8.781 18.078 13.797 1 95.44 503 PRO B O 1
ATOM 8367 N N . LEU B 1 504 ? -8.234 18.328 15.945 1 96.25 504 LEU B N 1
ATOM 8368 C CA . LEU B 1 504 ? -9.586 18.312 16.484 1 96.25 504 LEU B CA 1
ATOM 8369 C C . LEU B 1 504 ? -10.008 19.703 16.938 1 96.25 504 LEU B C 1
ATOM 8371 O O . LEU B 1 504 ? -9.156 20.562 17.188 1 96.25 504 LEU B O 1
ATOM 8375 N N . VAL B 1 505 ? -11.297 19.906 17.016 1 94.38 505 VAL B N 1
ATOM 8376 C CA . VAL B 1 505 ? -11.812 21.188 17.516 1 94.38 505 VAL B CA 1
ATOM 8377 C C . VAL B 1 505 ? -12.602 20.953 18.797 1 94.38 505 VAL B C 1
ATOM 8379 O O . VAL B 1 505 ? -13.312 19.953 18.938 1 94.38 505 VAL B O 1
ATOM 8382 N N . GLN B 1 506 ? -12.383 21.875 19.734 1 94.06 506 GLN B N 1
ATOM 8383 C CA . GLN B 1 506 ? -13.156 21.766 20.969 1 94.06 506 GLN B CA 1
ATOM 8384 C C . GLN B 1 506 ? -14.633 22.078 20.734 1 94.06 506 GLN B C 1
ATOM 8386 O O . GLN B 1 506 ? -14.969 23.141 20.203 1 94.06 506 GLN B O 1
ATOM 8391 N N . CYS B 1 507 ? -15.461 21.141 21.062 1 92.38 507 CYS B N 1
ATOM 8392 C CA . CYS B 1 507 ? -16.891 21.344 20.828 1 92.38 507 CYS B CA 1
ATOM 8393 C C . CYS B 1 507 ? -17.641 21.531 22.125 1 92.38 507 CYS B C 1
ATOM 8395 O O . CYS B 1 507 ? -18.781 22 22.125 1 92.38 507 CYS B O 1
ATOM 8397 N N . ALA B 1 508 ? -17.078 21.078 23.219 1 90.25 508 ALA B N 1
ATOM 8398 C CA . ALA B 1 508 ? -17.688 21.297 24.531 1 90.25 508 ALA B CA 1
ATOM 8399 C C . ALA B 1 508 ? -16.609 21.438 25.609 1 90.25 508 ALA B C 1
ATOM 8401 O O . ALA B 1 508 ? -15.594 20.734 25.578 1 90.25 508 ALA B O 1
ATOM 8402 N N . GLY B 1 509 ? -16.922 22.391 26.516 1 85.69 509 GLY B N 1
ATOM 8403 C CA . GLY B 1 509 ? -15.992 22.609 27.609 1 85.69 509 GLY B CA 1
ATOM 8404 C C . GLY B 1 509 ? -16.062 21.531 28.688 1 85.69 509 GLY B C 1
ATOM 8405 O O . GLY B 1 509 ? -16.781 20.547 28.531 1 85.69 509 GLY B O 1
ATOM 8406 N N . ALA B 1 510 ? -15.242 21.641 29.766 1 76.06 510 ALA B N 1
ATOM 8407 C CA . ALA B 1 510 ? -15.102 20.672 30.844 1 76.06 510 ALA B CA 1
ATOM 8408 C C . ALA B 1 510 ? -16.422 20.469 31.594 1 76.06 510 ALA B C 1
ATOM 8410 O O . ALA B 1 510 ? -17.109 21.453 31.906 1 76.06 510 ALA B O 1
ATOM 8411 N N . SER B 1 511 ? -17.219 19.312 31.312 1 62.75 511 SER B N 1
ATOM 8412 C CA . SER B 1 511 ? -18.391 19.078 32.156 1 62.75 511 SER B CA 1
ATOM 8413 C C . SER B 1 511 ? -18 18.375 33.438 1 62.75 511 SER B C 1
ATOM 8415 O O . SER B 1 511 ? -17.047 17.594 33.469 1 62.75 511 SER B O 1
ATOM 8417 N N . GLU B 1 512 ? -18.219 18.828 34.594 1 53.66 512 GLU B N 1
ATOM 8418 C CA . GLU B 1 512 ? -17.984 18.203 35.875 1 53.66 512 GLU B CA 1
ATOM 8419 C C . GLU B 1 512 ? -18.5 16.766 35.906 1 53.66 512 GLU B C 1
ATOM 8421 O O . GLU B 1 512 ? -18.156 15.992 36.812 1 53.66 512 GLU B O 1
ATOM 8426 N N . GLU B 1 513 ? -19.547 16.297 35.219 1 50.81 513 GLU B N 1
ATOM 8427 C CA . GLU B 1 513 ? -20.141 15 35.5 1 50.81 513 GLU B CA 1
ATOM 8428 C C . GLU B 1 513 ? -19.562 13.922 34.594 1 50.81 513 GLU B C 1
ATOM 8430 O O . GLU B 1 513 ? -19.328 14.148 33.406 1 50.81 513 GLU B O 1
ATOM 8435 N N . PHE B 1 514 ? -19 12.883 35.219 1 47.78 514 PHE B N 1
ATOM 8436 C CA . PHE B 1 514 ? -18.469 11.703 34.531 1 47.78 514 PHE B CA 1
ATOM 8437 C C . PHE B 1 514 ? -19.516 11.102 33.625 1 47.78 514 PHE B C 1
ATOM 8439 O O . PHE B 1 514 ? -20.594 10.68 34.062 1 47.78 514 PHE B O 1
ATOM 8446 N N . PRO B 1 515 ? -19.438 11.273 32.406 1 47.41 515 PRO B N 1
ATOM 8447 C CA . PRO B 1 515 ? -20.469 10.602 31.594 1 47.41 515 PRO B CA 1
ATOM 8448 C C . PRO B 1 515 ? -20.312 9.078 31.594 1 47.41 515 PRO B C 1
ATOM 8450 O O . PRO B 1 515 ? -19.188 8.57 31.438 1 47.41 515 PRO B O 1
ATOM 8453 N N . ASN B 1 516 ? -21.172 8.25 32.312 1 45.94 516 ASN B N 1
ATOM 8454 C CA . ASN B 1 516 ? -21.234 6.797 32.219 1 45.94 516 ASN B CA 1
ATOM 8455 C C . ASN B 1 516 ? -21.422 6.316 30.797 1 45.94 516 ASN B C 1
ATOM 8457 O O . ASN B 1 516 ? -22.188 6.902 30.031 1 45.94 516 ASN B O 1
ATOM 8461 N N . TYR B 1 517 ? -20.406 5.664 30.375 1 46.44 517 TYR B N 1
ATOM 8462 C CA . TYR B 1 517 ? -20.531 5.016 29.078 1 46.44 517 TYR B CA 1
ATOM 8463 C C . TYR B 1 517 ? -21.812 4.203 28.984 1 46.44 517 TYR B C 1
ATOM 8465 O O . TYR B 1 517 ? -22.094 3.365 29.844 1 46.44 517 TYR B O 1
ATOM 8473 N N . TYR B 1 518 ? -22.891 4.52 28.438 1 40.59 518 TYR B N 1
ATOM 8474 C CA . TYR B 1 518 ? -24.047 3.668 28.188 1 40.59 518 TYR B CA 1
ATOM 8475 C C . TYR B 1 518 ? -23.844 2.822 26.938 1 40.59 518 TYR B C 1
ATOM 8477 O O . TYR B 1 518 ? -23.594 3.355 25.859 1 40.59 518 TYR B O 1
ATOM 8485 N N . SER B 1 519 ? -23.375 1.584 27.25 1 41 519 SER B N 1
ATOM 8486 C CA . SER B 1 519 ? -23.266 0.6 26.172 1 41 519 SER B CA 1
ATOM 8487 C C . SER B 1 519 ? -24.531 0.561 25.328 1 41 519 SER B C 1
ATOM 8489 O O . SER B 1 519 ? -25.641 0.769 25.844 1 41 519 SER B O 1
ATOM 8491 N N . LEU B 1 520 ? -24.469 0.638 24.25 1 35.19 520 LEU B N 1
ATOM 8492 C CA . LEU B 1 520 ? -25.609 0.426 23.359 1 35.19 520 LEU B CA 1
ATOM 8493 C C . LEU B 1 520 ? -26.234 -0.944 23.594 1 35.19 520 LEU B C 1
ATOM 8495 O O . LEU B 1 520 ? -25.656 -1.969 23.234 1 35.19 520 LEU B O 1
ATOM 8499 N N . LYS B 1 521 ? -26.969 -1.246 24.891 1 32.62 521 LYS B N 1
ATOM 8500 C CA . LYS B 1 521 ? -27.719 -2.496 24.969 1 32.62 521 LYS B CA 1
ATOM 8501 C C . LYS B 1 521 ? -28.516 -2.754 23.703 1 32.62 521 LYS B C 1
ATOM 8503 O O . LYS B 1 521 ? -28.922 -1.812 23.016 1 32.62 521 LYS B O 1
ATOM 8508 N N . TYR B 1 522 ? -28.609 -4.109 23.297 1 32.62 522 TYR B N 1
ATOM 8509 C CA . TYR B 1 522 ? -29.422 -4.727 22.266 1 32.62 522 TYR B CA 1
ATOM 8510 C C . TYR B 1 522 ? -30.891 -4.316 22.391 1 32.62 522 TYR B C 1
ATOM 8512 O O . TYR B 1 522 ? -31.562 -4.707 23.359 1 32.62 522 TYR B O 1
ATOM 8520 N N . VAL B 1 523 ? -31.422 -3.236 22.125 1 31.7 523 VAL B N 1
ATOM 8521 C CA . VAL B 1 523 ? -32.875 -3.188 22.078 1 31.7 523 VAL B CA 1
ATOM 8522 C C . VAL B 1 523 ? -33.406 -4.242 21.109 1 31.7 523 VAL B C 1
ATOM 8524 O O . VAL B 1 523 ? -33.312 -4.07 19.891 1 31.7 523 VAL B O 1
ATOM 8527 N N . GLY B 1 524 ? -33.188 -5.559 21.391 1 27.67 524 GLY B N 1
ATOM 8528 C CA . GLY B 1 524 ? -33.938 -6.574 20.688 1 27.67 524 GLY B CA 1
ATOM 8529 C C . GLY B 1 524 ? -35.438 -6.262 20.609 1 27.67 524 GLY B C 1
ATOM 8530 O O . GLY B 1 524 ? -35.938 -5.426 21.359 1 27.67 524 GLY B O 1
ATOM 8531 N N . LYS B 1 525 ? -36.156 -6.871 19.484 1 28.27 525 LYS B N 1
ATOM 8532 C CA . LYS B 1 525 ? -37.594 -6.855 19.266 1 28.27 525 LYS B CA 1
ATOM 8533 C C . LYS B 1 525 ? -38.375 -7.203 20.547 1 28.27 525 LYS B C 1
ATOM 8535 O O . LYS B 1 525 ? -38.188 -8.289 21.094 1 28.27 525 LYS B O 1
ATOM 8540 N N . GLU B 1 526 ? -38.625 -6.371 21.453 1 29.39 526 GLU B N 1
ATOM 8541 C CA . GLU B 1 526 ? -39.781 -6.711 22.297 1 29.39 526 GLU B CA 1
ATOM 8542 C C . GLU B 1 526 ? -40.906 -7.332 21.469 1 29.39 526 GLU B C 1
ATOM 8544 O O . GLU B 1 526 ? -41.406 -6.719 20.516 1 29.39 526 GLU B O 1
ATOM 8549 N N . GLY B 1 527 ? -40.875 -8.656 21.109 1 26.27 527 GLY B N 1
ATOM 8550 C CA . GLY B 1 527 ? -42.094 -9.344 20.688 1 26.27 527 GLY B CA 1
ATOM 8551 C C . GLY B 1 527 ? -43.344 -8.797 21.328 1 26.27 527 GLY B C 1
ATOM 8552 O O . GLY B 1 527 ? -43.312 -8.219 22.406 1 26.27 527 GLY B O 1
ATOM 8553 N N . ALA B 1 528 ? -44.406 -8.438 20.406 1 28.11 528 ALA B N 1
ATOM 8554 C CA . ALA B 1 528 ? -45.781 -7.965 20.578 1 28.11 528 ALA B CA 1
ATOM 8555 C C . ALA B 1 528 ? -46.438 -8.633 21.781 1 28.11 528 ALA B C 1
ATOM 8557 O O . ALA B 1 528 ? -47.625 -8.508 21.984 1 28.11 528 ALA B O 1
ATOM 8558 N N . ASN B 1 529 ? -45.719 -9.719 22.281 1 25.95 529 ASN B N 1
ATOM 8559 C CA . ASN B 1 529 ? -46.688 -10.32 23.203 1 25.95 529 ASN B CA 1
ATOM 8560 C C . ASN B 1 529 ? -47 -9.398 24.375 1 25.95 529 ASN B C 1
ATOM 8562 O O . ASN B 1 529 ? -46.312 -9.43 25.391 1 25.95 529 ASN B O 1
ATOM 8566 N N . GLY B 1 530 ? -47.062 -8.094 23.969 1 26.97 530 GLY B N 1
ATOM 8567 C CA . GLY B 1 530 ? -47.562 -7.152 24.953 1 26.97 530 GLY B CA 1
ATOM 8568 C C . GLY B 1 530 ? -48.781 -7.664 25.688 1 26.97 530 GLY B C 1
ATOM 8569 O O . GLY B 1 530 ? -49.875 -7.078 25.594 1 26.97 530 GLY B O 1
ATOM 8570 N N . SER B 1 531 ? -48.938 -9.062 25.609 1 28.47 531 SER B N 1
ATOM 8571 C CA . SER B 1 531 ? -50.188 -9.352 26.312 1 28.47 531 SER B CA 1
ATOM 8572 C C . SER B 1 531 ? -50.125 -8.836 27.75 1 28.47 531 SER B C 1
ATOM 8574 O O . SER B 1 531 ? -50.781 -9.375 28.641 1 28.47 531 SER B O 1
ATOM 8576 N N . GLN B 1 532 ? -49.062 -8.078 28.047 1 25.2 532 GLN B N 1
ATOM 8577 C CA . GLN B 1 532 ? -49.281 -7.793 29.469 1 25.2 532 GLN B CA 1
ATOM 8578 C C . GLN B 1 532 ? -50.688 -7.219 29.703 1 25.2 532 GLN B C 1
ATOM 8580 O O . GLN B 1 532 ? -51.094 -6.273 29.031 1 25.2 532 GLN B O 1
ATOM 8585 N N . GLU B 1 533 ? -51.562 -8.078 30.094 1 26.94 533 GLU B N 1
ATOM 8586 C CA . GLU B 1 533 ? -52.812 -7.777 30.766 1 26.94 533 GLU B CA 1
ATOM 8587 C C . GLU B 1 533 ? -52.688 -6.555 31.672 1 26.94 533 GLU B C 1
ATOM 8589 O O . GLU B 1 533 ? -51.844 -6.547 32.594 1 26.94 533 GLU B O 1
ATOM 8594 N N . LEU B 1 534 ? -52.625 -5.438 30.953 1 24.33 534 LEU B N 1
ATOM 8595 C CA . LEU B 1 534 ? -52.75 -4.176 31.672 1 24.33 534 LEU B CA 1
ATOM 8596 C C . LEU B 1 534 ? -53.812 -4.297 32.781 1 24.33 534 LEU B C 1
ATOM 8598 O O . LEU B 1 534 ? -55 -4.449 32.5 1 24.33 534 LEU B O 1
ATOM 8602 N N . LYS B 1 535 ? -53.469 -5.203 33.688 1 26.41 535 LYS B N 1
ATOM 8603 C CA . LYS B 1 535 ? -54.438 -5.164 34.781 1 26.41 535 LYS B CA 1
ATOM 8604 C C . LYS B 1 535 ? -54.781 -3.725 35.156 1 26.41 535 LYS B C 1
ATOM 8606 O O . LYS B 1 535 ? -53.906 -2.893 35.344 1 26.41 535 LYS B O 1
ATOM 8611 N N . PRO B 1 536 ? -55.969 -3.279 34.594 1 29.3 536 PRO B N 1
ATOM 8612 C CA . PRO B 1 536 ? -56.469 -1.918 34.781 1 29.3 536 PRO B CA 1
ATOM 8613 C C . PRO B 1 536 ? -56.188 -1.397 36.188 1 29.3 536 PRO B C 1
ATOM 8615 O O . PRO B 1 536 ? -56.375 -2.123 37.188 1 29.3 536 PRO B O 1
ATOM 8618 N N . PHE B 1 537 ? -54.906 -0.875 36.344 1 27.45 537 PHE B N 1
ATOM 8619 C CA . PHE B 1 537 ? -54.75 -0.253 37.625 1 27.45 537 PHE B CA 1
ATOM 8620 C C . PHE B 1 537 ? -56 0.533 38.031 1 27.45 537 PHE B C 1
ATOM 8622 O O . PHE B 1 537 ? -56.312 1.538 37.406 1 27.45 537 PHE B O 1
ATOM 8629 N N . LEU B 1 538 ? -57.031 -0.255 38.344 1 28.75 538 LEU B N 1
ATOM 8630 C CA . LEU B 1 538 ? -58.312 0.176 38.938 1 28.75 538 LEU B CA 1
ATOM 8631 C C . LEU B 1 538 ? -58.062 1.321 39.906 1 28.75 538 LEU B C 1
ATOM 8633 O O . LEU B 1 538 ? -59.031 1.852 40.5 1 28.75 538 LEU B O 1
ATOM 8637 N N . VAL B 1 539 ? -56.75 1.288 40.281 1 27.95 539 VAL B N 1
ATOM 8638 C CA . VAL B 1 539 ? -56.75 1.972 41.562 1 27.95 539 VAL B CA 1
ATOM 8639 C C . VAL B 1 539 ? -57.031 3.461 41.375 1 27.95 539 VAL B C 1
ATOM 8641 O O . VAL B 1 539 ? -57.375 4.172 42.312 1 27.95 539 VAL B O 1
ATOM 8644 N N . ALA B 1 540 ? -56.594 3.887 40.094 1 27.22 540 ALA B N 1
ATOM 8645 C CA . ALA B 1 540 ? -56.5 5.344 40.094 1 27.22 540 ALA B CA 1
ATOM 8646 C C . ALA B 1 540 ? -57.875 5.977 40.25 1 27.22 540 ALA B C 1
ATOM 8648 O O . ALA B 1 540 ? -58 7.203 40.219 1 27.22 540 ALA B O 1
ATOM 8649 N N . LEU B 1 541 ? -58.875 5.082 39.812 1 28.48 541 LEU B N 1
ATOM 8650 C CA . LEU B 1 541 ? -60.156 5.754 39.875 1 28.48 541 LEU B CA 1
ATOM 8651 C C . LEU B 1 541 ? -60.375 6.391 41.25 1 28.48 541 LEU B C 1
ATOM 8653 O O . LEU B 1 541 ? -61.156 7.352 41.375 1 28.48 541 LEU B O 1
ATOM 8657 N N . LEU B 1 542 ? -59.781 5.586 42.156 1 28.44 542 LEU B N 1
ATOM 8658 C CA . LEU B 1 542 ? -60.344 5.887 43.469 1 28.44 542 LEU B CA 1
ATOM 8659 C C . LEU B 1 542 ? -59.938 7.289 43.938 1 28.44 542 LEU B C 1
ATOM 8661 O O . LEU B 1 542 ? -60.656 7.902 44.75 1 28.44 542 LEU B O 1
ATOM 8665 N N . LEU B 1 543 ? -58.719 7.625 43.438 1 27.58 543 LEU B N 1
ATOM 8666 C CA . LEU B 1 543 ? -58.188 8.711 44.25 1 27.58 543 LEU B CA 1
ATOM 8667 C C . LEU B 1 543 ? -58.844 10.031 43.906 1 27.58 543 LEU B C 1
ATOM 8669 O O . LEU B 1 543 ? -58.625 11.047 44.562 1 27.58 543 LEU B O 1
ATOM 8673 N N . LEU B 1 544 ? -59.406 10.078 42.656 1 30.45 544 LEU B N 1
ATOM 8674 C CA . LEU B 1 544 ? -59.969 11.383 42.344 1 30.45 544 LEU B CA 1
ATOM 8675 C C . LEU B 1 544 ? -61.062 11.766 43.344 1 30.45 544 LEU B C 1
ATOM 8677 O O . LEU B 1 544 ? -61.438 12.938 43.438 1 30.45 544 LEU B O 1
ATOM 8681 N N . VAL B 1 545 ? -61.688 10.664 43.781 1 32.62 545 VAL B N 1
ATOM 8682 C CA . VAL B 1 545 ? -62.875 10.984 44.594 1 32.62 545 VAL B CA 1
ATOM 8683 C C . VAL B 1 545 ? -62.469 11.781 45.812 1 32.62 545 VAL B C 1
ATOM 8685 O O . VAL B 1 545 ? -63.219 12.609 46.312 1 32.62 545 VAL B O 1
ATOM 8688 N N . ALA B 1 546 ? -61.281 11.414 46.344 1 31.5 546 ALA B N 1
ATOM 8689 C CA . ALA B 1 546 ? -61.094 11.836 47.75 1 31.5 546 ALA B CA 1
ATOM 8690 C C . ALA B 1 546 ? -60.906 13.344 47.844 1 31.5 546 ALA B C 1
ATOM 8692 O O . ALA B 1 546 ? -61.219 13.953 48.844 1 31.5 546 ALA B O 1
ATOM 8693 N N . LEU B 1 547 ? -60.25 13.898 46.844 1 30.86 547 LEU B N 1
ATOM 8694 C CA . LEU B 1 547 ? -59.812 15.258 47.156 1 30.86 547 LEU B CA 1
ATOM 8695 C C . LEU B 1 547 ? -61 16.219 47.188 1 30.86 547 LEU B C 1
ATOM 8697 O O . LEU B 1 547 ? -60.812 17.422 47.406 1 30.86 547 LEU B O 1
ATOM 8701 N N . GLN B 1 548 ? -62.125 15.797 46.656 1 31.78 548 GLN B N 1
ATOM 8702 C CA . GLN B 1 548 ? -63.188 16.797 46.719 1 31.78 548 GLN B CA 1
ATOM 8703 C C . GLN B 1 548 ? -63.5 17.188 48.156 1 31.78 548 GLN B C 1
ATOM 8705 O O . GLN B 1 548 ? -64.125 18.203 48.406 1 31.78 548 GLN B O 1
ATOM 8710 N N . LEU B 1 549 ? -63.406 16.203 49.062 1 33.25 549 LEU B N 1
ATOM 8711 C CA . LEU B 1 549 ? -64 16.453 50.344 1 33.25 549 LEU B CA 1
ATOM 8712 C C . LEU B 1 549 ? -63.281 17.547 51.094 1 33.25 549 LEU B C 1
ATOM 8714 O O . LEU B 1 549 ? -63.781 18.094 52.094 1 33.25 549 LEU B O 1
ATOM 8718 N N . LEU B 1 550 ? -61.969 17.625 50.938 1 32.53 550 LEU B N 1
ATOM 8719 C CA . LEU B 1 550 ? -61.375 18.328 52.062 1 32.53 550 LEU B CA 1
ATOM 8720 C C . LEU B 1 550 ? -61.656 19.828 51.969 1 32.53 550 LEU B C 1
ATOM 8722 O O . LEU B 1 550 ? -61.188 20.609 52.781 1 32.53 550 LEU B O 1
ATOM 8726 N N . ARG B 1 551 ? -62.031 20.344 50.812 1 31.56 551 ARG B N 1
ATOM 8727 C CA . ARG B 1 551 ? -62.125 21.797 50.812 1 31.56 551 ARG B CA 1
ATOM 8728 C C . ARG B 1 551 ? -63.344 22.266 51.594 1 31.56 551 ARG B C 1
ATOM 8730 O O . ARG B 1 551 ? -63.688 23.438 51.594 1 31.56 551 ARG B O 1
ATOM 8737 N N . TRP B 1 552 ? -64.125 21.344 52.156 1 31.05 552 TRP B N 1
ATOM 8738 C CA . TRP B 1 552 ? -65.25 21.906 52.906 1 31.05 552 TRP B CA 1
ATOM 8739 C C . TRP B 1 552 ? -64.812 22.734 54.094 1 31.05 552 TRP B C 1
ATOM 8741 O O . TRP B 1 552 ? -65.562 23.594 54.562 1 31.05 552 TRP B O 1
ATOM 8751 N N . ASP B 1 553 ? -63.75 22.344 54.781 1 26.58 553 ASP B N 1
ATOM 8752 C CA . ASP B 1 553 ? -63.812 23.188 55.969 1 26.58 553 ASP B CA 1
ATOM 8753 C C . ASP B 1 553 ? -63.375 24.625 55.625 1 26.58 553 ASP B C 1
ATOM 8755 O O . ASP B 1 553 ? -62.406 24.844 54.906 1 26.58 553 ASP B O 1
#

Solvent-accessible surface area (backbone atoms only — not comparable to full-atom values): 61513 Å² total; per-residue (Å²): 139,81,89,78,93,80,88,91,80,90,79,83,83,83,80,77,84,82,85,76,80,76,79,78,71,81,64,82,73,74,81,75,84,79,89,87,85,85,75,82,73,78,74,77,76,78,77,75,77,74,77,78,65,84,77,67,86,71,71,75,74,77,81,61,73,79,54,75,59,55,61,52,46,60,57,61,42,49,85,52,57,66,58,44,44,50,49,48,46,47,48,40,66,44,61,77,65,44,51,49,32,72,56,84,65,65,43,48,32,26,29,71,49,62,39,57,39,54,80,55,41,25,33,41,43,35,36,35,34,42,89,85,30,35,34,44,34,37,40,36,32,26,79,36,67,60,31,62,43,67,28,38,21,33,39,37,33,32,38,52,44,80,64,24,45,31,66,60,34,52,82,25,27,31,31,47,76,47,71,45,35,30,33,39,22,41,67,40,57,65,44,42,52,54,53,35,53,41,30,42,70,32,84,45,74,83,22,59,61,76,54,54,86,81,62,76,74,55,84,63,46,75,43,79,40,28,30,56,87,75,72,37,59,40,41,64,51,70,60,53,62,71,42,29,59,33,26,36,34,36,41,33,36,70,41,76,50,94,62,88,84,62,92,52,66,41,59,30,34,34,41,33,33,16,30,76,50,54,49,69,87,46,33,84,63,47,74,48,49,26,52,42,85,52,24,24,28,74,87,27,44,73,81,85,42,72,37,34,56,41,44,68,73,34,47,63,78,46,64,51,62,40,72,89,70,82,86,52,80,76,69,65,52,12,28,33,30,42,77,51,63,38,60,35,59,57,47,36,22,32,39,45,39,37,37,32,37,56,89,78,31,34,40,39,39,37,39,44,30,18,76,34,65,56,40,68,44,59,32,35,35,37,39,37,29,37,39,44,56,76,72,41,75,36,89,79,35,68,85,28,30,31,34,43,36,37,38,61,40,38,33,42,23,28,51,28,68,68,47,22,53,53,54,37,27,28,41,77,60,34,39,33,64,64,70,62,61,41,67,70,46,67,43,65,17,44,90,32,36,17,22,46,49,76,54,38,64,41,69,41,53,37,31,42,28,34,37,44,46,65,48,96,84,63,44,47,30,40,31,40,38,33,74,48,55,86,67,54,73,28,65,42,76,90,50,37,37,46,23,54,42,83,48,23,33,62,52,41,70,70,68,91,70,80,76,74,81,58,70,72,73,82,82,63,82,73,66,78,73,63,67,62,73,71,66,74,74,66,60,70,66,56,62,71,59,60,69,65,59,70,70,70,120,140,88,88,79,93,79,88,91,81,93,84,90,78,94,77,87,94,85,90,87,82,85,79,82,73,89,68,84,76,86,78,89,88,82,79,89,88,90,84,84,71,81,72,80,76,76,75,76,77,75,76,78,65,84,76,67,87,71,69,74,72,79,80,61,73,77,53,74,59,58,60,52,46,58,57,62,43,48,85,51,58,66,59,44,44,50,50,49,47,45,46,41,67,43,62,77,64,43,50,47,33,72,57,84,66,65,43,46,30,25,29,70,50,62,40,56,39,54,81,55,39,24,32,42,44,34,37,35,33,42,90,87,31,35,35,44,34,38,41,36,32,28,79,37,69,60,29,62,44,67,26,37,19,33,41,37,32,31,38,52,44,81,62,24,45,30,66,60,35,52,83,26,28,30,30,46,73,47,72,46,34,30,32,38,21,42,67,40,56,65,43,42,52,55,52,35,52,42,30,42,68,34,84,44,73,83,22,58,60,76,54,54,87,83,62,77,72,57,84,63,45,75,43,79,40,28,30,57,89,76,71,38,59,40,41,65,51,70,61,53,61,71,40,27,59,34,26,36,33,36,41,34,37,70,42,76,49,95,61,89,84,62,92,51,66,41,58,29,34,34,40,34,32,17,30,75,50,54,47,70,88,45,34,81,64,46,75,49,48,25,51,42,85,53,24,24,28,74,86,26,44,72,81,86,43,70,35,36,56,40,46,71,73,34,49,62,78,45,64,50,63,41,72,88,70,82,86,51,79,75,69,65,52,11,29,33,29,42,79,52,62,38,59,36,59,55,47,37,21,33,40,45,39,34,39,31,38,56,92,77,31,33,40,39,39,37,39,43,30,18,76,32,65,56,41,69,45,58,34,35,36,38,40,38,29,37,39,44,56,77,70,41,75,35,88,78,37,72,84,28,32,31,31,43,35,38,38,62,42,40,31,41,25,28,52,28,67,67,48,21,52,54,57,38,27,28,43,78,62,32,39,34,64,62,70,62,60,40,67,69,45,66,42,63,16,44,88,31,36,17,23,45,49,76,54,39,63,40,72,40,50,38,32,42,26,34,38,43,45,65,46,94,85,64,46,47,31,42,30,39,38,31,74,47,57,86,68,56,73,30,63,42,76,89,51,36,39,45,23,52,42,82,48,24,34,62,51,42,70,70,68,91,68,80,77,74,82,58,70,73,72,81,82,64,81,77,67,78,74,64,64,67,70,70,65,70,71,66,60,64,66,55,58,68,61,58,67,66,60,68,71,69,116

Radius of gyration: 35.83 Å; Cα contacts (8 Å, |Δi|>4): 2301; chains: 2; bounding box: 146×85×102 Å

InterPro domains:
  IPR029405 APCDD1 domain [PF14921] (84-323)
  IPR029405 APCDD1 domain [PF14921] (327-508)
  IPR029405 APCDD1 domain [SM01352] (83-324)
  IPR029405 APCDD1 domain [SM01352] (325-516)
  IPR042425 Protein APCDD1 [PTHR31021] (56-552)

Organism: Pavo cristatus (NCBI:txid9049)

Foldseek 3Di:
DDDDDDDDDDDDDPDDDDPPPPPDPPCPCPPPDDDDDDPDPPPPVPPPCPPPPPDPPPPPPDPDPPPVCLVCLVLVQPPPPPQQSVLVVVLQVQAPKDWDVPHDDAAKWWDLFWFFAAVTWTWIKIKHAHPQQKIWIKIWTAPARRQAHTFKMKIWIWGKAWDGADPQAHQKTFIDIDTAWMKMFGADPVSCQVLLVLLCPDPFPPSNCQDDPPDDHDQPDIGTQDHPVVRHHSCVSVLDDVLQSRIKIKIKHWDDDPDDDDRDTAIKIWIWTFGAANDSVCRHPDHGSFTGDIIIGLVGHDPPRQPSVQCVPADRNRHGRGDDFDQDDDQQAAKWWFNHFHAAARHWTWIKIKHADRVQQKIKMKIWTANHRSRNHTFKMKIWIFGKDDWDQDPSAHSKIKMKTWTQWMKMAGADDVNLVLQLPFDDLQAFHHNPHDHSAMGIRNRSQHHVSLPHGPGAMAIKIWHWGADPVRWIKIWIFGAGNVPDGRRDPVSYGRGTTRIITRRTGHDPDDDPDDRSPDPPPPPPVCCVPVPVCVPVVPPVPPPVPPVPD/DAPDDDDDDDDDDDDDDDDDDDPDDPDDDDDDDDDDDDDDPPPPPPPPPPPPPPDPPPPPPPPDPPPVCLVCLVLVQPPPPPQQSVLVVVLQVQAPKDWDVPHDDAAKWWALFWFFAAVTWTWIKIKHAHPQQKIWIKIWTAPARRQAHTFKMKIWIWGKAWDGADPQAHQKTFIDIDTAWMKMFGADPVSCQVLLVLLCPDPFPPSNCQDDPPDDHDQPDIGTQDHPVVRHHSCVSVLDDVLQSRIKIKIKHWDDDPDDDDRDTAIKIWIWTFGAANDSVCRHPDHGSFTGDIIIGLVGHDPPRQPSVQCVPADRNRHGRGDDFDQDDDQQAAKWWFNHFHAAARHWTWIKIKHADRVQQKIKMKIWTANHRSSNHTFKMKIWIFGKDDWDQDPSAHSKIKMKTWTQWMKMAGADDVNLVLQLPFDDLQAFHHNPHDHSAMGIRNRSQHHVSLPHGPGAMAIKIWHWGADPVRWIKIWIFGAGNVPDGRRDPVSYGRGTTRIITRRTGHDPDDDPDDRSPDPPPPPPVVVPPVVVCVPVVPPVVPVVPPVPD

Secondary structure (DSSP, 8-state):
-------------------------------------------------------------------THHHHHHHHTS---HHHHHHHHHHHTT-S-B--BSPP--EEEE-SS-EEETTTEEEEEEEEE-TTSEEEEEEEEESSTTS-SEEEEEEEEEEEEEEEE-SSSTT-EEEEEEEEEEEEEESSHHHHHHHHHHHHHS--TTTTTSS-TTPPP-TT-EEEEEETTTTEE-GGGGT---GGGGEEEEEEEEEE-SSSS---EEEEEEEEEB---SSGGGTTTPPPSSB-SPEEESSS--SS-HHHHHHHT--SSS---PPP---------EEEEESS-EEETTTEEEEEEEEEETTTTEEEEEEEEESSTTS-SEEEEEEEEEEE---EE-SSSTT-EEEEEEEEEEEEEE-SHHHHHHHHTBPTTSBSSTT---TT--EE-TTTTEEGGGTEESSEEEEEEEEEEE-TT--EEEEEBPPPTTS----SGGG--SSB-SPEEEEE---SS--------------S---------GGGGGGGGGGGGGG--/-------------------------------------------------------------------THHHHHHHHTS---HHHHHHHHHHHTT-S-B--BSPP--EEEE-SS-EEETTTEEEEEEEEE-TTSEEEEEEEEESSTTS-SEEEEEEEEEEEEEEEE-SSSTT-EEEEEEEEEEEEEESSHHHHHHHHHHHHHS--TTTTTSS-TTPPP-TT-EEEEEETTTTEE-GGGGT---GGGGEEEEEEEEEE-SSSS---EEEEEEEEEB---SSGGGTTTPPPSSB-SPEEESSS--SS-HHHHHHHT--SSS---PPP---------EEEEESS-EEETTTEEEEEEEEEETTTTEEEEEEEEESSTTS-SEEEEEEEEEEE---EE-SSSTT-EEEEEEEEEEEEEE-SHHHHHHHHTBPTTSBSSTT---TT--EE-TTTTEEGGGTEESSEEEEEEEEEEE-TT--EEEEEBPPPTTS----SGGG--SSB-SPEEEEE---SS--------------S---------TTHHHHHHHTTGGGG-